Protein AF-A0A0R3WJV8-F1 (afdb_monomer)

Foldseek 3Di:
DDDDDPDDPDDDDDDDDDDPDDDDDDAAAEEEEEDAAACVQPVLSVLFDLVVQLVQQLVVLCVVPPDPGDHDHDPPPDDPRQDDNAPVPPVNLVVVVVVVVVQLVVLQPHNHAAEYEDDHHLRCQVSVVVDLVVPDPPDQQRSGYAYEYLQDDDDDDDPPPVVVVPPDDDDDDDDFHRYAYDFADPLQVLLVVQQVCQALQWAEEEEEAEPSCVVPPCVVCNLVRDDPAPLPDDSVRGRDHPYYHYDDQPDLLCVVCVVCLVPGQEYEYAAALLSLLSNLQNCLPPPCLLQQAYAYEYEDRRAQAPLSRLLSNLVNLLVDFFSASSQLRYKYKHKAFAPFDDDLPDPCNVNSHDQSSLQSSQLLSQLSVVQCVVVVNDHDSRDRSCVVQAPQAWRWGDRHVRGIWTWHDDDPSHTDTFIKMWMKGFDNVSRNDNHNCSSVDRSVNTIDTAWIQHPVGHHTDGDDQRQHRNPRPHHANCAHSVGGDPDDDDDDDDVCCVVPFVKPQPQPPPLPDPVDDQDPVLLLQALLLVLVQQLVVCPDPLNHQLQDASSQWIAGLLRHTDGHNGPVLVVCVVVVHDDDDDLLSCLLFALVCLVPVVCSSSHHQLRNLSSSLQNSQCSQVSARRLGDDPDDSVVLSVQQNDDDPDHDHRDDDPDDDDPLVVVLSVQSNDNDSVSHDGSVVVSVSSCVVCVPPPDPVVVVSVVVVVVVVVVVVVVVVVVVVVVVVVVVVVLVVLVVQDPPVVSVCVVVVHFWDKDKFFKKKKKKKAWVCLVVVPVVDDPVLNVVQLVVLVVLLVVLLVVFQKDWADDPDRMTMIMHCPPPHPDLCNLVRNLLSLQVSQLSQQPDARPVCRPDRTWMWMFMFMGMWMWHWDDDVRTGTDIDDVRVVNSVQQRVPTATQWYKYFPRSVVSDVVVDFWDKAWDAWDADPPGDTGTIIITDDGPPDDRDGDDGDDDDD

InterPro domains:
  IPR000719 Protein kinase domain [PS50011] (330-703)
  IPR001054 Adenylyl cyclase class-3/4/guanylyl cyclase [PF00211] (753-937)
  IPR001054 Adenylyl cyclase class-3/4/guanylyl cyclase [PS50125] (761-891)
  IPR001054 Adenylyl cyclase class-3/4/guanylyl cyclase [SM00044] (725-919)
  IPR001054 Adenylyl cyclase class-3/4/guanylyl cyclase [cd07302] (759-936)
  IPR001245 Serine-threonine/tyrosine-protein kinase, catalytic domain [PF07714] (512-685)
  IPR011009 Protein kinase-like domain superfamily [SSF56112] (509-723)
  IPR018297 Adenylyl cyclase class-4/guanylyl cyclase, conserved site [PS00452] (868-891)
  IPR029787 Nucleotide cyclase [G3DSA:3.30.70.1230] (722-942)
  IPR029787 Nucleotide cyclase [SSF55073] (752-936)
  IPR050401 Cyclic nucleotide synthase [PTHR11920] (508-938)

Radius of gyration: 40.06 Å; Cα contacts (8 Å, |Δi|>4): 1511; chains: 1; bounding box: 96×92×106 Å

Nearest PDB structures (foldseek):
  9bcs-assembly1_A  TM=6.941E-01  e=1.576E-44  Homo sapiens
  9bcs-assembly1_B  TM=5.396E-01  e=2.782E-42  Homo sapiens
  9bco-assembly1_B  TM=7.063E-01  e=3.572E-37  Homo sapiens
  9bcv-assembly1_B  TM=9.566E-01  e=1.132E-26  Homo sapiens
  9bco-assembly1_A  TM=6.384E-01  e=2.987E-36  Homo sapiens

Structure (mmCIF, N/CA/C/O backbone):
data_AF-A0A0R3WJV8-F1
#
_entry.id   AF-A0A0R3WJV8-F1
#
loop_
_atom_site.group_PDB
_atom_site.id
_atom_site.type_symbol
_atom_site.label_atom_id
_atom_site.label_alt_id
_atom_site.label_comp_id
_atom_site.label_asym_id
_atom_site.label_entity_id
_atom_site.label_seq_id
_atom_site.pdbx_PDB_ins_code
_atom_site.Cartn_x
_atom_site.Cartn_y
_atom_site.Cartn_z
_atom_site.occupancy
_atom_site.B_iso_or_equiv
_atom_site.auth_seq_id
_atom_site.auth_comp_id
_atom_site.auth_asym_id
_atom_site.auth_atom_id
_atom_site.pdbx_PDB_model_num
ATOM 1 N N . MET A 1 1 ? -9.798 -47.936 -21.748 1.00 31.20 1 MET A N 1
ATOM 2 C CA . MET A 1 1 ? -8.328 -48.061 -21.693 1.00 31.20 1 MET A CA 1
ATOM 3 C C . MET A 1 1 ? -7.711 -46.895 -22.441 1.00 31.20 1 MET A C 1
ATOM 5 O O . MET A 1 1 ? -8.164 -46.606 -23.536 1.00 31.20 1 MET A O 1
ATOM 9 N N . LEU A 1 2 ? -6.711 -46.282 -21.803 1.00 27.52 2 LEU A N 1
ATOM 10 C CA . LEU A 1 2 ? -5.778 -45.260 -22.287 1.00 27.52 2 LEU A CA 1
ATOM 11 C C . LEU A 1 2 ? -6.362 -43.937 -22.802 1.00 27.52 2 LEU A C 1
ATOM 13 O O . LEU A 1 2 ? -6.534 -43.683 -23.988 1.00 27.52 2 LEU A O 1
ATOM 17 N N . VAL A 1 3 ? -6.581 -43.080 -21.810 1.00 24.00 3 VAL A N 1
ATOM 18 C CA . VAL A 1 3 ? -6.751 -41.633 -21.867 1.00 24.00 3 VAL A CA 1
ATOM 19 C C . VAL A 1 3 ? -5.356 -40.984 -21.853 1.00 24.00 3 VAL A C 1
ATOM 21 O O . VAL A 1 3 ? -4.519 -41.363 -21.040 1.00 24.00 3 VAL A O 1
ATOM 24 N N . VAL A 1 4 ? -5.167 -39.984 -22.722 1.00 26.41 4 VAL A N 1
ATOM 25 C CA . VAL A 1 4 ? -4.189 -38.877 -22.625 1.00 26.41 4 VAL A CA 1
ATOM 26 C C . VAL A 1 4 ? -2.710 -39.244 -22.821 1.00 26.41 4 VAL A C 1
ATOM 28 O O . VAL A 1 4 ? -1.949 -39.463 -21.886 1.00 26.41 4 VAL A O 1
ATOM 31 N N . ALA A 1 5 ? -2.283 -39.175 -24.082 1.00 25.95 5 ALA A N 1
ATOM 32 C CA . ALA A 1 5 ? -0.920 -38.821 -24.464 1.00 25.95 5 ALA A CA 1
ATOM 33 C C . ALA A 1 5 ? -0.981 -37.485 -25.226 1.00 25.95 5 ALA A C 1
ATOM 35 O O . ALA A 1 5 ? -1.914 -37.271 -25.996 1.00 25.95 5 ALA A O 1
ATOM 36 N N . ILE A 1 6 ? 0.031 -36.630 -25.033 1.00 29.41 6 ILE A N 1
ATOM 37 C CA . ILE A 1 6 ? 0.200 -35.251 -25.548 1.00 29.41 6 ILE A CA 1
ATOM 38 C C . ILE A 1 6 ? -0.327 -34.154 -24.599 1.00 29.41 6 ILE A C 1
ATOM 40 O O . ILE A 1 6 ? -1.149 -33.329 -24.984 1.00 29.41 6 ILE A O 1
ATOM 44 N N . TRP A 1 7 ? 0.174 -34.105 -23.355 1.00 25.28 7 TRP A N 1
ATOM 45 C CA . TRP A 1 7 ? 0.180 -32.857 -22.566 1.00 25.28 7 TRP A CA 1
ATOM 46 C C . TRP A 1 7 ? 1.158 -32.861 -21.379 1.00 25.28 7 TRP A C 1
ATOM 48 O O . TRP A 1 7 ? 0.717 -32.641 -20.266 1.00 25.28 7 TRP A O 1
ATOM 58 N N . LEU A 1 8 ? 2.462 -33.120 -21.574 1.00 24.89 8 LEU A N 1
ATOM 59 C CA . LEU A 1 8 ? 3.520 -32.759 -20.601 1.00 24.89 8 LEU A CA 1
ATOM 60 C C . LEU A 1 8 ? 4.921 -32.944 -21.226 1.00 24.89 8 LEU A C 1
ATOM 62 O O . LEU A 1 8 ? 5.546 -33.993 -21.122 1.00 24.89 8 LEU A O 1
ATOM 66 N N . LEU A 1 9 ? 5.400 -31.890 -21.891 1.00 23.98 9 LEU A N 1
ATOM 67 C CA . LEU A 1 9 ? 6.792 -31.682 -22.324 1.00 23.98 9 LEU A CA 1
ATOM 68 C C . LEU A 1 9 ? 7.518 -30.736 -21.339 1.00 23.98 9 LEU A C 1
ATOM 70 O O . LEU A 1 9 ? 8.238 -29.828 -21.738 1.00 23.98 9 LEU A O 1
ATOM 74 N N . PHE A 1 10 ? 7.303 -30.930 -20.035 1.00 26.19 10 PHE A N 1
ATOM 75 C CA . PHE A 1 10 ? 8.025 -30.225 -18.971 1.00 26.19 10 PHE A CA 1
ATOM 76 C C . PHE A 1 10 ? 8.564 -31.237 -17.960 1.00 26.19 10 PHE A C 1
ATOM 78 O O . PHE A 1 10 ? 7.897 -31.589 -16.992 1.00 26.19 10 PHE A O 1
ATOM 85 N N . THR A 1 11 ? 9.796 -31.686 -18.185 1.00 24.20 11 THR A N 1
ATOM 86 C CA . THR A 1 11 ? 10.622 -32.348 -17.173 1.00 24.20 11 THR A CA 1
ATOM 87 C C . THR A 1 11 ? 12.037 -31.783 -17.257 1.00 24.20 11 THR A C 1
ATOM 89 O O . THR A 1 11 ? 12.700 -31.974 -18.268 1.00 24.20 11 THR A O 1
ATOM 92 N N . ALA A 1 12 ? 12.418 -31.069 -16.190 1.00 23.67 12 ALA A N 1
ATOM 93 C CA . ALA A 1 12 ? 13.756 -30.833 -15.632 1.00 23.67 12 ALA A CA 1
ATOM 94 C C . ALA A 1 12 ? 14.940 -30.496 -16.573 1.00 23.67 12 ALA A C 1
ATOM 96 O O . ALA A 1 12 ? 15.314 -31.313 -17.409 1.00 23.67 12 ALA A O 1
ATOM 97 N N . PRO A 1 13 ? 15.678 -29.388 -16.345 1.00 27.94 13 PRO A N 1
ATOM 98 C CA . PRO A 1 13 ? 17.094 -29.375 -16.666 1.00 27.94 13 PRO A CA 1
ATOM 99 C C . PRO A 1 13 ? 17.849 -30.144 -15.575 1.00 27.94 13 PRO A C 1
ATOM 101 O O . PRO A 1 13 ? 17.808 -29.791 -14.395 1.00 27.94 13 PRO A O 1
ATOM 104 N N . GLU A 1 14 ? 18.528 -31.207 -15.991 1.00 26.42 14 GLU A N 1
ATOM 105 C CA . GLU A 1 14 ? 19.542 -31.922 -15.222 1.00 26.42 14 GLU A CA 1
ATOM 106 C C . GLU A 1 14 ? 20.586 -30.943 -14.672 1.00 26.42 14 GLU A C 1
ATOM 108 O O . GLU A 1 14 ? 21.331 -30.317 -15.426 1.00 26.42 14 GLU A O 1
ATOM 113 N N . ILE A 1 15 ? 20.670 -30.821 -13.349 1.00 29.11 15 ILE A N 1
ATOM 114 C CA . ILE A 1 15 ? 21.858 -30.298 -12.675 1.00 29.11 15 ILE A CA 1
ATOM 115 C C . ILE A 1 15 ? 22.065 -31.144 -11.422 1.00 29.11 15 ILE A C 1
ATOM 117 O O . ILE A 1 15 ? 21.542 -30.804 -10.369 1.00 29.11 15 ILE A O 1
ATOM 121 N N . TYR A 1 16 ? 22.814 -32.243 -11.528 1.00 27.23 16 TYR A N 1
ATOM 122 C CA . TYR A 1 16 ? 23.621 -32.744 -10.412 1.00 27.23 16 TYR A CA 1
ATOM 123 C C . TYR A 1 16 ? 24.761 -33.650 -10.895 1.00 27.23 16 TYR A C 1
ATOM 125 O O . TYR A 1 16 ? 24.560 -34.527 -11.726 1.00 27.23 16 TYR A O 1
ATOM 133 N N . ASN A 1 17 ? 25.909 -33.462 -10.238 1.00 26.52 17 ASN A N 1
ATOM 134 C CA . ASN A 1 17 ? 27.094 -34.322 -10.165 1.00 26.52 17 ASN A CA 1
ATOM 135 C C . ASN A 1 17 ? 28.020 -34.392 -11.387 1.00 26.52 17 ASN A C 1
ATOM 137 O O . ASN A 1 17 ? 27.991 -35.358 -12.136 1.00 26.52 17 ASN A O 1
ATOM 141 N N . GLU A 1 18 ? 28.988 -33.475 -11.435 1.00 24.81 18 GLU A N 1
ATOM 142 C CA . GLU A 1 18 ? 30.341 -33.830 -11.875 1.00 24.81 18 GLU A CA 1
ATOM 143 C C . GLU A 1 18 ? 31.377 -33.366 -10.848 1.00 24.81 18 GLU A C 1
ATOM 145 O O . GLU A 1 18 ? 31.204 -32.384 -10.120 1.00 24.81 18 GLU A O 1
ATOM 150 N N . GLU A 1 19 ? 32.415 -34.181 -10.738 1.00 24.66 19 GLU A N 1
ATOM 151 C CA . GLU A 1 19 ? 33.497 -34.115 -9.777 1.00 24.66 19 GLU A CA 1
ATOM 152 C C . GLU A 1 19 ? 34.251 -32.781 -9.851 1.00 24.66 19 GLU A C 1
ATOM 154 O O . GLU A 1 19 ? 34.460 -32.193 -10.909 1.00 24.66 19 GLU A O 1
ATOM 159 N N . VAL A 1 20 ? 34.669 -32.287 -8.684 1.00 31.44 20 VAL A N 1
ATOM 160 C CA . VAL A 1 20 ? 35.496 -31.084 -8.564 1.00 31.44 20 VAL A CA 1
ATOM 161 C C . VAL A 1 20 ? 36.914 -31.442 -9.000 1.00 31.44 20 VAL A C 1
ATOM 163 O O . VAL A 1 20 ? 37.762 -31.778 -8.176 1.00 31.44 20 VAL A O 1
ATOM 166 N N . THR A 1 21 ? 37.163 -31.354 -10.299 1.00 26.62 21 THR A N 1
ATOM 167 C CA . THR A 1 21 ? 38.501 -31.249 -10.882 1.00 26.62 21 THR A CA 1
ATOM 168 C C . THR A 1 21 ? 38.537 -30.014 -11.775 1.00 26.62 21 THR A C 1
ATOM 170 O O . THR A 1 21 ? 37.779 -29.910 -12.731 1.00 26.62 21 THR A O 1
ATOM 173 N N . GLU A 1 22 ? 39.382 -29.057 -11.382 1.00 32.59 22 GLU A N 1
ATOM 174 C CA . GLU A 1 22 ? 39.945 -27.969 -12.192 1.00 32.59 22 GLU A CA 1
ATOM 175 C C . GLU A 1 22 ? 39.042 -27.342 -13.272 1.00 32.59 22 GLU A C 1
ATOM 177 O O . GLU A 1 22 ? 39.134 -27.664 -14.451 1.00 32.59 22 GLU A O 1
ATOM 182 N N . TYR A 1 23 ? 38.267 -26.315 -12.904 1.00 30.50 23 TYR A N 1
ATOM 183 C CA . TYR A 1 23 ? 37.776 -25.337 -13.881 1.00 30.50 23 TYR A CA 1
ATOM 184 C C . TYR A 1 23 ? 38.364 -23.947 -13.620 1.00 30.50 23 TYR A C 1
ATOM 186 O O . TYR A 1 23 ? 37.882 -23.170 -12.800 1.00 30.50 23 TYR A O 1
ATOM 194 N N . SER A 1 24 ? 39.448 -23.688 -14.354 1.00 30.11 24 SER A N 1
ATOM 195 C CA . SER A 1 24 ? 39.758 -22.468 -15.111 1.00 30.11 24 SER A CA 1
ATOM 196 C C . SER A 1 24 ? 38.863 -21.237 -14.867 1.00 30.11 24 SER A C 1
ATOM 198 O O . SER A 1 24 ? 37.653 -21.260 -15.099 1.00 30.11 24 SER A O 1
ATOM 200 N N . HIS A 1 25 ? 39.522 -20.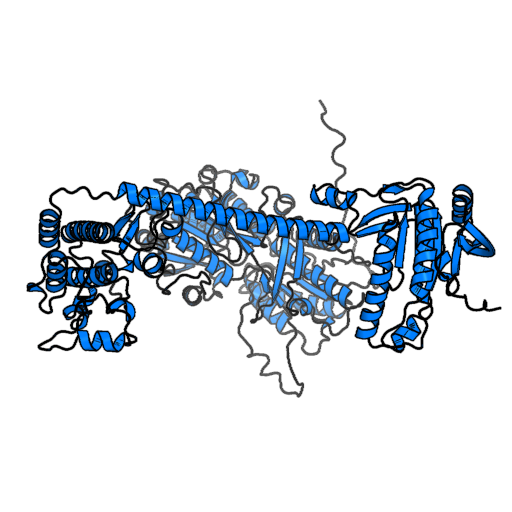144 -14.469 1.00 37.16 25 HIS A N 1
ATOM 201 C CA . HIS A 1 25 ? 39.100 -18.739 -14.426 1.00 37.16 25 HIS A CA 1
ATOM 202 C C . HIS A 1 25 ? 37.824 -18.372 -15.219 1.00 37.16 25 HIS A C 1
ATOM 204 O O . HIS A 1 25 ? 37.886 -17.831 -16.325 1.00 37.16 25 HIS A O 1
ATOM 210 N N . ARG A 1 26 ? 36.641 -18.562 -14.622 1.00 45.19 26 ARG A N 1
ATOM 211 C CA . ARG A 1 26 ? 35.406 -17.883 -15.049 1.00 45.19 26 ARG A CA 1
ATOM 212 C C . ARG A 1 26 ? 35.152 -16.694 -14.123 1.00 45.19 26 ARG A C 1
ATOM 214 O O . ARG A 1 26 ? 35.121 -16.839 -12.908 1.00 45.19 26 ARG A O 1
ATOM 221 N N . HIS A 1 27 ? 35.003 -15.506 -14.704 1.00 53.50 27 HIS A N 1
ATOM 222 C CA . HIS A 1 27 ? 34.738 -14.264 -13.976 1.00 53.50 27 HIS A CA 1
ATOM 223 C C . HIS A 1 27 ? 33.297 -14.284 -13.443 1.00 53.50 27 HIS A C 1
ATOM 225 O O . HIS A 1 27 ? 32.350 -14.111 -14.211 1.00 53.50 27 HIS A O 1
ATOM 231 N N . PHE A 1 28 ? 33.114 -14.517 -12.142 1.00 62.72 28 PHE A N 1
ATOM 232 C CA . PHE A 1 28 ? 31.793 -14.513 -11.503 1.00 62.72 28 PHE A CA 1
ATOM 233 C C . PHE A 1 28 ? 31.465 -13.128 -10.935 1.00 62.72 28 PHE A C 1
ATOM 235 O O . PHE A 1 28 ? 32.331 -12.472 -10.354 1.00 62.72 28 PHE A O 1
ATOM 242 N N . HIS A 1 29 ? 30.207 -12.697 -11.090 1.00 72.38 29 HIS A N 1
ATOM 243 C CA . HIS A 1 29 ? 29.714 -11.411 -10.575 1.00 72.38 29 HIS A CA 1
ATOM 244 C C . HIS A 1 29 ? 29.066 -11.519 -9.179 1.00 72.38 29 HIS A C 1
ATOM 246 O O . HIS A 1 29 ? 29.106 -10.548 -8.425 1.00 72.38 29 HIS A O 1
ATOM 252 N N . LEU A 1 30 ? 28.510 -12.684 -8.816 1.00 79.25 30 LEU A N 1
ATOM 253 C CA . LEU A 1 30 ? 27.850 -12.946 -7.530 1.00 79.25 30 LEU A CA 1
ATOM 254 C C . LEU A 1 30 ? 28.030 -14.412 -7.115 1.00 79.25 30 LEU A C 1
ATOM 256 O O . LEU A 1 30 ? 27.765 -15.302 -7.921 1.00 79.25 30 LEU A O 1
ATOM 260 N N . ALA A 1 31 ? 28.411 -14.645 -5.861 1.00 79.50 31 ALA A N 1
ATOM 261 C CA . ALA A 1 31 ? 28.405 -15.943 -5.194 1.00 79.50 31 ALA A CA 1
ATOM 262 C C . ALA A 1 31 ? 27.452 -15.897 -3.988 1.00 79.50 31 ALA A C 1
ATOM 264 O O . ALA A 1 31 ? 27.556 -15.006 -3.142 1.00 79.50 31 ALA A O 1
ATOM 265 N N . ILE A 1 32 ? 26.521 -16.853 -3.918 1.00 81.12 32 ILE A N 1
ATOM 266 C CA . ILE A 1 32 ? 25.543 -16.978 -2.831 1.00 81.12 32 ILE A CA 1
ATOM 267 C C . ILE A 1 32 ? 25.849 -18.251 -2.047 1.00 81.12 32 ILE A C 1
ATOM 269 O O . ILE A 1 32 ? 25.822 -19.343 -2.604 1.00 81.12 32 ILE A O 1
ATOM 273 N N . TYR A 1 33 ? 26.077 -18.104 -0.748 1.00 81.12 33 TYR A N 1
ATOM 274 C CA . TYR A 1 33 ? 26.259 -19.199 0.195 1.00 81.12 33 TYR A CA 1
ATOM 275 C C . TYR A 1 33 ? 25.007 -19.315 1.058 1.00 81.12 33 TYR A C 1
ATOM 277 O O . TYR A 1 33 ? 24.530 -18.314 1.586 1.00 81.12 33 TYR A O 1
ATOM 285 N N . ALA A 1 34 ? 24.480 -20.519 1.239 1.00 77.88 34 ALA A N 1
ATOM 286 C CA . ALA A 1 34 ? 23.366 -20.776 2.144 1.00 77.88 34 ALA A CA 1
ATOM 287 C C . ALA A 1 34 ? 23.714 -21.948 3.058 1.00 77.88 34 ALA A C 1
ATOM 289 O O . ALA A 1 34 ? 24.343 -22.917 2.638 1.00 77.88 34 ALA A O 1
ATOM 290 N N . LEU A 1 35 ? 23.305 -21.854 4.320 1.00 75.44 35 LEU A N 1
ATOM 291 C CA . LEU A 1 35 ? 23.458 -22.932 5.292 1.00 75.44 35 LEU A CA 1
ATOM 292 C C . LEU A 1 35 ? 22.090 -23.546 5.573 1.00 75.44 35 LEU A C 1
ATOM 294 O O . LEU A 1 35 ? 21.107 -22.821 5.711 1.00 75.44 35 LEU A O 1
ATOM 298 N N . THR A 1 36 ? 22.043 -24.869 5.715 1.00 70.94 36 THR A N 1
ATOM 299 C CA . THR A 1 36 ? 20.831 -25.608 6.092 1.00 70.94 36 THR A CA 1
ATOM 300 C C . THR A 1 36 ? 20.997 -26.239 7.477 1.00 70.94 36 THR A C 1
ATOM 302 O O . THR A 1 36 ? 22.059 -26.813 7.759 1.00 70.94 36 THR A O 1
ATOM 305 N N . PRO A 1 37 ? 19.979 -26.177 8.351 1.00 69.62 37 PRO A N 1
ATOM 306 C CA . PRO A 1 37 ? 20.027 -26.842 9.647 1.00 69.62 37 PRO A CA 1
ATOM 307 C C . PRO A 1 37 ? 19.930 -28.368 9.501 1.00 69.62 37 PRO A C 1
ATOM 309 O O . PRO A 1 37 ? 19.541 -28.891 8.458 1.00 69.62 37 PRO A O 1
ATOM 312 N N . ASP A 1 38 ? 20.309 -29.098 10.550 1.00 70.75 38 ASP A N 1
ATOM 313 C CA . ASP A 1 38 ? 20.157 -30.553 10.583 1.00 70.75 38 ASP A CA 1
ATOM 314 C C . ASP A 1 38 ? 18.669 -30.925 10.784 1.00 70.75 38 ASP A C 1
ATOM 316 O O . ASP A 1 38 ? 18.072 -30.484 11.777 1.00 70.75 38 ASP A O 1
ATOM 320 N N . PRO A 1 39 ? 18.064 -31.734 9.886 1.00 69.31 39 PRO A N 1
ATOM 321 C CA . PRO A 1 39 ? 16.660 -32.144 9.965 1.00 69.31 39 PRO A CA 1
ATOM 322 C C . PRO A 1 39 ? 16.238 -32.735 11.311 1.00 69.31 39 PRO A C 1
ATOM 324 O O . PRO A 1 39 ? 15.079 -32.604 11.695 1.00 69.31 39 PRO A O 1
ATOM 327 N N . LEU A 1 40 ? 17.167 -33.366 12.039 1.00 69.38 40 LEU A N 1
ATOM 328 C CA . LEU A 1 40 ? 16.875 -33.992 13.329 1.00 69.38 40 LEU A CA 1
ATOM 329 C C . LEU A 1 40 ? 16.473 -32.971 14.405 1.00 69.38 40 LEU A C 1
ATOM 331 O O . LEU A 1 40 ? 15.688 -33.289 15.293 1.00 69.38 40 LEU A O 1
ATOM 335 N N . PHE A 1 41 ? 16.984 -31.740 14.314 1.00 66.12 41 PHE A N 1
ATOM 336 C CA . PHE A 1 41 ? 16.745 -30.683 15.302 1.00 66.12 41 PHE A CA 1
ATOM 337 C C . PHE A 1 41 ? 15.782 -29.597 14.806 1.00 66.12 41 PHE A C 1
ATOM 339 O O . PHE A 1 41 ? 15.303 -28.790 15.599 1.00 66.12 41 PHE A O 1
ATOM 346 N N . SER A 1 42 ? 15.500 -29.535 13.503 1.00 71.69 42 SER A N 1
ATOM 347 C CA . SER A 1 42 ? 14.549 -28.578 12.916 1.00 71.69 42 SER A CA 1
ATOM 348 C C . SER A 1 42 ? 13.766 -29.230 11.772 1.00 71.69 42 SER A C 1
ATOM 350 O O . SER A 1 42 ? 13.965 -28.892 10.606 1.00 71.69 42 SER A O 1
ATOM 352 N N . PRO A 1 43 ? 12.881 -30.189 12.089 1.00 76.06 43 PRO A N 1
ATOM 353 C CA . PRO A 1 43 ? 12.210 -31.022 11.092 1.00 76.06 43 PRO A CA 1
ATOM 354 C C . PRO A 1 43 ? 11.283 -30.227 10.164 1.00 76.06 43 PRO A C 1
ATOM 356 O O . PRO A 1 43 ? 11.163 -30.559 8.992 1.00 76.06 43 PRO A O 1
ATOM 359 N N . GLU A 1 44 ? 10.697 -29.131 10.639 1.00 77.06 44 GLU A N 1
ATOM 360 C CA . GLU A 1 44 ? 9.883 -28.204 9.836 1.00 77.06 44 GLU A CA 1
ATOM 361 C C . GLU A 1 44 ? 10.653 -27.548 8.676 1.00 77.06 44 GLU A C 1
ATOM 363 O O . GLU A 1 44 ? 10.051 -27.115 7.702 1.00 77.06 44 GLU A O 1
ATOM 368 N N . MET A 1 45 ? 11.987 -27.518 8.727 1.00 78.25 45 MET A N 1
ATOM 369 C CA . MET A 1 45 ? 12.812 -27.010 7.626 1.00 78.25 45 MET A CA 1
ATOM 370 C C . MET A 1 45 ? 12.861 -27.984 6.442 1.00 78.25 45 MET A C 1
ATOM 372 O O . MET A 1 45 ? 13.158 -27.570 5.330 1.00 78.25 45 MET A O 1
ATOM 376 N N . THR A 1 46 ? 12.528 -29.265 6.646 1.00 82.81 46 THR A N 1
ATOM 377 C CA . THR A 1 46 ? 12.436 -30.251 5.551 1.00 82.81 46 THR A CA 1
ATOM 378 C C . THR A 1 46 ? 11.239 -30.028 4.631 1.00 82.81 46 THR A C 1
ATOM 380 O O . THR A 1 46 ? 11.202 -30.602 3.548 1.00 82.81 46 THR A O 1
ATOM 383 N N . LEU A 1 47 ? 10.289 -29.178 5.039 1.00 85.25 47 LEU A N 1
ATOM 384 C CA . LEU A 1 47 ? 9.151 -28.770 4.214 1.00 85.25 47 LEU A CA 1
ATOM 385 C C . LEU A 1 47 ? 9.572 -27.990 2.972 1.00 85.25 47 LEU A C 1
ATOM 387 O O . LEU A 1 47 ? 8.823 -27.951 2.003 1.00 85.25 47 LEU A O 1
ATOM 391 N N . PHE A 1 48 ? 10.747 -27.362 3.017 1.00 87.88 48 PHE A N 1
ATOM 392 C CA . PHE A 1 48 ? 11.207 -26.460 1.979 1.00 87.88 48 PHE A CA 1
ATOM 393 C C . PHE A 1 48 ? 12.459 -26.992 1.299 1.00 87.88 48 PHE A C 1
ATOM 395 O O . PHE A 1 48 ? 13.409 -27.444 1.945 1.00 87.88 48 PHE A O 1
ATOM 402 N N . ASN A 1 49 ? 12.509 -26.842 -0.020 1.00 87.38 49 ASN A N 1
ATOM 403 C CA . ASN A 1 49 ? 13.725 -27.083 -0.777 1.00 87.38 49 ASN A CA 1
ATOM 404 C C . ASN A 1 49 ? 14.509 -25.769 -0.896 1.00 87.38 49 ASN A C 1
ATOM 406 O O . ASN A 1 49 ? 14.287 -24.980 -1.812 1.00 87.38 49 ASN A O 1
ATOM 410 N N . PHE A 1 50 ? 15.420 -25.511 0.048 1.00 82.25 50 PHE A N 1
ATOM 411 C CA . PHE A 1 50 ? 16.198 -24.264 0.100 1.00 82.25 50 PHE A CA 1
ATOM 412 C C . PHE A 1 50 ? 17.022 -24.016 -1.169 1.00 82.25 50 PHE A C 1
ATOM 414 O O . PHE A 1 50 ? 17.071 -22.887 -1.655 1.00 82.25 50 PHE A O 1
ATOM 421 N N . THR A 1 51 ? 17.631 -25.062 -1.732 1.00 81.75 51 THR A N 1
ATOM 422 C CA . THR A 1 51 ? 18.417 -24.958 -2.969 1.00 81.75 51 THR A CA 1
ATOM 423 C C . THR A 1 51 ? 17.529 -24.543 -4.136 1.00 81.75 51 THR A C 1
ATOM 425 O O . THR A 1 51 ? 17.849 -23.593 -4.850 1.00 81.75 51 THR A O 1
ATOM 428 N N . HIS A 1 52 ? 16.377 -25.203 -4.287 1.00 85.62 52 HIS A N 1
ATOM 429 C CA . HIS A 1 52 ? 15.392 -24.853 -5.311 1.00 85.62 52 HIS A CA 1
ATOM 430 C C . HIS A 1 52 ? 14.813 -23.451 -5.096 1.00 85.62 52 HIS A C 1
ATOM 432 O O . HIS A 1 52 ? 14.703 -22.684 -6.042 1.00 85.62 52 HIS A O 1
ATOM 438 N N . SER A 1 53 ? 14.544 -23.067 -3.846 1.00 88.31 53 SER A N 1
ATOM 439 C CA . SER A 1 53 ? 14.030 -21.738 -3.481 1.00 88.31 53 SER A CA 1
ATOM 440 C C . SER A 1 53 ? 14.960 -20.617 -3.949 1.00 88.31 53 SER A C 1
ATOM 442 O O . SER A 1 53 ? 14.513 -19.622 -4.522 1.00 88.31 53 SER A O 1
ATOM 444 N N . VAL A 1 54 ? 16.270 -20.788 -3.737 1.00 86.00 54 VAL A N 1
ATOM 445 C CA . VAL A 1 54 ? 17.294 -19.845 -4.207 1.00 86.00 54 VAL A CA 1
ATOM 446 C C . VAL A 1 54 ? 17.374 -19.854 -5.734 1.00 86.00 54 VAL A C 1
ATOM 448 O O . VAL A 1 54 ? 17.364 -18.787 -6.350 1.00 86.00 54 VAL A O 1
ATOM 451 N N . ALA A 1 55 ? 17.417 -21.036 -6.355 1.00 84.38 55 ALA A N 1
ATOM 452 C CA . ALA A 1 55 ? 17.523 -21.173 -7.806 1.00 84.38 55 ALA A CA 1
ATOM 453 C C . ALA A 1 55 ? 16.323 -20.553 -8.544 1.00 84.38 55 ALA A C 1
ATOM 455 O O . ALA A 1 55 ? 16.520 -19.802 -9.500 1.00 84.38 55 ALA A O 1
ATOM 456 N N . ALA A 1 56 ? 15.099 -20.805 -8.075 1.00 86.19 56 ALA A N 1
ATOM 457 C CA . ALA A 1 56 ? 13.868 -20.259 -8.636 1.00 86.19 56 ALA A CA 1
ATOM 458 C C . ALA A 1 56 ? 13.851 -18.724 -8.568 1.00 86.19 56 ALA A C 1
ATOM 460 O O . ALA A 1 56 ? 13.602 -18.063 -9.579 1.00 86.19 56 ALA A O 1
ATOM 461 N N . ALA A 1 57 ? 14.203 -18.151 -7.412 1.00 87.44 57 ALA A N 1
ATOM 462 C CA . ALA A 1 57 ? 14.245 -16.703 -7.221 1.00 87.44 57 ALA A CA 1
ATOM 463 C C . ALA A 1 57 ? 15.299 -16.020 -8.107 1.00 87.44 57 ALA A C 1
ATOM 465 O O . ALA A 1 57 ? 15.022 -15.005 -8.750 1.00 87.44 57 ALA A O 1
ATOM 466 N N . VAL A 1 58 ? 16.506 -16.592 -8.186 1.00 84.81 58 VAL A N 1
ATOM 467 C CA . VAL A 1 58 ? 17.588 -16.070 -9.038 1.00 84.81 58 VAL A CA 1
ATOM 468 C C . VAL A 1 58 ? 17.231 -16.202 -10.518 1.00 84.81 58 VAL A C 1
ATOM 470 O O . VAL A 1 58 ? 17.432 -15.253 -11.275 1.00 84.81 58 VAL A O 1
ATOM 473 N N . SER A 1 59 ? 16.673 -17.343 -10.931 1.00 84.19 59 SER A N 1
ATOM 474 C CA . SER A 1 59 ? 16.225 -17.580 -12.307 1.00 84.19 59 SER A CA 1
ATOM 475 C C . SER A 1 59 ? 15.166 -16.560 -12.727 1.00 84.19 59 SER A C 1
ATOM 477 O O . SER A 1 59 ? 15.307 -15.907 -13.764 1.00 84.19 59 SER A O 1
ATOM 479 N N . TYR A 1 60 ? 14.159 -16.338 -11.879 1.00 85.88 60 TYR A N 1
ATOM 480 C CA . TYR A 1 60 ? 13.112 -15.355 -12.134 1.00 85.88 60 TYR A CA 1
ATOM 481 C C . TYR A 1 60 ? 13.667 -13.926 -12.203 1.00 85.88 60 TYR A C 1
ATOM 483 O O . TYR A 1 60 ? 13.438 -13.225 -13.192 1.00 85.88 60 TYR A O 1
ATOM 491 N N . ALA A 1 61 ? 14.477 -13.508 -11.226 1.00 83.75 61 ALA A N 1
ATOM 492 C CA . ALA A 1 61 ? 15.102 -12.184 -11.227 1.00 83.75 61 ALA A CA 1
ATOM 493 C C . ALA A 1 61 ? 16.022 -11.955 -12.446 1.00 83.75 61 ALA A C 1
ATOM 495 O O . ALA A 1 61 ? 16.091 -10.840 -12.973 1.00 83.75 61 ALA A O 1
ATOM 496 N N . ASN A 1 62 ? 16.708 -13.000 -12.922 1.00 80.12 62 ASN A N 1
ATOM 497 C CA . ASN A 1 62 ? 17.544 -12.944 -14.123 1.00 80.12 62 ASN A CA 1
ATOM 498 C C . ASN A 1 62 ? 16.713 -12.912 -15.416 1.00 80.12 62 ASN A C 1
ATOM 500 O O . ASN A 1 62 ? 17.103 -12.243 -16.367 1.00 80.12 62 ASN A O 1
ATOM 504 N N . SER A 1 63 ? 15.558 -13.585 -15.456 1.00 83.38 63 SER A N 1
ATOM 505 C CA . SER A 1 63 ? 14.671 -13.580 -16.632 1.00 83.38 63 SER A CA 1
ATOM 506 C C . SER A 1 63 ? 14.165 -12.176 -16.986 1.00 83.38 63 SER A C 1
ATOM 508 O O . SER A 1 63 ? 14.018 -11.846 -18.160 1.00 83.38 63 SER A O 1
ATOM 510 N N . LEU A 1 64 ? 13.964 -11.324 -15.975 1.00 81.88 64 LEU A N 1
ATOM 511 C CA . LEU A 1 64 ? 13.508 -9.944 -16.150 1.00 81.88 64 LEU A CA 1
ATOM 512 C C . LEU A 1 64 ? 14.626 -9.004 -16.624 1.00 81.88 64 LEU A C 1
ATOM 514 O O . LEU A 1 64 ? 14.354 -8.025 -17.316 1.00 81.88 64 LEU A O 1
ATOM 518 N N . MET A 1 65 ? 15.874 -9.280 -16.240 1.00 72.94 65 MET A N 1
ATOM 519 C CA . MET A 1 65 ? 17.057 -8.486 -16.587 1.00 72.94 65 MET A CA 1
ATOM 520 C C . MET A 1 65 ? 18.263 -9.415 -16.793 1.00 72.94 65 MET A C 1
ATOM 522 O O . MET A 1 65 ? 19.001 -9.679 -15.836 1.00 72.94 65 MET A O 1
ATOM 526 N N . PRO A 1 66 ? 18.471 -9.912 -18.027 1.00 65.81 66 PRO A N 1
ATOM 527 C CA . PRO A 1 66 ? 19.491 -10.913 -18.304 1.00 65.81 66 PRO A CA 1
ATOM 528 C C . PRO A 1 66 ? 20.901 -10.327 -18.181 1.00 65.81 66 PRO A C 1
ATOM 530 O O . PRO A 1 66 ? 21.235 -9.322 -18.814 1.00 65.81 66 PRO A O 1
ATOM 533 N N . ILE A 1 67 ? 21.758 -10.989 -17.403 1.00 63.72 67 ILE A N 1
ATOM 534 C CA . ILE A 1 67 ? 23.193 -10.679 -17.337 1.00 63.72 67 ILE A CA 1
ATOM 535 C C . ILE A 1 67 ? 23.937 -11.536 -18.377 1.00 63.72 67 ILE A C 1
ATOM 537 O O . ILE A 1 67 ? 23.778 -12.753 -18.414 1.00 63.72 67 ILE A O 1
ATOM 541 N N . LYS A 1 68 ? 24.746 -10.898 -19.243 1.00 53.38 68 LYS A N 1
ATOM 542 C CA . LYS A 1 68 ? 25.445 -11.543 -20.381 1.00 53.38 68 LYS A CA 1
ATOM 543 C C . LYS A 1 68 ? 26.355 -12.719 -19.980 1.00 53.38 68 LYS A C 1
ATOM 545 O O . LYS A 1 68 ? 26.548 -13.626 -20.783 1.00 53.38 68 LYS A O 1
ATOM 550 N N . ASN A 1 69 ? 26.888 -12.721 -18.756 1.00 52.56 69 ASN A N 1
ATOM 551 C CA . ASN A 1 69 ? 27.698 -13.808 -18.205 1.00 52.56 69 ASN A CA 1
ATOM 552 C C . ASN A 1 69 ? 26.863 -14.642 -17.224 1.00 52.56 69 ASN A C 1
ATOM 554 O O . ASN A 1 69 ? 26.238 -14.085 -16.323 1.00 52.56 69 ASN A O 1
ATOM 558 N N . LYS A 1 70 ? 26.874 -15.977 -17.373 1.00 49.38 70 LYS A N 1
ATOM 559 C CA . LYS A 1 70 ? 26.180 -16.907 -16.464 1.00 49.38 70 LYS A CA 1
ATOM 560 C C . LYS A 1 70 ? 26.624 -16.646 -15.020 1.00 49.38 70 LYS A C 1
ATOM 562 O O . LYS A 1 70 ? 27.778 -16.891 -14.674 1.00 49.38 70 LYS A O 1
ATOM 567 N N . ILE A 1 71 ? 25.708 -16.170 -14.180 1.00 51.34 71 ILE A N 1
ATOM 568 C CA . ILE A 1 71 ? 25.902 -16.173 -12.730 1.00 51.34 71 ILE A CA 1
ATOM 569 C C . ILE A 1 71 ? 25.946 -17.629 -12.302 1.00 51.34 71 ILE A C 1
ATOM 571 O O . ILE A 1 71 ? 24.997 -18.380 -12.525 1.00 51.34 71 ILE A O 1
ATOM 575 N N . VAL A 1 72 ? 27.076 -18.038 -11.741 1.00 45.28 72 VAL A N 1
ATOM 576 C CA . VAL A 1 72 ? 27.233 -19.385 -11.215 1.00 45.28 72 VAL A CA 1
ATOM 577 C C . VAL A 1 72 ? 26.871 -19.346 -9.745 1.00 45.28 72 VAL A C 1
ATOM 579 O O . VAL A 1 72 ? 27.545 -18.717 -8.934 1.00 45.28 72 VAL A O 1
ATOM 582 N N . PHE A 1 73 ? 25.781 -20.036 -9.423 1.00 46.06 73 PHE A N 1
ATOM 583 C CA . PHE A 1 73 ? 25.492 -20.458 -8.068 1.00 46.06 73 PHE A CA 1
ATOM 584 C C . PHE A 1 73 ? 26.562 -21.473 -7.670 1.00 46.06 73 PHE A C 1
ATOM 586 O O . PHE A 1 73 ? 26.542 -22.621 -8.111 1.00 46.06 73 PHE A O 1
ATOM 593 N N . LEU A 1 74 ? 27.552 -21.022 -6.907 1.00 42.91 74 LEU A N 1
ATOM 594 C CA . LEU A 1 74 ? 28.549 -21.911 -6.343 1.00 42.91 74 LEU A CA 1
ATOM 595 C C . LEU A 1 74 ? 27.997 -22.431 -5.011 1.00 42.91 74 LEU A C 1
ATOM 597 O O . LEU A 1 74 ? 28.196 -21.815 -3.965 1.00 42.91 74 LEU A O 1
ATOM 601 N N . ASP A 1 75 ? 27.296 -23.566 -5.051 1.00 43.19 75 ASP A N 1
ATOM 602 C CA . ASP A 1 75 ? 27.128 -24.377 -3.846 1.00 43.19 75 ASP A CA 1
ATOM 603 C C . ASP A 1 75 ? 28.504 -24.909 -3.442 1.00 43.19 75 ASP A C 1
ATOM 605 O O . ASP A 1 75 ? 28.978 -25.944 -3.915 1.00 43.19 75 ASP A O 1
ATOM 609 N N . VAL A 1 76 ? 29.175 -24.168 -2.567 1.00 36.12 76 VAL A N 1
ATOM 610 C CA . VAL A 1 76 ? 30.277 -24.710 -1.776 1.00 36.12 76 VAL A CA 1
ATOM 611 C C . VAL A 1 76 ? 29.917 -24.564 -0.310 1.00 36.12 76 VAL A C 1
ATOM 613 O O . VAL A 1 76 ? 30.591 -23.911 0.480 1.00 36.12 76 VAL A O 1
ATOM 616 N N . SER A 1 77 ? 28.869 -25.278 0.087 1.00 35.47 77 SER A N 1
ATOM 617 C CA . SER A 1 77 ? 29.080 -26.227 1.170 1.00 35.47 77 SER A CA 1
ATOM 618 C C . SER A 1 77 ? 28.221 -27.460 0.939 1.00 35.47 77 SER A C 1
ATOM 620 O O . SER A 1 77 ? 27.119 -27.564 1.471 1.00 35.47 77 SER A O 1
ATOM 622 N N . LYS A 1 78 ? 28.788 -28.441 0.216 1.00 36.25 78 LYS A N 1
ATOM 623 C CA . LYS A 1 78 ? 28.434 -29.863 0.352 1.00 36.25 78 LYS A CA 1
ATOM 624 C C . LYS A 1 78 ? 28.039 -30.125 1.804 1.00 36.25 78 LYS A C 1
ATOM 626 O O . LYS A 1 78 ? 28.909 -30.064 2.672 1.00 36.25 78 LYS A O 1
ATOM 631 N N . HIS A 1 79 ? 26.749 -30.348 2.051 1.00 40.53 79 HIS A N 1
ATOM 632 C CA . HIS A 1 79 ? 26.167 -30.869 3.289 1.00 40.53 79 HIS A CA 1
ATOM 633 C C . HIS A 1 79 ? 27.092 -30.822 4.520 1.00 40.53 79 HIS A C 1
ATOM 635 O O . HIS A 1 79 ? 27.547 -31.853 5.014 1.00 40.53 79 HIS A O 1
ATOM 641 N N . ARG A 1 80 ? 27.345 -29.643 5.090 1.00 51.78 80 ARG A N 1
ATOM 642 C CA . ARG A 1 80 ? 27.680 -29.600 6.515 1.00 51.78 80 ARG A CA 1
ATOM 643 C C . ARG A 1 80 ? 26.395 -29.311 7.246 1.00 51.78 80 ARG A C 1
ATOM 645 O O . ARG A 1 80 ? 26.168 -28.191 7.684 1.00 51.78 80 ARG A O 1
ATOM 652 N N . ARG A 1 81 ? 25.560 -30.351 7.380 1.00 58.75 81 ARG A N 1
ATOM 653 C CA . ARG A 1 81 ? 24.571 -30.381 8.461 1.00 58.75 81 ARG A CA 1
ATOM 654 C C . ARG A 1 81 ? 25.339 -30.009 9.716 1.00 58.75 81 ARG A C 1
ATOM 656 O O . ARG A 1 81 ? 26.326 -30.662 10.059 1.00 58.75 81 ARG A O 1
ATOM 663 N N . ILE A 1 82 ? 24.972 -28.892 10.321 1.00 63.38 82 ILE A N 1
ATOM 664 C CA . ILE A 1 82 ? 25.556 -28.486 11.586 1.00 63.38 82 ILE A CA 1
ATOM 665 C C . ILE A 1 82 ? 24.684 -29.183 12.633 1.00 63.38 82 ILE A C 1
ATOM 667 O O . ILE A 1 82 ? 23.543 -28.752 12.813 1.00 63.38 82 ILE A O 1
ATOM 671 N N . PRO A 1 83 ? 25.148 -30.276 13.268 1.00 59.47 83 PRO A N 1
ATOM 672 C CA . PRO A 1 83 ? 24.359 -30.961 14.278 1.00 59.47 83 PRO A CA 1
ATOM 673 C C . PRO A 1 83 ? 24.270 -30.108 15.544 1.00 59.47 83 PRO A C 1
ATOM 675 O O . PRO A 1 83 ? 25.141 -29.276 15.823 1.00 59.47 83 PRO A O 1
ATOM 678 N N . GLY A 1 84 ? 23.231 -30.364 16.330 1.00 61.47 84 GLY A N 1
ATOM 679 C CA . GLY A 1 84 ? 22.937 -29.658 17.571 1.00 61.47 84 GLY A CA 1
ATOM 680 C C . GLY A 1 84 ? 21.887 -28.568 17.380 1.00 61.47 84 GLY A C 1
ATOM 681 O O . GLY A 1 84 ? 21.877 -27.867 16.369 1.00 61.47 84 GLY A O 1
ATOM 682 N N . SER A 1 85 ? 21.021 -28.428 18.378 1.00 63.75 85 SER A N 1
ATOM 683 C CA . SER A 1 85 ? 19.872 -27.516 18.399 1.00 63.75 85 SER A CA 1
ATOM 684 C C . SER A 1 85 ? 20.213 -26.077 18.787 1.00 63.75 85 SER A C 1
ATOM 686 O O . SER A 1 85 ? 19.409 -25.183 18.549 1.00 63.75 85 SER A O 1
ATOM 688 N N . SER A 1 86 ? 21.378 -25.841 19.400 1.00 67.06 86 SER A N 1
ATOM 689 C CA . SER A 1 86 ? 21.782 -24.518 19.881 1.00 67.06 86 SER A CA 1
ATOM 690 C C . SER A 1 86 ? 23.301 -24.353 19.934 1.00 67.06 86 SER A C 1
ATOM 692 O O . SER A 1 86 ? 24.045 -25.325 20.082 1.00 67.06 86 SER A O 1
ATOM 694 N N . VAL A 1 87 ? 23.767 -23.104 19.837 1.00 63.19 87 VAL A N 1
ATOM 695 C CA . VAL A 1 87 ? 25.175 -22.696 20.008 1.00 63.19 87 VAL A CA 1
ATOM 696 C C . VAL A 1 87 ? 25.693 -23.007 21.417 1.00 63.19 87 VAL A C 1
ATOM 698 O O . VAL A 1 87 ? 26.896 -23.192 21.588 1.00 63.19 87 VAL A O 1
ATOM 701 N N . SER A 1 88 ? 24.800 -23.142 22.407 1.00 58.47 88 SER A N 1
ATOM 702 C CA . SER A 1 88 ? 25.148 -23.574 23.769 1.00 58.47 88 SER A CA 1
ATOM 703 C C . SER A 1 88 ? 25.661 -25.019 23.841 1.00 58.47 88 SER A C 1
ATOM 705 O O . SER A 1 88 ? 26.331 -25.385 24.805 1.00 58.47 88 SER A O 1
ATOM 707 N N . VAL A 1 89 ? 25.403 -25.841 22.817 1.00 61.03 89 VAL A N 1
ATOM 708 C CA . VAL A 1 89 ? 25.943 -27.200 22.715 1.00 61.03 89 VAL A CA 1
ATOM 709 C C . VAL A 1 89 ? 27.368 -27.127 22.159 1.00 61.03 89 VAL A C 1
ATOM 711 O O . VAL A 1 89 ? 27.595 -26.658 21.040 1.00 61.03 89 VAL A O 1
ATOM 714 N N . SER A 1 90 ? 28.334 -27.637 22.927 1.00 54.22 90 SER A N 1
ATOM 715 C CA . SER A 1 90 ? 29.772 -27.305 22.896 1.00 54.22 90 SER A CA 1
ATOM 716 C C . SER A 1 90 ? 30.496 -27.435 21.544 1.00 54.22 90 SER A C 1
ATOM 718 O O . SER A 1 90 ? 31.600 -26.920 21.391 1.00 54.22 90 SER A O 1
ATOM 720 N N . SER A 1 91 ? 29.910 -28.098 20.540 1.00 67.88 91 SER A N 1
ATOM 721 C CA . SER A 1 91 ? 30.532 -28.282 19.219 1.00 67.88 91 SER A CA 1
ATOM 722 C C . SER A 1 91 ? 29.906 -27.465 18.079 1.00 67.88 91 SER A C 1
ATOM 724 O O . SER A 1 91 ? 30.542 -27.343 17.027 1.00 67.88 91 SER A O 1
ATOM 726 N N . ARG A 1 92 ? 28.711 -26.872 18.254 1.00 77.50 92 ARG A N 1
ATOM 727 C CA . ARG A 1 92 ? 28.012 -26.129 17.184 1.00 77.50 92 ARG A CA 1
ATOM 728 C C . ARG A 1 92 ? 28.715 -24.810 16.852 1.00 77.50 92 ARG A C 1
ATOM 730 O O . ARG A 1 92 ? 29.037 -24.569 15.689 1.00 77.50 92 ARG A O 1
ATOM 737 N N . ALA A 1 93 ? 29.032 -24.012 17.875 1.00 72.69 93 ALA A N 1
ATOM 738 C CA . ALA A 1 93 ? 29.720 -22.724 17.736 1.00 72.69 93 ALA A CA 1
ATOM 739 C C . ALA A 1 93 ? 31.048 -22.850 16.965 1.00 72.69 93 ALA A C 1
ATOM 741 O O . ALA A 1 93 ? 31.302 -22.125 16.004 1.00 72.69 93 ALA A O 1
ATOM 742 N N . CYS A 1 94 ? 31.868 -23.839 17.340 1.00 73.38 94 CYS A N 1
ATOM 743 C CA . CYS A 1 94 ? 33.164 -24.104 16.713 1.00 73.38 94 CYS A CA 1
ATOM 744 C C . CYS A 1 94 ? 33.026 -24.500 15.231 1.00 73.38 94 CYS A C 1
ATOM 746 O O . CYS A 1 94 ? 33.835 -24.089 14.397 1.00 73.38 94 CYS A O 1
ATOM 748 N N . ARG A 1 95 ? 31.994 -25.277 14.873 1.00 76.06 95 ARG A N 1
ATOM 749 C CA . ARG A 1 95 ? 31.734 -25.669 13.476 1.00 76.06 95 ARG A CA 1
ATOM 750 C C . ARG A 1 95 ? 31.303 -24.481 12.623 1.00 76.06 95 ARG A C 1
ATOM 752 O O . ARG A 1 95 ? 31.849 -24.323 11.535 1.00 76.06 95 ARG A O 1
ATOM 759 N N . ILE A 1 96 ? 30.380 -23.656 13.124 1.00 77.38 96 ILE A N 1
ATOM 760 C CA . ILE A 1 96 ? 29.948 -22.417 12.456 1.00 77.38 96 ILE A CA 1
ATOM 761 C C . ILE A 1 96 ? 31.160 -21.524 12.202 1.00 77.38 96 ILE A C 1
ATOM 763 O O . ILE A 1 96 ? 31.399 -21.122 11.068 1.00 77.38 96 ILE A O 1
ATOM 767 N N . TYR A 1 97 ? 31.983 -21.307 13.227 1.00 78.50 97 TYR A N 1
ATOM 768 C CA . TYR A 1 97 ? 33.197 -20.505 13.116 1.00 78.50 97 TYR A CA 1
ATOM 769 C C . TYR A 1 97 ? 34.161 -21.031 12.036 1.00 78.50 97 TYR A C 1
ATOM 771 O O . TYR A 1 97 ? 34.604 -20.269 11.180 1.00 78.50 97 TYR A O 1
ATOM 779 N N . LYS A 1 98 ? 34.431 -22.345 12.001 1.00 77.31 98 LYS A N 1
ATOM 780 C CA . LYS A 1 98 ? 35.277 -22.967 10.961 1.00 77.31 98 LYS A CA 1
ATOM 781 C C . LYS A 1 98 ? 34.704 -22.806 9.548 1.00 77.31 98 LYS A C 1
ATOM 783 O O . LYS A 1 98 ? 35.470 -22.656 8.599 1.00 77.31 98 LYS A O 1
ATOM 788 N N . ILE A 1 99 ? 33.379 -22.876 9.399 1.00 79.12 99 ILE A N 1
ATOM 789 C CA . ILE A 1 99 ? 32.703 -22.664 8.111 1.00 79.12 99 ILE A CA 1
ATOM 790 C C . ILE A 1 99 ? 32.874 -21.210 7.669 1.00 79.12 99 ILE A C 1
ATOM 792 O O . ILE A 1 99 ? 33.317 -20.973 6.550 1.00 79.12 99 ILE A O 1
ATOM 796 N N . LEU A 1 100 ? 32.607 -20.250 8.555 1.00 79.12 100 LEU A N 1
ATOM 797 C CA . LEU A 1 100 ? 32.761 -18.825 8.264 1.00 79.12 100 LEU A CA 1
ATOM 798 C C . LEU A 1 100 ? 34.201 -18.470 7.856 1.00 79.12 100 LEU A C 1
ATOM 800 O O . LEU A 1 100 ? 34.403 -17.820 6.832 1.00 79.12 100 LEU A O 1
ATOM 804 N N . GLN A 1 101 ? 35.206 -18.992 8.568 1.00 78.19 101 GLN A N 1
ATOM 805 C CA . GLN A 1 101 ? 36.619 -18.827 8.195 1.00 78.19 101 GLN A CA 1
ATOM 806 C C . GLN A 1 101 ? 36.933 -19.364 6.791 1.00 78.19 101 GLN A C 1
ATOM 808 O O . GLN A 1 101 ? 37.713 -18.766 6.050 1.00 78.19 101 GLN A O 1
ATOM 813 N N . HIS A 1 102 ? 36.351 -20.504 6.415 1.00 78.50 102 HIS A N 1
ATOM 814 C CA . HIS A 1 102 ? 36.533 -21.068 5.080 1.00 78.50 102 HIS A CA 1
ATOM 815 C C . HIS A 1 102 ? 35.858 -20.211 3.997 1.00 78.50 102 HIS A C 1
ATOM 817 O O . HIS A 1 102 ? 36.458 -19.967 2.948 1.00 78.50 102 HIS A O 1
ATOM 823 N N . LEU A 1 103 ? 34.655 -19.698 4.270 1.00 78.12 103 LEU A N 1
ATOM 824 C CA . LEU A 1 103 ? 33.930 -18.806 3.362 1.00 78.12 103 LEU A CA 1
ATOM 825 C C . LEU A 1 103 ? 34.683 -17.494 3.128 1.00 78.12 103 LEU A C 1
ATOM 827 O O . LEU A 1 103 ? 34.814 -17.075 1.984 1.00 78.12 103 LEU A O 1
ATOM 831 N N . GLN A 1 104 ? 35.255 -16.886 4.169 1.00 76.81 104 GLN A N 1
ATOM 832 C CA . GLN A 1 104 ? 36.059 -15.666 4.023 1.00 76.81 104 GLN A CA 1
ATOM 833 C C . GLN A 1 104 ? 37.334 -15.896 3.204 1.00 76.81 104 GLN A C 1
ATOM 835 O O . GLN A 1 104 ? 37.658 -15.081 2.343 1.00 76.81 104 GLN A O 1
ATOM 840 N N . LYS A 1 105 ? 38.025 -17.030 3.387 1.00 75.94 105 LYS A N 1
ATOM 841 C CA . LYS A 1 105 ? 39.167 -17.396 2.526 1.00 75.94 105 LYS A CA 1
ATOM 842 C C . LYS A 1 105 ? 38.758 -17.570 1.062 1.00 75.94 105 LYS A C 1
ATOM 844 O O . LYS A 1 105 ? 39.523 -17.226 0.167 1.00 75.94 105 LYS A O 1
ATOM 849 N N . THR A 1 106 ? 37.563 -18.102 0.819 1.00 74.50 106 THR A N 1
ATOM 850 C CA . THR A 1 106 ? 37.028 -18.300 -0.536 1.00 74.50 106 THR A CA 1
ATOM 851 C C . THR A 1 106 ? 36.626 -16.968 -1.169 1.00 74.50 106 THR A C 1
ATOM 853 O O . THR A 1 106 ? 36.986 -16.705 -2.315 1.00 74.50 106 THR A O 1
ATOM 856 N N . ALA A 1 107 ? 35.982 -16.086 -0.398 1.00 74.44 107 ALA A N 1
ATOM 857 C CA . ALA A 1 107 ? 35.648 -14.728 -0.818 1.00 74.44 107 ALA A CA 1
ATOM 858 C C . ALA A 1 107 ? 36.898 -13.942 -1.256 1.00 74.44 107 ALA A C 1
ATOM 860 O O . ALA A 1 107 ? 36.839 -13.239 -2.267 1.00 74.44 107 ALA A O 1
ATOM 861 N N . PHE A 1 108 ? 38.043 -14.162 -0.587 1.00 71.69 108 PHE A N 1
ATOM 862 C CA . PHE A 1 108 ? 39.320 -13.515 -0.913 1.00 71.69 108 PHE A CA 1
ATOM 863 C C . PHE A 1 108 ? 39.804 -13.718 -2.353 1.00 71.69 108 PHE A C 1
ATOM 865 O O . PHE A 1 108 ? 40.416 -12.832 -2.943 1.00 71.69 108 PHE A O 1
ATOM 872 N N . HIS A 1 109 ? 39.499 -14.873 -2.937 1.00 71.12 109 HIS A N 1
ATOM 873 C CA . HIS A 1 109 ? 39.973 -15.257 -4.267 1.00 71.12 109 HIS A CA 1
ATOM 874 C C . HIS A 1 109 ? 38.939 -15.001 -5.376 1.00 71.12 109 HIS A C 1
ATOM 876 O O . HIS A 1 109 ? 39.169 -15.351 -6.533 1.00 71.12 109 HIS A O 1
ATOM 882 N N . SER A 1 110 ? 37.786 -14.421 -5.039 1.00 70.12 110 SER A N 1
ATOM 883 C CA . SER A 1 110 ? 36.674 -14.230 -5.973 1.00 70.12 110 SER A CA 1
ATOM 884 C C . SER A 1 110 ? 36.696 -12.850 -6.650 1.00 70.12 110 SER A C 1
ATOM 886 O O . SER A 1 110 ? 37.154 -11.860 -6.086 1.00 70.12 110 SER A O 1
ATOM 888 N N . THR A 1 111 ? 36.168 -12.766 -7.875 1.00 69.81 111 THR A N 1
ATOM 889 C CA . THR A 1 111 ? 36.117 -11.521 -8.671 1.00 69.81 111 THR A CA 1
ATOM 890 C C . THR A 1 111 ? 34.819 -10.716 -8.497 1.00 69.81 111 THR A C 1
ATOM 892 O O . THR A 1 111 ? 34.677 -9.643 -9.095 1.00 69.81 111 THR A O 1
ATOM 895 N N . GLY A 1 112 ? 33.858 -11.218 -7.718 1.00 76.44 112 GLY A N 1
ATOM 896 C CA . GLY A 1 112 ? 32.501 -10.674 -7.568 1.00 76.44 112 GLY A CA 1
ATOM 897 C C . GLY A 1 112 ? 32.069 -10.541 -6.107 1.00 76.44 112 GLY A C 1
ATOM 898 O O . GLY A 1 112 ? 32.882 -10.707 -5.203 1.00 76.44 112 GLY A O 1
ATOM 899 N N . PHE A 1 113 ? 30.790 -10.239 -5.871 1.00 82.00 113 PHE A N 1
ATOM 900 C CA . PHE A 1 113 ? 30.256 -10.130 -4.508 1.00 82.00 113 PHE A CA 1
ATOM 901 C C . PHE A 1 113 ? 30.007 -11.506 -3.882 1.00 82.00 113 PHE A C 1
ATOM 903 O O . PHE A 1 113 ? 29.551 -12.424 -4.562 1.00 82.00 113 PHE A O 1
ATOM 910 N N . ASN A 1 114 ? 30.248 -11.631 -2.575 1.00 82.19 114 ASN A N 1
ATOM 911 C CA . ASN A 1 114 ? 30.029 -12.855 -1.801 1.00 82.19 114 ASN A CA 1
ATOM 912 C C . ASN A 1 114 ? 28.954 -12.611 -0.750 1.00 82.19 114 ASN A C 1
ATOM 914 O O . ASN A 1 114 ? 29.142 -11.772 0.131 1.00 82.19 114 ASN A O 1
ATOM 918 N N . VAL A 1 115 ? 27.848 -13.349 -0.821 1.00 85.25 115 VAL A N 1
ATOM 919 C CA . VAL A 1 115 ? 26.699 -13.158 0.069 1.00 85.25 115 VAL A CA 1
ATOM 920 C C . VAL A 1 115 ? 26.372 -14.454 0.797 1.00 85.25 115 VAL A C 1
ATOM 922 O O . VAL A 1 115 ? 26.078 -15.464 0.168 1.00 85.25 115 VAL A O 1
ATOM 925 N N . LEU A 1 116 ? 26.374 -14.419 2.126 1.00 86.19 116 LEU A N 1
ATOM 926 C CA . LEU A 1 116 ? 25.835 -15.470 2.980 1.00 86.19 116 LEU A CA 1
ATOM 927 C C . LEU A 1 116 ? 24.354 -15.197 3.281 1.00 86.19 116 LEU A C 1
ATOM 929 O O . LEU A 1 116 ? 24.015 -14.207 3.933 1.00 86.19 116 LEU A O 1
ATOM 933 N N . LEU A 1 117 ? 23.480 -16.109 2.863 1.00 85.81 117 LEU A N 1
ATOM 934 C CA . LEU A 1 117 ? 22.095 -16.196 3.308 1.00 85.81 117 LEU A CA 1
ATOM 935 C C . LEU A 1 117 ? 22.048 -17.017 4.602 1.00 85.81 117 LEU A C 1
ATOM 937 O O . LEU A 1 117 ? 22.320 -18.220 4.595 1.00 85.81 117 LEU A O 1
ATOM 941 N N . GLY A 1 118 ? 21.675 -16.392 5.718 1.00 75.06 118 GLY A N 1
ATOM 942 C CA . GLY A 1 118 ? 21.524 -17.094 6.998 1.00 75.06 118 GLY A CA 1
ATOM 943 C C . GLY A 1 118 ? 21.858 -16.233 8.214 1.00 75.06 118 GLY A C 1
ATOM 944 O O . GLY A 1 118 ? 21.943 -15.004 8.095 1.00 75.06 118 GLY A O 1
ATOM 945 N N . PRO A 1 119 ? 22.056 -16.831 9.402 1.00 72.19 119 PRO A N 1
ATOM 946 C CA . PRO A 1 119 ? 22.272 -18.262 9.682 1.00 72.19 119 PRO A CA 1
ATOM 947 C C . PRO A 1 119 ? 21.033 -19.186 9.637 1.00 72.19 119 PRO A C 1
ATOM 949 O O . PRO A 1 119 ? 19.917 -18.685 9.548 1.00 72.19 119 PRO A O 1
ATOM 952 N N . PRO A 1 120 ? 21.231 -20.527 9.703 1.00 65.88 120 PRO A N 1
ATOM 953 C CA . PRO A 1 120 ? 20.166 -21.528 9.551 1.00 65.88 120 PRO A CA 1
ATOM 954 C C . PRO A 1 120 ? 19.304 -21.751 10.799 1.00 65.88 120 PRO A C 1
ATOM 956 O O . PRO A 1 120 ? 18.192 -22.253 10.677 1.00 65.88 120 PRO A O 1
ATOM 959 N N . LEU A 1 121 ? 19.829 -21.455 11.993 1.00 72.50 121 LEU A N 1
ATOM 960 C CA . LEU A 1 121 ? 19.095 -21.529 13.256 1.00 72.50 121 LEU A CA 1
ATOM 961 C C . LEU A 1 121 ? 19.173 -20.196 13.986 1.00 72.50 121 LEU A C 1
ATOM 963 O O . LEU A 1 121 ? 20.188 -19.501 13.946 1.00 72.50 121 LEU A O 1
ATOM 967 N N . ASP A 1 122 ? 18.136 -19.903 14.758 1.00 69.50 122 ASP A N 1
ATOM 968 C CA . ASP A 1 122 ? 18.040 -18.640 15.487 1.00 69.50 122 ASP A CA 1
ATOM 969 C C . ASP A 1 122 ? 19.126 -18.475 16.555 1.00 69.50 122 ASP A C 1
ATOM 971 O O . ASP A 1 122 ? 19.597 -17.369 16.810 1.00 69.50 122 ASP A O 1
ATOM 975 N N . SER A 1 123 ? 19.561 -19.576 17.176 1.00 70.75 123 SER A N 1
ATOM 976 C CA . SER A 1 123 ? 20.649 -19.557 18.163 1.00 70.75 123 SER A CA 1
ATOM 977 C C . SER A 1 123 ? 21.961 -19.038 17.580 1.00 70.75 123 SER A C 1
ATOM 979 O O . SER A 1 123 ? 22.821 -18.550 18.310 1.00 70.75 123 SER A O 1
ATOM 981 N N . ASP A 1 124 ? 22.126 -19.156 16.264 1.00 76.38 124 ASP A N 1
ATOM 982 C CA . ASP A 1 124 ? 23.356 -18.821 15.560 1.00 76.38 124 ASP A CA 1
ATOM 983 C C . ASP A 1 124 ? 23.411 -17.331 15.189 1.00 76.38 124 ASP A C 1
ATOM 985 O O . ASP A 1 124 ? 24.486 -16.828 14.859 1.00 76.38 124 ASP A O 1
ATOM 989 N N . CYS A 1 125 ? 22.273 -16.622 15.252 1.00 76.06 125 CYS A N 1
ATOM 990 C CA . CYS A 1 125 ? 22.113 -15.239 14.796 1.00 76.06 125 CYS A CA 1
ATOM 991 C C . CYS A 1 125 ? 23.196 -14.308 15.341 1.00 76.06 125 CYS A C 1
ATOM 993 O O . CYS A 1 125 ? 23.876 -13.642 14.564 1.00 76.06 125 CYS A O 1
ATOM 995 N N . ASN A 1 126 ? 23.389 -14.291 16.663 1.00 72.94 126 ASN A N 1
ATOM 996 C CA . ASN A 1 126 ? 24.354 -13.397 17.304 1.00 72.94 126 ASN A CA 1
ATOM 997 C C . ASN A 1 126 ? 25.798 -13.751 16.924 1.00 72.94 126 ASN A C 1
ATOM 999 O O . ASN A 1 126 ? 26.567 -12.865 16.568 1.00 72.94 126 ASN A O 1
ATOM 1003 N N . LEU A 1 127 ? 26.152 -15.042 16.936 1.00 75.31 127 LEU A N 1
ATOM 1004 C CA . LEU A 1 127 ? 27.501 -15.507 16.602 1.00 75.31 127 LEU A CA 1
ATOM 1005 C C . LEU A 1 127 ? 27.886 -15.136 15.164 1.00 75.31 127 LEU A C 1
ATOM 1007 O O . LEU A 1 127 ? 28.955 -14.576 14.938 1.00 75.31 127 LEU A O 1
ATOM 1011 N N . VAL A 1 128 ? 27.018 -15.446 14.196 1.00 77.75 128 VAL A N 1
ATOM 1012 C CA . VAL A 1 128 ? 27.293 -15.198 12.772 1.00 77.75 128 VAL A CA 1
ATOM 1013 C C . VAL A 1 128 ? 27.304 -13.704 12.465 1.00 77.75 128 VAL A C 1
ATOM 1015 O O . VAL A 1 128 ? 28.192 -13.238 11.753 1.00 77.75 128 VAL A O 1
ATOM 1018 N N . ARG A 1 129 ? 26.373 -12.947 13.056 1.00 75.00 129 ARG A N 1
ATOM 1019 C CA . ARG A 1 129 ? 26.302 -11.491 12.906 1.00 75.00 129 ARG A CA 1
ATOM 1020 C C . ARG A 1 129 ? 27.577 -10.805 13.383 1.00 75.00 129 ARG A C 1
ATOM 1022 O O . ARG A 1 129 ? 28.156 -10.022 12.634 1.00 75.00 129 ARG A O 1
ATOM 1029 N N . GLU A 1 130 ? 27.993 -11.067 14.623 1.00 70.06 130 GLU A N 1
ATOM 1030 C CA . GLU A 1 130 ? 29.187 -10.422 15.180 1.00 70.06 130 GLU A CA 1
ATOM 1031 C C . GLU A 1 130 ? 30.436 -10.821 14.397 1.00 70.06 130 GLU A C 1
ATOM 1033 O O . GLU A 1 130 ? 31.270 -9.971 14.114 1.00 70.06 130 GLU A O 1
ATOM 1038 N N . TRP A 1 131 ? 30.536 -12.078 13.961 1.00 74.38 131 TRP A N 1
ATOM 1039 C CA . TRP A 1 131 ? 31.673 -12.533 13.167 1.00 74.38 131 TRP A CA 1
ATOM 1040 C C . TRP A 1 131 ? 31.786 -11.814 11.815 1.00 74.38 131 TRP A C 1
ATOM 1042 O O . TRP A 1 131 ? 32.868 -11.356 11.458 1.00 74.38 131 TRP A O 1
ATOM 1052 N N . ILE A 1 132 ? 30.679 -11.672 11.075 1.00 75.12 132 ILE A N 1
ATOM 1053 C CA . ILE A 1 132 ? 30.674 -10.976 9.774 1.00 75.12 132 ILE A CA 1
ATOM 1054 C C . ILE A 1 132 ? 30.935 -9.476 9.952 1.00 75.12 132 ILE A C 1
ATOM 1056 O O . ILE A 1 132 ? 31.629 -8.862 9.139 1.00 75.12 132 ILE A O 1
ATOM 1060 N N . ARG A 1 133 ? 30.423 -8.887 11.039 1.00 67.12 133 ARG A N 1
ATOM 1061 C CA . ARG A 1 133 ? 30.656 -7.481 11.388 1.00 67.12 133 ARG A CA 1
ATOM 1062 C C . ARG A 1 133 ? 32.112 -7.203 11.776 1.00 67.12 133 ARG A C 1
ATOM 1064 O O . ARG A 1 133 ? 32.634 -6.164 11.388 1.00 67.12 133 ARG A O 1
ATOM 1071 N N . LEU A 1 134 ? 32.743 -8.104 12.528 1.00 62.00 134 LEU A N 1
ATOM 1072 C CA . LEU A 1 134 ? 34.143 -8.033 12.971 1.00 62.00 134 LEU A CA 1
ATOM 1073 C C . LEU A 1 134 ? 35.144 -8.477 11.890 1.00 62.00 134 LEU A C 1
ATOM 1075 O O . LEU A 1 134 ? 36.292 -8.756 12.225 1.00 62.00 134 LEU A O 1
ATOM 1079 N N . GLY A 1 135 ? 34.713 -8.590 10.626 1.00 59.50 135 GLY A N 1
ATOM 1080 C CA . GLY A 1 135 ? 35.549 -9.016 9.503 1.00 59.50 135 GLY A CA 1
ATOM 1081 C C . GLY A 1 135 ? 36.879 -8.256 9.384 1.00 59.50 135 GLY A C 1
ATOM 1082 O O . GLY A 1 135 ? 37.118 -7.268 10.069 1.00 59.50 135 GLY A O 1
ATOM 1083 N N . ASP A 1 136 ? 37.756 -8.733 8.501 1.00 53.56 136 ASP A N 1
ATOM 1084 C CA . ASP A 1 136 ? 39.136 -8.244 8.385 1.00 53.56 136 ASP A CA 1
ATOM 1085 C C . ASP A 1 136 ? 39.204 -6.716 8.130 1.00 53.56 136 ASP A C 1
ATOM 1087 O O . ASP A 1 136 ? 38.771 -6.267 7.061 1.00 53.56 136 ASP A O 1
ATOM 1091 N N . PRO A 1 137 ? 39.718 -5.907 9.081 1.00 50.03 137 PRO A N 1
ATOM 1092 C CA . PRO A 1 137 ? 39.760 -4.449 8.962 1.00 50.03 137 PRO A CA 1
ATOM 1093 C C . PRO A 1 137 ? 40.710 -3.950 7.861 1.00 50.03 137 PRO A C 1
ATOM 1095 O O . PRO A 1 137 ? 40.618 -2.783 7.475 1.00 50.03 137 PRO A O 1
ATOM 1098 N N . GLU A 1 138 ? 41.595 -4.808 7.339 1.00 44.66 138 GLU A N 1
ATOM 1099 C CA . GLU A 1 138 ? 42.585 -4.462 6.307 1.00 44.66 138 GLU A CA 1
ATOM 1100 C C . GLU A 1 138 ? 42.162 -4.871 4.877 1.00 44.66 138 GLU A C 1
ATOM 1102 O O . GLU A 1 138 ? 42.846 -4.548 3.902 1.00 44.66 138 GLU A O 1
ATOM 1107 N N . GLY A 1 139 ? 41.018 -5.549 4.715 1.00 52.00 139 GLY A N 1
ATOM 1108 C CA . GLY A 1 139 ? 40.528 -6.033 3.420 1.00 52.00 139 GLY A CA 1
ATOM 1109 C C . GLY A 1 139 ? 39.939 -4.940 2.511 1.00 52.00 139 GLY A C 1
ATOM 1110 O O . GLY A 1 139 ? 39.267 -4.012 2.958 1.00 52.00 139 GLY A O 1
ATOM 1111 N N . THR A 1 140 ? 40.129 -5.061 1.191 1.00 53.28 140 THR A N 1
ATOM 1112 C CA . THR A 1 140 ? 39.417 -4.216 0.209 1.00 53.28 140 THR A CA 1
ATOM 1113 C C . THR A 1 140 ? 37.912 -4.537 0.207 1.00 53.28 140 THR A C 1
ATOM 1115 O O . THR A 1 140 ? 37.526 -5.703 0.236 1.00 53.28 140 THR A O 1
ATOM 1118 N N . GLN A 1 141 ? 37.043 -3.514 0.150 1.00 55.53 141 GLN A N 1
ATOM 1119 C CA . GLN A 1 141 ? 35.580 -3.647 0.334 1.00 55.53 141 GLN A CA 1
ATOM 1120 C C . GLN A 1 141 ? 34.911 -4.680 -0.594 1.00 55.53 141 GLN A C 1
ATOM 1122 O O . GLN A 1 141 ? 33.988 -5.371 -0.177 1.00 55.53 141 GLN A O 1
ATOM 1127 N N . ARG A 1 142 ? 35.404 -4.858 -1.828 1.00 51.34 142 ARG A N 1
ATOM 1128 C CA . ARG A 1 142 ? 34.879 -5.854 -2.785 1.00 51.34 142 ARG A CA 1
ATOM 1129 C C . ARG A 1 142 ? 35.089 -7.314 -2.359 1.00 51.34 142 ARG A C 1
ATOM 1131 O O . ARG A 1 142 ? 34.407 -8.199 -2.865 1.00 51.34 142 ARG A O 1
ATOM 1138 N N . VAL A 1 143 ? 36.026 -7.565 -1.451 1.00 56.72 143 VAL A N 1
ATOM 1139 C CA . VAL A 1 143 ? 36.496 -8.902 -1.062 1.00 56.72 143 VAL A CA 1
ATOM 1140 C C . VAL A 1 143 ? 35.834 -9.384 0.246 1.00 56.72 143 VAL A C 1
ATOM 1142 O O . VAL A 1 143 ? 36.066 -10.495 0.725 1.00 56.72 143 VAL A O 1
ATOM 1145 N N . GLN A 1 144 ? 34.958 -8.555 0.819 1.00 71.31 144 GLN A N 1
ATOM 1146 C CA . GLN A 1 144 ? 34.254 -8.833 2.064 1.00 71.31 144 GLN A CA 1
ATOM 1147 C C . GLN A 1 144 ? 33.091 -9.823 1.864 1.00 71.31 144 GLN A C 1
ATOM 1149 O O . GLN A 1 144 ? 32.414 -9.838 0.834 1.00 71.31 144 GLN A O 1
ATOM 1154 N N . LEU A 1 145 ? 32.847 -10.658 2.879 1.00 77.62 145 LEU A N 1
ATOM 1155 C CA . LEU A 1 145 ? 31.654 -11.498 2.962 1.00 77.62 145 LEU A CA 1
ATOM 1156 C C . LEU A 1 145 ? 30.484 -10.658 3.491 1.00 77.62 145 LEU A C 1
ATOM 1158 O O . LEU A 1 145 ? 30.539 -10.178 4.622 1.00 77.62 145 LEU A O 1
ATOM 1162 N N . TYR A 1 146 ? 29.426 -10.513 2.697 1.00 82.81 146 TYR A N 1
ATOM 1163 C CA . TYR A 1 146 ? 28.193 -9.832 3.094 1.00 82.81 146 TYR A CA 1
ATOM 1164 C C . TYR A 1 146 ? 27.163 -10.827 3.628 1.00 82.81 146 TYR A C 1
ATOM 1166 O O . TYR A 1 146 ? 27.138 -11.985 3.216 1.00 82.81 146 TYR A O 1
ATOM 1174 N N . GLN A 1 147 ? 26.271 -10.378 4.507 1.00 83.75 147 GLN A N 1
ATOM 1175 C CA . GLN A 1 147 ? 25.191 -11.199 5.052 1.00 83.75 147 GLN A CA 1
ATOM 1176 C C . GLN A 1 147 ? 23.817 -10.630 4.701 1.00 83.75 147 GLN A C 1
ATOM 1178 O O . GLN A 1 147 ? 23.533 -9.457 4.951 1.00 83.75 147 GLN A O 1
ATOM 1183 N N . ILE A 1 148 ? 22.927 -11.488 4.210 1.00 84.75 148 ILE A N 1
ATOM 1184 C CA . ILE A 1 148 ? 21.490 -11.210 4.168 1.00 84.75 148 ILE A CA 1
ATOM 1185 C C . ILE A 1 148 ? 20.809 -12.231 5.074 1.00 84.75 148 ILE A C 1
ATOM 1187 O O . ILE A 1 148 ? 20.740 -13.424 4.774 1.00 84.75 148 ILE A O 1
ATOM 1191 N N . SER A 1 149 ? 20.333 -11.763 6.221 1.00 80.88 149 SER A N 1
ATOM 1192 C CA . SER A 1 149 ? 19.660 -12.606 7.193 1.00 80.88 149 SER A CA 1
ATOM 1193 C C . SER A 1 149 ? 18.173 -12.713 6.894 1.00 80.88 149 SER A C 1
ATOM 1195 O O . SER A 1 149 ? 17.485 -11.700 6.771 1.00 80.88 149 SER A O 1
ATOM 1197 N N . TYR A 1 150 ? 17.688 -13.949 6.798 1.00 78.69 150 TYR A N 1
ATOM 1198 C CA . TYR A 1 150 ? 16.289 -14.241 6.510 1.00 78.69 150 TYR A CA 1
ATOM 1199 C C . TYR A 1 150 ? 15.505 -14.747 7.731 1.00 78.69 150 TYR A C 1
ATOM 1201 O O . TYR A 1 150 ? 14.325 -14.457 7.807 1.00 78.69 150 TYR A O 1
ATOM 1209 N N . PHE A 1 151 ? 16.154 -15.355 8.735 1.00 71.62 151 PHE A N 1
ATOM 1210 C CA . PHE A 1 151 ? 15.514 -15.773 10.000 1.00 71.62 151 PHE A CA 1
ATOM 1211 C C . PHE A 1 151 ? 15.879 -14.914 11.226 1.00 71.62 151 PHE A C 1
ATOM 1213 O O . PHE A 1 151 ? 15.272 -15.065 12.287 1.00 71.62 151 PHE A O 1
ATOM 1220 N N . CYS A 1 152 ? 16.853 -13.999 11.121 1.00 70.44 152 CYS A N 1
ATOM 1221 C CA . CYS A 1 152 ? 17.297 -13.189 12.260 1.00 70.44 152 CYS A CA 1
ATOM 1222 C C . CYS A 1 152 ? 16.901 -11.725 12.115 1.00 70.44 152 CYS A C 1
ATOM 1224 O O . CYS A 1 152 ? 17.190 -11.084 11.103 1.00 70.44 152 CYS A O 1
ATOM 1226 N N . GLN A 1 153 ? 16.343 -11.155 13.182 1.00 66.81 153 GLN A N 1
ATOM 1227 C CA . GLN A 1 153 ? 16.220 -9.708 13.317 1.00 66.81 153 GLN A CA 1
ATOM 1228 C C . GLN A 1 153 ? 17.572 -9.113 13.742 1.00 66.81 153 GLN A C 1
ATOM 1230 O O . GLN A 1 153 ? 18.241 -9.622 14.644 1.00 66.81 153 GLN A O 1
ATOM 1235 N N . MET A 1 154 ? 17.987 -8.033 13.082 1.00 59.06 154 MET A N 1
ATOM 1236 C CA . MET A 1 154 ? 19.202 -7.292 13.428 1.00 59.06 154 MET A CA 1
ATOM 1237 C C . MET A 1 154 ? 18.826 -6.188 14.426 1.00 59.06 154 MET A C 1
ATOM 1239 O O . MET A 1 154 ? 18.113 -5.257 14.063 1.00 59.06 154 MET A O 1
ATOM 1243 N N . PHE A 1 155 ? 19.263 -6.304 15.683 1.00 53.53 155 PHE A N 1
ATOM 1244 C CA . PHE A 1 155 ? 18.986 -5.322 16.741 1.00 53.53 155 PHE A CA 1
ATOM 1245 C C . PHE A 1 155 ? 20.127 -4.308 16.888 1.00 53.53 155 PHE A C 1
ATOM 1247 O O . PHE A 1 155 ? 21.299 -4.660 16.746 1.00 53.53 155 PHE A O 1
ATOM 1254 N N . GLY A 1 156 ? 19.782 -3.056 17.197 1.00 42.16 156 GLY A N 1
ATOM 1255 C CA . GLY A 1 156 ? 20.735 -1.983 17.460 1.00 42.16 156 GLY A CA 1
ATOM 1256 C C . GLY A 1 156 ? 20.990 -1.789 18.952 1.00 42.16 156 GLY A C 1
ATOM 1257 O O . GLY A 1 156 ? 20.125 -1.293 19.653 1.00 42.16 156 GLY A O 1
ATOM 1258 N N . PHE A 1 157 ? 22.191 -2.136 19.407 1.00 30.31 157 PHE A N 1
ATOM 1259 C CA . PHE A 1 157 ? 23.155 -1.199 19.991 1.00 30.31 157 PHE A CA 1
ATOM 1260 C C . PHE A 1 157 ? 24.539 -1.843 19.856 1.00 30.31 157 PHE A C 1
ATOM 1262 O O . PHE A 1 157 ? 24.707 -3.025 20.120 1.00 30.31 157 PHE A O 1
ATOM 1269 N N . PHE A 1 158 ? 25.505 -1.097 19.320 1.00 40.03 158 PHE A N 1
ATOM 1270 C CA . PHE A 1 158 ? 26.760 -0.762 19.997 1.00 40.03 158 PHE A CA 1
ATOM 1271 C C . PHE A 1 158 ? 27.711 -0.112 18.994 1.00 40.03 158 PHE A C 1
ATOM 1273 O O . PHE A 1 158 ? 28.391 -0.769 18.203 1.00 40.03 158 PHE A O 1
ATOM 1280 N N . ALA A 1 159 ? 27.792 1.209 19.125 1.00 30.42 159 ALA A N 1
ATOM 1281 C CA . ALA A 1 159 ? 28.935 2.037 18.770 1.00 30.42 159 ALA A CA 1
ATOM 1282 C C . ALA A 1 159 ? 30.150 1.803 19.704 1.00 30.42 159 ALA A C 1
ATOM 1284 O O . ALA A 1 159 ? 31.098 2.576 19.683 1.00 30.42 159 ALA A O 1
ATOM 1285 N N . TYR A 1 160 ? 30.155 0.751 20.534 1.00 32.25 160 TYR A N 1
ATOM 1286 C CA . TYR A 1 160 ? 31.182 0.574 21.566 1.00 32.25 160 TYR A CA 1
ATOM 1287 C C . TYR A 1 160 ? 32.460 -0.121 21.067 1.00 32.25 160 TYR A C 1
ATOM 1289 O O . TYR A 1 160 ? 33.529 0.135 21.600 1.00 32.25 160 TYR A O 1
ATOM 1297 N N . PHE A 1 161 ? 32.395 -0.941 20.010 1.00 31.83 161 PHE A N 1
ATOM 1298 C CA . PHE A 1 161 ? 33.577 -1.680 19.532 1.00 31.83 161 PHE A CA 1
ATOM 1299 C C . PHE A 1 161 ? 34.412 -0.921 18.481 1.00 31.83 161 PHE A C 1
ATOM 1301 O O . PHE A 1 161 ? 35.577 -1.232 18.273 1.00 31.83 161 PHE A O 1
ATOM 1308 N N . VAL A 1 162 ? 33.847 0.113 17.843 1.00 33.50 162 VAL A N 1
ATOM 1309 C CA . VAL A 1 162 ? 34.563 0.940 16.845 1.00 33.50 162 VAL A CA 1
ATOM 1310 C C . VAL A 1 162 ? 35.306 2.111 17.504 1.00 33.50 162 VAL A C 1
ATOM 1312 O O . VAL A 1 162 ? 36.333 2.553 16.997 1.00 33.50 162 VAL A O 1
ATOM 1315 N N . ASN A 1 163 ? 34.880 2.547 18.694 1.00 30.88 163 ASN A N 1
ATOM 1316 C CA . ASN A 1 163 ? 35.557 3.613 19.442 1.00 30.88 163 ASN A CA 1
ATOM 1317 C C . ASN A 1 163 ? 36.904 3.194 20.061 1.00 30.88 163 ASN A C 1
ATOM 1319 O O . ASN A 1 163 ? 37.552 4.026 20.686 1.00 30.88 163 ASN A O 1
ATOM 1323 N N . HIS A 1 164 ? 37.335 1.935 19.934 1.00 35.47 164 HIS A N 1
ATOM 1324 C CA . HIS A 1 164 ? 38.636 1.462 20.441 1.00 35.47 164 HIS A CA 1
ATOM 1325 C C . HIS A 1 164 ? 39.609 1.009 19.342 1.00 35.47 164 HIS A C 1
ATOM 1327 O O . HIS A 1 164 ? 40.685 0.512 19.652 1.00 35.47 164 HIS A O 1
ATOM 1333 N N . LEU A 1 165 ? 39.269 1.223 18.065 1.00 37.41 165 LEU A N 1
ATOM 1334 C CA . LEU A 1 165 ? 40.201 1.057 16.938 1.00 37.41 165 LEU A CA 1
ATOM 1335 C C . LEU A 1 165 ? 40.449 2.363 16.167 1.00 37.41 165 LEU A C 1
ATOM 1337 O O . LEU A 1 165 ? 41.299 2.404 15.284 1.00 37.41 165 LEU A O 1
ATOM 1341 N N . ALA A 1 166 ? 39.746 3.445 16.512 1.00 35.16 166 ALA A N 1
ATOM 1342 C CA . ALA A 1 166 ? 39.950 4.765 15.929 1.00 35.16 166 ALA A CA 1
ATOM 1343 C C . ALA A 1 166 ? 41.103 5.513 16.617 1.00 35.16 166 ALA A C 1
ATOM 1345 O O . ALA A 1 166 ? 40.920 6.614 17.127 1.00 35.16 166 ALA A O 1
ATOM 1346 N N . ASP A 1 167 ? 42.291 4.916 16.597 1.00 36.84 167 ASP A N 1
ATOM 1347 C CA . ASP A 1 167 ? 43.539 5.661 16.737 1.00 36.84 167 ASP A CA 1
ATOM 1348 C C . ASP A 1 167 ? 44.233 5.640 15.370 1.00 36.84 167 ASP A C 1
ATOM 1350 O O . ASP A 1 167 ? 45.085 4.806 15.080 1.00 36.84 167 ASP A O 1
ATOM 1354 N N . SER A 1 168 ? 43.722 6.463 14.448 1.00 33.38 168 SER A N 1
ATOM 1355 C CA . SER A 1 168 ? 44.433 6.986 13.266 1.00 33.38 168 SER A CA 1
ATOM 1356 C C . SER A 1 168 ? 43.473 7.741 12.338 1.00 33.38 168 SER A C 1
ATOM 1358 O O . SER A 1 168 ? 42.748 7.177 11.524 1.00 33.38 168 SER A O 1
ATOM 1360 N N . SER A 1 169 ? 43.462 9.067 12.479 1.00 38.75 169 SER A N 1
ATOM 1361 C CA . SER A 1 169 ? 43.599 10.007 11.353 1.00 38.75 169 SER A CA 1
ATOM 1362 C C . SER A 1 169 ? 43.000 9.625 9.978 1.00 38.75 169 SER A C 1
ATOM 1364 O O . SER A 1 169 ? 43.679 9.718 8.954 1.00 38.75 169 SER A O 1
ATOM 1366 N N . ARG A 1 170 ? 41.702 9.306 9.890 1.00 35.38 170 ARG A N 1
ATOM 1367 C CA . ARG A 1 170 ? 40.948 9.376 8.621 1.00 35.38 170 ARG A CA 1
ATOM 1368 C C . ARG A 1 170 ? 39.606 10.070 8.824 1.00 35.38 170 ARG A C 1
ATOM 1370 O O . ARG A 1 170 ? 38.764 9.636 9.602 1.00 35.38 170 ARG A O 1
ATOM 1377 N N . GLY A 1 171 ? 39.444 11.198 8.137 1.00 32.00 171 GLY A N 1
ATOM 1378 C CA . GLY A 1 171 ? 38.255 12.036 8.202 1.00 32.00 171 GLY A CA 1
ATOM 1379 C C . GLY A 1 171 ? 37.007 11.371 7.614 1.00 32.00 171 GLY A C 1
ATOM 1380 O O . GLY A 1 171 ? 37.069 10.685 6.603 1.00 32.00 171 GLY A O 1
ATOM 1381 N N . SER A 1 172 ? 35.872 11.676 8.245 1.00 33.91 172 SER A N 1
ATOM 1382 C CA . SER A 1 172 ? 34.524 11.734 7.666 1.00 33.91 172 SER A CA 1
ATOM 1383 C C . SER A 1 172 ? 33.933 10.472 6.998 1.00 33.91 172 SER A C 1
ATOM 1385 O O . SER A 1 172 ? 33.972 10.310 5.784 1.00 33.91 172 SER A O 1
ATOM 1387 N N . LEU A 1 173 ? 33.164 9.756 7.831 1.00 41.41 173 LEU A N 1
ATOM 1388 C CA . LEU A 1 173 ? 31.781 9.284 7.614 1.00 41.41 173 LEU A CA 1
ATOM 1389 C C . LEU A 1 173 ? 31.490 7.956 6.861 1.00 41.41 173 LEU A C 1
ATOM 1391 O O . LEU A 1 173 ? 31.533 7.843 5.641 1.00 41.41 173 LEU A O 1
ATOM 1395 N N . THR A 1 174 ? 30.934 7.035 7.664 1.00 43.91 174 THR A N 1
ATOM 1396 C CA . THR A 1 174 ? 30.194 5.784 7.384 1.00 43.91 174 THR A CA 1
ATOM 1397 C C . THR A 1 174 ? 31.021 4.510 7.201 1.00 43.91 174 THR A C 1
ATOM 1399 O O . THR A 1 174 ? 31.697 4.296 6.202 1.00 43.91 174 THR A O 1
ATOM 1402 N N . THR A 1 175 ? 30.915 3.608 8.177 1.00 50.78 175 THR A N 1
ATOM 1403 C CA . THR A 1 175 ? 31.336 2.214 8.033 1.00 50.78 175 THR A CA 1
ATOM 1404 C C . THR A 1 175 ? 30.455 1.511 6.983 1.00 50.78 175 THR A C 1
ATOM 1406 O O . THR A 1 175 ? 29.244 1.770 6.921 1.00 50.78 175 THR A O 1
ATOM 1409 N N . PRO A 1 176 ? 31.019 0.644 6.122 1.00 57.03 176 PRO A N 1
ATOM 1410 C CA . PRO A 1 176 ? 30.225 -0.154 5.192 1.00 57.03 176 PRO A CA 1
ATOM 1411 C C . PRO A 1 176 ? 29.331 -1.123 5.976 1.00 57.03 176 PRO A C 1
ATOM 1413 O O . PRO A 1 176 ? 29.736 -1.690 6.993 1.00 57.03 176 PRO A O 1
ATOM 1416 N N . ILE A 1 177 ? 28.087 -1.286 5.525 1.00 64.31 177 ILE A N 1
ATOM 1417 C CA . ILE A 1 177 ? 27.154 -2.231 6.140 1.00 64.31 177 ILE A CA 1
ATOM 1418 C C . ILE A 1 177 ? 27.569 -3.626 5.674 1.00 64.31 177 ILE A C 1
ATOM 1420 O O . ILE A 1 177 ? 27.595 -3.895 4.481 1.00 64.31 177 ILE A O 1
ATOM 1424 N N . ALA A 1 178 ? 27.890 -4.522 6.603 1.00 70.31 178 ALA A N 1
ATOM 1425 C CA . ALA A 1 178 ? 28.271 -5.896 6.268 1.00 70.31 178 ALA A CA 1
ATOM 1426 C C . ALA A 1 178 ? 27.078 -6.869 6.287 1.00 70.31 178 ALA A C 1
ATOM 1428 O O . ALA A 1 178 ? 27.154 -7.956 5.720 1.00 70.31 178 ALA A O 1
ATOM 1429 N N . ALA A 1 179 ? 25.965 -6.494 6.929 1.00 74.69 179 ALA A N 1
ATOM 1430 C CA . ALA A 1 179 ? 24.830 -7.380 7.161 1.00 74.69 179 ALA A CA 1
ATOM 1431 C C . ALA A 1 179 ? 23.490 -6.633 7.159 1.00 74.69 179 ALA A C 1
ATOM 1433 O O . ALA A 1 179 ? 23.370 -5.570 7.770 1.00 74.69 179 ALA A O 1
ATOM 1434 N N . VAL A 1 180 ? 22.470 -7.225 6.535 1.00 75.69 180 VAL A N 1
ATOM 1435 C CA . VAL A 1 180 ? 21.083 -6.728 6.540 1.00 75.69 180 VAL A CA 1
ATOM 1436 C C . VAL A 1 180 ? 20.097 -7.848 6.858 1.00 75.69 180 VAL A C 1
ATOM 1438 O O . VAL A 1 180 ? 20.424 -9.022 6.706 1.00 75.69 180 VAL A O 1
ATOM 1441 N N . SER A 1 181 ? 18.883 -7.500 7.287 1.00 77.62 181 SER A N 1
ATOM 1442 C CA . SER A 1 181 ? 17.806 -8.463 7.539 1.00 77.62 181 SER A CA 1
ATOM 1443 C C . SER A 1 181 ? 16.577 -8.160 6.686 1.00 77.62 181 SER A C 1
ATOM 1445 O O . SER A 1 181 ? 16.229 -6.991 6.508 1.00 77.62 181 SER A O 1
ATOM 1447 N N . VAL A 1 182 ? 15.940 -9.210 6.158 1.00 77.12 182 VAL A N 1
ATOM 1448 C CA . VAL A 1 182 ? 14.747 -9.118 5.291 1.00 77.12 182 VAL A CA 1
ATOM 1449 C C . VAL A 1 182 ? 13.435 -9.484 5.999 1.00 77.12 182 VAL A C 1
ATOM 1451 O O . VAL A 1 182 ? 12.377 -9.474 5.371 1.00 77.12 182 VAL A O 1
ATOM 1454 N N . VAL A 1 183 ? 13.481 -9.778 7.300 1.00 77.25 183 VAL A N 1
ATOM 1455 C CA . VAL A 1 183 ? 12.296 -10.091 8.119 1.00 77.25 183 VAL A CA 1
ATOM 1456 C C . VAL A 1 183 ? 11.369 -8.889 8.315 1.00 77.25 183 VAL A C 1
ATOM 1458 O O . VAL A 1 183 ? 11.780 -7.725 8.267 1.00 77.25 183 VAL A O 1
ATOM 1461 N N . VAL A 1 184 ? 10.094 -9.172 8.598 1.00 78.62 184 VAL A N 1
ATOM 1462 C CA . VAL A 1 184 ? 9.115 -8.133 8.930 1.00 78.62 184 VAL A CA 1
ATOM 1463 C C . VAL A 1 184 ? 9.527 -7.428 10.221 1.00 78.62 184 VAL A C 1
ATOM 1465 O O . VAL A 1 184 ? 9.789 -8.051 11.248 1.00 78.62 184 VAL A O 1
ATOM 1468 N N . GLN A 1 185 ? 9.567 -6.098 10.178 1.00 74.94 185 GLN A N 1
ATOM 1469 C CA . GLN A 1 185 ? 9.983 -5.301 11.323 1.00 74.94 185 GLN A CA 1
ATOM 1470 C C . GLN A 1 185 ? 9.020 -5.459 12.498 1.00 74.94 185 GLN A C 1
ATOM 1472 O O . GLN A 1 185 ? 7.808 -5.288 12.368 1.00 74.94 185 GLN A O 1
ATOM 1477 N N . ARG A 1 186 ? 9.587 -5.612 13.691 1.00 75.31 186 ARG A N 1
ATOM 1478 C CA . ARG A 1 186 ? 8.869 -5.650 14.967 1.00 75.31 186 ARG A CA 1
ATOM 1479 C C . ARG A 1 186 ? 7.826 -4.543 15.141 1.00 75.31 186 ARG A C 1
ATOM 1481 O O . ARG A 1 186 ? 6.723 -4.807 15.602 1.00 75.31 186 ARG A O 1
ATOM 1488 N N . LYS A 1 187 ? 8.154 -3.304 14.759 1.00 73.81 187 LYS A N 1
ATOM 1489 C CA . LYS A 1 187 ? 7.229 -2.164 14.852 1.00 73.81 187 LYS A CA 1
ATOM 1490 C C . LYS A 1 187 ? 5.967 -2.387 14.014 1.00 73.81 187 LYS A C 1
ATOM 1492 O O . LYS A 1 187 ? 4.882 -2.068 14.481 1.00 73.81 187 LYS A O 1
ATOM 1497 N N . VAL A 1 188 ? 6.108 -2.968 12.821 1.00 77.25 188 VAL A N 1
ATOM 1498 C CA . VAL A 1 188 ? 4.984 -3.305 11.932 1.00 77.25 188 VAL A CA 1
ATOM 1499 C C . VAL A 1 188 ? 4.130 -4.411 12.553 1.00 77.25 188 VAL A C 1
ATOM 1501 O O . VAL A 1 188 ? 2.909 -4.283 12.578 1.00 77.25 188 VAL A O 1
ATOM 1504 N N . ILE A 1 189 ? 4.766 -5.439 13.127 1.00 81.94 189 ILE A N 1
ATOM 1505 C CA . ILE A 1 189 ? 4.078 -6.536 13.828 1.00 81.94 189 ILE A CA 1
ATOM 1506 C C . ILE A 1 189 ? 3.248 -5.988 14.996 1.00 81.94 189 ILE A C 1
ATOM 1508 O O . ILE A 1 189 ? 2.039 -6.205 15.058 1.00 81.94 189 ILE A O 1
ATOM 1512 N N . LEU A 1 190 ? 3.876 -5.218 15.891 1.00 80.06 190 LEU A N 1
ATOM 1513 C CA . LEU A 1 190 ? 3.211 -4.657 17.069 1.00 80.06 190 LEU A CA 1
ATOM 1514 C C . LEU A 1 190 ? 2.102 -3.668 16.692 1.00 80.06 190 LEU A C 1
ATOM 1516 O O . LEU A 1 190 ? 1.018 -3.732 17.265 1.00 80.06 190 LEU A O 1
ATOM 1520 N N . GLN A 1 191 ? 2.326 -2.796 15.702 1.00 78.12 191 GLN A N 1
ATOM 1521 C CA . GLN A 1 191 ? 1.281 -1.901 15.187 1.00 78.12 191 GLN A CA 1
ATOM 1522 C C . GLN A 1 191 ? 0.088 -2.689 14.640 1.00 78.12 191 GLN A C 1
ATOM 1524 O O . GLN A 1 191 ? -1.052 -2.342 14.937 1.00 78.12 191 GLN A O 1
ATOM 1529 N N . GLY A 1 192 ? 0.347 -3.758 13.885 1.00 81.06 192 GLY A N 1
ATOM 1530 C CA . GLY A 1 192 ? -0.676 -4.654 13.357 1.00 81.06 192 GLY A CA 1
ATOM 1531 C C . GLY A 1 192 ? -1.529 -5.300 14.439 1.00 81.06 192 GLY A C 1
ATOM 1532 O O . GLY A 1 192 ? -2.756 -5.204 14.391 1.00 81.06 192 GLY A O 1
ATOM 1533 N N . ILE A 1 193 ? -0.878 -5.900 15.442 1.00 86.31 193 ILE A N 1
ATOM 1534 C CA . ILE A 1 193 ? -1.556 -6.522 16.585 1.00 86.31 193 ILE A CA 1
ATOM 1535 C C . ILE A 1 193 ? -2.391 -5.475 17.323 1.00 86.31 193 ILE A C 1
ATOM 1537 O O . ILE A 1 193 ? -3.585 -5.682 17.515 1.00 86.31 193 ILE A O 1
ATOM 1541 N N . VAL A 1 194 ? -1.807 -4.332 17.692 1.00 82.62 194 VAL A N 1
ATOM 1542 C CA . VAL A 1 194 ? -2.519 -3.284 18.438 1.00 82.62 194 VAL A CA 1
ATOM 1543 C C . VAL A 1 194 ? -3.733 -2.776 17.656 1.00 82.62 194 VAL A C 1
ATOM 1545 O O . VAL A 1 194 ? -4.813 -2.666 18.229 1.00 82.62 194 VAL A O 1
ATOM 1548 N N . ILE A 1 195 ? -3.600 -2.521 16.351 1.00 79.75 195 ILE A N 1
ATOM 1549 C CA . ILE A 1 195 ? -4.719 -2.089 15.494 1.00 79.75 195 ILE A CA 1
ATOM 1550 C C . ILE A 1 195 ? -5.807 -3.163 15.420 1.00 79.75 195 ILE A C 1
ATOM 1552 O O . ILE A 1 195 ? -6.995 -2.840 15.489 1.00 79.75 195 ILE A O 1
ATOM 1556 N N . TYR A 1 196 ? -5.424 -4.435 15.321 1.00 86.25 196 TYR A N 1
ATOM 1557 C CA . TYR A 1 196 ? -6.379 -5.534 15.301 1.00 86.25 196 TYR A CA 1
ATOM 1558 C C . TYR A 1 196 ? -7.127 -5.672 16.636 1.00 86.25 196 TYR A C 1
ATOM 1560 O O . TYR A 1 196 ? -8.356 -5.732 16.642 1.00 86.25 196 TYR A O 1
ATOM 1568 N N . LEU A 1 197 ? -6.416 -5.630 17.767 1.00 85.69 197 LEU A N 1
ATOM 1569 C CA . LEU A 1 197 ? -7.000 -5.670 19.113 1.00 85.69 197 LEU A CA 1
ATOM 1570 C C . LEU A 1 197 ? -7.950 -4.492 19.365 1.00 85.69 197 LEU A C 1
ATOM 1572 O O . LEU A 1 197 ? -9.063 -4.694 19.852 1.00 85.69 197 LEU A O 1
ATOM 1576 N N . LEU A 1 198 ? -7.544 -3.282 18.967 1.00 78.62 198 LEU A N 1
ATOM 1577 C CA . LEU A 1 198 ? -8.366 -2.070 19.014 1.00 78.62 198 LEU A CA 1
ATOM 1578 C C . LEU A 1 198 ? -9.658 -2.223 18.207 1.00 78.62 198 LEU A C 1
ATOM 1580 O O . LEU A 1 198 ? -10.735 -1.874 18.688 1.00 78.62 198 LEU A O 1
ATOM 1584 N N . ASN A 1 199 ? -9.561 -2.765 16.991 1.00 79.44 199 ASN A N 1
ATOM 1585 C CA . ASN A 1 199 ? -10.715 -2.991 16.123 1.00 79.44 199 ASN A CA 1
ATOM 1586 C C . ASN A 1 199 ? -11.664 -4.065 16.679 1.00 79.44 199 ASN A C 1
ATOM 1588 O O . ASN A 1 199 ? -12.881 -3.951 16.533 1.00 79.44 199 ASN A O 1
ATOM 1592 N N . ARG A 1 200 ? -11.124 -5.107 17.326 1.00 83.19 200 ARG A N 1
ATOM 1593 C CA . ARG A 1 200 ? -11.925 -6.166 17.961 1.00 83.19 200 ARG A CA 1
ATOM 1594 C C . ARG A 1 200 ? -12.455 -5.784 19.340 1.00 83.19 200 ARG A C 1
ATOM 1596 O O . ARG A 1 200 ? -13.405 -6.411 19.799 1.00 83.19 200 ARG A O 1
ATOM 1603 N N . GLY A 1 201 ? -11.908 -4.743 19.963 1.00 76.56 201 GLY A N 1
ATOM 1604 C CA . GLY A 1 201 ? -12.352 -4.268 21.268 1.00 76.56 201 GLY A CA 1
ATOM 1605 C C . GLY A 1 201 ? -11.817 -5.075 22.451 1.00 76.56 201 GLY A C 1
ATOM 1606 O O . GLY A 1 201 ? -12.463 -5.158 23.500 1.00 76.56 201 GLY A O 1
ATOM 1607 N N . TRP A 1 202 ? -10.662 -5.714 22.279 1.00 86.44 202 TRP A N 1
ATOM 1608 C CA . TRP A 1 202 ? -10.045 -6.586 23.281 1.00 86.44 202 TRP A CA 1
ATOM 1609 C C . TRP A 1 202 ? -8.914 -5.862 24.006 1.00 86.44 202 TRP A C 1
ATOM 1611 O O . TRP A 1 202 ? -8.003 -5.335 23.354 1.00 86.44 202 TRP A O 1
ATOM 1621 N N . LYS A 1 203 ? -9.019 -5.716 25.338 1.00 82.88 203 LYS A N 1
ATOM 1622 C CA . LYS A 1 203 ? -8.142 -4.813 26.118 1.00 82.88 203 LYS A CA 1
ATOM 1623 C C . LYS A 1 203 ? -7.103 -5.586 26.876 1.00 82.88 203 LYS A C 1
ATOM 1625 O O . LYS A 1 203 ? -5.973 -5.133 26.954 1.00 82.88 203 LYS A O 1
ATOM 1630 N N . ARG A 1 204 ? -7.509 -6.704 27.460 1.00 87.19 204 ARG A N 1
ATOM 1631 C CA . ARG A 1 204 ? -6.717 -7.459 28.417 1.00 87.19 204 ARG A CA 1
ATOM 1632 C C . ARG A 1 204 ? -5.948 -8.518 27.648 1.00 87.19 204 ARG A C 1
ATOM 1634 O O . ARG A 1 204 ? -6.492 -9.577 27.323 1.00 87.19 204 ARG A O 1
ATOM 1641 N N . ALA A 1 205 ? -4.709 -8.195 27.305 1.00 88.06 205 ALA A N 1
ATOM 1642 C CA . ALA A 1 205 ? -3.815 -9.103 26.607 1.00 88.06 205 ALA A CA 1
ATOM 1643 C C . ALA A 1 205 ? -2.837 -9.746 27.599 1.00 88.06 205 ALA A C 1
ATOM 1645 O O . ALA A 1 205 ? -2.262 -9.064 28.448 1.00 88.06 205 ALA A O 1
ATOM 1646 N N . ALA A 1 206 ? -2.618 -11.051 27.466 1.00 88.31 206 ALA A N 1
ATOM 1647 C CA . ALA A 1 206 ? -1.461 -11.734 28.039 1.00 88.31 206 ALA A CA 1
ATOM 1648 C C . ALA A 1 206 ? -0.496 -12.099 26.914 1.00 88.31 206 ALA A C 1
ATOM 1650 O O . ALA A 1 206 ? -0.921 -12.612 25.878 1.00 88.31 206 ALA A O 1
ATOM 1651 N N . LEU A 1 207 ? 0.791 -11.828 27.109 1.00 87.19 207 LEU A N 1
ATOM 1652 C CA . LEU A 1 207 ? 1.835 -12.149 26.145 1.00 87.19 207 LEU A CA 1
ATOM 1653 C C . LEU A 1 207 ? 2.566 -13.417 26.574 1.00 87.19 207 LEU A C 1
ATOM 1655 O O . LEU A 1 207 ? 3.122 -13.475 27.664 1.00 87.19 207 LEU A O 1
ATOM 1659 N N . PHE A 1 208 ? 2.620 -14.392 25.681 1.00 85.81 208 PHE A N 1
ATOM 1660 C CA . PHE A 1 208 ? 3.413 -15.604 25.793 1.00 85.81 208 PHE A CA 1
ATOM 1661 C C . PHE A 1 208 ? 4.454 -15.575 24.682 1.00 85.81 208 PHE A C 1
ATOM 1663 O O . PHE A 1 208 ? 4.094 -15.490 23.510 1.00 85.81 208 PHE A O 1
ATOM 1670 N N . TYR A 1 209 ? 5.734 -15.592 25.027 1.00 82.88 209 TYR A N 1
ATOM 1671 C CA . TYR A 1 209 ? 6.816 -15.471 24.051 1.00 82.88 209 TYR A CA 1
ATOM 1672 C C . TYR A 1 209 ? 7.911 -16.502 24.314 1.00 82.88 209 TYR A C 1
ATOM 1674 O O . TYR A 1 209 ? 8.190 -16.840 25.458 1.00 82.88 209 TYR A O 1
ATOM 1682 N N . ASP A 1 210 ? 8.520 -17.029 23.259 1.00 76.69 210 ASP A N 1
ATOM 1683 C CA . ASP A 1 210 ? 9.596 -18.023 23.379 1.00 76.69 210 ASP A CA 1
ATOM 1684 C C . ASP A 1 210 ? 10.908 -17.356 23.848 1.00 76.69 210 ASP A C 1
ATOM 1686 O O . ASP A 1 210 ? 11.221 -16.240 23.425 1.00 76.69 210 ASP A O 1
ATOM 1690 N N . VAL A 1 211 ? 11.717 -18.031 24.676 1.00 62.09 211 VAL A N 1
ATOM 1691 C CA . VAL A 1 211 ? 13.079 -17.601 25.060 1.00 62.09 211 VAL A CA 1
ATOM 1692 C C . VAL A 1 211 ? 13.905 -17.192 23.841 1.00 62.09 211 VAL A C 1
ATOM 1694 O O . VAL A 1 211 ? 14.647 -16.213 23.879 1.00 62.09 211 VAL A O 1
ATOM 1697 N N . SER A 1 212 ? 13.752 -17.886 22.715 1.00 58.31 212 SER A N 1
ATOM 1698 C CA . SER A 1 212 ? 14.456 -17.560 21.471 1.00 58.31 212 SER A CA 1
ATOM 1699 C C . SER A 1 212 ? 14.056 -16.199 20.865 1.00 58.31 212 SER A C 1
ATOM 1701 O O . SER A 1 212 ? 14.701 -15.726 19.924 1.00 58.31 212 SER A O 1
ATOM 1703 N N . THR A 1 213 ? 12.998 -15.572 21.385 1.00 54.66 213 THR A N 1
ATOM 1704 C CA . THR A 1 213 ? 12.460 -14.260 20.996 1.00 54.66 213 THR A CA 1
ATOM 1705 C C . THR A 1 213 ? 12.770 -13.155 22.026 1.00 54.66 213 THR A C 1
ATOM 1707 O O . THR A 1 213 ? 12.451 -11.994 21.781 1.00 54.66 213 THR A O 1
ATOM 1710 N N . THR A 1 214 ? 13.463 -13.479 23.130 1.00 45.88 214 THR A N 1
ATOM 1711 C CA . THR A 1 214 ? 13.804 -12.584 24.268 1.00 45.88 214 THR A CA 1
ATOM 1712 C C . THR A 1 214 ? 14.579 -11.310 23.941 1.00 45.88 214 THR A C 1
ATOM 1714 O O . THR A 1 214 ? 14.534 -10.381 24.734 1.00 45.88 214 THR A O 1
ATOM 1717 N N . ASN A 1 215 ? 15.238 -11.205 22.784 1.00 52.34 215 ASN A N 1
ATOM 1718 C CA . ASN A 1 215 ? 15.906 -9.957 22.371 1.00 52.34 215 ASN A CA 1
ATOM 1719 C C . ASN A 1 215 ? 14.919 -8.862 21.924 1.00 52.34 215 ASN A C 1
ATOM 1721 O O . ASN A 1 215 ? 15.321 -7.796 21.461 1.00 52.34 215 ASN A O 1
ATOM 1725 N N . LEU A 1 216 ? 13.620 -9.142 21.984 1.00 52.56 216 LEU A N 1
ATOM 1726 C CA . LEU A 1 216 ? 12.573 -8.178 21.738 1.00 52.56 216 LEU A CA 1
ATOM 1727 C C . LEU A 1 216 ? 12.184 -7.576 23.100 1.00 52.56 216 LEU A C 1
ATOM 1729 O O . LEU A 1 216 ? 11.532 -8.255 23.887 1.00 52.56 216 LEU A O 1
ATOM 1733 N N . ASP A 1 217 ? 12.486 -6.302 23.362 1.00 59.75 217 ASP A N 1
ATOM 1734 C CA . ASP A 1 217 ? 11.990 -5.568 24.548 1.00 59.75 217 ASP A CA 1
ATOM 1735 C C . ASP A 1 217 ? 10.464 -5.318 24.450 1.00 59.75 217 ASP A C 1
ATOM 1737 O O . ASP A 1 217 ? 9.999 -4.175 24.407 1.00 59.75 217 ASP A O 1
ATOM 1741 N N . ILE A 1 218 ? 9.653 -6.356 24.172 1.00 61.69 218 ILE A N 1
ATOM 1742 C CA . ILE A 1 218 ? 8.218 -6.279 23.799 1.00 61.69 218 ILE A CA 1
ATOM 1743 C C . ILE A 1 218 ? 7.409 -5.575 24.857 1.00 61.69 218 ILE A C 1
ATOM 1745 O O . ILE A 1 218 ? 6.706 -4.642 24.470 1.00 61.69 218 ILE A O 1
ATOM 1749 N N . PRO A 1 219 ? 7.552 -5.915 26.145 1.00 61.22 219 PRO A N 1
ATOM 1750 C CA . PRO A 1 219 ? 6.863 -5.181 27.193 1.00 61.22 219 PRO A CA 1
ATOM 1751 C C . PRO A 1 219 ? 7.182 -3.677 27.153 1.00 61.22 219 PRO A C 1
ATOM 1753 O O . PRO A 1 219 ? 6.269 -2.855 27.179 1.00 61.22 219 PRO A O 1
ATOM 1756 N N . GLU A 1 220 ? 8.454 -3.303 26.976 1.00 61.81 220 GLU A N 1
ATOM 1757 C CA . GLU A 1 220 ? 8.891 -1.897 26.970 1.00 61.81 220 GLU A CA 1
ATOM 1758 C C . GLU A 1 220 ? 8.447 -1.140 25.709 1.00 61.81 220 GLU A C 1
ATOM 1760 O O . GLU A 1 220 ? 8.098 0.040 25.751 1.00 61.81 220 GLU A O 1
ATOM 1765 N N . THR A 1 221 ? 8.423 -1.822 24.562 1.00 59.75 221 THR A N 1
ATOM 1766 C CA . THR A 1 221 ? 8.064 -1.206 23.276 1.00 59.75 221 THR A CA 1
ATOM 1767 C C . THR A 1 221 ? 6.558 -1.192 23.029 1.00 59.75 221 THR A C 1
ATOM 1769 O O . THR A 1 221 ? 6.080 -0.360 22.263 1.00 59.75 221 THR A O 1
ATOM 1772 N N . TRP A 1 222 ? 5.788 -2.064 23.691 1.00 66.75 222 TRP A N 1
ATOM 1773 C CA . TRP A 1 222 ? 4.325 -2.113 23.591 1.00 66.75 222 TRP A CA 1
ATOM 1774 C C . TRP A 1 222 ? 3.686 -0.762 23.943 1.00 66.75 222 TRP A C 1
ATOM 1776 O O . TRP A 1 222 ? 2.818 -0.272 23.221 1.00 66.75 222 TRP A O 1
ATOM 1786 N N . GLY A 1 223 ? 4.181 -0.107 24.999 1.00 57.00 223 GLY A N 1
ATOM 1787 C CA . GLY A 1 223 ? 3.722 1.221 25.420 1.00 57.00 223 GLY A CA 1
ATOM 1788 C C . GLY A 1 223 ? 4.229 2.386 24.556 1.00 57.00 223 GLY A C 1
ATOM 1789 O O . GLY A 1 223 ? 3.677 3.487 24.631 1.00 57.00 223 GLY A O 1
ATOM 1790 N N . SER A 1 224 ? 5.260 2.169 23.731 1.00 54.88 224 SER A N 1
ATOM 1791 C CA . SER A 1 224 ? 5.890 3.204 22.898 1.00 54.88 224 SER A CA 1
ATOM 1792 C C . SER A 1 224 ? 5.522 3.120 21.414 1.00 54.88 224 SER A C 1
ATOM 1794 O O . SER A 1 224 ? 5.968 3.966 20.635 1.00 54.88 224 SER A O 1
ATOM 1796 N N . VAL A 1 225 ? 4.674 2.161 21.011 1.00 56.44 225 VAL A N 1
ATOM 1797 C CA . VAL A 1 225 ? 4.212 2.010 19.623 1.00 56.44 225 VAL A CA 1
ATOM 1798 C C . VAL A 1 225 ? 3.527 3.303 19.148 1.00 56.44 225 VAL A C 1
ATOM 1800 O O . VAL A 1 225 ? 2.448 3.650 19.636 1.00 56.44 225 VAL A O 1
ATOM 1803 N N . PRO A 1 226 ? 4.097 4.033 18.167 1.00 47.94 226 PRO A N 1
ATOM 1804 C CA . PRO A 1 226 ? 3.461 5.227 17.640 1.00 47.94 226 PRO A CA 1
ATOM 1805 C C . PRO A 1 226 ? 2.275 4.805 16.771 1.00 47.94 226 PRO A C 1
ATOM 1807 O O . PRO A 1 226 ? 2.443 4.231 15.692 1.00 47.94 226 PRO A O 1
ATOM 1810 N N . LEU A 1 227 ? 1.065 5.075 17.250 1.00 50.31 227 LEU A N 1
ATOM 1811 C CA . LEU A 1 227 ? -0.157 4.938 16.469 1.00 50.31 227 LEU A CA 1
ATOM 1812 C C . LEU A 1 227 ? -0.292 6.190 15.593 1.00 50.31 227 LEU A C 1
ATOM 1814 O O . LEU A 1 227 ? -0.787 7.217 16.040 1.00 50.31 227 LEU A O 1
ATOM 1818 N N . ASN A 1 228 ? 0.154 6.109 14.336 1.00 40.12 228 ASN A N 1
ATOM 1819 C CA . ASN A 1 228 ? -0.023 7.178 13.336 1.00 40.12 228 ASN A CA 1
ATOM 1820 C C . ASN A 1 228 ? -1.479 7.326 12.854 1.00 40.12 228 ASN A C 1
ATOM 1822 O O . ASN A 1 228 ? -1.775 8.134 11.974 1.00 40.12 228 ASN A O 1
ATOM 1826 N N . VAL A 1 229 ? -2.409 6.564 13.428 1.00 39.53 229 VAL A N 1
ATOM 1827 C CA . VAL A 1 229 ? -3.837 6.815 13.274 1.00 39.53 229 VAL A CA 1
ATOM 1828 C C . VAL A 1 229 ? -4.116 8.143 13.977 1.00 39.53 229 VAL A C 1
ATOM 1830 O O . VAL A 1 229 ? -3.762 8.291 15.144 1.00 39.53 229 VAL A O 1
ATOM 1833 N N . ARG A 1 230 ? -4.724 9.123 13.290 1.00 34.62 230 ARG A N 1
ATOM 1834 C CA . ARG A 1 230 ? -5.213 10.389 13.880 1.00 34.62 230 ARG A CA 1
ATOM 1835 C C . ARG A 1 230 ? -6.332 10.106 14.901 1.00 34.62 230 ARG A C 1
ATOM 1837 O O . ARG A 1 230 ? -7.480 10.496 14.718 1.00 34.62 230 ARG A O 1
ATOM 1844 N N . LEU A 1 231 ? -6.011 9.400 15.979 1.00 37.28 231 LEU A N 1
ATOM 1845 C CA . LEU A 1 231 ? -6.860 9.194 17.135 1.00 37.28 231 LEU A CA 1
ATOM 1846 C C . LEU A 1 231 ? -6.756 10.470 17.958 1.00 37.28 231 LEU A C 1
ATOM 1848 O O . LEU A 1 231 ? -5.806 10.711 18.702 1.00 37.28 231 LEU A O 1
ATOM 1852 N N . SER A 1 232 ? -7.729 11.349 17.761 1.00 34.44 232 SER A N 1
ATOM 1853 C CA . SER A 1 232 ? -7.919 12.517 18.605 1.00 34.44 232 SER A CA 1
ATOM 1854 C C . SER A 1 232 ? -8.047 12.083 20.076 1.00 34.44 232 SER A C 1
ATOM 1856 O O . SER A 1 232 ? -9.066 11.515 20.460 1.00 34.44 232 SER A O 1
ATOM 1858 N N . ARG A 1 233 ? -7.029 12.445 20.869 1.00 36.53 233 ARG A N 1
ATOM 1859 C CA . ARG A 1 233 ? -6.897 12.388 22.342 1.00 36.53 233 ARG A CA 1
ATOM 1860 C C . ARG A 1 233 ? -6.611 11.007 22.988 1.00 36.53 233 ARG A C 1
ATOM 1862 O O . ARG A 1 233 ? -7.455 10.126 23.022 1.00 36.53 233 ARG A O 1
ATOM 1869 N N . LYS A 1 234 ? -5.450 10.990 23.670 1.00 37.97 234 LYS A N 1
ATOM 1870 C CA . LYS A 1 234 ? -4.930 10.129 24.760 1.00 37.97 234 LYS A CA 1
ATOM 1871 C C . LYS A 1 234 ? -4.443 8.706 24.422 1.00 37.97 234 LYS A C 1
ATOM 1873 O O . LYS A 1 234 ? -5.181 7.861 23.939 1.00 37.97 234 LYS A O 1
ATOM 1878 N N . ARG A 1 235 ? -3.211 8.418 24.876 1.00 41.22 235 ARG A N 1
ATOM 1879 C CA . ARG A 1 235 ? -2.554 7.096 25.004 1.00 41.22 235 ARG A CA 1
ATOM 1880 C C . ARG A 1 235 ? -3.330 6.062 25.865 1.00 41.22 235 ARG A C 1
ATOM 1882 O O . ARG A 1 235 ? -2.815 4.982 26.099 1.00 41.22 235 ARG A O 1
ATOM 1889 N N . GLN A 1 236 ? -4.548 6.367 26.334 1.00 45.06 236 GLN A N 1
ATOM 1890 C CA . GLN A 1 236 ? -5.342 5.533 27.260 1.00 45.06 236 GLN A CA 1
ATOM 1891 C C . GLN A 1 236 ? -6.061 4.341 26.599 1.00 45.06 236 GLN A C 1
ATOM 1893 O O . GLN A 1 236 ? -6.636 3.524 27.310 1.00 45.06 236 GLN A O 1
ATOM 1898 N N . ASN A 1 237 ? -6.027 4.228 25.268 1.00 54.41 237 ASN A N 1
ATOM 1899 C CA . ASN A 1 237 ? -6.761 3.189 24.538 1.00 54.41 237 ASN A CA 1
ATOM 1900 C C . ASN A 1 237 ? -5.876 2.051 24.013 1.00 54.41 237 ASN A C 1
ATOM 1902 O O . ASN A 1 237 ? -6.394 1.166 23.346 1.00 54.41 237 ASN A O 1
ATOM 1906 N N . VAL A 1 238 ? -4.564 2.051 24.271 1.00 63.91 238 VAL A N 1
ATOM 1907 C CA . VAL A 1 238 ? -3.717 0.909 23.887 1.00 63.91 238 VAL A CA 1
ATOM 1908 C C . VAL A 1 238 ? -4.151 -0.309 24.720 1.00 63.91 238 VAL A C 1
ATOM 1910 O O . VAL A 1 238 ? -4.340 -0.145 25.928 1.00 63.91 238 VAL A O 1
ATOM 1913 N N . PRO A 1 239 ? -4.339 -1.503 24.119 1.00 73.12 239 PRO A N 1
ATOM 1914 C CA . PRO A 1 239 ? -4.606 -2.724 24.872 1.00 73.12 239 PRO A CA 1
ATOM 1915 C C . PRO A 1 239 ? -3.565 -2.905 25.978 1.00 73.12 239 PRO A C 1
ATOM 1917 O O . PRO A 1 239 ? -2.366 -2.739 25.751 1.00 73.12 239 PRO A O 1
ATOM 1920 N N . GLU A 1 240 ? -4.036 -3.202 27.179 1.00 79.44 240 GLU A N 1
ATOM 1921 C CA . GLU A 1 240 ? -3.209 -3.368 28.359 1.00 79.44 240 GLU A CA 1
ATOM 1922 C C . GLU A 1 240 ? -2.591 -4.763 28.360 1.00 79.44 240 GLU A C 1
ATOM 1924 O O . GLU A 1 240 ? -3.285 -5.777 28.233 1.00 79.44 240 GLU A O 1
ATOM 1929 N N . LEU A 1 241 ? -1.270 -4.801 28.507 1.00 80.56 241 LEU A N 1
ATOM 1930 C CA . LEU A 1 241 ? -0.549 -6.044 28.683 1.00 80.56 241 LEU A CA 1
ATOM 1931 C C . LEU A 1 241 ? -0.533 -6.396 30.174 1.00 80.56 241 LEU A C 1
ATOM 1933 O O . LEU A 1 241 ? 0.237 -5.814 30.931 1.00 80.56 241 LEU A O 1
ATOM 1937 N N . LEU A 1 242 ? -1.394 -7.328 30.589 1.00 81.56 242 LEU A N 1
ATOM 1938 C CA . LEU A 1 242 ? -1.546 -7.715 31.999 1.00 81.56 242 LEU A CA 1
ATOM 1939 C C . LEU A 1 242 ? -0.368 -8.546 32.512 1.00 81.56 242 LEU A C 1
ATOM 1941 O O . LEU A 1 242 ? -0.025 -8.495 33.689 1.00 81.56 242 LEU A O 1
ATOM 1945 N N . THR A 1 243 ? 0.222 -9.352 31.633 1.00 79.81 243 THR A N 1
ATOM 1946 C CA . THR A 1 243 ? 1.367 -10.198 31.957 1.00 79.81 243 THR A CA 1
ATOM 1947 C C . THR A 1 243 ? 2.165 -10.515 30.701 1.00 79.81 243 THR A C 1
ATOM 1949 O O . THR A 1 243 ? 1.627 -10.533 29.588 1.00 79.81 243 THR A O 1
ATOM 1952 N N . SER A 1 244 ? 3.449 -10.793 30.891 1.00 79.25 244 SER A N 1
ATOM 1953 C CA . SER A 1 244 ? 4.337 -11.336 29.874 1.00 79.25 244 SER A CA 1
ATOM 1954 C C . SER A 1 244 ? 5.051 -12.555 30.445 1.00 79.25 244 SER A C 1
ATOM 1956 O O . SER A 1 244 ? 5.737 -12.444 31.461 1.00 79.25 244 SER A O 1
ATOM 1958 N N . VAL A 1 245 ? 4.891 -13.704 29.798 1.00 78.44 245 VAL A N 1
ATOM 1959 C CA . VAL A 1 245 ? 5.411 -14.994 30.249 1.00 78.44 245 VAL A CA 1
ATOM 1960 C C . VAL A 1 245 ? 6.302 -15.585 29.168 1.00 78.44 245 VAL A C 1
ATOM 1962 O O . VAL A 1 245 ? 5.923 -15.666 28.000 1.00 78.44 245 VAL A O 1
ATOM 1965 N N . CYS A 1 246 ? 7.484 -16.021 29.583 1.00 76.31 246 CYS A N 1
ATOM 1966 C CA . CYS A 1 246 ? 8.389 -16.764 28.727 1.00 76.31 246 CYS A CA 1
ATOM 1967 C C . CYS A 1 246 ? 7.947 -18.236 28.653 1.00 76.31 246 CYS A C 1
ATOM 1969 O O . CYS A 1 246 ? 7.674 -18.839 29.693 1.00 76.31 246 CYS A O 1
ATOM 1971 N N . ILE A 1 247 ? 7.861 -18.806 27.451 1.00 77.06 247 ILE A N 1
ATOM 1972 C CA . ILE A 1 247 ? 7.401 -20.180 27.203 1.00 77.06 247 ILE A CA 1
ATOM 1973 C C . ILE A 1 247 ? 8.477 -21.041 26.531 1.00 77.06 247 ILE A C 1
ATOM 1975 O O . ILE A 1 247 ? 9.216 -20.570 25.670 1.00 77.06 247 ILE A O 1
ATOM 1979 N N . GLU A 1 248 ? 8.523 -22.324 26.899 1.00 71.06 248 GLU A N 1
ATOM 1980 C CA . GLU A 1 248 ? 9.397 -23.355 26.313 1.00 71.06 248 GLU A CA 1
ATOM 1981 C C . GLU A 1 248 ? 8.584 -24.631 26.023 1.00 71.06 248 GLU A C 1
ATOM 1983 O O . GLU A 1 248 ? 7.563 -24.869 26.667 1.00 71.06 248 GLU A O 1
ATOM 1988 N N . SER A 1 249 ? 9.036 -25.503 25.116 1.00 63.47 249 SER A N 1
ATOM 1989 C CA . SER A 1 249 ? 8.299 -26.723 24.713 1.00 63.47 249 SER A CA 1
ATOM 1990 C C . SER A 1 249 ? 8.034 -27.735 25.844 1.00 63.47 249 SER A C 1
ATOM 1992 O O . SER A 1 249 ? 7.243 -28.658 25.691 1.00 63.47 249 SER A O 1
ATOM 1994 N N . VAL A 1 250 ? 8.667 -27.575 27.012 1.00 61.53 250 VAL A N 1
ATOM 1995 C CA . VAL A 1 250 ? 8.485 -28.454 28.187 1.00 61.53 250 VAL A CA 1
ATOM 1996 C C . VAL A 1 250 ? 7.604 -27.804 29.267 1.00 61.53 250 VAL A C 1
ATOM 1998 O O . VAL A 1 250 ? 7.371 -28.383 30.329 1.00 61.53 250 VAL A O 1
ATOM 2001 N N . THR A 1 251 ? 7.095 -26.588 29.040 1.00 68.88 251 THR A N 1
ATOM 2002 C CA . THR A 1 251 ? 6.264 -25.911 30.046 1.00 68.88 251 THR A CA 1
ATOM 2003 C C . THR A 1 251 ? 4.864 -26.520 30.141 1.00 68.88 251 THR A C 1
ATOM 2005 O O . THR A 1 251 ? 4.193 -26.768 29.144 1.00 68.88 251 THR A O 1
ATOM 2008 N N . ASN A 1 252 ? 4.374 -26.734 31.369 1.00 76.06 252 ASN A N 1
ATOM 2009 C CA . ASN A 1 252 ? 2.981 -27.121 31.596 1.00 76.06 252 ASN A CA 1
ATOM 2010 C C . ASN A 1 252 ? 2.064 -25.902 31.416 1.00 76.06 252 ASN A C 1
ATOM 2012 O O . ASN A 1 252 ? 1.638 -25.258 32.380 1.00 76.06 252 ASN A O 1
ATOM 2016 N N . PHE A 1 253 ? 1.771 -25.577 30.162 1.00 80.81 253 PHE A N 1
ATOM 2017 C CA . PHE A 1 253 ? 0.972 -24.414 29.780 1.00 80.81 253 PHE A CA 1
ATOM 2018 C C . PHE A 1 253 ? -0.394 -24.368 30.481 1.00 80.81 253 PHE A C 1
ATOM 2020 O O . PHE A 1 253 ? -0.850 -23.294 30.864 1.00 80.81 253 PHE A O 1
ATOM 2027 N N . SER A 1 254 ? -1.023 -25.525 30.728 1.00 77.38 254 SER A N 1
ATOM 2028 C CA . SER A 1 254 ? -2.344 -25.593 31.365 1.00 77.38 254 SER A CA 1
ATOM 2029 C C . SER A 1 254 ? -2.336 -25.037 32.796 1.00 77.38 254 SER A C 1
ATOM 2031 O O . SER A 1 254 ? -3.228 -24.272 33.163 1.00 77.38 254 SER A O 1
ATOM 2033 N N . SER A 1 255 ? -1.312 -25.349 33.600 1.00 75.94 255 SER A N 1
ATOM 2034 C CA . SER A 1 255 ? -1.180 -24.809 34.960 1.00 75.94 255 SER A CA 1
ATOM 2035 C C . SER A 1 255 ? -0.807 -23.330 34.968 1.00 75.94 255 SER A C 1
ATOM 2037 O O . SER A 1 255 ? -1.245 -22.606 35.856 1.00 75.94 255 SER A O 1
ATOM 2039 N N . PHE A 1 256 ? -0.040 -22.874 33.972 1.00 76.44 256 PHE A N 1
ATOM 2040 C CA . PHE A 1 256 ? 0.364 -21.471 33.856 1.00 76.44 256 PHE A CA 1
ATOM 2041 C C . PHE A 1 256 ? -0.756 -20.563 33.355 1.00 76.44 256 PHE A C 1
ATOM 2043 O O . PHE A 1 256 ? -0.802 -19.396 33.728 1.00 76.44 256 PHE A O 1
ATOM 2050 N N . PHE A 1 257 ? -1.658 -21.082 32.523 1.00 81.94 257 PHE A N 1
ATOM 2051 C CA . PHE A 1 257 ? -2.741 -20.299 31.938 1.00 81.94 257 PHE A CA 1
ATOM 2052 C C . PHE A 1 257 ? -3.939 -20.135 32.883 1.00 81.94 257 PHE A C 1
ATOM 2054 O O . PHE A 1 257 ? -4.568 -19.077 32.893 1.00 81.94 257 PHE A O 1
ATOM 2061 N N . ARG A 1 258 ? -4.225 -21.146 33.718 1.00 81.50 258 ARG A N 1
ATOM 2062 C CA . ARG A 1 258 ? -5.362 -21.159 34.662 1.00 81.50 258 ARG A CA 1
ATOM 2063 C C . ARG A 1 258 ? -5.528 -19.883 35.506 1.00 81.50 258 ARG A C 1
ATOM 2065 O O . ARG A 1 258 ? -6.653 -19.406 35.588 1.00 81.50 258 ARG A O 1
ATOM 2072 N N . PRO A 1 259 ? -4.476 -19.285 36.104 1.00 81.75 259 PRO A N 1
ATOM 2073 C CA . PRO A 1 259 ? -4.618 -18.057 36.896 1.00 81.75 259 PRO A CA 1
ATOM 2074 C C . PRO A 1 259 ? -5.148 -16.854 36.099 1.00 81.75 259 PRO A C 1
ATOM 2076 O O . PRO A 1 259 ? -5.741 -15.935 36.665 1.00 81.75 259 PRO A O 1
ATOM 2079 N N . PHE A 1 260 ? -4.930 -16.846 34.783 1.00 80.56 260 PHE A N 1
ATOM 2080 C CA . PHE A 1 260 ? -5.237 -15.712 33.913 1.00 80.56 260 PHE A CA 1
ATOM 2081 C C . PHE A 1 260 ? -6.516 -15.907 33.094 1.00 80.56 260 PHE A C 1
ATOM 2083 O O . PHE A 1 260 ? -7.015 -14.933 32.537 1.00 80.56 260 PHE A O 1
ATOM 2090 N N . GLU A 1 261 ? -7.065 -17.123 33.048 1.00 81.00 261 GLU A N 1
ATOM 2091 C CA . GLU A 1 261 ? -8.194 -17.516 32.193 1.00 81.00 261 GLU A CA 1
ATOM 2092 C C . GLU A 1 261 ? -9.430 -16.600 32.348 1.00 81.00 261 GLU A C 1
ATOM 2094 O O . GLU A 1 261 ? -10.104 -16.269 31.371 1.00 81.00 261 GLU A O 1
ATOM 2099 N N . ASP A 1 262 ? -9.698 -16.102 33.556 1.00 82.50 262 ASP A N 1
ATOM 2100 C CA . ASP A 1 262 ? -10.829 -15.198 33.815 1.00 82.50 262 ASP A CA 1
ATOM 2101 C C . ASP A 1 262 ? -10.522 -13.717 33.543 1.00 82.50 262 ASP A C 1
ATOM 2103 O O . ASP A 1 262 ? -11.427 -12.901 33.319 1.00 82.50 262 ASP A O 1
ATOM 2107 N N . HIS A 1 263 ? -9.240 -13.366 33.484 1.00 83.62 263 HIS A N 1
ATOM 2108 C CA . HIS A 1 263 ? -8.759 -11.987 33.469 1.00 83.62 263 HIS A CA 1
ATOM 2109 C C . HIS A 1 263 ? -8.332 -11.492 32.085 1.00 83.62 263 HIS A C 1
ATOM 2111 O O . HIS A 1 263 ? -8.117 -10.292 31.931 1.00 83.62 263 HIS A O 1
ATOM 2117 N N . ILE A 1 264 ? -8.240 -12.367 31.083 1.00 88.94 264 ILE A N 1
ATOM 2118 C CA . ILE A 1 264 ? -7.761 -12.017 29.739 1.00 88.94 264 ILE A CA 1
ATOM 2119 C C . ILE A 1 264 ? -8.858 -12.143 28.682 1.00 88.94 264 ILE A C 1
ATOM 2121 O O . ILE A 1 264 ? -9.764 -12.967 28.793 1.00 88.94 264 ILE A O 1
ATOM 2125 N N . ASP A 1 265 ? -8.745 -11.331 27.634 1.00 88.88 265 ASP A N 1
ATOM 2126 C CA . ASP A 1 265 ? -9.571 -11.431 26.423 1.00 88.88 265 ASP A CA 1
ATOM 2127 C C . ASP A 1 265 ? -8.789 -12.120 25.299 1.00 88.88 265 ASP A C 1
ATOM 2129 O O . ASP A 1 265 ? -9.363 -12.785 24.433 1.00 88.88 265 ASP A O 1
ATOM 2133 N N . VAL A 1 266 ? -7.461 -11.943 25.309 1.00 92.50 266 VAL A N 1
ATOM 2134 C CA . VAL A 1 266 ? -6.554 -12.423 24.268 1.00 92.50 266 VAL A CA 1
ATOM 2135 C C . VAL A 1 266 ? -5.267 -12.960 24.875 1.00 92.50 266 VAL A C 1
ATOM 2137 O O . VAL A 1 266 ? -4.636 -12.301 25.704 1.00 92.50 266 VAL A O 1
ATOM 2140 N N . ALA A 1 267 ? -4.840 -14.121 24.390 1.00 92.75 267 ALA A N 1
ATOM 2141 C CA . ALA A 1 267 ? -3.491 -14.633 24.560 1.00 92.75 267 ALA A CA 1
ATOM 2142 C C . ALA A 1 267 ? -2.695 -14.387 23.270 1.00 92.75 267 ALA A C 1
ATOM 2144 O O . ALA A 1 267 ? -3.013 -14.940 22.215 1.00 92.75 267 ALA A O 1
ATOM 2145 N N . LEU A 1 268 ? -1.683 -13.527 23.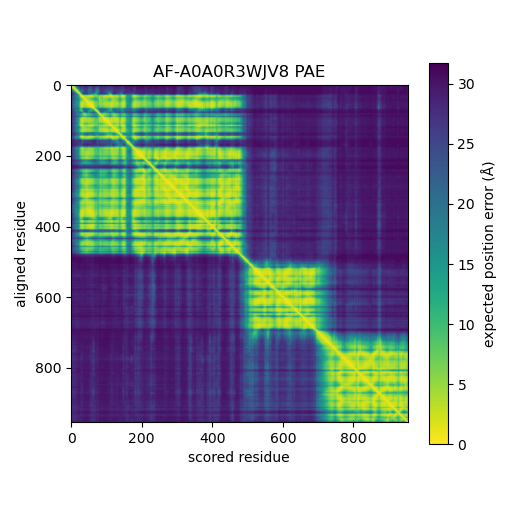345 1.00 91.88 268 LEU A N 1
ATOM 2146 C CA . LEU A 1 268 ? -0.736 -13.272 22.264 1.00 91.88 268 LEU A CA 1
ATOM 2147 C C . LEU A 1 268 ? 0.400 -14.289 22.372 1.00 91.88 268 LEU A C 1
ATOM 2149 O O . LEU A 1 268 ? 1.112 -14.293 23.369 1.00 91.88 268 LEU A O 1
ATOM 2153 N N . ILE A 1 269 ? 0.575 -15.131 21.360 1.00 91.75 269 ILE A N 1
ATOM 2154 C CA . ILE A 1 269 ? 1.581 -16.194 21.319 1.00 91.75 269 ILE A CA 1
ATOM 2155 C C . ILE A 1 269 ? 2.649 -15.793 20.297 1.00 91.75 269 ILE A C 1
ATOM 2157 O O . ILE A 1 269 ? 2.478 -15.980 19.093 1.00 91.75 269 ILE A O 1
ATOM 2161 N N . LEU A 1 270 ? 3.748 -15.214 20.776 1.00 89.12 270 LEU A N 1
ATOM 2162 C CA . LEU A 1 270 ? 4.914 -14.843 19.974 1.00 89.12 270 LEU A CA 1
ATOM 2163 C C . LEU A 1 270 ? 5.944 -15.971 19.995 1.00 89.12 270 LEU A C 1
ATOM 2165 O O . LEU A 1 270 ? 6.961 -15.913 20.687 1.00 89.12 270 LEU A O 1
ATOM 2169 N N . ALA A 1 271 ? 5.640 -17.029 19.256 1.00 86.75 271 ALA A N 1
ATOM 2170 C CA . ALA A 1 271 ? 6.458 -18.229 19.190 1.00 86.75 271 ALA A CA 1
ATOM 2171 C C . ALA A 1 271 ? 6.308 -18.913 17.831 1.00 86.75 271 ALA A C 1
ATOM 2173 O O . ALA A 1 271 ? 5.366 -18.642 17.078 1.00 86.75 271 ALA A O 1
ATOM 2174 N N . LYS A 1 272 ? 7.229 -19.832 17.537 1.00 85.81 272 LYS A N 1
ATOM 2175 C CA . LYS A 1 272 ? 7.146 -20.685 16.349 1.00 85.81 272 LYS A CA 1
ATOM 2176 C C . LYS A 1 272 ? 5.887 -21.557 16.389 1.00 85.81 272 LYS A C 1
ATOM 2178 O O . LYS A 1 272 ? 5.445 -21.919 17.486 1.00 85.81 272 LYS A O 1
ATOM 2183 N N . PRO A 1 273 ? 5.355 -21.972 15.225 1.00 89.50 273 PRO A N 1
ATOM 2184 C CA . PRO A 1 273 ? 4.197 -22.861 15.159 1.00 89.50 273 PRO A CA 1
ATOM 2185 C C . PRO A 1 273 ? 4.338 -24.128 16.013 1.00 89.50 273 PRO A C 1
ATOM 2187 O O . PRO A 1 273 ? 3.356 -24.526 16.622 1.00 89.50 273 PRO A O 1
ATOM 2190 N N . SER A 1 274 ? 5.549 -24.692 16.135 1.00 85.38 274 SER A N 1
ATOM 2191 C CA . SER A 1 274 ? 5.863 -25.873 16.959 1.00 85.38 274 SER A CA 1
ATOM 2192 C C . SER A 1 274 ? 5.534 -25.714 18.445 1.00 85.38 274 SER A C 1
ATOM 2194 O O . SER A 1 274 ? 4.937 -26.601 19.040 1.00 85.38 274 SER A O 1
ATOM 2196 N N . VAL A 1 275 ? 5.874 -24.574 19.046 1.00 86.56 275 VAL A N 1
ATOM 2197 C CA . VAL A 1 275 ? 5.563 -24.294 20.459 1.00 86.56 275 VAL A CA 1
ATOM 2198 C C . VAL A 1 275 ? 4.107 -23.847 20.600 1.00 86.56 275 VAL A C 1
ATOM 2200 O O . VAL A 1 275 ? 3.414 -24.206 21.551 1.00 86.56 275 VAL A O 1
ATOM 2203 N N . ALA A 1 276 ? 3.610 -23.072 19.634 1.00 90.44 276 ALA A N 1
ATOM 2204 C CA . ALA A 1 276 ? 2.251 -22.552 19.673 1.00 90.44 276 ALA A CA 1
ATOM 2205 C C . ALA A 1 276 ? 1.187 -23.654 19.590 1.00 90.44 276 ALA A C 1
ATOM 2207 O O . ALA A 1 276 ? 0.165 -23.561 20.265 1.00 90.44 276 ALA A O 1
ATOM 2208 N N . ILE A 1 277 ? 1.412 -24.702 18.796 1.00 89.31 277 ILE A N 1
ATOM 2209 C CA . ILE A 1 277 ? 0.476 -25.825 18.698 1.00 89.31 277 ILE A CA 1
ATOM 2210 C C . ILE A 1 277 ? 0.425 -26.640 20.002 1.00 89.31 277 ILE A C 1
ATOM 2212 O O . ILE A 1 277 ? -0.662 -27.034 20.418 1.00 89.31 277 ILE A O 1
ATOM 2216 N N . GLU A 1 278 ? 1.553 -26.829 20.698 1.00 88.25 278 GLU A N 1
ATOM 2217 C CA . GLU A 1 278 ? 1.602 -27.479 22.020 1.00 88.25 278 GLU A CA 1
ATOM 2218 C C . GLU A 1 278 ? 0.854 -26.642 23.070 1.00 88.25 278 GLU A C 1
ATOM 2220 O O . GLU A 1 278 ? 0.061 -27.163 23.866 1.00 88.25 278 GLU A O 1
ATOM 2225 N N . PHE A 1 279 ? 1.028 -25.318 23.017 1.00 89.06 279 PHE A N 1
ATOM 2226 C CA . PHE A 1 279 ? 0.266 -24.375 23.832 1.00 89.06 279 PHE A CA 1
ATOM 2227 C C . PHE A 1 279 ? -1.239 -24.488 23.557 1.00 89.06 279 PHE A C 1
ATOM 2229 O O . PHE A 1 279 ? -2.022 -24.666 24.485 1.00 89.06 279 PHE A O 1
ATOM 2236 N N . VAL A 1 280 ? -1.661 -24.456 22.289 1.00 90.69 280 VAL A N 1
ATOM 2237 C CA . VAL A 1 280 ? -3.074 -24.611 21.897 1.00 90.69 280 VAL A CA 1
ATOM 2238 C C . VAL A 1 280 ? -3.617 -25.964 22.359 1.00 90.69 280 VAL A C 1
ATOM 2240 O O . VAL A 1 280 ? -4.744 -26.032 22.850 1.00 90.69 280 VAL A O 1
ATOM 2243 N N . ALA A 1 281 ? -2.826 -27.034 22.246 1.00 87.88 281 ALA A N 1
ATOM 2244 C CA . ALA A 1 281 ? -3.254 -28.383 22.588 1.00 87.88 281 ALA A CA 1
ATOM 2245 C C . ALA A 1 281 ? -3.441 -28.613 24.094 1.00 87.88 281 ALA A C 1
ATOM 2247 O O . ALA A 1 281 ? -4.379 -29.280 24.529 1.00 87.88 281 ALA A O 1
ATOM 2248 N N . SER A 1 282 ? -2.585 -28.014 24.907 1.00 87.88 282 SER A N 1
ATOM 2249 C CA . SER A 1 282 ? -2.631 -28.150 26.366 1.00 87.88 282 SER A CA 1
ATOM 2250 C C . SER A 1 282 ? -3.780 -27.379 27.034 1.00 87.88 282 SER A C 1
ATOM 2252 O O . SER A 1 282 ? -4.209 -27.755 28.127 1.00 87.88 282 SER A O 1
ATOM 2254 N N . ILE A 1 283 ? -4.313 -26.331 26.393 1.00 88.44 283 ILE A N 1
ATOM 2255 C CA . ILE A 1 283 ? -5.395 -25.494 26.946 1.00 88.44 283 ILE A CA 1
ATOM 2256 C C . ILE A 1 283 ? -6.797 -25.857 26.432 1.00 88.44 283 ILE A C 1
ATOM 2258 O O . ILE A 1 283 ? -7.777 -25.218 26.813 1.00 88.44 283 ILE A O 1
ATOM 2262 N N . GLN A 1 284 ? -6.924 -26.894 25.598 1.00 83.81 284 GLN A N 1
ATOM 2263 C CA . GLN A 1 284 ? -8.193 -27.299 24.971 1.00 83.81 284 GLN A CA 1
ATOM 2264 C C . GLN A 1 284 ? -9.332 -27.564 25.965 1.00 83.81 284 GLN A C 1
ATOM 2266 O O . GLN A 1 284 ? -10.497 -27.315 25.654 1.00 83.81 284 GLN A O 1
ATOM 2271 N N . ASN A 1 285 ? -8.996 -28.069 27.155 1.00 83.50 285 ASN A N 1
ATOM 2272 C CA . ASN A 1 285 ? -9.966 -28.464 28.178 1.00 83.50 285 ASN A CA 1
ATOM 2273 C C . ASN A 1 285 ? -10.373 -27.325 29.123 1.00 83.50 285 ASN A C 1
ATOM 2275 O O . ASN A 1 285 ? -11.210 -27.545 29.998 1.00 83.50 285 ASN A O 1
ATOM 2279 N N . LEU A 1 286 ? -9.800 -26.130 28.966 1.00 86.94 286 LEU A N 1
ATOM 2280 C CA . LEU A 1 286 ? -10.137 -24.979 29.798 1.00 86.94 286 LEU A CA 1
ATOM 2281 C C . LEU A 1 286 ? -11.538 -24.449 29.468 1.00 86.94 286 LEU A C 1
ATOM 2283 O O . LEU A 1 286 ? -11.943 -24.378 28.303 1.00 86.94 286 LEU A O 1
ATOM 2287 N N . THR A 1 287 ? -12.296 -24.092 30.503 1.00 87.12 287 THR A N 1
ATOM 2288 C CA . THR A 1 287 ? -13.727 -23.778 30.406 1.00 87.12 287 THR A CA 1
ATOM 2289 C C . THR A 1 287 ? -13.979 -22.583 29.487 1.00 87.12 287 THR A C 1
ATOM 2291 O O . THR A 1 287 ? -14.777 -22.674 28.553 1.00 87.12 287 THR A O 1
ATOM 2294 N N . ARG A 1 288 ? -13.235 -21.489 29.663 1.00 87.44 288 ARG A N 1
ATOM 2295 C CA . ARG A 1 288 ? -13.391 -20.243 28.892 1.00 87.44 288 ARG A CA 1
ATOM 2296 C C . ARG A 1 288 ? -12.926 -20.406 27.446 1.00 87.44 288 ARG A C 1
ATOM 2298 O O . ARG A 1 288 ? -13.460 -19.744 26.558 1.00 87.44 288 ARG A O 1
ATOM 2305 N N . ILE A 1 289 ? -11.986 -21.319 27.184 1.00 89.25 289 ILE A N 1
ATOM 2306 C CA . ILE A 1 289 ? -11.577 -21.700 25.822 1.00 89.25 289 ILE A CA 1
ATOM 2307 C C . ILE A 1 289 ? -12.690 -22.491 25.127 1.00 89.25 289 ILE A C 1
ATOM 2309 O O . ILE A 1 289 ? -13.029 -22.184 23.983 1.00 89.25 289 ILE A O 1
ATOM 2313 N N . ARG A 1 290 ? -13.316 -23.453 25.821 1.00 88.44 290 ARG A N 1
ATOM 2314 C CA . ARG A 1 290 ? -14.470 -24.215 25.302 1.00 88.44 290 ARG A CA 1
ATOM 2315 C C . ARG A 1 290 ? -15.673 -23.328 24.992 1.00 88.44 290 ARG A C 1
ATOM 2317 O O . ARG A 1 290 ? -16.363 -23.565 24.002 1.00 88.44 290 ARG A O 1
ATOM 2324 N N . GLU A 1 291 ? -15.888 -22.297 25.799 1.00 87.88 291 GLU A N 1
ATOM 2325 C CA . GLU A 1 291 ? -16.916 -21.274 25.579 1.00 87.88 291 GLU A CA 1
ATOM 2326 C C . GLU A 1 291 ? -16.553 -20.255 24.484 1.00 87.88 291 GLU A C 1
ATOM 2328 O O . GLU A 1 291 ? -17.387 -19.421 24.138 1.00 87.88 291 GLU A O 1
ATOM 2333 N N . GLY A 1 292 ? -15.325 -20.281 23.953 1.00 87.25 292 GLY A N 1
ATOM 2334 C CA . GLY A 1 292 ? -14.867 -19.334 22.933 1.00 87.25 292 GLY A CA 1
ATOM 2335 C C . GLY A 1 292 ? -14.611 -17.920 23.465 1.00 87.25 292 GLY A C 1
ATOM 2336 O O . GLY A 1 292 ? -14.650 -16.967 22.697 1.00 87.25 292 GLY A O 1
ATOM 2337 N N . ARG A 1 293 ? -14.362 -17.747 24.768 1.00 89.69 293 ARG A N 1
ATOM 2338 C CA . ARG A 1 293 ? -14.246 -16.428 25.422 1.00 89.69 293 ARG A CA 1
ATOM 2339 C C . ARG A 1 293 ? -12.852 -15.810 25.395 1.00 89.69 293 ARG A C 1
ATOM 2341 O O . ARG A 1 293 ? -12.718 -14.672 25.834 1.00 89.69 293 ARG A O 1
ATOM 2348 N N . ILE A 1 294 ? -11.848 -16.525 24.891 1.00 91.38 294 ILE A N 1
ATOM 2349 C CA . ILE A 1 294 ? -10.465 -16.045 24.775 1.00 91.38 294 ILE A CA 1
ATOM 2350 C C . ILE A 1 294 ? -9.983 -16.260 23.338 1.00 91.38 294 ILE A C 1
ATOM 2352 O O . ILE A 1 294 ? -10.107 -17.365 22.808 1.00 91.38 294 ILE A O 1
ATOM 2356 N N . ALA A 1 295 ? -9.432 -15.216 22.714 1.00 93.75 295 ALA A N 1
ATOM 2357 C CA . ALA A 1 295 ? -8.786 -15.328 21.407 1.00 93.75 295 ALA A CA 1
ATOM 2358 C C . ALA A 1 295 ? -7.318 -15.718 21.573 1.00 93.75 295 ALA A C 1
ATOM 2360 O O . ALA A 1 295 ? -6.616 -15.162 22.419 1.00 93.75 295 ALA A O 1
ATOM 2361 N N . LEU A 1 296 ? -6.833 -16.627 20.733 1.00 94.94 296 LEU A N 1
ATOM 2362 C CA . LEU A 1 296 ? -5.427 -17.017 20.694 1.00 94.94 296 LEU A CA 1
ATOM 2363 C C . LEU A 1 296 ? -4.823 -16.419 19.426 1.00 94.94 296 LEU A C 1
ATOM 2365 O O . LEU A 1 296 ? -5.133 -16.886 18.337 1.00 94.94 296 LEU A O 1
ATOM 2369 N N . ILE A 1 297 ? -4.010 -15.370 19.532 1.00 95.50 297 ILE A N 1
ATOM 2370 C CA . ILE A 1 297 ? -3.353 -14.769 18.363 1.00 95.50 297 ILE A CA 1
ATOM 2371 C C . ILE A 1 297 ? -1.914 -15.252 18.332 1.00 95.50 297 ILE A C 1
ATOM 2373 O O . ILE A 1 297 ? -1.115 -14.838 19.170 1.00 95.50 297 ILE A O 1
ATOM 2377 N N . GLN A 1 298 ? -1.576 -16.091 17.359 1.00 95.00 298 GLN A N 1
ATOM 2378 C CA . GLN A 1 298 ? -0.208 -16.525 17.135 1.00 95.00 298 GLN A CA 1
ATOM 2379 C C . GLN A 1 298 ? 0.470 -15.688 16.052 1.00 95.00 298 GLN A C 1
ATOM 2381 O O . GLN A 1 298 ? -0.109 -15.405 15.000 1.00 95.00 298 GLN A O 1
ATOM 2386 N N . VAL A 1 299 ? 1.719 -15.313 16.330 1.00 92.00 299 VAL A N 1
ATOM 2387 C CA . VAL A 1 299 ? 2.625 -14.665 15.382 1.00 92.00 299 VAL A CA 1
ATOM 2388 C C . VAL A 1 299 ? 4.015 -15.259 15.563 1.00 92.00 299 VAL A C 1
ATOM 2390 O O . VAL A 1 299 ? 4.515 -15.315 16.685 1.00 92.00 299 VAL A O 1
ATOM 2393 N N . ASP A 1 300 ? 4.671 -15.658 14.477 1.00 88.19 300 ASP A N 1
ATOM 2394 C CA . ASP A 1 300 ? 6.098 -15.974 14.515 1.00 88.19 300 ASP A CA 1
ATOM 2395 C C . ASP A 1 300 ? 6.882 -14.701 14.139 1.00 88.19 300 ASP A C 1
ATOM 2397 O O . ASP A 1 300 ? 6.838 -14.267 12.984 1.00 88.19 300 ASP A O 1
ATOM 2401 N N . PRO A 1 301 ? 7.581 -14.048 15.090 1.00 81.12 301 PRO A N 1
ATOM 2402 C CA . PRO A 1 301 ? 8.301 -12.805 14.816 1.00 81.12 301 PRO A CA 1
ATOM 2403 C C . PRO A 1 301 ? 9.506 -13.000 13.883 1.00 81.12 301 PRO A C 1
ATOM 2405 O O . PRO A 1 301 ? 10.059 -12.014 13.387 1.00 81.12 301 PRO A O 1
ATOM 2408 N N . LYS A 1 302 ? 9.943 -14.243 13.670 1.00 78.44 302 LYS A N 1
ATOM 2409 C CA . LYS A 1 302 ? 11.075 -14.593 12.805 1.00 78.44 302 LYS A CA 1
ATOM 2410 C C . LYS A 1 302 ? 10.600 -14.986 11.420 1.00 78.44 302 LYS A C 1
ATOM 2412 O O . LYS A 1 302 ? 11.283 -14.682 10.446 1.00 78.44 302 LYS A O 1
ATOM 2417 N N . ASP A 1 303 ? 9.424 -15.604 11.331 1.00 85.00 303 ASP A N 1
ATOM 2418 C CA . ASP A 1 303 ? 8.819 -15.949 10.057 1.00 85.00 303 ASP A CA 1
ATOM 2419 C C . ASP A 1 303 ? 7.321 -15.716 9.952 1.00 85.00 303 ASP A C 1
ATOM 2421 O O . ASP A 1 303 ? 6.494 -16.576 10.232 1.00 85.00 303 ASP A O 1
ATOM 2425 N N . MET A 1 304 ? 6.999 -14.521 9.465 1.00 88.62 304 MET A N 1
ATOM 2426 C CA . MET A 1 304 ? 5.632 -14.064 9.294 1.00 88.62 304 MET A CA 1
ATOM 2427 C C . MET A 1 304 ? 5.149 -14.161 7.843 1.00 88.62 304 MET A C 1
ATOM 2429 O O . MET A 1 304 ? 4.017 -13.767 7.575 1.00 88.62 304 MET A O 1
ATOM 2433 N N . LEU A 1 305 ? 5.967 -14.627 6.889 1.00 92.06 305 LEU A N 1
ATOM 2434 C CA . LEU A 1 305 ? 5.536 -14.688 5.490 1.00 92.06 305 LEU A CA 1
ATOM 2435 C C . LEU A 1 305 ? 4.432 -15.734 5.335 1.00 92.06 305 LEU A C 1
ATOM 2437 O O . LEU A 1 305 ? 4.599 -16.875 5.750 1.00 92.06 305 LEU A O 1
ATOM 2441 N N . ALA A 1 306 ? 3.297 -15.339 4.747 1.00 93.94 306 ALA A N 1
ATOM 2442 C CA . ALA A 1 306 ? 2.082 -16.158 4.758 1.00 93.94 306 ALA A CA 1
ATOM 2443 C C . ALA A 1 306 ? 2.298 -17.578 4.211 1.00 93.94 306 ALA A C 1
ATOM 2445 O O . ALA A 1 306 ? 1.887 -18.536 4.853 1.00 93.94 306 ALA A O 1
ATOM 2446 N N . TYR A 1 307 ? 2.991 -17.720 3.079 1.00 93.19 307 TYR A N 1
ATOM 2447 C CA . TYR A 1 307 ? 3.267 -19.027 2.478 1.00 93.19 307 TYR A CA 1
ATOM 2448 C C . TYR A 1 307 ? 4.073 -19.935 3.426 1.00 93.19 307 TYR A C 1
ATOM 2450 O O . TYR A 1 307 ? 3.636 -21.041 3.737 1.00 93.19 307 TYR A O 1
ATOM 2458 N N . ASP A 1 308 ? 5.174 -19.424 3.983 1.00 91.88 308 ASP A N 1
ATOM 2459 C CA . ASP A 1 308 ? 6.068 -20.184 4.864 1.00 91.88 308 ASP A CA 1
ATOM 2460 C C . ASP A 1 308 ? 5.393 -20.538 6.204 1.00 91.88 308 ASP A C 1
ATOM 2462 O O . ASP A 1 308 ? 5.490 -21.668 6.697 1.00 91.88 308 ASP A O 1
ATOM 2466 N N . ALA A 1 309 ? 4.673 -19.580 6.796 1.00 92.19 309 ALA A N 1
ATOM 2467 C CA . ALA A 1 309 ? 3.987 -19.750 8.073 1.00 92.19 309 ALA A CA 1
ATOM 2468 C C . ALA A 1 309 ? 2.838 -20.769 7.985 1.00 92.19 309 ALA A C 1
ATOM 2470 O O . ALA A 1 309 ? 2.693 -21.612 8.877 1.00 92.19 309 ALA A O 1
ATOM 2471 N N . LEU A 1 310 ? 2.032 -20.718 6.919 1.00 93.44 310 LEU A N 1
ATOM 2472 C CA . LEU A 1 310 ? 0.900 -21.628 6.731 1.00 93.44 310 LEU A CA 1
ATOM 2473 C C . LEU A 1 310 ? 1.358 -23.062 6.433 1.00 93.44 310 LEU A C 1
ATOM 2475 O O . LEU A 1 310 ? 0.747 -24.004 6.942 1.00 93.44 310 LEU A O 1
ATOM 2479 N N . ASP A 1 311 ? 2.453 -23.245 5.687 1.00 91.25 311 ASP A N 1
ATOM 2480 C CA . ASP A 1 311 ? 3.046 -24.570 5.459 1.00 91.25 311 ASP A CA 1
ATOM 2481 C C . ASP A 1 311 ? 3.505 -25.227 6.767 1.00 91.25 311 ASP A C 1
ATOM 2483 O O . ASP A 1 311 ? 3.161 -26.383 7.049 1.00 91.25 311 ASP A O 1
ATOM 2487 N N . LYS A 1 312 ? 4.204 -24.465 7.619 1.00 90.50 312 LYS A N 1
ATOM 2488 C CA . LYS A 1 312 ? 4.607 -24.924 8.956 1.00 90.50 312 LYS A CA 1
ATOM 2489 C C . LYS A 1 312 ? 3.394 -25.300 9.805 1.00 90.50 312 LYS A C 1
ATOM 2491 O O . LYS A 1 312 ? 3.384 -26.369 10.415 1.00 90.50 312 LYS A O 1
ATOM 2496 N N . TRP A 1 313 ? 2.359 -24.458 9.833 1.00 91.56 313 TRP A N 1
ATOM 2497 C CA . TRP A 1 313 ? 1.134 -24.739 10.586 1.00 91.56 313 TRP A CA 1
ATOM 2498 C C . TRP A 1 313 ? 0.418 -25.998 10.101 1.00 91.56 313 TRP A C 1
ATOM 2500 O O . TRP A 1 313 ? 0.045 -26.827 10.929 1.00 91.56 313 TRP A O 1
ATOM 2510 N N . ARG A 1 314 ? 0.265 -26.183 8.785 1.00 89.81 314 ARG A N 1
ATOM 2511 C CA . ARG A 1 314 ? -0.367 -27.380 8.205 1.00 89.81 314 ARG A CA 1
ATOM 2512 C C . ARG A 1 314 ? 0.369 -28.655 8.615 1.00 89.81 314 ARG A C 1
ATOM 2514 O O . ARG A 1 314 ? -0.260 -29.637 9.003 1.00 89.81 314 ARG A O 1
ATOM 2521 N N . TRP A 1 315 ? 1.700 -28.629 8.588 1.00 88.69 315 TRP A N 1
ATOM 2522 C CA . TRP A 1 315 ? 2.514 -29.762 9.022 1.00 88.69 315 TRP A CA 1
ATOM 2523 C C . TRP A 1 315 ? 2.356 -30.064 10.515 1.00 88.69 315 TRP A C 1
ATOM 2525 O O . TRP A 1 315 ? 2.126 -31.213 10.886 1.00 88.69 315 TRP A O 1
ATOM 2535 N N . HIS A 1 316 ? 2.421 -29.048 11.375 1.00 88.06 316 HIS A N 1
ATOM 2536 C CA . HIS A 1 316 ? 2.254 -29.228 12.822 1.00 88.06 316 HIS A CA 1
ATOM 2537 C C . HIS A 1 316 ? 0.845 -29.709 13.196 1.00 88.06 316 HIS A C 1
ATOM 2539 O O . HIS A 1 316 ? 0.708 -30.600 14.034 1.00 88.06 316 HIS A O 1
ATOM 2545 N N . LEU A 1 317 ? -0.190 -29.209 12.514 1.00 87.94 317 LEU A N 1
ATOM 2546 C CA . LEU A 1 317 ? -1.571 -29.681 12.665 1.00 87.94 317 LEU A CA 1
ATOM 2547 C C . LEU A 1 317 ? -1.750 -31.143 12.244 1.00 87.94 317 LEU A C 1
ATOM 2549 O O . LEU A 1 317 ? -2.569 -31.830 12.834 1.00 87.94 317 LEU A O 1
ATOM 2553 N N . SER A 1 318 ? -0.979 -31.638 11.269 1.00 85.06 318 SER A N 1
ATOM 2554 C CA . SER A 1 318 ? -1.025 -33.057 10.873 1.00 85.06 318 SER A CA 1
ATOM 2555 C C . SER A 1 318 ? -0.365 -34.006 11.883 1.00 85.06 318 SER A C 1
ATOM 2557 O O . SER A 1 318 ? -0.581 -35.215 11.835 1.00 85.06 318 SER A O 1
ATOM 2559 N N . LYS A 1 319 ? 0.473 -33.472 12.782 1.00 82.12 319 LYS A N 1
ATOM 2560 C CA . LYS A 1 319 ? 1.236 -34.255 13.765 1.00 82.12 319 LYS A CA 1
ATOM 2561 C C . LYS A 1 319 ? 0.590 -34.304 15.136 1.00 82.12 319 LYS A C 1
ATOM 2563 O O . LYS A 1 319 ? 0.744 -35.291 15.851 1.00 82.12 319 LYS A O 1
ATOM 2568 N N . ILE A 1 320 ? -0.060 -33.216 15.521 1.00 76.50 320 ILE A N 1
ATOM 2569 C CA . ILE A 1 320 ? -0.754 -33.102 16.797 1.00 76.50 320 ILE A CA 1
ATOM 2570 C C . ILE A 1 320 ? -2.216 -33.486 16.604 1.00 76.50 320 ILE A C 1
ATOM 2572 O O . ILE A 1 320 ? -2.798 -33.260 15.551 1.00 76.50 320 ILE A O 1
ATOM 2576 N N . GLY A 1 321 ? -2.794 -34.117 17.627 1.00 71.56 321 GLY A N 1
ATOM 2577 C CA . GLY A 1 321 ? -4.195 -34.522 17.625 1.00 71.56 321 GLY A CA 1
ATOM 2578 C C . GLY A 1 321 ? -5.181 -33.342 17.534 1.00 71.56 321 GLY A C 1
ATOM 2579 O O . GLY A 1 321 ? -4.787 -32.181 17.396 1.00 71.56 321 GLY A O 1
ATOM 2580 N N . PRO A 1 322 ? -6.487 -33.620 17.652 1.00 79.94 322 PRO A N 1
ATOM 2581 C CA . PRO A 1 322 ? -7.531 -32.631 17.412 1.00 79.94 322 PRO A CA 1
ATOM 2582 C C . PRO A 1 322 ? -7.386 -31.440 18.365 1.00 79.94 322 PRO A C 1
ATOM 2584 O O . PRO A 1 322 ? -7.180 -31.612 19.565 1.00 79.94 322 PRO A O 1
ATOM 2587 N N . THR A 1 323 ? -7.482 -30.223 17.824 1.00 85.75 323 THR A N 1
ATOM 2588 C CA . THR A 1 323 ? -7.320 -28.956 18.562 1.00 85.75 323 THR A CA 1
ATOM 2589 C C . THR A 1 323 ? -8.621 -28.399 19.141 1.00 85.75 323 THR A C 1
ATOM 2591 O O . THR A 1 323 ? -8.600 -27.470 19.955 1.00 85.75 323 THR A O 1
ATOM 2594 N N . PHE A 1 324 ? -9.759 -28.966 18.741 1.00 88.38 324 PHE A N 1
ATOM 2595 C CA . PHE A 1 324 ? -11.112 -28.658 19.202 1.00 88.38 324 PHE A CA 1
ATOM 2596 C C . PHE A 1 324 ? -11.388 -27.149 19.342 1.00 88.38 324 PHE A C 1
ATOM 2598 O O . PHE A 1 324 ? -11.239 -26.381 18.387 1.00 88.38 324 PHE A O 1
ATOM 2605 N N . ALA A 1 325 ? -11.849 -26.721 20.521 1.00 87.25 325 ALA A N 1
ATOM 2606 C CA . ALA A 1 325 ? -12.227 -25.344 20.796 1.00 87.25 325 ALA A CA 1
ATOM 2607 C C . ALA A 1 325 ? -11.021 -24.396 20.789 1.00 87.25 325 ALA A C 1
ATOM 2609 O O . ALA A 1 325 ? -11.132 -23.294 20.262 1.00 87.25 325 ALA A O 1
ATOM 2610 N N . ALA A 1 326 ? -9.859 -24.833 21.290 1.00 89.12 326 ALA A N 1
ATOM 2611 C CA . ALA A 1 326 ? -8.650 -24.011 21.268 1.00 89.12 326 ALA A CA 1
ATOM 2612 C C . ALA A 1 326 ? -8.205 -23.711 19.830 1.00 89.12 326 ALA A C 1
ATOM 2614 O O . ALA A 1 326 ? -7.905 -22.564 19.511 1.00 89.12 326 ALA A O 1
ATOM 2615 N N . GLY A 1 327 ? -8.262 -24.704 18.935 1.00 90.38 327 GLY A N 1
ATOM 2616 C CA . GLY A 1 327 ? -7.986 -24.508 17.509 1.00 90.38 327 GLY A CA 1
ATOM 2617 C C . GLY A 1 327 ? -8.977 -23.564 16.825 1.00 90.38 327 GLY A C 1
ATOM 2618 O O . GLY A 1 327 ? -8.584 -22.737 16.011 1.00 90.38 327 GLY A O 1
ATOM 2619 N N . ARG A 1 328 ? -10.262 -23.621 17.195 1.00 90.94 328 ARG A N 1
ATOM 2620 C CA . ARG A 1 328 ? -11.293 -22.697 16.678 1.00 90.94 328 ARG A CA 1
ATOM 2621 C C . ARG A 1 328 ? -11.155 -21.267 17.206 1.00 90.94 328 ARG A C 1
ATOM 2623 O O . ARG A 1 328 ? -11.687 -20.352 16.587 1.00 90.94 328 ARG A O 1
ATOM 2630 N N . SER A 1 329 ? -10.451 -21.071 18.318 1.00 93.00 329 SER A N 1
ATOM 2631 C CA . SER A 1 329 ? -10.104 -19.752 18.863 1.00 93.00 329 SER A CA 1
ATOM 2632 C C . SER A 1 329 ? -8.755 -19.219 18.362 1.00 93.00 329 SER A C 1
ATOM 2634 O O . SER A 1 329 ? -8.375 -18.104 18.729 1.00 93.00 329 SER A O 1
ATOM 2636 N N . LEU A 1 330 ? -8.032 -19.995 17.543 1.00 95.00 330 LEU A N 1
ATOM 2637 C CA . LEU A 1 330 ? -6.724 -19.637 17.003 1.00 95.00 330 LEU A CA 1
ATOM 2638 C C . LEU A 1 330 ? -6.839 -18.694 15.801 1.00 95.00 330 LEU A C 1
ATOM 2640 O O . LEU A 1 330 ? -7.548 -18.955 14.828 1.00 95.00 330 LEU A O 1
ATOM 2644 N N . ILE A 1 331 ? -6.071 -17.615 15.874 1.00 95.75 331 ILE A N 1
ATOM 2645 C CA . ILE A 1 331 ? -5.878 -16.595 14.855 1.00 95.75 331 ILE A CA 1
ATOM 2646 C C . ILE A 1 331 ? -4.391 -16.582 14.511 1.00 95.75 331 ILE A C 1
ATOM 2648 O O . ILE A 1 331 ? -3.554 -16.345 15.379 1.00 95.75 331 ILE A O 1
ATOM 2652 N N . ILE A 1 332 ? -4.062 -16.810 13.246 1.00 96.12 332 ILE A N 1
ATOM 2653 C CA . ILE A 1 332 ? -2.688 -16.836 12.742 1.00 96.12 332 ILE A CA 1
ATOM 2654 C C . ILE A 1 332 ? -2.448 -15.526 11.992 1.00 96.12 332 ILE A C 1
ATOM 2656 O O . ILE A 1 332 ? -3.067 -15.268 10.955 1.00 96.12 332 ILE A O 1
ATOM 2660 N N . LEU A 1 333 ? -1.575 -14.675 12.531 1.00 95.38 333 LEU A N 1
ATOM 2661 C CA . LEU A 1 333 ? -1.195 -13.414 11.898 1.00 95.38 333 LEU A CA 1
ATOM 2662 C C . LEU A 1 333 ? 0.031 -13.632 11.009 1.00 95.38 333 LEU A C 1
ATOM 2664 O O . LEU A 1 333 ? 1.089 -14.052 11.474 1.00 95.38 333 LEU A O 1
ATOM 2668 N N . THR A 1 334 ? -0.107 -13.285 9.736 1.00 95.19 334 THR A N 1
ATOM 2669 C CA . THR A 1 334 ? 0.938 -13.406 8.715 1.00 95.19 334 THR A CA 1
ATOM 2670 C C . THR A 1 334 ? 1.072 -12.102 7.920 1.00 95.19 334 THR A C 1
ATOM 2672 O O . THR A 1 334 ? 0.332 -11.141 8.147 1.00 95.19 334 THR A O 1
ATOM 2675 N N . ALA A 1 335 ? 2.015 -12.040 6.984 1.00 93.12 335 ALA A N 1
ATOM 2676 C CA . ALA A 1 335 ? 2.261 -10.901 6.114 1.00 93.12 335 ALA A CA 1
ATOM 2677 C C . ALA A 1 335 ? 2.640 -11.314 4.693 1.00 93.12 335 ALA A C 1
ATOM 2679 O O . ALA A 1 335 ? 3.261 -12.353 4.463 1.00 93.12 335 ALA A O 1
ATOM 2680 N N . LEU A 1 336 ? 2.337 -10.424 3.750 1.00 92.94 336 LEU A N 1
ATOM 2681 C CA . LEU A 1 336 ? 2.865 -10.441 2.388 1.00 92.94 336 LEU A CA 1
ATOM 2682 C C . LEU A 1 336 ? 3.343 -9.041 1.981 1.00 92.94 336 LEU A C 1
ATOM 2684 O O . LEU A 1 336 ? 2.899 -8.047 2.563 1.00 92.94 336 LEU A O 1
ATOM 2688 N N . PRO A 1 337 ? 4.255 -8.924 0.996 1.00 90.19 337 PRO A N 1
ATOM 2689 C CA . PRO A 1 337 ? 4.679 -7.624 0.487 1.00 90.19 337 PRO A CA 1
ATOM 2690 C C . PRO A 1 337 ? 3.483 -6.799 0.007 1.00 90.19 337 PRO A C 1
ATOM 2692 O O . PRO A 1 337 ? 2.558 -7.330 -0.611 1.00 90.19 337 PRO A O 1
ATOM 2695 N N . LYS A 1 338 ? 3.506 -5.493 0.273 1.00 86.56 338 LYS A N 1
ATOM 2696 C CA . LYS A 1 338 ? 2.421 -4.566 -0.068 1.00 86.56 338 LYS A CA 1
ATOM 2697 C C . LYS A 1 338 ? 1.986 -4.719 -1.528 1.00 86.56 338 LYS A C 1
ATOM 2699 O O . LYS A 1 338 ? 2.814 -4.607 -2.431 1.00 86.56 338 LYS A O 1
ATOM 2704 N N . GLY A 1 339 ? 0.677 -4.865 -1.743 1.00 81.50 339 GLY A N 1
ATOM 2705 C CA . GLY A 1 339 ? 0.090 -4.997 -3.081 1.00 81.50 339 GLY A CA 1
ATOM 2706 C C . GLY A 1 339 ? 0.142 -6.413 -3.661 1.00 81.50 339 GLY A C 1
ATOM 2707 O O . GLY A 1 339 ? -0.318 -6.612 -4.781 1.00 81.50 339 GLY A O 1
ATOM 2708 N N . THR A 1 340 ? 0.659 -7.386 -2.906 1.00 87.25 340 THR A N 1
ATOM 2709 C CA . THR A 1 340 ? 0.585 -8.809 -3.259 1.00 87.25 340 THR A CA 1
ATOM 2710 C C . THR A 1 340 ? -0.775 -9.360 -2.850 1.00 87.25 340 THR A C 1
ATOM 2712 O O . THR A 1 340 ? -1.220 -9.158 -1.718 1.00 87.25 340 THR A O 1
ATOM 2715 N N . VAL A 1 341 ? -1.428 -10.085 -3.754 1.00 87.44 341 VAL A N 1
ATOM 2716 C CA . VAL A 1 341 ? -2.646 -10.840 -3.446 1.00 87.44 341 VAL A CA 1
ATOM 2717 C C . VAL A 1 341 ? -2.237 -12.249 -3.022 1.00 87.44 341 VAL A C 1
ATOM 2719 O O . VAL A 1 341 ? -1.367 -12.856 -3.639 1.00 87.44 341 VAL A O 1
ATOM 2722 N N . TYR A 1 342 ? -2.829 -12.761 -1.943 1.00 90.69 342 TYR A N 1
ATOM 2723 C CA . TYR A 1 342 ? -2.621 -14.151 -1.546 1.00 90.69 342 TYR A CA 1
ATOM 2724 C C . TYR A 1 342 ? -3.335 -15.081 -2.527 1.00 90.69 342 TYR A C 1
ATOM 2726 O O . TYR A 1 342 ? -4.539 -14.943 -2.747 1.00 90.69 342 TYR A O 1
ATOM 2734 N N . GLU A 1 343 ? -2.588 -16.024 -3.096 1.00 89.19 343 GLU A N 1
ATOM 2735 C CA . GLU A 1 343 ? -3.085 -17.003 -4.054 1.00 89.19 343 GLU A CA 1
ATOM 2736 C C . GLU A 1 343 ? -2.914 -18.410 -3.480 1.00 89.19 343 GLU A C 1
ATOM 2738 O O . GLU A 1 343 ? -1.808 -18.847 -3.169 1.00 89.19 343 GLU A O 1
ATOM 2743 N N . GLU A 1 344 ? -4.012 -19.154 -3.380 1.00 81.88 344 GLU A N 1
ATOM 2744 C CA . GLU A 1 344 ? -4.019 -20.507 -2.806 1.00 81.88 344 GLU A CA 1
ATOM 2745 C C . GLU A 1 344 ? -3.160 -21.493 -3.612 1.00 81.88 344 GLU A C 1
ATOM 2747 O O . GLU A 1 344 ? -2.528 -22.381 -3.048 1.00 81.88 344 GLU A O 1
ATOM 2752 N N . LYS A 1 345 ? -3.126 -21.324 -4.940 1.00 85.00 345 LYS A N 1
ATOM 2753 C CA . LYS A 1 345 ? -2.354 -22.149 -5.883 1.00 85.00 345 LYS A CA 1
ATOM 2754 C C . LYS A 1 345 ? -1.079 -21.441 -6.336 1.00 85.00 345 LYS A C 1
ATOM 2756 O O . LYS A 1 345 ? -0.750 -21.435 -7.520 1.00 85.00 345 LYS A O 1
ATOM 2761 N N . SER A 1 346 ? -0.383 -20.820 -5.391 1.00 88.12 346 SER A N 1
ATOM 2762 C CA . SER A 1 346 ? 0.899 -20.178 -5.657 1.00 88.12 346 SER A CA 1
ATOM 2763 C C . SER A 1 346 ? 1.990 -21.209 -5.953 1.00 88.12 346 SER A C 1
ATOM 2765 O O . SER A 1 346 ? 2.035 -22.293 -5.366 1.00 88.12 346 SER A O 1
ATOM 2767 N N . ILE A 1 347 ? 2.932 -20.821 -6.814 1.00 86.88 347 ILE A N 1
ATOM 2768 C CA . ILE A 1 347 ? 4.177 -21.559 -7.069 1.00 86.88 347 ILE A CA 1
ATOM 2769 C C . ILE A 1 347 ? 4.929 -21.810 -5.755 1.00 86.88 347 ILE A C 1
ATOM 2771 O O . ILE A 1 347 ? 5.547 -22.859 -5.598 1.00 86.88 347 ILE A O 1
ATOM 2775 N N . ALA A 1 348 ? 4.809 -20.895 -4.784 1.00 87.62 348 ALA A N 1
ATOM 2776 C CA . ALA A 1 348 ? 5.457 -21.035 -3.487 1.00 87.62 348 ALA A CA 1
ATOM 2777 C C . ALA A 1 348 ? 5.067 -22.339 -2.767 1.00 87.62 348 ALA A C 1
ATOM 2779 O O . ALA A 1 348 ? 5.939 -23.066 -2.297 1.00 87.62 348 ALA A O 1
ATOM 2780 N N . HIS A 1 349 ? 3.774 -22.673 -2.760 1.00 88.06 349 HIS A N 1
ATOM 2781 C CA . HIS A 1 349 ? 3.272 -23.908 -2.160 1.00 88.06 349 HIS A CA 1
ATOM 2782 C C . HIS A 1 349 ? 3.559 -25.141 -3.027 1.00 88.06 349 HIS A C 1
ATOM 2784 O O . HIS A 1 349 ? 3.957 -26.181 -2.505 1.00 88.06 349 HIS A O 1
ATOM 2790 N N . ASN A 1 350 ? 3.373 -25.036 -4.348 1.00 85.88 350 ASN A N 1
ATOM 2791 C CA . ASN A 1 350 ? 3.513 -26.176 -5.262 1.00 85.88 350 ASN A CA 1
ATOM 2792 C C . ASN A 1 350 ? 4.961 -26.678 -5.372 1.00 85.88 350 ASN A C 1
ATOM 2794 O O . ASN A 1 350 ? 5.188 -27.878 -5.498 1.00 85.88 350 ASN A O 1
ATOM 2798 N N . GLU A 1 351 ? 5.934 -25.766 -5.326 1.00 87.25 351 GLU A N 1
ATOM 2799 C CA . GLU A 1 351 ? 7.358 -26.074 -5.495 1.00 87.25 351 GLU A CA 1
ATOM 2800 C C . GLU A 1 351 ? 8.142 -26.084 -4.171 1.00 87.25 351 GLU A C 1
ATOM 2802 O O . GLU A 1 351 ? 9.373 -26.111 -4.189 1.00 87.25 351 GLU A O 1
ATOM 2807 N N . GLN A 1 352 ? 7.455 -26.073 -3.019 1.00 88.62 352 GLN A N 1
ATOM 2808 C CA . GLN A 1 352 ? 8.084 -26.093 -1.687 1.00 88.62 352 GLN A CA 1
ATOM 2809 C C . GLN A 1 352 ? 9.122 -24.971 -1.504 1.00 88.62 352 GLN A C 1
ATOM 2811 O O . GLN A 1 352 ? 10.218 -25.178 -0.964 1.00 88.62 352 GLN A O 1
ATOM 2816 N N . ILE A 1 353 ? 8.793 -23.776 -1.996 1.00 90.12 353 ILE A N 1
ATOM 2817 C CA . ILE A 1 353 ? 9.692 -22.625 -1.951 1.00 90.12 353 ILE A CA 1
ATOM 2818 C C . ILE A 1 353 ? 9.563 -21.957 -0.590 1.00 90.12 353 ILE A C 1
ATOM 2820 O O . ILE A 1 353 ? 8.487 -21.501 -0.218 1.00 90.12 353 ILE A O 1
ATOM 2824 N N . ASN A 1 354 ? 10.685 -21.823 0.113 1.00 90.44 354 ASN A N 1
ATOM 2825 C CA . ASN A 1 354 ? 10.768 -20.937 1.263 1.00 90.44 354 ASN A CA 1
ATOM 2826 C C . ASN A 1 354 ? 10.886 -19.491 0.763 1.00 90.44 354 ASN A C 1
ATOM 2828 O O . ASN A 1 354 ? 11.892 -19.097 0.158 1.00 90.44 354 ASN A O 1
ATOM 2832 N N . LEU A 1 355 ? 9.845 -18.694 0.985 1.00 91.38 355 LEU A N 1
ATOM 2833 C CA . LEU A 1 355 ? 9.764 -17.339 0.460 1.00 91.38 355 LEU A CA 1
ATOM 2834 C C . LEU A 1 355 ? 10.789 -16.408 1.119 1.00 91.38 355 LEU A C 1
ATOM 2836 O O . LEU A 1 355 ? 11.304 -15.501 0.457 1.00 91.38 355 LEU A O 1
ATOM 2840 N N . GLN A 1 356 ? 11.136 -16.638 2.386 1.00 87.81 356 GLN A N 1
ATOM 2841 C CA . GLN A 1 356 ? 12.157 -15.849 3.074 1.00 87.81 356 GLN A CA 1
ATOM 2842 C C . GLN A 1 356 ? 13.537 -15.955 2.420 1.00 87.81 356 GLN A C 1
ATOM 2844 O O . GLN A 1 356 ? 14.115 -14.926 2.051 1.00 87.81 356 GLN A O 1
ATOM 2849 N N . ILE A 1 357 ? 14.065 -17.171 2.236 1.00 87.31 357 ILE A N 1
ATOM 2850 C CA . ILE A 1 357 ? 15.376 -17.358 1.596 1.00 87.31 357 ILE A CA 1
ATOM 2851 C C . ILE A 1 357 ? 15.342 -16.915 0.130 1.00 87.31 357 ILE A C 1
ATOM 2853 O O . ILE A 1 357 ? 16.291 -16.280 -0.336 1.00 87.31 357 ILE A O 1
ATOM 2857 N N . ALA A 1 358 ? 14.231 -17.172 -0.573 1.00 90.19 358 ALA A N 1
ATOM 2858 C CA . ALA A 1 358 ? 14.018 -16.710 -1.940 1.00 90.19 358 ALA A CA 1
ATOM 2859 C C . ALA A 1 358 ? 14.110 -15.177 -2.023 1.00 90.19 358 ALA A C 1
ATOM 2861 O O . ALA A 1 358 ? 14.793 -14.644 -2.897 1.00 90.19 358 ALA A O 1
ATOM 2862 N N . SER A 1 359 ? 13.499 -14.456 -1.073 1.00 90.12 359 SER A N 1
ATOM 2863 C CA . SER A 1 359 ? 13.561 -12.990 -1.015 1.00 90.12 359 SER A CA 1
ATOM 2864 C C . SER A 1 359 ? 14.984 -12.469 -0.783 1.00 90.12 359 SER A C 1
ATOM 2866 O O . SER A 1 359 ? 15.401 -11.508 -1.433 1.00 90.12 359 SER A O 1
ATOM 2868 N N . GLY A 1 360 ? 15.766 -13.143 0.069 1.00 88.31 360 GLY A N 1
ATOM 2869 C CA . GLY A 1 360 ? 17.170 -12.805 0.304 1.00 88.31 360 GLY A CA 1
ATOM 2870 C C . GLY A 1 360 ? 18.043 -13.030 -0.934 1.00 88.31 360 GLY A C 1
ATOM 2871 O O . GLY A 1 360 ? 18.852 -12.169 -1.287 1.00 88.31 360 GLY A O 1
ATOM 2872 N N . ALA A 1 361 ? 17.838 -14.146 -1.637 1.00 88.50 361 ALA A N 1
ATOM 2873 C CA . ALA A 1 361 ? 18.537 -14.453 -2.884 1.00 88.50 361 ALA A CA 1
ATOM 2874 C C . ALA A 1 361 ? 18.195 -13.457 -4.005 1.00 88.50 361 ALA A C 1
ATOM 2876 O O . ALA A 1 361 ? 19.094 -12.942 -4.676 1.00 88.50 361 ALA A O 1
ATOM 2877 N N . ALA A 1 362 ? 16.909 -13.136 -4.174 1.00 89.50 362 ALA A N 1
ATOM 2878 C CA . ALA A 1 362 ? 16.449 -12.153 -5.150 1.00 89.50 362 ALA A CA 1
ATOM 2879 C C . ALA A 1 362 ? 16.995 -10.749 -4.849 1.00 89.50 362 ALA A C 1
ATOM 2881 O O . ALA A 1 362 ? 17.400 -10.039 -5.772 1.00 89.50 362 ALA A O 1
ATOM 2882 N N . LEU A 1 363 ? 17.067 -10.351 -3.571 1.00 89.12 363 LEU A N 1
ATOM 2883 C CA . LEU A 1 363 ? 17.662 -9.074 -3.168 1.00 89.12 363 LEU A CA 1
ATOM 2884 C C . LEU A 1 363 ? 19.146 -9.022 -3.540 1.00 89.12 363 LEU A C 1
ATOM 2886 O O . LEU A 1 363 ? 19.580 -8.043 -4.147 1.00 89.12 363 LEU A O 1
ATOM 2890 N N . ALA A 1 364 ? 19.907 -10.078 -3.236 1.00 87.50 364 ALA A N 1
ATOM 2891 C CA . ALA A 1 364 ? 21.321 -10.140 -3.594 1.00 87.50 364 ALA A CA 1
ATOM 2892 C C . ALA A 1 364 ? 21.529 -9.978 -5.105 1.00 87.50 364 ALA A C 1
ATOM 2894 O O . ALA A 1 364 ? 22.322 -9.147 -5.550 1.00 87.50 364 ALA A O 1
ATOM 2895 N N . MET A 1 365 ? 20.753 -10.725 -5.889 1.00 86.94 365 MET A N 1
ATOM 2896 C CA . MET A 1 365 ? 20.758 -10.657 -7.347 1.00 86.94 365 MET A CA 1
ATOM 2897 C C . MET A 1 365 ? 20.432 -9.247 -7.858 1.00 86.94 365 MET A C 1
ATOM 2899 O O . MET A 1 365 ? 21.139 -8.702 -8.710 1.00 86.94 365 MET A O 1
ATOM 2903 N N . ARG A 1 366 ? 19.385 -8.625 -7.306 1.00 87.81 366 ARG A N 1
ATOM 2904 C CA . ARG A 1 366 ? 18.940 -7.293 -7.717 1.00 87.81 366 ARG A CA 1
ATOM 2905 C C . ARG A 1 366 ? 19.982 -6.218 -7.427 1.00 87.81 366 ARG A C 1
ATOM 2907 O O . ARG A 1 366 ? 20.183 -5.336 -8.260 1.00 87.81 366 ARG A O 1
ATOM 2914 N N . LEU A 1 367 ? 20.659 -6.294 -6.283 1.00 87.00 367 LEU A N 1
ATOM 2915 C CA . LEU A 1 367 ? 21.727 -5.357 -5.938 1.00 87.00 367 LEU A CA 1
ATOM 2916 C C . LEU A 1 367 ? 22.890 -5.459 -6.924 1.00 87.00 367 LEU A C 1
ATOM 2918 O O . LEU A 1 367 ? 23.362 -4.429 -7.400 1.00 87.00 367 LEU A O 1
ATOM 2922 N N . VAL A 1 368 ? 23.303 -6.669 -7.310 1.00 84.75 368 VAL A N 1
ATOM 2923 C CA . VAL A 1 368 ? 24.355 -6.840 -8.328 1.00 84.75 368 VAL A CA 1
ATOM 2924 C C . VAL A 1 368 ? 23.937 -6.268 -9.679 1.00 84.75 368 VAL A C 1
ATOM 2926 O O . VAL A 1 368 ? 24.735 -5.582 -10.316 1.00 84.75 368 VAL A O 1
ATOM 2929 N N . GLN A 1 369 ? 22.687 -6.480 -10.101 1.00 84.56 369 GLN A N 1
ATOM 2930 C CA . GLN A 1 369 ? 22.165 -5.877 -11.333 1.00 84.56 369 GLN A CA 1
ATOM 2931 C C . GLN A 1 369 ? 22.263 -4.345 -11.308 1.00 84.56 369 GLN A C 1
ATOM 2933 O O . GLN A 1 369 ? 22.681 -3.758 -12.302 1.00 84.56 369 GLN A O 1
ATOM 2938 N N . ILE A 1 370 ? 21.921 -3.706 -10.184 1.00 86.00 370 ILE A N 1
ATOM 2939 C CA . ILE A 1 370 ? 22.005 -2.244 -10.043 1.00 86.00 370 ILE A CA 1
ATOM 2940 C C . ILE A 1 370 ? 23.461 -1.772 -10.138 1.00 86.00 370 ILE A C 1
ATOM 2942 O O . ILE A 1 370 ? 23.754 -0.878 -10.925 1.00 86.00 370 ILE A O 1
ATOM 2946 N N . HIS A 1 371 ? 24.392 -2.427 -9.440 1.00 84.00 371 HIS A N 1
ATOM 2947 C CA . HIS A 1 371 ? 25.814 -2.069 -9.516 1.00 84.00 371 HIS A CA 1
ATOM 2948 C C . HIS A 1 371 ? 26.386 -2.219 -10.927 1.00 84.00 371 HIS A C 1
ATOM 2950 O O . HIS A 1 371 ? 27.167 -1.382 -11.372 1.00 84.00 371 HIS A O 1
ATOM 2956 N N . LEU A 1 372 ? 26.001 -3.274 -11.651 1.00 79.69 372 LEU A N 1
ATOM 2957 C CA . LEU A 1 372 ? 26.427 -3.463 -13.037 1.00 79.69 372 LEU A CA 1
ATOM 2958 C C . LEU A 1 372 ? 25.840 -2.390 -13.963 1.00 79.69 372 LEU A C 1
ATOM 2960 O O . LEU A 1 372 ? 26.523 -1.960 -14.890 1.00 79.69 372 LEU A O 1
ATOM 2964 N N . GLN A 1 373 ? 24.604 -1.948 -13.720 1.00 81.62 373 GLN A N 1
ATOM 2965 C CA . GLN A 1 373 ? 23.976 -0.861 -14.477 1.00 81.62 373 GLN A CA 1
ATOM 2966 C C . GLN A 1 373 ? 24.671 0.483 -14.217 1.00 81.62 373 GLN A C 1
ATOM 2968 O O . GLN A 1 373 ? 24.969 1.202 -15.168 1.00 81.62 373 GLN A O 1
ATOM 2973 N N . GLU A 1 374 ? 24.979 0.797 -12.958 1.00 80.94 374 GLU A N 1
ATOM 2974 C CA . GLU A 1 374 ? 25.659 2.039 -12.563 1.00 80.94 374 GLU A CA 1
ATOM 2975 C C . GLU A 1 374 ? 27.133 2.073 -13.003 1.00 80.94 374 GLU A C 1
ATOM 2977 O O . GLU A 1 374 ? 27.638 3.117 -13.410 1.00 80.94 374 GLU A O 1
ATOM 2982 N N . GLY A 1 375 ? 27.819 0.927 -12.971 1.00 72.00 375 GLY A N 1
ATOM 2983 C CA . GLY A 1 375 ? 29.231 0.782 -13.340 1.00 72.00 375 GLY A CA 1
ATOM 2984 C C . GLY A 1 375 ? 29.502 0.496 -14.823 1.00 72.00 375 GLY A C 1
ATOM 2985 O O . GLY A 1 375 ? 30.618 0.109 -15.171 1.00 72.00 375 GLY A O 1
ATOM 2986 N N . GLY A 1 376 ? 28.499 0.609 -15.705 1.00 68.12 376 GLY A N 1
ATOM 2987 C CA . GLY A 1 376 ? 28.664 0.358 -17.146 1.00 68.12 376 GLY A CA 1
ATOM 2988 C C . GLY A 1 376 ? 29.079 -1.081 -17.493 1.00 68.12 376 GLY A C 1
ATOM 2989 O O . GLY A 1 376 ? 29.770 -1.307 -18.484 1.00 68.12 376 GLY A O 1
ATOM 2990 N N . GLY A 1 377 ? 28.691 -2.056 -16.666 1.00 65.81 377 GLY A N 1
ATOM 2991 C CA . GLY A 1 377 ? 29.040 -3.475 -16.796 1.00 65.81 377 GLY A CA 1
ATOM 2992 C C . GLY A 1 377 ? 30.265 -3.920 -15.990 1.00 65.81 377 GLY A C 1
ATOM 2993 O O . GLY A 1 377 ? 30.507 -5.123 -15.897 1.00 65.81 377 GLY A O 1
ATOM 2994 N N . ASN A 1 378 ? 30.995 -2.992 -15.361 1.00 68.25 378 ASN A N 1
ATOM 2995 C CA . ASN A 1 378 ? 32.147 -3.296 -14.513 1.00 68.25 378 ASN A CA 1
ATOM 2996 C C . ASN A 1 378 ? 31.864 -2.984 -13.040 1.00 68.25 378 ASN A C 1
ATOM 2998 O O . ASN A 1 378 ? 31.327 -1.939 -12.691 1.00 68.25 378 ASN A O 1
ATOM 3002 N N . LEU A 1 379 ? 32.285 -3.890 -12.157 1.00 70.88 379 LEU A N 1
ATOM 3003 C CA . LEU A 1 379 ? 32.270 -3.674 -10.710 1.00 70.88 379 LEU A CA 1
ATOM 3004 C C . LEU A 1 379 ? 33.599 -3.023 -10.298 1.00 70.88 379 LEU A C 1
ATOM 3006 O O . LEU A 1 379 ? 34.659 -3.529 -10.681 1.00 70.88 379 LEU A O 1
ATOM 3010 N N . SER A 1 380 ? 33.576 -1.930 -9.530 1.00 65.56 380 SER A N 1
ATOM 3011 C CA . SER A 1 380 ? 34.795 -1.314 -8.979 1.00 65.56 380 SER A CA 1
ATOM 3012 C C . SER A 1 380 ? 35.222 -2.013 -7.678 1.00 65.56 380 SER A C 1
ATOM 3014 O O . SER A 1 380 ? 34.442 -2.725 -7.054 1.00 65.56 380 SER A O 1
ATOM 3016 N N . SER A 1 381 ? 36.486 -1.885 -7.267 1.00 61.06 381 SER A N 1
ATOM 3017 C CA . SER A 1 381 ? 37.013 -2.521 -6.042 1.00 61.06 381 SER A CA 1
ATOM 3018 C C . SER A 1 381 ? 36.546 -1.868 -4.731 1.00 61.06 381 SER A C 1
ATOM 3020 O O . SER A 1 381 ? 36.740 -2.450 -3.664 1.00 61.06 381 SER A O 1
ATOM 3022 N N . SER A 1 382 ? 35.921 -0.691 -4.807 1.00 63.19 382 SER A N 1
ATOM 3023 C CA . SER A 1 382 ? 35.527 0.146 -3.667 1.00 63.19 382 SER A CA 1
ATOM 3024 C C . SER A 1 382 ? 34.009 0.346 -3.539 1.00 63.19 382 SER A C 1
ATOM 3026 O O . SER A 1 382 ? 33.575 1.287 -2.880 1.00 63.19 382 SER A O 1
ATOM 3028 N N . THR A 1 383 ? 33.186 -0.456 -4.223 1.00 70.25 383 THR A N 1
ATOM 3029 C CA . THR A 1 383 ? 31.717 -0.364 -4.134 1.00 70.25 383 THR A CA 1
ATOM 3030 C C . THR A 1 383 ? 31.174 -1.114 -2.921 1.00 70.25 383 THR A C 1
ATOM 3032 O O . THR A 1 383 ? 31.407 -2.315 -2.789 1.00 70.25 383 THR A O 1
ATOM 3035 N N . ASP A 1 384 ? 30.397 -0.421 -2.084 1.00 75.44 384 ASP A N 1
ATOM 3036 C CA . ASP A 1 384 ? 29.597 -1.015 -1.005 1.00 75.44 384 ASP A CA 1
ATOM 3037 C C . ASP A 1 384 ? 28.394 -1.770 -1.592 1.00 75.44 384 ASP A C 1
ATOM 3039 O O . ASP A 1 384 ? 27.508 -1.149 -2.176 1.00 75.44 384 ASP A O 1
ATOM 3043 N N . PHE A 1 385 ? 28.328 -3.090 -1.386 1.00 79.31 385 PHE A N 1
ATOM 3044 C CA . PHE A 1 385 ? 27.255 -3.957 -1.891 1.00 79.31 385 PHE A CA 1
ATOM 3045 C C . PHE A 1 385 ? 25.836 -3.498 -1.515 1.00 79.31 385 PHE A C 1
ATOM 3047 O O . PHE A 1 385 ? 24.892 -3.701 -2.281 1.00 79.31 385 PHE A O 1
ATOM 3054 N N . PHE A 1 386 ? 25.656 -2.861 -0.355 1.00 81.00 386 PHE A N 1
ATOM 3055 C CA . PHE A 1 386 ? 24.350 -2.342 0.071 1.00 81.00 386 PHE A CA 1
ATOM 3056 C C . PHE A 1 386 ? 24.150 -0.853 -0.255 1.00 81.00 386 PHE A C 1
ATOM 3058 O O . PHE A 1 386 ? 23.112 -0.280 0.091 1.00 81.00 386 PHE A O 1
ATOM 3065 N N . GLY A 1 387 ? 25.101 -0.234 -0.960 1.00 77.19 387 GLY A N 1
ATOM 3066 C CA . GLY A 1 387 ? 25.082 1.168 -1.378 1.00 77.19 387 GLY A CA 1
ATOM 3067 C C . GLY A 1 387 ? 23.774 1.615 -2.047 1.00 77.19 387 GLY A C 1
ATOM 3068 O O . GLY A 1 387 ? 23.195 2.604 -1.584 1.00 77.19 387 GLY A O 1
ATOM 3069 N N . PRO A 1 388 ? 23.227 0.876 -3.038 1.00 79.62 388 PRO A N 1
ATOM 3070 C CA . PRO A 1 388 ? 21.989 1.247 -3.729 1.00 79.62 388 PRO A CA 1
ATOM 3071 C C . PRO A 1 388 ? 20.761 1.386 -2.828 1.00 79.62 388 PRO A C 1
ATOM 3073 O O . PRO A 1 388 ? 19.808 2.076 -3.175 1.00 79.62 388 PRO A O 1
ATOM 3076 N N . MET A 1 389 ? 20.752 0.756 -1.650 1.00 74.25 389 MET A N 1
ATOM 3077 C CA . MET A 1 389 ? 19.629 0.903 -0.722 1.00 74.25 389 MET A CA 1
ATOM 3078 C C . MET A 1 389 ? 19.659 2.237 0.034 1.00 74.25 389 MET A C 1
ATOM 3080 O O . MET A 1 389 ? 18.622 2.649 0.546 1.00 74.25 389 MET A O 1
ATOM 3084 N N . ARG A 1 390 ? 20.812 2.925 0.104 1.00 70.62 390 ARG A N 1
ATOM 3085 C CA . ARG A 1 390 ? 20.974 4.202 0.829 1.00 70.62 390 ARG A CA 1
ATOM 3086 C C . ARG A 1 390 ? 20.477 5.412 0.034 1.00 70.62 390 ARG A C 1
ATOM 3088 O O . ARG A 1 390 ? 20.142 6.443 0.616 1.00 70.62 390 ARG A O 1
ATOM 3095 N N . THR A 1 391 ? 20.429 5.317 -1.292 1.00 62.69 391 THR A N 1
ATOM 3096 C CA . THR A 1 391 ? 19.865 6.366 -2.147 1.00 62.69 391 THR A CA 1
ATOM 3097 C C . THR A 1 391 ? 18.346 6.346 -1.983 1.00 62.69 391 THR A C 1
ATOM 3099 O O . THR A 1 391 ? 17.750 5.312 -2.229 1.00 62.69 391 THR A O 1
ATOM 3102 N N . LYS A 1 392 ? 17.717 7.448 -1.544 1.00 52.66 392 LYS A N 1
ATOM 3103 C CA . LYS A 1 392 ? 16.317 7.580 -1.048 1.00 52.66 392 LYS A CA 1
ATOM 3104 C C . LYS A 1 392 ? 15.173 6.896 -1.845 1.00 52.66 392 LYS A C 1
ATOM 3106 O O . LYS A 1 392 ? 14.031 6.932 -1.384 1.00 52.66 392 LYS A O 1
ATOM 3111 N N . ALA A 1 393 ? 15.425 6.309 -3.014 1.00 69.69 393 ALA A N 1
ATOM 3112 C CA . ALA A 1 393 ? 14.469 5.517 -3.778 1.00 69.69 393 ALA A CA 1
ATOM 3113 C C . ALA A 1 393 ? 14.383 4.058 -3.267 1.00 69.69 393 ALA A C 1
ATOM 3115 O O . ALA A 1 393 ? 15.391 3.456 -2.910 1.00 69.69 393 ALA A O 1
ATOM 3116 N N . PRO A 1 394 ? 13.184 3.456 -3.239 1.00 78.88 394 PRO A N 1
ATOM 3117 C CA . PRO A 1 394 ? 13.013 2.061 -2.845 1.00 78.88 394 PRO A CA 1
ATOM 3118 C C . PRO A 1 394 ? 13.561 1.092 -3.906 1.00 78.88 394 PRO A C 1
ATOM 3120 O O . PRO A 1 394 ? 13.274 1.233 -5.097 1.00 78.88 394 PRO A O 1
ATOM 3123 N N . VAL A 1 395 ? 14.260 0.045 -3.470 1.00 84.88 395 VAL A N 1
ATOM 3124 C CA . VAL A 1 395 ? 14.708 -1.059 -4.326 1.00 84.88 395 VAL A CA 1
ATOM 3125 C C . VAL A 1 395 ? 13.575 -2.074 -4.472 1.00 84.88 395 VAL A C 1
ATOM 3127 O O . VAL A 1 395 ? 13.139 -2.693 -3.499 1.00 84.88 395 VAL A O 1
ATOM 3130 N N . LEU A 1 396 ? 13.087 -2.236 -5.701 1.00 88.62 396 LEU A N 1
ATOM 3131 C CA . LEU A 1 396 ? 12.095 -3.251 -6.057 1.00 88.62 396 LEU A CA 1
ATOM 3132 C C . LEU A 1 396 ? 12.797 -4.564 -6.406 1.00 88.62 396 LEU A C 1
ATOM 3134 O O . LEU A 1 396 ? 13.658 -4.595 -7.292 1.00 88.62 396 LEU A O 1
ATOM 3138 N N . VAL A 1 397 ? 12.404 -5.629 -5.715 1.00 89.50 397 VAL A N 1
ATOM 3139 C CA . VAL A 1 397 ? 12.988 -6.968 -5.804 1.00 89.50 397 VAL A CA 1
ATOM 3140 C C . VAL A 1 397 ? 11.896 -7.960 -6.209 1.00 89.50 397 VAL A C 1
ATOM 3142 O O . VAL A 1 397 ? 11.112 -8.389 -5.360 1.00 89.50 397 VAL A O 1
ATOM 3145 N N . PRO A 1 398 ? 11.792 -8.294 -7.504 1.00 90.12 398 PRO A N 1
ATOM 3146 C CA . PRO A 1 398 ? 10.886 -9.335 -7.972 1.00 90.12 398 PRO A CA 1
ATOM 3147 C C . PRO A 1 398 ? 11.435 -10.706 -7.553 1.00 90.12 398 PRO A C 1
ATOM 3149 O O . PRO A 1 398 ? 12.500 -11.110 -8.015 1.00 90.12 398 PRO A O 1
ATOM 3152 N N . THR A 1 399 ? 10.724 -11.404 -6.666 1.00 90.25 399 THR A N 1
ATOM 3153 C CA . THR A 1 399 ? 11.197 -12.667 -6.069 1.00 90.25 399 THR A CA 1
ATOM 3154 C C . THR A 1 399 ? 10.580 -13.884 -6.749 1.00 90.25 399 THR A C 1
ATOM 3156 O O . THR A 1 399 ? 11.291 -14.824 -7.080 1.00 90.25 399 THR A O 1
ATOM 3159 N N . LEU A 1 400 ? 9.267 -13.857 -6.980 1.00 90.44 400 LEU A N 1
ATOM 3160 C CA . LEU A 1 400 ? 8.502 -14.887 -7.692 1.00 90.44 400 LEU A CA 1
ATOM 3161 C C . LEU A 1 400 ? 7.455 -14.200 -8.587 1.00 90.44 400 LEU A C 1
ATOM 3163 O O . LEU A 1 400 ? 7.207 -12.998 -8.412 1.00 90.44 400 LEU A O 1
ATOM 3167 N N . PRO A 1 401 ? 6.801 -14.924 -9.516 1.00 88.31 401 PRO A N 1
ATOM 3168 C CA . PRO A 1 401 ? 5.632 -14.403 -10.218 1.00 88.31 401 PRO A CA 1
ATOM 3169 C C . PRO A 1 401 ? 4.609 -13.838 -9.223 1.00 88.31 401 PRO A C 1
ATOM 3171 O O . PRO A 1 401 ? 4.317 -14.462 -8.208 1.00 88.31 401 PRO A O 1
ATOM 3174 N N . ASN A 1 402 ? 4.125 -12.622 -9.479 1.00 85.62 402 ASN A N 1
ATOM 3175 C CA . ASN A 1 402 ? 3.200 -11.866 -8.620 1.00 85.62 402 ASN A CA 1
ATOM 3176 C C . ASN A 1 402 ? 3.703 -11.493 -7.207 1.00 85.62 402 ASN A C 1
ATOM 3178 O O . ASN A 1 402 ? 2.964 -10.843 -6.470 1.00 85.62 402 ASN A O 1
ATOM 3182 N N . ILE A 1 403 ? 4.953 -11.802 -6.827 1.00 91.06 403 ILE A N 1
ATOM 3183 C CA . ILE A 1 403 ? 5.526 -11.427 -5.521 1.00 91.06 403 ILE A CA 1
ATOM 3184 C C . ILE A 1 403 ? 6.748 -10.530 -5.718 1.00 91.06 403 ILE A C 1
ATOM 3186 O O . ILE A 1 403 ? 7.824 -10.972 -6.131 1.00 91.06 403 ILE A O 1
ATOM 3190 N N . THR A 1 404 ? 6.593 -9.251 -5.379 1.00 90.75 404 THR A N 1
ATOM 3191 C CA . THR A 1 404 ? 7.668 -8.252 -5.454 1.00 90.75 404 THR A CA 1
ATOM 3192 C C . THR A 1 404 ? 7.854 -7.579 -4.104 1.00 90.75 404 THR A C 1
ATOM 3194 O O . THR A 1 404 ? 6.944 -6.941 -3.576 1.00 90.75 404 THR A O 1
ATOM 3197 N N . PHE A 1 405 ? 9.058 -7.692 -3.552 1.00 89.25 405 PHE A N 1
ATOM 3198 C CA . PHE A 1 405 ? 9.440 -7.004 -2.329 1.00 89.25 405 PHE A CA 1
ATOM 3199 C C . PHE A 1 405 ? 9.896 -5.580 -2.637 1.00 89.25 405 PHE A C 1
ATOM 3201 O O . PHE A 1 405 ? 10.484 -5.290 -3.680 1.00 89.25 405 PHE A O 1
ATOM 3208 N N . ARG A 1 406 ? 9.631 -4.675 -1.698 1.00 86.56 406 ARG A N 1
ATOM 3209 C CA . ARG A 1 406 ? 10.071 -3.282 -1.756 1.00 86.56 406 ARG A CA 1
ATOM 3210 C C . ARG A 1 406 ? 10.932 -3.001 -0.536 1.00 86.56 406 ARG A C 1
ATOM 3212 O O . ARG A 1 406 ? 10.394 -2.933 0.565 1.00 86.56 406 ARG A O 1
ATOM 3219 N N . TYR A 1 407 ? 12.230 -2.819 -0.743 1.00 81.38 407 TYR A N 1
ATOM 3220 C CA . TYR A 1 407 ? 13.196 -2.547 0.320 1.00 81.38 407 TYR A CA 1
ATOM 3221 C C . TYR A 1 407 ? 13.634 -1.082 0.285 1.00 81.38 407 TYR A C 1
ATOM 3223 O O . TYR A 1 407 ? 13.929 -0.540 -0.778 1.00 81.38 407 TYR A O 1
ATOM 3231 N N . GLN A 1 408 ? 13.667 -0.420 1.440 1.00 71.88 408 GLN A N 1
ATOM 3232 C CA . GLN A 1 408 ? 14.100 0.973 1.564 1.00 71.88 408 GLN A CA 1
ATOM 3233 C C . GLN A 1 408 ? 14.798 1.195 2.908 1.00 71.88 408 GLN A C 1
ATOM 3235 O O . GLN A 1 408 ? 14.355 0.655 3.920 1.00 71.88 408 GLN A O 1
ATOM 3240 N N . PHE A 1 409 ? 15.864 1.996 2.928 1.00 66.06 409 PHE A N 1
ATOM 3241 C CA . PHE A 1 409 ? 16.537 2.409 4.162 1.00 66.06 409 PHE A CA 1
ATOM 3242 C C . PHE A 1 409 ? 15.797 3.587 4.814 1.00 66.06 409 PHE A C 1
ATOM 3244 O O . PHE A 1 409 ? 15.464 4.555 4.128 1.00 66.06 409 PHE A O 1
ATOM 3251 N N . HIS A 1 410 ? 15.548 3.521 6.124 1.00 53.56 410 HIS A N 1
ATOM 3252 C CA . HIS A 1 410 ? 14.921 4.606 6.888 1.00 53.56 410 HIS A CA 1
ATOM 3253 C C . HIS A 1 410 ? 15.713 4.845 8.180 1.00 53.56 410 HIS A C 1
ATOM 3255 O O . HIS A 1 410 ? 15.859 3.894 8.937 1.00 53.56 410 HIS A O 1
ATOM 3261 N N . ASP A 1 411 ? 16.224 6.074 8.360 1.00 47.75 411 ASP A N 1
ATOM 3262 C CA . ASP A 1 411 ? 16.972 6.748 9.459 1.00 47.75 411 ASP A CA 1
ATOM 3263 C C . ASP A 1 411 ? 17.622 5.997 10.657 1.00 47.75 411 ASP A C 1
ATOM 3265 O O . ASP A 1 411 ? 18.209 6.666 11.490 1.00 47.75 411 ASP A O 1
ATOM 3269 N N . ASP A 1 412 ? 17.653 4.663 10.743 1.00 46.50 412 ASP A N 1
ATOM 3270 C CA . ASP A 1 412 ? 18.252 3.893 11.850 1.00 46.50 412 ASP A CA 1
ATOM 3271 C C . ASP A 1 412 ? 18.682 2.465 11.423 1.00 46.50 412 ASP A C 1
ATOM 3273 O O . ASP A 1 412 ? 18.318 1.473 12.047 1.00 46.50 412 ASP A O 1
ATOM 3277 N N . ASN A 1 413 ? 19.457 2.298 10.344 1.00 44.22 413 ASN A N 1
ATOM 3278 C CA . ASN A 1 413 ? 19.991 0.987 9.897 1.00 44.22 413 ASN A CA 1
ATOM 3279 C C . ASN A 1 413 ? 18.959 -0.111 9.549 1.00 44.22 413 ASN A C 1
ATOM 3281 O O . ASN A 1 413 ? 19.356 -1.241 9.251 1.00 44.22 413 ASN A O 1
ATOM 3285 N N . VAL A 1 414 ? 17.654 0.180 9.556 1.00 49.03 414 VAL A N 1
ATOM 3286 C CA . VAL A 1 414 ? 16.613 -0.827 9.311 1.00 49.03 414 VAL A CA 1
ATOM 3287 C C . VAL A 1 414 ? 16.053 -0.698 7.898 1.00 49.03 414 VAL A C 1
ATOM 3289 O O . VAL A 1 414 ? 15.548 0.351 7.495 1.00 49.03 414 VAL A O 1
ATOM 3292 N N . ILE A 1 415 ? 16.087 -1.804 7.155 1.00 51.97 415 ILE A N 1
ATOM 3293 C CA . ILE A 1 415 ? 15.376 -1.930 5.885 1.00 51.97 415 ILE A CA 1
ATOM 3294 C C . ILE A 1 415 ? 13.878 -2.053 6.186 1.00 51.97 415 ILE A C 1
ATOM 3296 O O . ILE A 1 415 ? 13.449 -2.972 6.886 1.00 51.97 415 ILE A O 1
ATOM 3300 N N . GLN A 1 416 ? 13.065 -1.127 5.680 1.00 56.59 416 GLN A N 1
ATOM 3301 C CA . GLN A 1 416 ? 11.610 -1.182 5.792 1.00 56.59 416 GLN A CA 1
ATOM 3302 C C . GLN A 1 416 ? 11.010 -1.841 4.554 1.00 56.59 416 GLN A C 1
ATOM 3304 O O . GLN A 1 416 ? 10.876 -1.220 3.501 1.00 56.59 416 GLN A O 1
ATOM 3309 N N . GLY A 1 417 ? 10.612 -3.104 4.703 1.00 62.31 417 GLY A N 1
ATOM 3310 C CA . GLY A 1 417 ? 9.624 -3.705 3.818 1.00 62.31 417 GLY A CA 1
ATOM 3311 C C . GLY A 1 417 ? 8.239 -3.125 4.115 1.00 62.31 417 GLY A C 1
ATOM 3312 O O . GLY A 1 417 ? 7.846 -2.993 5.276 1.00 62.31 417 GLY A O 1
ATOM 3313 N N . SER A 1 418 ? 7.502 -2.736 3.075 1.00 77.44 418 SER A N 1
ATOM 3314 C CA . SER A 1 418 ? 6.072 -2.429 3.206 1.00 77.44 418 SER A CA 1
ATOM 3315 C C . SER A 1 418 ? 5.293 -3.738 3.106 1.00 77.44 418 SER A C 1
ATOM 3317 O O . SER A 1 418 ? 5.388 -4.401 2.074 1.00 77.44 418 SER A O 1
ATOM 3319 N N . PHE A 1 419 ? 4.535 -4.100 4.142 1.00 86.12 419 PHE A N 1
ATOM 3320 C CA . PHE A 1 419 ? 3.809 -5.372 4.217 1.00 86.12 419 PHE A CA 1
ATOM 3321 C C . PHE A 1 419 ? 2.331 -5.157 4.522 1.00 86.12 419 PHE A C 1
ATOM 3323 O O . PHE A 1 419 ? 2.000 -4.381 5.419 1.00 86.12 419 PHE A O 1
ATOM 3330 N N . ASP A 1 420 ? 1.474 -5.889 3.819 1.00 89.81 420 ASP A N 1
ATOM 3331 C CA . ASP A 1 420 ? 0.075 -6.062 4.196 1.00 89.81 420 ASP A CA 1
ATOM 3332 C C . ASP A 1 420 ? -0.011 -7.259 5.156 1.00 89.81 420 ASP A C 1
ATOM 3334 O O . ASP A 1 420 ? 0.653 -8.277 4.944 1.00 89.81 420 ASP A O 1
ATOM 3338 N N . LEU A 1 421 ? -0.791 -7.137 6.232 1.00 91.94 421 LEU A N 1
ATOM 3339 C CA . LEU A 1 421 ? -0.977 -8.212 7.209 1.00 91.94 421 LEU A CA 1
ATOM 3340 C C . LEU A 1 421 ? -2.213 -9.027 6.848 1.00 91.94 421 LEU A C 1
ATOM 3342 O O . LEU A 1 421 ? -3.286 -8.462 6.627 1.00 91.94 421 LEU A O 1
ATOM 3346 N N . LEU A 1 422 ? -2.064 -10.345 6.824 1.00 94.62 422 LEU A N 1
ATOM 3347 C CA . LEU A 1 422 ? -3.130 -11.290 6.527 1.00 94.62 422 LEU A CA 1
ATOM 3348 C C . LEU A 1 422 ? -3.431 -12.107 7.776 1.00 94.62 422 LEU A C 1
ATOM 3350 O O . LEU A 1 422 ? -2.528 -12.663 8.405 1.00 94.62 422 LEU A O 1
ATOM 3354 N N . ILE A 1 423 ? -4.707 -12.168 8.133 1.00 95.31 423 ILE A N 1
ATOM 3355 C CA . ILE A 1 423 ? -5.172 -12.803 9.359 1.00 95.31 423 ILE A CA 1
ATOM 3356 C C . ILE A 1 423 ? -5.974 -14.040 8.979 1.00 95.31 423 ILE A C 1
ATOM 3358 O O . ILE A 1 423 ? -7.016 -13.926 8.331 1.00 95.31 423 ILE A O 1
ATOM 3362 N N . PHE A 1 424 ? -5.501 -15.209 9.397 1.00 95.81 424 PHE A N 1
ATOM 3363 C CA . PHE A 1 424 ? -6.131 -16.494 9.115 1.00 95.81 424 PHE A CA 1
ATOM 3364 C C . PHE A 1 424 ? -6.742 -17.108 10.377 1.00 95.81 424 PHE A C 1
ATOM 3366 O O . PHE A 1 424 ? -6.255 -16.897 11.486 1.00 95.81 424 PHE A O 1
ATOM 3373 N N . ALA A 1 425 ? -7.792 -17.900 10.198 1.00 94.69 425 ALA A N 1
ATOM 3374 C CA . ALA A 1 425 ? -8.355 -18.788 11.210 1.00 94.69 425 ALA A CA 1
ATOM 3375 C C . ALA A 1 425 ? -8.391 -20.225 10.673 1.00 94.69 425 ALA A C 1
ATOM 3377 O O . ALA A 1 425 ? -8.428 -20.435 9.458 1.00 94.69 425 ALA A O 1
ATOM 3378 N N . LEU A 1 426 ? -8.403 -21.219 11.562 1.00 92.19 426 LEU A N 1
ATOM 3379 C CA . LEU A 1 426 ? -8.611 -22.612 11.161 1.00 92.19 426 LEU A CA 1
ATOM 3380 C C . LEU A 1 426 ? -10.075 -22.854 10.799 1.00 92.19 426 LEU A C 1
ATOM 3382 O O . LEU A 1 426 ? -10.986 -22.342 11.460 1.00 92.19 426 LEU A O 1
ATOM 3386 N N . ARG A 1 427 ? -10.318 -23.663 9.767 1.00 89.56 427 ARG A N 1
ATOM 3387 C CA . ARG A 1 427 ? -11.680 -24.085 9.446 1.00 89.56 427 ARG A CA 1
ATOM 3388 C C . ARG A 1 427 ? -12.206 -25.099 10.479 1.00 89.56 427 ARG A C 1
ATOM 3390 O O . ARG A 1 427 ? -11.440 -25.923 10.978 1.00 89.56 427 ARG A O 1
ATOM 3397 N N . PRO A 1 428 ? -13.516 -25.087 10.804 1.00 84.19 428 PRO A N 1
ATOM 3398 C CA . PRO A 1 428 ? -14.074 -25.955 11.849 1.00 84.19 428 PRO A CA 1
ATOM 3399 C C . PRO A 1 428 ? -13.937 -27.460 11.584 1.00 84.19 428 PRO A C 1
ATOM 3401 O O . PRO A 1 428 ? -13.880 -28.239 12.528 1.00 84.19 428 PRO A O 1
ATOM 3404 N N . ASN A 1 429 ? -13.896 -27.868 10.314 1.00 81.50 429 ASN A N 1
ATOM 3405 C CA . ASN A 1 429 ? -13.685 -29.258 9.899 1.00 81.50 429 ASN A CA 1
ATOM 3406 C C . ASN A 1 429 ? -12.292 -29.778 10.285 1.00 81.50 429 ASN A C 1
ATOM 3408 O O . ASN A 1 429 ? -12.151 -30.965 10.530 1.00 81.50 429 ASN A O 1
ATOM 3412 N N . VAL A 1 430 ? -11.282 -28.914 10.386 1.00 83.62 430 VAL A N 1
ATOM 3413 C CA . VAL A 1 430 ? -9.894 -29.309 10.680 1.00 83.62 430 VAL A CA 1
ATOM 3414 C C . VAL A 1 430 ? -9.692 -29.586 12.164 1.00 83.62 430 VAL A C 1
ATOM 3416 O O . VAL A 1 430 ? -8.935 -30.473 12.541 1.00 83.62 430 VAL A O 1
ATOM 3419 N N . THR A 1 431 ? -10.364 -28.836 13.037 1.00 80.12 431 THR A N 1
ATOM 3420 C CA . THR A 1 431 ? -10.032 -28.844 14.468 1.00 80.12 431 THR A CA 1
ATOM 3421 C C . THR A 1 431 ? -10.481 -30.111 15.200 1.00 80.12 431 THR A C 1
ATOM 3423 O O . THR A 1 431 ? -9.998 -30.369 16.300 1.00 80.12 431 THR A O 1
ATOM 3426 N N . GLY A 1 432 ? -11.386 -30.902 14.616 1.00 71.50 432 GLY A N 1
ATOM 3427 C CA . GLY A 1 432 ? -11.872 -32.168 15.179 1.00 71.50 432 GLY A CA 1
ATOM 3428 C C . GLY A 1 432 ? -11.303 -33.429 14.524 1.00 71.50 432 GLY A C 1
ATOM 3429 O O . GLY A 1 432 ? -11.661 -34.526 14.944 1.00 71.50 432 GLY A O 1
ATOM 3430 N N . VAL A 1 433 ? -10.462 -33.289 13.499 1.00 67.69 433 VAL A N 1
ATOM 3431 C CA . VAL A 1 433 ? -9.956 -34.414 12.704 1.00 67.69 433 VAL A CA 1
ATOM 3432 C C . VAL A 1 433 ? -8.661 -34.957 13.309 1.00 67.69 433 VAL A C 1
ATOM 3434 O O . VAL A 1 433 ? -7.809 -34.200 13.770 1.00 67.69 433 VAL A O 1
ATOM 3437 N N . VAL A 1 434 ? -8.531 -36.284 13.312 1.00 58.56 434 VAL A N 1
ATOM 3438 C CA . VAL A 1 434 ? -7.350 -37.022 13.779 1.00 58.56 434 VAL A CA 1
ATOM 3439 C C . VAL A 1 434 ? -6.714 -37.704 12.570 1.00 58.56 434 VAL A C 1
ATOM 3441 O O . VAL A 1 434 ? -6.657 -38.925 12.521 1.00 58.56 434 VAL A O 1
ATOM 3444 N N . ASP A 1 435 ? -6.315 -36.938 11.551 1.00 57.44 435 ASP A N 1
ATOM 3445 C CA . ASP A 1 435 ? -5.799 -37.536 10.316 1.00 57.44 435 ASP A CA 1
ATOM 3446 C C . ASP A 1 435 ? -4.466 -36.976 9.844 1.00 57.44 435 ASP A C 1
ATOM 3448 O O . ASP A 1 435 ? -4.254 -35.772 9.686 1.00 57.44 435 ASP A O 1
ATOM 3452 N N . SER A 1 436 ? -3.610 -37.931 9.485 1.00 56.91 436 SER A N 1
ATOM 3453 C CA . SER A 1 436 ? -2.368 -37.745 8.735 1.00 56.91 436 SER A CA 1
ATOM 3454 C C . SER A 1 436 ? -2.575 -37.198 7.307 1.00 56.91 436 SER A C 1
ATOM 3456 O O . SER A 1 436 ? -1.613 -36.765 6.673 1.00 56.91 436 SER A O 1
ATOM 3458 N N . GLU A 1 437 ? -3.821 -37.131 6.819 1.00 62.50 437 GLU A N 1
ATOM 3459 C CA . GLU A 1 437 ? -4.186 -36.584 5.501 1.00 62.50 437 GLU A CA 1
ATOM 3460 C C . GLU A 1 437 ? -4.119 -35.045 5.426 1.00 62.50 437 GLU A C 1
ATOM 3462 O O . GLU A 1 437 ? -3.986 -34.481 4.338 1.00 62.50 437 GLU A O 1
ATOM 3467 N N . LEU A 1 438 ? -4.114 -34.340 6.568 1.00 74.94 438 LEU A N 1
ATOM 3468 C CA . LEU A 1 438 ? -4.002 -32.871 6.617 1.00 74.94 438 LEU A CA 1
ATOM 3469 C C . LEU A 1 438 ? -2.713 -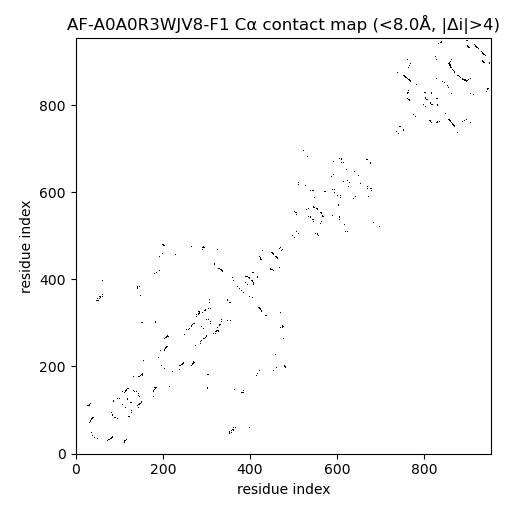32.337 5.975 1.00 74.94 438 LEU A C 1
ATOM 3471 O O . LEU A 1 438 ? -2.679 -31.196 5.515 1.00 74.94 438 LEU A O 1
ATOM 3475 N N . HIS A 1 439 ? -1.661 -33.157 5.904 1.00 70.56 439 HIS A N 1
ATOM 3476 C CA . HIS A 1 439 ? -0.416 -32.778 5.241 1.00 70.56 439 HIS A CA 1
ATOM 3477 C C . HIS A 1 439 ? -0.591 -32.575 3.723 1.00 70.56 439 HIS A C 1
ATOM 3479 O O . HIS A 1 439 ? 0.104 -31.746 3.137 1.00 70.56 439 HIS A O 1
ATOM 3485 N N . GLN A 1 440 ? -1.535 -33.291 3.099 1.00 72.25 440 GLN A N 1
ATOM 3486 C CA . GLN A 1 440 ? -1.821 -33.232 1.658 1.00 72.25 440 GLN A CA 1
ATOM 3487 C C . GLN A 1 440 ? -3.052 -32.377 1.318 1.00 72.25 440 GLN A C 1
ATOM 3489 O O . GLN A 1 440 ? -3.317 -32.125 0.144 1.00 72.25 440 GLN A O 1
ATOM 3494 N N . ALA A 1 441 ? -3.792 -31.907 2.326 1.00 80.25 441 ALA A N 1
ATOM 3495 C CA . ALA A 1 441 ? -4.959 -31.055 2.130 1.00 80.25 441 ALA A CA 1
ATOM 3496 C C . ALA A 1 441 ? -4.587 -29.713 1.474 1.00 80.25 441 ALA A C 1
ATOM 3498 O O . ALA A 1 441 ? -3.508 -29.150 1.721 1.00 80.25 441 ALA A O 1
ATOM 3499 N N . ASN A 1 442 ? -5.504 -29.169 0.666 1.00 85.00 442 ASN A N 1
ATOM 3500 C CA . ASN A 1 442 ? -5.331 -27.833 0.106 1.00 85.00 442 ASN A CA 1
ATOM 3501 C C . ASN A 1 442 ? -5.413 -26.787 1.222 1.00 85.00 442 ASN A C 1
ATOM 3503 O O . ASN A 1 442 ? -6.176 -26.923 2.176 1.00 85.00 442 ASN A O 1
ATOM 3507 N N . PHE A 1 443 ? -4.688 -25.681 1.069 1.00 86.88 443 PHE A N 1
ATOM 3508 C CA . PHE A 1 443 ? -4.671 -24.615 2.075 1.00 86.88 443 PHE A CA 1
ATOM 3509 C C . PHE A 1 443 ? -6.044 -24.004 2.338 1.00 86.88 443 PHE A C 1
ATOM 3511 O O . PHE A 1 443 ? -6.319 -23.629 3.471 1.00 86.88 443 PHE A O 1
ATOM 3518 N N . ASN A 1 444 ? -6.914 -23.941 1.329 1.00 86.44 444 ASN A N 1
ATOM 3519 C CA . ASN A 1 444 ? -8.273 -23.423 1.481 1.00 86.44 444 ASN A CA 1
ATOM 3520 C C . ASN A 1 444 ? -9.156 -24.334 2.342 1.00 86.44 444 ASN A C 1
ATOM 3522 O O . ASN A 1 444 ? -10.050 -23.852 3.030 1.00 86.44 444 ASN A O 1
ATOM 3526 N N . ASP A 1 445 ? -8.884 -25.640 2.353 1.00 86.75 445 ASP A N 1
ATOM 3527 C CA . ASP A 1 445 ? -9.619 -26.597 3.183 1.00 86.75 445 ASP A CA 1
ATOM 3528 C C . ASP A 1 445 ? -9.211 -26.481 4.660 1.00 86.75 445 ASP A C 1
ATOM 3530 O O . ASP A 1 445 ? -9.997 -26.821 5.546 1.00 86.75 445 ASP A O 1
ATOM 3534 N N . VAL A 1 446 ? -8.004 -25.955 4.918 1.00 88.88 446 VAL A N 1
ATOM 3535 C CA . VAL A 1 446 ? -7.405 -25.839 6.253 1.00 88.88 446 VAL A CA 1
ATOM 3536 C C . VAL A 1 446 ? -7.587 -24.446 6.863 1.00 88.88 446 VAL A C 1
ATOM 3538 O O . VAL A 1 446 ? -8.040 -24.306 8.003 1.00 88.88 446 VAL A O 1
ATOM 3541 N N . PHE A 1 447 ? -7.246 -23.407 6.104 1.00 92.81 447 PHE A N 1
ATOM 3542 C CA . PHE A 1 447 ? -7.175 -22.024 6.559 1.00 92.81 447 PHE A CA 1
ATOM 3543 C C . PHE A 1 447 ? -8.248 -21.163 5.899 1.00 92.81 447 PHE A C 1
ATOM 3545 O O . PHE A 1 447 ? -8.543 -21.281 4.712 1.00 92.81 447 PHE A O 1
ATOM 3552 N N . ASN A 1 448 ? -8.804 -20.243 6.677 1.00 93.06 448 ASN A N 1
ATOM 3553 C CA . ASN A 1 448 ? -9.758 -19.249 6.219 1.00 93.06 448 ASN A CA 1
ATOM 3554 C C . ASN A 1 448 ? -9.192 -17.843 6.450 1.00 93.06 448 ASN A C 1
ATOM 3556 O O . ASN A 1 448 ? -8.866 -17.488 7.583 1.00 93.06 448 ASN A O 1
ATOM 3560 N N . LEU A 1 449 ? -9.081 -17.041 5.390 1.00 94.31 449 LEU A N 1
ATOM 3561 C CA . LEU A 1 449 ? -8.638 -15.648 5.477 1.00 94.31 449 LEU A CA 1
ATOM 3562 C C . LEU A 1 449 ? -9.779 -14.781 6.030 1.00 94.31 449 LEU A C 1
ATOM 3564 O O . LEU A 1 449 ? -10.789 -14.572 5.354 1.00 94.31 449 LEU A O 1
ATOM 3568 N N . ILE A 1 450 ? -9.625 -14.276 7.256 1.00 93.19 450 ILE A N 1
ATOM 3569 C CA . ILE A 1 450 ? -10.683 -13.552 7.977 1.00 93.19 450 ILE A CA 1
ATOM 3570 C C . ILE A 1 450 ? -10.591 -12.037 7.809 1.00 93.19 450 ILE A C 1
ATOM 3572 O O . ILE A 1 450 ? -11.604 -11.390 7.548 1.00 93.19 450 ILE A O 1
ATOM 3576 N N . ASP A 1 451 ? -9.393 -11.464 7.896 1.00 91.88 451 ASP A N 1
ATOM 3577 C CA . ASP A 1 451 ? -9.176 -10.017 7.868 1.00 91.88 451 ASP A CA 1
ATOM 3578 C C . ASP A 1 451 ? -7.849 -9.685 7.151 1.00 91.88 451 ASP A C 1
ATOM 3580 O O . ASP A 1 451 ? -6.889 -10.457 7.207 1.00 91.88 451 ASP A O 1
ATOM 3584 N N . ILE A 1 452 ? -7.781 -8.525 6.486 1.00 90.81 452 ILE A N 1
ATOM 3585 C CA . ILE A 1 452 ? -6.552 -7.981 5.875 1.00 90.81 452 ILE A CA 1
ATOM 3586 C C . ILE A 1 452 ? -6.302 -6.561 6.389 1.00 90.81 452 ILE A C 1
ATOM 3588 O O . ILE A 1 452 ? -7.205 -5.725 6.373 1.00 90.81 452 ILE A O 1
ATOM 3592 N N . ILE A 1 453 ? -5.073 -6.253 6.803 1.00 85.12 453 ILE A N 1
ATOM 3593 C CA . ILE A 1 453 ? -4.645 -4.900 7.185 1.00 85.12 453 ILE A CA 1
ATOM 3594 C C . ILE A 1 453 ? -3.625 -4.407 6.154 1.00 85.12 453 ILE A C 1
ATOM 3596 O O . ILE A 1 453 ? -2.470 -4.826 6.170 1.00 85.12 453 ILE A O 1
ATOM 3600 N N . HIS A 1 454 ? -4.042 -3.506 5.264 1.00 83.69 454 HIS A N 1
ATOM 3601 C CA . HIS A 1 454 ? -3.158 -2.930 4.244 1.00 83.69 454 HIS A CA 1
ATOM 3602 C C . HIS A 1 454 ? -2.194 -1.886 4.816 1.00 83.69 454 HIS A C 1
ATOM 3604 O O . HIS A 1 454 ? -2.538 -1.186 5.765 1.00 83.69 454 HIS A O 1
ATOM 3610 N N . TYR A 1 455 ? -1.018 -1.727 4.203 1.00 75.62 455 TYR A N 1
ATOM 3611 C CA . TYR A 1 455 ? -0.043 -0.692 4.555 1.00 75.62 455 TYR A CA 1
ATOM 3612 C C . TYR A 1 455 ? -0.301 0.658 3.840 1.00 75.62 455 TYR A C 1
ATOM 3614 O O . TYR A 1 455 ? -0.351 0.704 2.600 1.00 75.62 455 TYR A O 1
ATOM 3622 N N . PRO A 1 456 ? -0.307 1.803 4.557 1.00 66.25 456 PRO A N 1
ATOM 3623 C CA . PRO A 1 456 ? -0.086 1.950 5.999 1.00 66.25 456 PRO A CA 1
ATOM 3624 C C . PRO A 1 456 ? -1.283 1.424 6.809 1.00 66.25 456 PRO A C 1
ATOM 3626 O O . PRO A 1 456 ? -2.416 1.592 6.361 1.00 66.25 456 PRO A O 1
ATOM 3629 N N . PRO A 1 457 ? -1.057 0.813 7.986 1.00 59.84 457 PRO A N 1
ATOM 3630 C CA . PRO A 1 457 ? -2.106 0.112 8.715 1.00 59.84 457 PRO A CA 1
ATOM 3631 C C . PRO A 1 457 ? -3.139 1.109 9.263 1.00 59.84 457 PRO A C 1
ATOM 3633 O O . PRO A 1 457 ? -2.827 1.937 10.118 1.00 59.84 457 PRO A O 1
ATOM 3636 N N . ILE A 1 458 ? -4.362 1.050 8.723 1.00 57.12 458 ILE A N 1
ATOM 3637 C CA . ILE A 1 458 ? -5.484 1.932 9.094 1.00 57.12 458 ILE A CA 1
ATOM 3638 C C . ILE A 1 458 ? -6.547 1.134 9.855 1.00 57.12 458 ILE A C 1
ATOM 3640 O O . ILE A 1 458 ? -6.675 1.283 11.066 1.00 57.12 458 ILE A O 1
ATOM 3644 N N . LEU A 1 459 ? -7.302 0.287 9.148 1.00 66.44 459 LEU A N 1
ATOM 3645 C CA . LEU A 1 459 ? -8.390 -0.529 9.688 1.00 66.44 459 LEU A CA 1
ATOM 3646 C C . LEU A 1 459 ? -8.374 -1.914 9.023 1.00 66.44 459 LEU A C 1
ATOM 3648 O O . LEU A 1 459 ? -8.195 -1.978 7.802 1.00 66.44 459 LEU A O 1
ATOM 3652 N N . PRO A 1 460 ? -8.575 -3.005 9.787 1.00 74.56 460 PRO A N 1
ATOM 3653 C CA . PRO A 1 460 ? -8.739 -4.335 9.214 1.00 74.56 460 PRO A CA 1
ATOM 3654 C C . PRO A 1 460 ? -9.963 -4.396 8.292 1.00 74.56 460 PRO A C 1
ATOM 3656 O O . PRO A 1 460 ? -11.067 -4.015 8.683 1.00 74.56 460 PRO A O 1
ATOM 3659 N N . GLN A 1 461 ? -9.765 -4.885 7.070 1.00 79.81 461 GLN A N 1
ATOM 3660 C CA . GLN A 1 461 ? -10.826 -5.192 6.118 1.00 79.81 461 GLN A CA 1
ATOM 3661 C C . GLN A 1 461 ? -11.265 -6.640 6.296 1.00 79.81 461 GLN A C 1
ATOM 3663 O O . GLN A 1 461 ? -10.486 -7.559 6.033 1.00 79.81 461 GLN A O 1
ATOM 3668 N N . ARG A 1 462 ? -12.523 -6.840 6.686 1.00 85.25 462 ARG A N 1
ATOM 3669 C CA . ARG A 1 462 ? -13.096 -8.177 6.837 1.00 85.25 462 ARG A CA 1
ATOM 3670 C C . ARG A 1 462 ? -13.266 -8.854 5.479 1.00 85.25 462 ARG A C 1
ATOM 3672 O O . ARG A 1 462 ? -13.828 -8.264 4.557 1.00 85.25 462 ARG A O 1
ATOM 3679 N N . LYS A 1 463 ? -12.790 -10.094 5.371 1.00 87.75 463 LYS A N 1
ATOM 3680 C CA . LYS A 1 463 ? -12.953 -10.974 4.202 1.00 87.75 463 LYS A CA 1
ATOM 3681 C C . LYS A 1 463 ? -13.938 -12.102 4.465 1.00 87.75 463 LYS A C 1
ATOM 3683 O O . LYS A 1 463 ? -14.745 -12.406 3.594 1.00 87.75 463 LYS A O 1
ATOM 3688 N N . SER A 1 464 ? -13.907 -12.679 5.660 1.00 86.44 464 SER A N 1
ATOM 3689 C CA . SER A 1 464 ? -14.838 -13.727 6.072 1.00 86.44 464 SER A CA 1
ATOM 3690 C C . SER A 1 464 ? -15.101 -13.661 7.576 1.00 86.44 464 SER A C 1
ATOM 3692 O O . SER A 1 464 ? -14.398 -12.971 8.320 1.00 86.44 464 SER A O 1
ATOM 3694 N N . GLU A 1 465 ? -16.148 -14.344 8.033 1.00 82.56 465 GLU A N 1
ATOM 3695 C CA . GLU A 1 465 ? -16.456 -14.441 9.458 1.00 82.56 465 GLU A CA 1
ATOM 3696 C C . GLU A 1 465 ? -15.698 -15.596 10.119 1.00 82.56 465 GLU A C 1
ATOM 3698 O O . GLU A 1 465 ? -15.528 -16.674 9.550 1.00 82.56 465 GLU A O 1
ATOM 3703 N N . MET A 1 466 ? -15.237 -15.359 11.347 1.00 86.06 466 MET A N 1
ATOM 3704 C CA . MET A 1 466 ? -14.584 -16.374 12.168 1.00 86.06 466 MET A CA 1
ATOM 3705 C C . MET A 1 466 ? -15.634 -17.164 12.953 1.00 86.06 466 MET A C 1
ATOM 3707 O O . MET A 1 466 ? -16.499 -16.576 13.598 1.00 86.06 466 MET A O 1
ATOM 3711 N N . VAL A 1 467 ? -15.524 -18.493 12.939 1.00 87.88 467 VAL A N 1
ATOM 3712 C CA . VAL A 1 467 ? -16.484 -19.401 13.580 1.00 87.88 467 VAL A CA 1
ATOM 3713 C C . VAL A 1 467 ? -15.989 -19.811 14.971 1.00 87.88 467 VAL A C 1
ATOM 3715 O O . VAL A 1 467 ? -15.313 -20.831 15.144 1.00 87.88 467 VAL A O 1
ATOM 3718 N N . TRP A 1 468 ? -16.347 -19.020 15.983 1.00 89.81 468 TRP A N 1
ATOM 3719 C CA . TRP A 1 468 ? -15.927 -19.250 17.370 1.00 89.81 468 TRP A CA 1
ATOM 3720 C C . TRP A 1 468 ? -16.543 -20.514 17.991 1.00 89.81 468 TRP A C 1
ATOM 3722 O O . TRP A 1 468 ? -17.609 -20.957 17.552 1.00 89.81 468 TRP A O 1
ATOM 3732 N N . PRO A 1 469 ? -15.899 -21.117 19.007 1.00 86.25 469 PRO A N 1
ATOM 3733 C CA . PRO A 1 469 ? -16.517 -22.124 19.874 1.00 86.25 469 PRO A CA 1
ATOM 3734 C C . PRO A 1 469 ? -17.718 -21.578 20.664 1.00 86.25 469 PRO A C 1
ATOM 3736 O O . PRO A 1 469 ? -17.974 -20.376 20.679 1.00 86.25 469 PRO A O 1
ATOM 3739 N N . GLY A 1 470 ? -18.429 -22.466 21.364 1.00 83.81 470 GLY A N 1
ATOM 3740 C CA . GLY A 1 470 ? -19.505 -22.080 22.280 1.00 83.81 470 GLY A CA 1
ATOM 3741 C C . GLY A 1 470 ? -20.700 -21.436 21.573 1.00 83.81 470 GLY A C 1
ATOM 3742 O O . GLY A 1 470 ? -21.312 -22.055 20.704 1.00 83.81 470 GLY A O 1
ATOM 3743 N N . ASP A 1 471 ? -21.026 -20.201 21.959 1.00 80.94 471 ASP A N 1
ATOM 3744 C CA . ASP A 1 471 ? -22.138 -19.406 21.411 1.00 80.94 471 ASP A CA 1
ATOM 3745 C C . ASP A 1 471 ? -21.823 -18.750 20.053 1.00 80.94 471 ASP A C 1
ATOM 3747 O O . ASP A 1 471 ? -22.670 -18.058 19.487 1.00 80.94 471 ASP A O 1
ATOM 3751 N N . GLY A 1 472 ? -20.607 -18.946 19.533 1.00 80.38 472 GLY A N 1
ATOM 3752 C CA . GLY A 1 472 ? -20.167 -18.386 18.257 1.00 80.38 472 GLY A CA 1
ATOM 3753 C C . GLY A 1 472 ? -19.809 -16.897 18.303 1.00 80.38 472 GLY A C 1
ATOM 3754 O O . GLY A 1 472 ? -19.410 -16.349 17.276 1.00 80.38 472 GLY A O 1
ATOM 3755 N N . GLN A 1 473 ? -19.896 -16.234 19.462 1.00 78.25 473 GLN A N 1
ATOM 3756 C CA . GLN A 1 473 ? -19.679 -14.783 19.568 1.00 78.25 473 GLN A CA 1
ATOM 3757 C C . GLN A 1 473 ? -18.222 -14.392 19.849 1.00 78.25 473 GLN A C 1
ATOM 3759 O O . GLN A 1 473 ? -17.841 -13.238 19.633 1.00 78.25 473 GLN A O 1
ATOM 3764 N N . GLY A 1 474 ? -17.401 -15.340 20.301 1.00 85.06 474 GLY A N 1
ATOM 3765 C CA . GLY A 1 474 ? -16.004 -15.092 20.642 1.00 85.06 474 GLY A CA 1
ATOM 3766 C C . GLY A 1 474 ? -15.817 -14.359 21.981 1.00 85.06 474 GLY A C 1
ATOM 3767 O O . GLY A 1 474 ? -16.747 -14.268 22.798 1.00 85.06 474 GLY A O 1
ATOM 3768 N N . PRO A 1 475 ? -14.610 -13.815 22.232 1.00 86.44 475 PRO A N 1
ATOM 3769 C CA . PRO A 1 475 ? -14.345 -13.002 23.410 1.00 86.44 475 PRO A CA 1
ATOM 3770 C C . PRO A 1 475 ? -15.231 -11.767 23.415 1.00 86.44 475 PRO A C 1
ATOM 3772 O O . PRO A 1 475 ? -15.328 -11.045 22.414 1.00 86.44 475 PRO A O 1
ATOM 3775 N N . LYS A 1 476 ? -15.846 -11.502 24.571 1.00 79.94 476 LYS A N 1
ATOM 3776 C CA . LYS A 1 476 ? -16.651 -10.299 24.764 1.00 79.94 476 LYS A CA 1
ATOM 3777 C C . LYS A 1 476 ? -15.790 -9.081 24.461 1.00 79.94 476 LYS A C 1
ATOM 3779 O O . LYS A 1 476 ? -14.642 -8.986 24.893 1.00 79.94 476 LYS A O 1
ATOM 3784 N N . ARG A 1 477 ? -16.357 -8.132 23.722 1.00 72.75 477 ARG A N 1
ATOM 3785 C CA . ARG A 1 477 ? -15.714 -6.835 23.538 1.00 72.75 477 ARG A CA 1
ATOM 3786 C C . ARG A 1 477 ? -15.612 -6.187 24.914 1.00 72.75 477 ARG A C 1
ATOM 3788 O O . ARG A 1 477 ? -16.621 -5.924 25.548 1.00 72.75 477 ARG A O 1
ATOM 3795 N N . THR A 1 478 ? -14.400 -5.982 25.401 1.00 58.25 478 THR A N 1
ATOM 3796 C CA . THR A 1 478 ? -14.147 -5.278 26.670 1.00 58.25 478 THR A CA 1
ATOM 3797 C C . THR A 1 478 ? -14.254 -3.765 26.536 1.00 58.25 478 THR A C 1
ATOM 3799 O O . THR A 1 478 ? -14.494 -3.064 27.513 1.00 58.25 478 THR A O 1
ATOM 3802 N N . TYR A 1 479 ? -14.092 -3.247 25.324 1.00 49.50 479 TYR A N 1
ATOM 3803 C CA . TYR A 1 479 ? -14.327 -1.852 24.974 1.00 49.50 479 TYR A CA 1
ATOM 3804 C C . TYR A 1 479 ? -14.602 -1.777 23.479 1.00 49.50 479 TYR A C 1
ATOM 3806 O O . TYR A 1 479 ? -14.108 -2.595 22.716 1.00 49.50 479 TYR A O 1
ATOM 3814 N N . CYS A 1 480 ? -15.345 -0.783 23.019 1.00 44.25 480 CYS A N 1
ATOM 3815 C CA . CYS A 1 480 ? -15.252 -0.360 21.629 1.00 44.25 480 CYS A CA 1
ATOM 3816 C C . CYS A 1 480 ? -14.314 0.848 21.559 1.00 44.25 480 CYS A C 1
ATOM 3818 O O . CYS A 1 480 ? -14.244 1.642 22.500 1.00 44.25 480 CYS A O 1
ATOM 3820 N N . LEU A 1 481 ? -13.697 1.083 20.394 1.00 44.75 481 LEU A N 1
ATOM 3821 C CA . LEU A 1 481 ? -13.083 2.377 20.035 1.00 44.75 481 LEU A CA 1
ATOM 3822 C C . LEU A 1 481 ? -14.042 3.582 20.248 1.00 44.75 481 LEU A C 1
ATOM 3824 O O . LEU A 1 481 ? -13.624 4.734 20.144 1.00 44.75 481 LEU A O 1
ATOM 3828 N N . ILE A 1 482 ? -15.328 3.312 20.529 1.00 38.38 482 ILE A N 1
ATOM 3829 C CA . ILE A 1 482 ? -16.440 4.252 20.664 1.00 38.38 482 ILE A CA 1
ATOM 3830 C C . ILE A 1 482 ? -17.295 3.992 21.955 1.00 38.38 482 ILE A C 1
ATOM 3832 O O . ILE A 1 482 ? -18.454 4.367 21.958 1.00 38.38 482 ILE A O 1
ATOM 3836 N N . ALA A 1 483 ? -16.738 3.435 23.061 1.00 28.94 483 ALA A N 1
ATOM 3837 C CA . ALA A 1 483 ? -17.329 3.271 24.440 1.00 28.94 483 ALA A CA 1
ATOM 3838 C C . ALA A 1 483 ? -17.649 1.801 24.900 1.00 28.94 483 ALA A C 1
ATOM 3840 O O . ALA A 1 483 ? -17.468 0.883 24.098 1.00 28.94 483 ALA A O 1
ATOM 3841 N N . PRO A 1 484 ? -17.978 1.514 26.194 1.00 32.75 484 PRO A N 1
ATOM 3842 C CA . PRO A 1 484 ? -17.964 0.160 26.775 1.00 32.75 484 PRO A CA 1
ATOM 3843 C C . PRO A 1 484 ? -19.200 -0.684 26.422 1.00 32.75 484 PRO A C 1
ATOM 3845 O O . PRO A 1 484 ? -20.266 -0.170 26.095 1.00 32.75 484 PRO A O 1
ATOM 3848 N N . CYS A 1 485 ? -19.018 -2.003 26.451 1.00 34.16 485 CYS A N 1
ATOM 3849 C CA . CYS A 1 485 ? -19.873 -2.983 25.789 1.00 34.16 485 CYS A CA 1
ATOM 3850 C C . CYS A 1 485 ? -20.814 -3.687 26.772 1.00 34.16 485 CYS A C 1
ATOM 3852 O O . CYS A 1 485 ? -20.448 -4.715 27.325 1.00 34.16 485 CYS A O 1
ATOM 3854 N N . ASP A 1 486 ? -22.031 -3.166 26.916 1.00 26.95 486 ASP A N 1
ATOM 3855 C CA . ASP A 1 486 ? -23.176 -3.891 27.499 1.00 26.95 486 ASP A CA 1
ATOM 3856 C C . ASP A 1 486 ? -24.439 -3.788 26.615 1.00 26.95 486 ASP A C 1
ATOM 3858 O O . ASP A 1 486 ? -25.562 -3.961 27.073 1.00 26.95 486 ASP A O 1
ATOM 3862 N N . PHE A 1 487 ? -24.272 -3.549 25.310 1.00 29.94 487 PHE A N 1
ATOM 3863 C CA . PHE A 1 487 ? -25.364 -3.597 24.334 1.00 29.94 487 PHE A CA 1
ATOM 3864 C C . PHE A 1 487 ? -25.049 -4.632 23.250 1.00 29.94 487 PHE A C 1
ATOM 3866 O O . PHE A 1 487 ? -24.236 -4.395 22.355 1.00 29.94 487 PHE A O 1
ATOM 3873 N N . VAL A 1 488 ? -25.677 -5.805 23.347 1.00 25.58 488 VAL A N 1
ATOM 3874 C CA . VAL A 1 488 ? -25.804 -6.737 22.220 1.00 25.58 488 VAL A CA 1
ATOM 3875 C C . VAL A 1 488 ? -26.920 -6.219 21.308 1.00 25.58 488 VAL A C 1
ATOM 3877 O O . VAL A 1 488 ? -27.991 -5.866 21.787 1.00 25.58 488 VAL A O 1
ATOM 3880 N N . SER A 1 489 ? -26.607 -6.192 20.008 1.00 26.30 489 SER A N 1
ATOM 3881 C CA . SER A 1 489 ? -27.480 -5.991 18.840 1.00 26.30 489 SER A CA 1
ATOM 3882 C C . SER A 1 489 ? -28.329 -4.715 18.795 1.00 26.30 489 SER A C 1
ATOM 3884 O O . SER A 1 489 ? -29.492 -4.724 19.168 1.00 26.30 489 SER A O 1
ATOM 3886 N N . GLU A 1 490 ? -27.761 -3.639 18.252 1.00 24.66 490 GLU A N 1
ATOM 3887 C CA . GLU A 1 490 ? -28.132 -3.082 16.940 1.00 24.66 490 GLU A CA 1
ATOM 3888 C C . GLU A 1 490 ? -27.250 -1.853 16.654 1.00 24.66 490 GLU A C 1
ATOM 3890 O O . GLU A 1 490 ? -27.119 -0.951 17.469 1.00 24.66 490 GLU A O 1
ATOM 3895 N N . GLU A 1 491 ? -26.619 -1.881 15.482 1.00 27.42 491 GLU A N 1
ATOM 3896 C CA . GLU A 1 491 ? -26.023 -0.756 14.759 1.00 27.42 491 GLU A CA 1
ATOM 3897 C C . GLU A 1 491 ? -24.864 0.069 15.370 1.00 27.42 491 GLU A C 1
ATOM 3899 O O . GLU A 1 491 ? -24.835 0.597 16.477 1.00 27.42 491 GLU A O 1
ATOM 3904 N N . ILE A 1 492 ? -23.861 0.226 14.511 1.00 33.09 492 ILE A N 1
ATOM 3905 C CA . ILE A 1 492 ? -22.662 1.051 14.627 1.00 33.09 492 ILE A CA 1
ATOM 3906 C C . ILE A 1 492 ? -23.070 2.527 14.733 1.00 33.09 492 ILE A C 1
ATOM 3908 O O . ILE A 1 492 ? -23.279 3.172 13.712 1.00 33.09 492 ILE A O 1
ATOM 3912 N N . PHE A 1 493 ? -23.170 3.103 15.932 1.00 29.09 493 PHE A N 1
ATOM 3913 C CA . PHE A 1 493 ? -23.743 4.449 16.050 1.00 29.09 493 PHE A CA 1
ATOM 3914 C C . PHE A 1 493 ? -23.119 5.282 17.183 1.00 29.09 493 PHE A C 1
ATOM 3916 O O . PHE A 1 493 ? -23.632 5.309 18.289 1.00 29.09 493 PHE A O 1
ATOM 3923 N N . SER A 1 494 ? -22.052 6.044 16.902 1.00 29.52 494 SER A N 1
ATOM 3924 C CA . SER A 1 494 ? -21.985 7.435 17.425 1.00 29.52 494 SER A CA 1
ATOM 3925 C C . SER A 1 494 ? -20.936 8.333 16.778 1.00 29.52 494 SER A C 1
ATOM 3927 O O . SER A 1 494 ? -21.159 9.535 16.694 1.00 29.52 494 SER A O 1
ATOM 3929 N N . ARG A 1 495 ? -19.837 7.800 16.223 1.00 29.89 495 ARG A N 1
ATOM 3930 C CA . ARG A 1 495 ? -18.836 8.647 15.531 1.00 29.89 495 ARG A CA 1
ATOM 3931 C C . ARG A 1 495 ? -18.829 8.573 14.009 1.00 29.89 495 ARG A C 1
ATOM 3933 O O . ARG A 1 495 ? -18.411 9.538 13.383 1.00 29.89 495 ARG A O 1
ATOM 3940 N N . SER A 1 496 ? -19.359 7.497 13.424 1.00 29.33 496 SER A N 1
ATOM 3941 C CA . SER A 1 496 ? -19.692 7.466 11.989 1.00 29.33 496 SER A CA 1
ATOM 3942 C C . SER A 1 496 ? -21.077 8.040 11.677 1.00 29.33 496 SER A C 1
ATOM 3944 O O . SER A 1 496 ? -21.373 8.262 10.514 1.00 29.33 496 SER A O 1
ATOM 3946 N N . ILE A 1 497 ? -21.926 8.342 12.671 1.00 31.45 497 ILE A N 1
ATOM 3947 C CA . ILE A 1 497 ? -23.290 8.847 12.415 1.00 31.45 497 ILE A CA 1
ATOM 3948 C C . ILE A 1 497 ? -23.277 10.199 11.711 1.00 31.45 497 ILE A C 1
ATOM 3950 O O . ILE A 1 497 ? -24.097 10.431 10.825 1.00 31.45 497 ILE A O 1
ATOM 3954 N N . ASN A 1 498 ? -22.329 11.074 12.050 1.00 33.78 498 ASN A N 1
ATOM 3955 C CA . ASN A 1 498 ? -22.341 12.418 11.482 1.00 33.78 498 ASN A CA 1
ATOM 3956 C C . ASN A 1 498 ? -22.081 12.409 9.967 1.00 33.78 498 ASN A C 1
ATOM 3958 O O . ASN A 1 498 ? -22.509 13.325 9.275 1.00 33.78 498 ASN A O 1
ATOM 3962 N N . SER A 1 499 ? -21.450 11.349 9.438 1.00 31.52 499 SER A N 1
ATOM 3963 C CA . SER A 1 499 ? -21.307 11.138 7.993 1.00 31.52 499 SER A CA 1
ATOM 3964 C C . SER A 1 499 ? -22.256 10.080 7.417 1.00 31.52 499 SER A C 1
ATOM 3966 O O . SER A 1 499 ? -22.548 10.141 6.230 1.00 31.52 499 SER A O 1
ATOM 3968 N N . ALA A 1 500 ? -22.722 9.109 8.213 1.00 30.78 500 ALA A N 1
ATOM 3969 C CA . ALA A 1 500 ? -23.499 7.962 7.729 1.00 30.78 500 ALA A CA 1
ATOM 3970 C C . ALA A 1 500 ? -25.026 8.127 7.854 1.00 30.78 500 ALA A C 1
ATOM 3972 O O . ALA A 1 500 ? -25.751 7.469 7.119 1.00 30.78 500 ALA A O 1
ATOM 3973 N N . PHE A 1 501 ? -25.527 9.017 8.725 1.00 31.17 501 PHE A N 1
ATOM 3974 C CA . PHE A 1 501 ? -26.974 9.218 8.953 1.00 31.17 501 PHE A CA 1
ATOM 3975 C C . PHE A 1 501 ? -27.456 10.661 8.760 1.00 31.17 501 PHE A C 1
ATOM 3977 O O . PHE A 1 501 ? -28.613 10.974 9.038 1.00 31.17 501 PHE A O 1
ATOM 3984 N N . GLY A 1 502 ? -26.588 11.545 8.259 1.00 30.88 502 GLY A N 1
ATOM 3985 C CA . GLY A 1 502 ? -26.951 12.931 7.956 1.00 30.88 502 GLY A CA 1
ATOM 3986 C C . GLY A 1 502 ? -27.286 13.771 9.192 1.00 30.88 502 GLY A C 1
ATOM 3987 O O . GLY A 1 502 ? -28.140 14.650 9.111 1.00 30.88 502 GLY A O 1
ATOM 3988 N N . PHE A 1 503 ? -26.657 13.501 10.341 1.00 34.81 503 PHE A N 1
ATOM 3989 C CA . PHE A 1 503 ? -26.805 14.329 11.543 1.00 34.81 503 PHE A CA 1
ATOM 3990 C C . PHE A 1 503 ? -25.614 15.280 11.670 1.00 34.81 503 PHE A C 1
ATOM 3992 O O . PHE A 1 503 ? -24.468 14.851 11.790 1.00 34.81 503 PHE A O 1
ATOM 3999 N N . SER A 1 504 ? -25.878 16.584 11.625 1.00 38.78 504 SER A N 1
ATOM 4000 C CA . SER A 1 504 ? -24.863 17.623 11.800 1.00 38.78 504 SER A CA 1
ATOM 4001 C C . SER A 1 504 ? -24.716 17.991 13.280 1.00 38.78 504 SER A C 1
ATOM 4003 O O . SER A 1 504 ? -25.680 17.985 14.054 1.00 38.78 504 SER A O 1
ATOM 4005 N N . ALA A 1 505 ? -23.489 18.312 13.700 1.00 43.22 505 ALA A N 1
ATOM 4006 C CA . ALA A 1 505 ? -23.238 18.867 15.026 1.00 43.22 505 ALA A CA 1
ATOM 4007 C C . ALA A 1 505 ? -23.799 20.297 15.056 1.00 43.22 505 ALA A C 1
ATOM 4009 O O . ALA A 1 505 ? -23.183 21.236 14.551 1.00 43.22 505 ALA A O 1
ATOM 4010 N N . PHE A 1 506 ? -25.000 20.447 15.612 1.00 51.69 506 PHE A N 1
ATOM 4011 C CA . PHE A 1 506 ? -25.855 21.608 15.384 1.00 51.69 506 PHE A CA 1
ATOM 4012 C C . PHE A 1 506 ? -25.186 22.979 15.626 1.00 51.69 506 PHE A C 1
ATOM 4014 O O . PHE A 1 506 ? -25.282 23.832 14.744 1.00 51.69 506 PHE A O 1
ATOM 4021 N N . PRO A 1 507 ? -24.447 23.247 16.726 1.00 48.16 507 PRO A N 1
ATOM 4022 C CA . PRO A 1 507 ? -24.053 24.624 17.003 1.00 48.16 507 PRO A CA 1
ATOM 4023 C C . PRO A 1 507 ? -22.847 25.094 16.191 1.00 48.16 507 PRO A C 1
ATOM 4025 O O . PRO A 1 507 ? -22.805 26.254 15.816 1.00 48.16 507 PRO A O 1
ATOM 4028 N N . LYS A 1 508 ? -21.853 24.253 15.872 1.00 45.72 508 LYS A N 1
ATOM 4029 C CA . LYS A 1 508 ? -20.691 24.755 15.114 1.00 45.72 508 LYS A CA 1
ATOM 4030 C C . LYS A 1 508 ? -21.004 24.968 13.643 1.00 45.72 508 LYS A C 1
ATOM 4032 O O . LYS A 1 508 ? -20.536 25.957 13.093 1.00 45.72 508 LYS A O 1
ATOM 4037 N N . ASP A 1 509 ? -21.807 24.102 13.036 1.00 48.84 509 ASP A N 1
ATOM 4038 C CA . ASP A 1 509 ? -22.008 24.114 11.584 1.00 48.84 509 ASP A CA 1
ATOM 4039 C C . ASP A 1 509 ? -23.209 24.971 11.152 1.00 48.84 509 ASP A C 1
ATOM 4041 O O . ASP A 1 509 ? -23.207 25.502 10.045 1.00 48.84 509 ASP A O 1
ATOM 4045 N N . VAL A 1 510 ? -24.209 25.173 12.023 1.00 50.16 510 VAL A N 1
ATOM 4046 C CA . VAL A 1 510 ? -25.376 26.033 11.734 1.00 50.16 510 VAL A CA 1
ATOM 4047 C C . VAL A 1 510 ? -25.168 27.466 12.236 1.00 50.16 510 VAL A C 1
ATOM 4049 O O . VAL A 1 510 ? -25.496 28.399 11.513 1.00 50.16 510 VAL A O 1
ATOM 4052 N N . ILE A 1 511 ? -24.562 27.676 13.418 1.00 50.44 511 ILE A N 1
ATOM 4053 C CA . ILE A 1 511 ? -24.305 29.036 13.951 1.00 50.44 511 ILE A CA 1
ATOM 4054 C C . ILE A 1 511 ? -23.182 29.741 13.170 1.00 50.44 511 ILE A C 1
ATOM 4056 O O . ILE A 1 511 ? -23.180 30.963 13.051 1.00 50.44 511 ILE A O 1
ATOM 4060 N N . SER A 1 512 ? -22.228 28.996 12.596 1.00 47.06 512 SER A N 1
ATOM 4061 C CA . SER A 1 512 ? -21.169 29.587 11.758 1.00 47.06 512 SER A CA 1
ATOM 4062 C C . SER A 1 512 ? -21.623 29.909 10.333 1.00 47.06 512 SER A C 1
ATOM 4064 O O . SER A 1 512 ? -20.989 30.722 9.652 1.00 47.06 512 SER A O 1
ATOM 4066 N N . ASN A 1 513 ? -22.721 29.304 9.875 1.00 51.09 513 ASN A N 1
ATOM 4067 C CA . ASN A 1 513 ? -23.195 29.453 8.512 1.00 51.09 513 ASN A CA 1
ATOM 4068 C C . ASN A 1 513 ? -24.206 30.603 8.428 1.00 51.09 513 ASN A C 1
ATOM 4070 O O . ASN A 1 513 ? -25.403 30.430 8.643 1.00 51.09 513 ASN A O 1
ATOM 4074 N N . LYS A 1 514 ? -23.714 31.794 8.062 1.00 50.41 514 LYS A N 1
ATOM 4075 C CA . LYS A 1 514 ? -24.499 33.042 7.934 1.00 50.41 514 LYS A CA 1
ATOM 4076 C C . LYS A 1 514 ? -25.697 32.963 6.968 1.00 50.41 514 LYS A C 1
ATOM 4078 O O . LYS A 1 514 ? -26.457 33.919 6.881 1.00 50.41 514 LYS A O 1
ATOM 4083 N N . SER A 1 515 ? -25.847 31.865 6.225 1.00 45.81 515 SER A N 1
ATOM 4084 C CA . SER A 1 515 ? -26.929 31.638 5.262 1.00 45.81 515 SER A CA 1
ATOM 4085 C C . SER A 1 515 ? -28.208 31.045 5.873 1.00 45.81 515 SER A C 1
ATOM 4087 O O . SER A 1 515 ? -29.248 31.087 5.219 1.00 45.81 515 SER A O 1
ATOM 4089 N N . ILE A 1 516 ? -28.169 30.523 7.109 1.00 55.19 516 ILE A N 1
ATOM 4090 C CA . ILE A 1 516 ? -29.322 29.875 7.758 1.00 55.19 516 ILE A CA 1
ATOM 4091 C C . ILE A 1 516 ? -29.854 30.765 8.891 1.00 55.19 516 ILE A C 1
ATOM 4093 O O . ILE A 1 516 ? -29.374 30.727 10.023 1.00 55.19 516 ILE A O 1
ATOM 4097 N N . THR A 1 517 ? -30.888 31.559 8.614 1.00 56.62 517 THR A N 1
ATOM 4098 C CA . THR A 1 517 ? -31.608 32.317 9.647 1.00 56.62 517 THR A CA 1
ATOM 4099 C C . THR A 1 517 ? -32.604 31.405 10.363 1.00 56.62 517 THR A C 1
ATOM 4101 O O . THR A 1 517 ? -33.662 31.093 9.824 1.00 56.62 517 THR A O 1
ATOM 4104 N N . LEU A 1 518 ? -32.272 30.956 11.577 1.00 65.12 518 LEU A N 1
ATOM 4105 C CA . LEU A 1 518 ? -33.204 30.193 12.415 1.00 65.12 518 LEU A CA 1
ATOM 4106 C C . LEU A 1 518 ? -34.322 31.113 12.926 1.00 65.12 518 LEU A C 1
ATOM 4108 O O . LEU A 1 518 ? -34.051 32.023 13.715 1.00 65.12 518 LEU A O 1
ATOM 4112 N N . ASP A 1 519 ? -35.559 30.860 12.502 1.00 71.50 519 ASP A N 1
ATOM 4113 C CA . ASP A 1 519 ? -36.732 31.574 13.011 1.00 71.50 519 ASP A CA 1
ATOM 4114 C C . ASP A 1 519 ? -37.008 31.214 14.485 1.00 71.50 519 ASP A C 1
ATOM 4116 O O . ASP A 1 519 ? -36.570 30.168 14.985 1.00 71.50 519 ASP A O 1
ATOM 4120 N N . TRP A 1 520 ? -37.723 32.081 15.202 1.00 74.94 520 TRP A N 1
ATOM 4121 C CA . TRP A 1 520 ? -38.022 31.909 16.628 1.00 74.94 520 TRP A CA 1
ATOM 4122 C C . TRP A 1 520 ? -38.746 30.604 16.908 1.00 74.94 520 TRP A C 1
ATOM 4124 O O . TRP A 1 520 ? -38.381 29.888 17.838 1.00 74.94 520 TRP A O 1
ATOM 4134 N N . ASP A 1 521 ? -39.692 30.248 16.050 1.00 74.00 521 ASP A N 1
ATOM 4135 C CA . ASP A 1 521 ? -40.445 29.011 16.170 1.00 74.00 521 ASP A CA 1
ATOM 4136 C C . ASP A 1 521 ? -39.527 27.775 16.156 1.00 74.00 521 ASP A C 1
ATOM 4138 O O . ASP A 1 521 ? -39.651 26.849 16.963 1.00 74.00 521 ASP A O 1
ATOM 4142 N N . PHE A 1 522 ? -38.514 27.797 15.296 1.00 74.06 522 PHE A N 1
ATOM 4143 C CA . PHE A 1 522 ? -37.542 26.721 15.206 1.00 74.06 522 PHE A CA 1
ATOM 4144 C C . PHE A 1 522 ? -36.599 26.680 16.420 1.00 74.06 522 PHE A C 1
ATOM 4146 O O . PHE A 1 522 ? -36.344 25.611 16.979 1.00 74.06 522 PHE A O 1
ATOM 4153 N N . LYS A 1 523 ? -36.130 27.845 16.888 1.00 79.12 523 LYS A N 1
ATOM 4154 C CA . LYS A 1 523 ? -35.309 27.955 18.109 1.00 79.12 523 LYS A CA 1
ATOM 4155 C C . LYS A 1 523 ? -36.039 27.384 19.329 1.00 79.12 523 LYS A C 1
ATOM 4157 O O . LYS A 1 523 ? -35.439 26.661 20.122 1.00 79.12 523 LYS A O 1
ATOM 4162 N N . LEU A 1 524 ? -37.332 27.676 19.465 1.00 80.00 524 LEU A N 1
ATOM 4163 C CA . LEU A 1 524 ? -38.158 27.203 20.578 1.00 80.00 524 LEU A CA 1
ATOM 4164 C C . LEU A 1 524 ? -38.413 25.688 20.525 1.00 80.00 524 LEU A C 1
ATOM 4166 O O . LEU A 1 524 ? -38.408 25.036 21.573 1.00 80.00 524 LEU A O 1
ATOM 4170 N N . SER A 1 525 ? -38.561 25.111 19.328 1.00 78.62 525 SER A N 1
ATOM 4171 C CA . SER A 1 525 ? -38.665 23.655 19.139 1.00 78.62 525 SER A CA 1
ATOM 4172 C C . SER A 1 525 ? -37.447 22.923 19.708 1.00 78.62 525 SER A C 1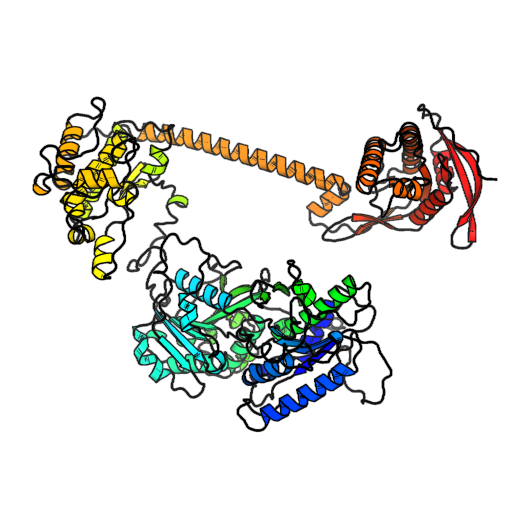
ATOM 4174 O O . SER A 1 525 ? -37.592 21.975 20.476 1.00 78.62 525 SER A O 1
ATOM 4176 N N . LEU A 1 526 ? -36.241 23.404 19.395 1.00 80.81 526 LEU A N 1
ATOM 4177 C CA . LEU A 1 526 ? -34.995 22.795 19.868 1.00 80.81 526 LEU A CA 1
ATOM 4178 C C . LEU A 1 526 ? -34.862 22.865 21.392 1.00 80.81 526 LEU A C 1
ATOM 4180 O O . LEU A 1 526 ? -34.451 21.894 22.026 1.00 80.81 526 LEU A O 1
ATOM 4184 N N . MET A 1 527 ? -35.234 24.001 21.991 1.00 86.94 527 MET A N 1
ATOM 4185 C CA . MET A 1 527 ? -35.216 24.156 23.450 1.00 86.94 527 MET A CA 1
ATOM 4186 C C . MET A 1 527 ? -36.223 23.227 24.129 1.00 86.94 527 MET A C 1
ATOM 4188 O O . MET A 1 527 ? -35.923 22.657 25.176 1.00 86.94 527 MET A O 1
ATOM 4192 N N . THR A 1 528 ? -37.386 23.019 23.512 1.00 86.19 528 THR A N 1
ATOM 4193 C CA . THR A 1 528 ? -38.412 22.101 24.022 1.00 86.19 528 THR A CA 1
ATOM 4194 C C . THR A 1 528 ? -37.928 20.650 23.990 1.00 86.19 528 THR A C 1
ATOM 4196 O O . THR A 1 528 ? -38.052 19.936 24.986 1.00 86.19 528 THR A O 1
ATOM 4199 N N . ASP A 1 529 ? -37.321 20.219 22.881 1.00 85.25 529 ASP A N 1
ATOM 4200 C CA . ASP A 1 529 ? -36.729 18.881 22.754 1.00 85.25 529 ASP A CA 1
ATOM 4201 C C . ASP A 1 529 ? -35.614 18.654 23.788 1.00 85.25 529 ASP A C 1
ATOM 4203 O O . ASP A 1 529 ? -35.547 17.598 24.423 1.00 85.25 529 ASP A O 1
ATOM 4207 N N . MET A 1 530 ? -34.776 19.670 24.017 1.00 89.50 530 MET A N 1
ATOM 4208 C CA . MET A 1 530 ? -33.702 19.619 25.008 1.00 89.50 530 MET A CA 1
ATOM 4209 C C . MET A 1 530 ? -34.235 19.495 26.441 1.00 89.50 530 MET A C 1
ATOM 4211 O O . MET A 1 530 ? -33.743 18.665 27.208 1.00 89.50 530 MET A O 1
ATOM 4215 N N . VAL A 1 531 ? -35.257 20.275 26.803 1.00 91.81 531 VAL A N 1
ATOM 4216 C CA . VAL A 1 531 ? -35.875 20.221 28.138 1.00 91.81 531 VAL A CA 1
ATOM 4217 C C . VAL A 1 531 ? -36.508 18.856 28.397 1.00 91.81 531 VAL A C 1
ATOM 4219 O O . VAL A 1 531 ? -36.275 18.277 29.456 1.00 91.81 531 VAL A O 1
ATOM 4222 N N . ARG A 1 532 ? -37.220 18.287 27.416 1.00 90.12 532 ARG A N 1
ATOM 4223 C CA . ARG A 1 532 ? -37.788 16.930 27.518 1.00 90.12 532 ARG A CA 1
ATOM 4224 C C . ARG A 1 532 ? -36.709 15.860 27.670 1.00 90.12 532 ARG A C 1
ATOM 4226 O O . ARG A 1 532 ? -36.845 14.960 28.498 1.00 90.12 532 ARG A O 1
ATOM 4233 N N . GLY A 1 533 ? -35.630 15.965 26.892 1.00 89.00 533 GLY A N 1
ATOM 4234 C CA . GLY A 1 533 ? -34.498 15.042 26.974 1.00 89.00 533 GLY A CA 1
ATOM 4235 C C . GLY A 1 533 ? -33.805 15.081 28.339 1.00 89.00 533 GLY A C 1
ATOM 4236 O O . GLY A 1 533 ? -33.500 14.031 28.905 1.00 89.00 533 GLY A O 1
ATOM 4237 N N . MET A 1 534 ? -33.600 16.278 28.894 1.00 92.69 534 MET A N 1
ATOM 4238 C CA . MET A 1 534 ? -32.977 16.450 30.209 1.00 92.69 534 MET A CA 1
ATOM 4239 C C . MET A 1 534 ? -33.897 16.059 31.369 1.00 92.69 534 MET A C 1
ATOM 4241 O O . MET A 1 534 ? -33.406 15.466 32.328 1.00 92.69 534 MET A O 1
ATOM 4245 N N . ASP A 1 535 ? -35.206 16.322 31.286 1.00 93.50 535 ASP A N 1
ATOM 4246 C CA . ASP A 1 535 ? -36.182 15.866 32.290 1.00 93.50 535 ASP A CA 1
ATOM 4247 C C . ASP A 1 535 ? -36.192 14.334 32.385 1.00 93.50 535 ASP A C 1
ATOM 4249 O O . ASP A 1 535 ? -36.028 13.765 33.469 1.00 93.50 535 ASP A O 1
ATOM 4253 N N . TYR A 1 536 ? -36.246 13.658 31.230 1.00 91.44 536 TYR A N 1
ATOM 4254 C CA . TYR A 1 536 ? -36.116 12.203 31.166 1.00 91.44 536 TYR A CA 1
ATOM 4255 C C . TYR A 1 536 ? -34.807 11.734 31.812 1.00 91.44 536 TYR A C 1
ATOM 4257 O O . TYR A 1 536 ? -34.819 10.878 32.699 1.00 91.44 536 TYR A O 1
ATOM 4265 N N . LEU A 1 537 ? -33.679 12.338 31.426 1.00 88.38 537 LEU A N 1
ATOM 4266 C CA . LEU A 1 537 ? -32.359 11.976 31.936 1.00 88.38 537 LEU A CA 1
ATOM 4267 C C . LEU A 1 537 ? -32.244 12.154 33.456 1.00 88.38 537 LEU A C 1
ATOM 4269 O O . LEU A 1 537 ? -31.707 11.278 34.140 1.00 88.38 537 LEU A O 1
ATOM 4273 N N . HIS A 1 538 ? -32.783 13.244 34.003 1.00 90.94 538 HIS A N 1
ATOM 4274 C CA . HIS A 1 538 ? -32.810 13.530 35.443 1.00 90.94 538 HIS A CA 1
ATOM 4275 C C . HIS A 1 538 ? -33.690 12.557 36.238 1.00 90.94 538 HIS A C 1
ATOM 4277 O O . HIS A 1 538 ? -33.471 12.399 37.449 1.00 90.94 538 HIS A O 1
ATOM 4283 N N . GLY A 1 539 ? -34.659 11.914 35.580 1.00 83.75 539 GLY A N 1
ATOM 4284 C CA . GLY A 1 539 ? -35.486 10.835 36.124 1.00 83.75 539 GLY A CA 1
ATOM 4285 C C . GLY A 1 539 ? -34.823 9.452 36.103 1.00 83.75 539 GLY A C 1
ATOM 4286 O O . GLY A 1 539 ? -35.265 8.557 36.822 1.00 83.75 539 GLY A O 1
ATOM 4287 N N . THR A 1 540 ? -33.750 9.265 35.329 1.00 86.12 540 THR A N 1
ATOM 4288 C CA . THR A 1 540 ? -33.011 7.991 35.273 1.00 86.12 540 THR A CA 1
ATOM 4289 C C . THR A 1 540 ? -32.036 7.807 36.446 1.00 86.12 540 THR A C 1
ATOM 4291 O O . THR A 1 540 ? -31.737 8.733 37.207 1.00 86.12 540 THR A O 1
ATOM 4294 N N . SER A 1 541 ? -31.445 6.610 36.552 1.00 78.25 541 SER A N 1
ATOM 4295 C CA . SER A 1 541 ? -30.382 6.288 37.519 1.00 78.25 541 SER A CA 1
ATOM 4296 C C . SER A 1 541 ? -29.119 7.149 37.364 1.00 78.25 541 SER A C 1
ATOM 4298 O O . SER A 1 541 ? -28.319 7.243 38.301 1.00 78.25 541 SER A O 1
ATOM 4300 N N . LEU A 1 542 ? -28.932 7.827 36.224 1.00 74.19 542 LEU A N 1
ATOM 4301 C CA . LEU A 1 542 ? -27.827 8.761 35.998 1.00 74.19 542 LEU A CA 1
ATOM 4302 C C . LEU A 1 542 ? -27.972 10.044 36.823 1.00 74.19 542 LEU A C 1
ATOM 4304 O O . LEU A 1 542 ? -26.959 10.565 37.282 1.00 74.19 542 LEU A O 1
ATOM 4308 N N . LYS A 1 543 ? -29.202 10.479 37.121 1.00 81.75 543 LYS A N 1
ATOM 4309 C CA . LYS A 1 543 ? -29.560 11.672 37.914 1.00 81.75 543 LYS A CA 1
ATOM 4310 C C . LYS A 1 543 ? -29.111 13.026 37.341 1.00 81.75 543 LYS A C 1
ATOM 4312 O O . LYS A 1 543 ? -29.847 13.981 37.535 1.00 81.75 543 LYS A O 1
ATOM 4317 N N . ALA A 1 544 ? -27.970 13.133 36.669 1.00 85.75 544 ALA A N 1
ATOM 4318 C CA . ALA A 1 544 ? -27.479 14.355 36.030 1.00 85.75 544 ALA A CA 1
ATOM 4319 C C . ALA A 1 544 ? -26.651 14.012 34.782 1.00 85.75 544 ALA A C 1
ATOM 4321 O O . ALA A 1 544 ? -26.094 12.915 34.672 1.00 85.75 544 ALA A O 1
ATOM 4322 N N . HIS A 1 545 ? -26.566 14.950 33.841 1.00 86.06 545 HIS A N 1
ATOM 4323 C CA . HIS A 1 545 ? -25.666 14.860 32.696 1.00 86.06 545 HIS A CA 1
ATOM 4324 C C . HIS A 1 545 ? -24.243 15.261 33.105 1.00 86.06 545 HIS A C 1
ATOM 4326 O O . HIS A 1 545 ? -23.279 14.623 32.672 1.00 86.06 545 HIS A O 1
ATOM 4332 N N . GLY A 1 546 ? -24.108 16.329 33.896 1.00 80.38 546 GLY A N 1
ATOM 4333 C CA . GLY A 1 546 ? -22.881 16.791 34.552 1.00 80.38 546 GLY A CA 1
ATOM 4334 C C . GLY A 1 546 ? -21.829 17.438 33.645 1.00 80.38 546 GLY A C 1
ATOM 4335 O O . GLY A 1 546 ? -20.836 17.959 34.139 1.00 80.38 546 GLY A O 1
ATOM 4336 N N . ARG A 1 547 ? -22.023 17.418 32.321 1.00 83.31 547 ARG A N 1
ATOM 4337 C CA . ARG A 1 547 ? -21.142 18.048 31.313 1.00 83.31 547 ARG A CA 1
ATOM 4338 C C . ARG A 1 547 ? -21.930 18.571 30.116 1.00 83.31 547 ARG A C 1
ATOM 4340 O O . ARG A 1 547 ? -21.477 18.453 28.977 1.00 83.31 547 ARG A O 1
ATOM 4347 N N . LEU A 1 548 ? -23.140 19.062 30.363 1.00 88.00 548 LEU A N 1
ATOM 4348 C CA . LEU A 1 548 ? -24.016 19.559 29.313 1.00 88.00 548 LEU A CA 1
ATOM 4349 C C . LEU A 1 548 ? -23.376 20.786 28.642 1.00 88.00 548 LEU A C 1
ATOM 4351 O O . LEU A 1 548 ? -22.957 21.724 29.310 1.00 88.00 548 LEU A O 1
ATOM 4355 N N . LYS A 1 549 ? -23.261 20.756 27.315 1.00 86.44 549 LYS A N 1
ATOM 4356 C CA . LYS A 1 549 ? -22.726 21.848 26.488 1.00 86.44 549 LYS A CA 1
ATOM 4357 C C . LYS A 1 549 ? -23.332 21.768 25.098 1.00 86.44 549 LYS A C 1
ATOM 4359 O O . LYS A 1 549 ? -23.836 20.714 24.700 1.00 86.44 549 LYS A O 1
ATOM 4364 N N . SER A 1 550 ? -23.249 22.852 24.335 1.00 81.00 550 SER A N 1
ATOM 4365 C CA . SER A 1 550 ? -23.879 22.914 23.015 1.00 81.00 550 SER A CA 1
ATOM 4366 C C . SER A 1 550 ? -23.367 21.827 22.060 1.00 81.00 550 SER A C 1
ATOM 4368 O O . SER A 1 550 ? -24.156 21.265 21.308 1.00 81.00 550 SER A O 1
ATOM 4370 N N . THR A 1 551 ? -22.094 21.413 22.139 1.00 78.69 551 THR A N 1
ATOM 4371 C CA . THR A 1 551 ? -21.560 20.322 21.292 1.00 78.69 551 THR A CA 1
ATOM 4372 C C . THR A 1 551 ? -22.153 18.943 21.577 1.00 78.69 551 THR A C 1
ATOM 4374 O O . THR A 1 551 ? -21.988 18.048 20.755 1.00 78.69 551 THR A O 1
ATOM 4377 N N . ASN A 1 552 ? -22.810 18.763 22.723 1.00 82.81 552 ASN A N 1
ATOM 4378 C CA . ASN A 1 552 ? -23.462 17.507 23.093 1.00 82.81 552 ASN A CA 1
ATOM 4379 C C . ASN A 1 552 ? -24.931 17.468 22.637 1.00 82.81 552 ASN A C 1
ATOM 4381 O O . ASN A 1 552 ? -25.645 16.507 22.912 1.00 82.81 552 ASN A O 1
ATOM 4385 N N . CYS A 1 553 ? -25.404 18.531 21.982 1.00 81.25 553 CYS A N 1
ATOM 4386 C CA . CYS A 1 553 ? -26.737 18.612 21.406 1.00 81.25 553 CYS A CA 1
ATOM 4387 C C . CYS A 1 553 ? -26.616 18.426 19.890 1.00 81.25 553 CYS A C 1
ATOM 4389 O O . CYS A 1 553 ? -26.105 19.297 19.181 1.00 81.25 553 CYS A O 1
ATOM 4391 N N . VAL A 1 554 ? -27.063 17.276 19.392 1.00 77.38 554 VAL A N 1
ATOM 4392 C CA . VAL A 1 554 ? -27.038 16.933 17.963 1.00 77.38 554 VAL A CA 1
ATOM 4393 C C . VAL A 1 554 ? -28.437 17.031 17.381 1.00 77.38 554 VAL A C 1
ATOM 4395 O O . VAL A 1 554 ? -29.418 16.829 18.094 1.00 77.38 554 VAL A O 1
ATOM 4398 N N . VAL A 1 555 ? -28.546 17.323 16.087 1.00 69.38 555 VAL A N 1
ATOM 4399 C CA . VAL A 1 555 ? -29.847 17.425 15.424 1.00 69.38 555 VAL A CA 1
ATOM 4400 C C . VAL A 1 555 ? -29.981 16.375 14.336 1.00 69.38 555 VAL A C 1
ATOM 4402 O O . VAL A 1 555 ? -29.073 16.135 13.542 1.00 69.38 555 VAL A O 1
ATOM 4405 N N . SER A 1 556 ? -31.135 15.716 14.352 1.00 61.47 556 SER A N 1
ATOM 4406 C CA . SER A 1 556 ? -31.494 14.678 13.398 1.00 61.47 556 SER A CA 1
ATOM 4407 C C . SER A 1 556 ? -31.760 15.255 11.997 1.00 61.47 556 SER A C 1
ATOM 4409 O O . SER A 1 556 ? -32.093 16.426 11.858 1.00 61.47 556 SER A O 1
ATOM 4411 N N . SER A 1 557 ? -31.748 14.417 10.959 1.00 55.88 557 SER A N 1
ATOM 4412 C CA . SER A 1 557 ? -32.199 14.724 9.592 1.00 55.88 557 SER A CA 1
ATOM 4413 C C . SER A 1 557 ? -33.663 15.178 9.543 1.00 55.88 557 SER A C 1
ATOM 4415 O O . SER A 1 557 ? -34.090 15.834 8.598 1.00 55.88 557 SER A O 1
ATOM 4417 N N . ARG A 1 558 ? -34.431 14.872 10.599 1.00 59.00 558 ARG A N 1
ATOM 4418 C CA . ARG A 1 558 ? -35.795 15.371 10.838 1.00 59.00 558 ARG A CA 1
ATOM 4419 C C . ARG A 1 558 ? -35.854 16.612 11.742 1.00 59.00 558 ARG A C 1
ATOM 4421 O O . ARG A 1 558 ? -36.903 16.880 12.311 1.00 59.00 558 ARG A O 1
ATOM 4428 N N . TRP A 1 559 ? -34.739 17.317 11.928 1.00 65.69 559 TRP A N 1
ATOM 4429 C CA . TRP A 1 559 ? -34.612 18.539 12.732 1.00 65.69 559 TRP A CA 1
ATOM 4430 C C . TRP A 1 559 ? -35.041 18.430 14.208 1.00 65.69 559 TRP A C 1
ATOM 4432 O O . TRP A 1 559 ? -35.440 19.414 14.820 1.00 65.69 559 TRP A O 1
ATOM 4442 N N . THR A 1 560 ? -34.919 17.238 14.797 1.00 71.69 560 THR A N 1
ATOM 4443 C CA . THR A 1 560 ? -35.156 16.996 16.234 1.00 71.69 560 THR A CA 1
ATOM 4444 C C . THR A 1 560 ? -33.846 17.020 17.008 1.00 71.69 560 THR A C 1
ATOM 4446 O O . THR A 1 560 ? -32.858 16.432 16.550 1.00 71.69 560 THR A O 1
ATOM 4449 N N . LEU A 1 561 ? -33.828 17.673 18.173 1.00 80.88 561 LEU A N 1
ATOM 4450 C CA . LEU A 1 561 ? -32.632 17.747 19.018 1.00 80.88 561 LEU A CA 1
ATOM 4451 C C . LEU A 1 561 ? -32.511 16.494 19.890 1.00 80.88 561 LEU A C 1
ATOM 4453 O O . LEU A 1 561 ? -33.459 16.074 20.550 1.00 80.88 561 LEU A O 1
ATOM 4457 N N . LYS A 1 562 ? -31.317 15.901 19.907 1.00 82.38 562 LYS A N 1
ATOM 4458 C CA . LYS A 1 562 ? -30.958 14.766 20.758 1.00 82.38 562 LYS A CA 1
ATOM 4459 C C . LYS A 1 562 ? -29.736 15.104 21.603 1.00 82.38 562 LYS A C 1
ATOM 4461 O O . LYS A 1 562 ? -28.817 15.783 21.150 1.00 82.38 562 LYS A O 1
ATOM 4466 N N . ILE A 1 563 ? -29.736 14.601 22.831 1.00 85.50 563 ILE A N 1
ATOM 4467 C CA . ILE A 1 563 ? -28.677 14.824 23.818 1.00 85.50 563 ILE A CA 1
ATOM 4468 C C . ILE A 1 563 ? -27.735 13.620 23.801 1.00 85.50 563 ILE A C 1
ATOM 4470 O O . ILE A 1 563 ? -28.193 12.477 23.848 1.00 85.50 563 ILE A O 1
ATOM 4474 N N . THR A 1 564 ? -26.430 13.867 23.720 1.00 80.31 564 THR A N 1
ATOM 4475 C CA . THR A 1 564 ? -25.373 12.844 23.664 1.00 80.31 564 THR A CA 1
ATOM 4476 C C . THR A 1 564 ? -24.336 13.063 24.768 1.00 80.31 564 THR A C 1
ATOM 4478 O O . THR A 1 564 ? -24.391 14.053 25.484 1.00 80.31 564 THR A O 1
ATOM 4481 N N . ASP A 1 565 ? -23.373 12.149 24.925 1.00 74.81 565 ASP A N 1
ATOM 4482 C CA . ASP A 1 565 ? -22.249 12.282 25.873 1.00 74.81 565 ASP A CA 1
ATOM 4483 C C . ASP A 1 565 ? -22.639 12.419 27.367 1.00 74.81 565 ASP A C 1
ATOM 4485 O O . ASP A 1 565 ? -21.879 12.943 28.187 1.00 74.81 565 ASP A O 1
ATOM 4489 N N . PHE A 1 566 ? -23.809 11.908 27.757 1.00 77.25 566 PHE A N 1
ATOM 4490 C CA . PHE A 1 566 ? -24.232 11.813 29.156 1.00 77.25 566 PHE A CA 1
ATOM 4491 C C . PHE A 1 566 ? -23.647 10.584 29.876 1.00 77.25 566 PHE A C 1
ATOM 4493 O O . PHE A 1 566 ? -23.209 9.622 29.252 1.00 77.25 566 PHE A O 1
ATOM 4500 N N . GLY A 1 567 ? -23.619 10.601 31.215 1.00 67.38 567 GLY A N 1
ATOM 4501 C CA . GLY A 1 567 ? -23.125 9.482 32.041 1.00 67.38 567 GLY A CA 1
ATOM 4502 C C . GLY A 1 567 ? -21.597 9.374 32.152 1.00 67.38 567 GLY A C 1
ATOM 4503 O O . GLY A 1 567 ? -21.091 8.684 33.034 1.00 67.38 567 GLY A O 1
ATOM 4504 N N . ILE A 1 568 ? -20.862 10.129 31.332 1.00 67.44 568 ILE A N 1
ATOM 4505 C CA . ILE A 1 568 ? -19.398 10.229 31.349 1.00 67.44 568 ILE A CA 1
ATOM 4506 C C . ILE A 1 568 ? -18.824 10.614 32.738 1.00 67.44 568 ILE A C 1
ATOM 4508 O O . ILE A 1 568 ? -17.855 9.980 33.155 1.00 67.44 568 ILE A O 1
ATOM 4512 N N . PRO A 1 569 ? -19.390 11.583 33.494 1.00 63.62 569 PRO A N 1
ATOM 4513 C CA . PRO A 1 569 ? -18.957 11.908 34.863 1.00 63.62 569 PRO A CA 1
ATOM 4514 C C . PRO A 1 569 ? -18.846 10.711 35.815 1.00 63.62 569 PRO A C 1
ATOM 4516 O O . PRO A 1 569 ? -17.818 10.526 36.460 1.00 63.62 569 PRO A O 1
ATOM 4519 N N . LYS A 1 570 ? -19.862 9.839 35.838 1.00 62.00 570 LYS A N 1
ATOM 4520 C CA . LYS A 1 570 ? -19.876 8.639 36.691 1.00 62.00 570 LYS A CA 1
ATOM 4521 C C . LYS A 1 570 ? -18.835 7.609 36.271 1.00 62.00 570 LYS A C 1
ATOM 4523 O O . LYS A 1 570 ? -18.307 6.890 37.108 1.00 62.00 570 LYS A O 1
ATOM 4528 N N . ILE A 1 571 ? -18.525 7.544 34.978 1.00 57.03 571 ILE A N 1
ATOM 4529 C CA . ILE A 1 571 ? -17.469 6.668 34.462 1.00 57.03 571 ILE A CA 1
ATOM 4530 C C . ILE A 1 571 ? -16.091 7.153 34.951 1.00 57.03 571 ILE A C 1
ATOM 4532 O O . ILE A 1 571 ? -15.235 6.328 35.264 1.00 57.03 571 ILE A O 1
ATOM 4536 N N . TYR A 1 572 ? -15.867 8.469 35.062 1.00 59.12 572 TYR A N 1
ATOM 4537 C CA . TYR A 1 572 ? -14.616 9.011 35.613 1.00 59.12 572 TYR A CA 1
ATOM 4538 C C . TYR A 1 572 ? -14.455 8.753 37.111 1.00 59.12 572 TYR A C 1
ATOM 4540 O O . TYR A 1 572 ? -13.368 8.357 37.528 1.00 59.12 572 TYR A O 1
ATOM 4548 N N . ASP A 1 573 ? -15.532 8.903 37.880 1.00 52.84 573 ASP A N 1
ATOM 4549 C CA . ASP A 1 573 ? -15.567 8.583 39.313 1.00 52.84 573 ASP A CA 1
ATOM 4550 C C . ASP A 1 573 ? -15.223 7.102 39.574 1.00 52.84 573 ASP A C 1
ATOM 4552 O O . ASP A 1 573 ? -14.312 6.785 40.334 1.00 52.84 573 ASP A O 1
ATOM 4556 N N . LEU A 1 574 ? -15.836 6.181 38.817 1.00 49.69 574 LEU A N 1
ATOM 4557 C CA . LEU A 1 574 ? -15.581 4.735 38.925 1.00 49.69 574 LEU A CA 1
ATOM 4558 C C . LEU A 1 574 ? -14.154 4.306 38.539 1.00 49.69 574 LEU A C 1
ATOM 4560 O O . LEU A 1 574 ? -13.718 3.220 38.914 1.00 49.69 574 LEU A O 1
ATOM 4564 N N . THR A 1 575 ? -13.435 5.114 37.754 1.00 44.75 575 THR A N 1
ATOM 4565 C CA . THR A 1 575 ? -12.119 4.758 37.188 1.00 44.75 575 THR A CA 1
ATOM 4566 C C . THR A 1 575 ? -10.950 5.512 37.825 1.00 44.75 575 THR A C 1
ATOM 4568 O O . THR A 1 575 ? -9.809 5.320 37.397 1.00 44.75 575 THR A O 1
ATOM 4571 N N . GLY A 1 576 ? -11.205 6.399 38.799 1.00 44.69 576 GLY A N 1
ATOM 4572 C CA . GLY A 1 576 ? -10.183 7.244 39.435 1.00 44.69 576 GLY A CA 1
ATOM 4573 C C . GLY A 1 576 ? -9.430 8.161 38.458 1.00 44.69 576 GLY A C 1
ATOM 4574 O O . GLY A 1 576 ? -8.377 8.705 38.784 1.00 44.69 576 GLY A O 1
ATOM 4575 N N . SER A 1 577 ? -9.930 8.313 37.228 1.00 47.00 577 SER A N 1
ATOM 4576 C CA . SER A 1 577 ? -9.272 9.062 36.159 1.00 47.00 577 SER A CA 1
ATOM 4577 C C . SER A 1 577 ? -9.847 10.469 36.064 1.00 47.00 577 SER A C 1
ATOM 4579 O O . SER A 1 577 ? -10.952 10.667 35.563 1.00 47.00 577 SER A O 1
ATOM 4581 N N . CYS A 1 578 ? -9.061 11.476 36.450 1.00 44.56 578 CYS A N 1
ATOM 4582 C CA . CYS A 1 578 ? -9.457 12.871 36.288 1.00 44.56 578 CYS A CA 1
ATOM 4583 C C . CYS A 1 578 ? -9.284 13.321 34.822 1.00 44.56 578 CYS A C 1
ATOM 4585 O O . CYS A 1 578 ? -8.186 13.349 34.251 1.00 44.56 578 CYS A O 1
ATOM 4587 N N . SER A 1 579 ? -10.390 13.655 34.153 1.00 49.19 579 SER A N 1
ATOM 4588 C CA . SER A 1 579 ? -10.348 14.268 32.825 1.00 49.19 579 SER A CA 1
ATOM 4589 C C . SER A 1 579 ? -10.117 15.768 32.959 1.00 49.19 579 SER A C 1
ATOM 4591 O O . SER A 1 579 ? -11.067 16.490 33.238 1.00 49.19 579 SER A O 1
ATOM 4593 N N . LEU A 1 580 ? -8.910 16.240 32.627 1.00 53.81 580 LEU A N 1
ATOM 4594 C CA . LEU A 1 580 ? -8.633 17.656 32.354 1.00 53.81 580 LEU A CA 1
ATOM 4595 C C . LEU A 1 580 ? -9.616 18.183 31.290 1.00 53.81 580 LEU A C 1
ATOM 4597 O O . LEU A 1 580 ? -9.438 17.936 30.092 1.00 53.81 580 LEU A O 1
ATOM 4601 N N . MET A 1 581 ? -10.685 18.862 31.721 1.00 62.81 581 MET A N 1
ATOM 4602 C CA . MET A 1 581 ? -11.524 19.648 30.820 1.00 62.81 581 MET A CA 1
ATOM 4603 C C . MET A 1 581 ? -10.654 20.745 30.224 1.00 62.81 581 MET A C 1
ATOM 4605 O O . MET A 1 581 ? -9.956 21.455 30.950 1.00 62.81 581 MET A O 1
ATOM 4609 N N . LYS A 1 582 ? -10.701 20.893 28.899 1.00 70.12 582 LYS A N 1
ATOM 4610 C CA . LYS A 1 582 ? -10.104 22.069 28.272 1.00 70.12 582 LYS A CA 1
ATOM 4611 C C . LYS A 1 582 ? -10.770 23.315 28.833 1.00 70.12 582 LYS A C 1
ATOM 4613 O O . LYS A 1 582 ? -11.963 23.295 29.117 1.00 70.12 582 LYS A O 1
ATOM 4618 N N . LEU A 1 583 ? -10.009 24.395 28.925 1.00 74.06 583 LEU A N 1
ATOM 4619 C CA . LEU A 1 583 ? -10.500 25.643 29.488 1.00 74.06 583 LEU A CA 1
ATOM 4620 C C . LEU A 1 583 ? -11.763 26.153 28.771 1.00 74.06 583 LEU A C 1
ATOM 4622 O O . LEU A 1 583 ? -12.732 26.522 29.418 1.00 74.06 583 LEU A O 1
ATOM 4626 N N . GLU A 1 584 ? -11.802 26.044 27.442 1.00 76.44 584 GLU A N 1
ATOM 4627 C CA . GLU A 1 584 ? -12.975 26.374 26.616 1.00 76.44 584 GLU A CA 1
ATOM 4628 C C . GLU A 1 584 ? -14.222 25.552 26.972 1.00 76.44 584 GLU A C 1
ATOM 4630 O O . GLU A 1 584 ? -15.339 26.040 26.861 1.00 76.44 584 GLU A O 1
ATOM 4635 N N . GLU A 1 585 ? -14.051 24.300 27.406 1.00 78.25 585 GLU A N 1
ATOM 4636 C CA . GLU A 1 585 ? -15.161 23.403 27.743 1.00 78.25 585 GLU A CA 1
ATOM 4637 C C . GLU A 1 585 ? -15.798 23.760 29.100 1.00 78.25 585 GLU A C 1
ATOM 4639 O O . GLU A 1 585 ? -16.912 23.317 29.367 1.00 78.25 585 GLU A O 1
ATOM 4644 N N . LYS A 1 586 ? -15.134 24.590 29.922 1.00 84.31 586 LYS A N 1
ATOM 4645 C CA . LYS A 1 586 ? -15.638 25.054 31.226 1.00 84.31 586 LYS A CA 1
ATOM 4646 C C . LYS A 1 586 ? -16.636 26.217 31.128 1.00 84.31 586 LYS A C 1
ATOM 4648 O O . LYS A 1 586 ? -17.233 26.578 32.133 1.00 84.31 586 LYS A O 1
ATOM 4653 N N . LEU A 1 587 ? -16.850 26.793 29.940 1.00 86.69 587 LEU A N 1
ATOM 4654 C CA . LEU A 1 587 ? -17.747 27.944 29.745 1.00 86.69 587 LEU A CA 1
ATOM 4655 C C . LEU A 1 587 ? -19.227 27.649 30.047 1.00 86.69 587 LEU A C 1
ATOM 4657 O O . LEU A 1 587 ? -19.987 28.571 30.310 1.00 86.69 587 LEU A O 1
ATOM 4661 N N . TRP A 1 588 ? -19.647 26.384 30.009 1.00 90.44 588 TRP A N 1
ATOM 4662 C CA . TRP A 1 588 ? -21.013 25.968 30.359 1.00 90.44 588 TRP A CA 1
ATOM 4663 C C . TRP A 1 588 ? -21.132 25.483 31.810 1.00 90.44 588 TRP A C 1
ATOM 4665 O O . TRP A 1 588 ? -22.228 25.154 32.260 1.00 90.44 588 TRP A O 1
ATOM 4675 N N . THR A 1 589 ? -20.016 25.415 32.539 1.00 88.81 589 THR A N 1
ATOM 4676 C CA . THR A 1 589 ? -19.973 24.934 33.920 1.00 88.81 589 THR A CA 1
ATOM 4677 C C . THR A 1 589 ? -20.487 26.015 34.864 1.00 88.81 589 THR A C 1
ATOM 4679 O O . THR A 1 589 ? -20.139 27.187 34.733 1.00 88.81 589 THR A O 1
ATOM 4682 N N . SER A 1 590 ? -21.322 25.623 35.824 1.00 89.94 590 SER A N 1
ATOM 4683 C CA . SER A 1 590 ? -21.919 26.547 36.781 1.00 89.94 590 SER A CA 1
ATOM 4684 C C . SER A 1 590 ? -20.904 27.082 37.806 1.00 89.94 590 SER A C 1
ATOM 4686 O O . SER A 1 590 ? -19.910 26.406 38.086 1.00 89.94 590 SER A O 1
ATOM 4688 N N . PRO A 1 591 ? -21.134 28.274 38.395 1.00 89.00 591 PRO A N 1
ATOM 4689 C CA . PRO A 1 591 ? -20.187 28.905 39.319 1.00 89.00 591 PRO A CA 1
ATOM 4690 C C . PRO A 1 591 ? -19.826 28.025 40.517 1.00 89.00 591 PRO A C 1
ATOM 4692 O O . PRO A 1 591 ? -18.658 27.940 40.886 1.00 89.00 591 PRO A O 1
ATOM 4695 N N . GLU A 1 592 ? -20.800 27.312 41.086 1.00 87.75 592 GLU A N 1
ATOM 4696 C CA . GLU A 1 592 ? -20.570 26.428 42.231 1.00 87.75 592 GLU A CA 1
ATOM 4697 C C . GLU A 1 592 ? -19.669 25.236 41.882 1.00 87.75 592 GLU A C 1
ATOM 4699 O O . GLU A 1 592 ? -18.817 24.861 42.679 1.00 87.75 592 GLU A O 1
ATOM 4704 N N . LEU A 1 593 ? -19.786 24.692 40.665 1.00 86.56 593 LEU A N 1
ATOM 4705 C CA . LEU A 1 593 ? -18.904 23.623 40.194 1.00 86.56 593 LEU A CA 1
ATOM 4706 C C . LEU A 1 593 ? -17.531 24.157 39.773 1.00 86.56 593 LEU A C 1
ATOM 4708 O O . LEU A 1 593 ? -16.557 23.421 39.762 1.00 86.56 593 LEU A O 1
ATOM 4712 N N . LEU A 1 594 ? -17.417 25.433 39.407 1.00 85.56 594 LEU A N 1
ATOM 4713 C CA . LEU A 1 594 ? -16.108 26.043 39.166 1.00 85.56 594 LEU A CA 1
ATOM 4714 C C . LEU A 1 594 ? -15.349 26.328 40.473 1.00 85.56 594 LEU A C 1
ATOM 4716 O O . LEU A 1 594 ? -14.122 26.395 40.438 1.00 85.56 594 LEU A O 1
ATOM 4720 N N . ARG A 1 595 ? -16.061 26.490 41.599 1.00 85.75 595 ARG A N 1
ATOM 4721 C CA . ARG A 1 595 ? -15.488 26.677 42.946 1.00 85.75 595 ARG A CA 1
ATOM 4722 C C . ARG A 1 595 ? -15.129 25.355 43.630 1.00 85.75 595 ARG A C 1
ATOM 4724 O O . ARG A 1 595 ? -14.186 25.329 44.414 1.00 85.75 595 ARG A O 1
ATOM 4731 N N . ASP A 1 596 ? -15.863 24.287 43.331 1.00 81.44 596 ASP A N 1
ATOM 4732 C CA . ASP A 1 596 ? -15.677 22.953 43.908 1.00 81.44 596 ASP A CA 1
ATOM 4733 C C . ASP A 1 596 ? -15.289 21.935 42.822 1.00 81.44 596 ASP A C 1
ATOM 4735 O O . ASP A 1 596 ? -16.130 21.424 42.076 1.00 81.44 596 ASP A O 1
ATOM 4739 N N . GLU A 1 597 ? -13.988 21.641 42.735 1.00 70.38 597 GLU A N 1
ATOM 4740 C CA . GLU A 1 597 ? -13.431 20.732 41.727 1.00 70.38 597 GLU A CA 1
ATOM 4741 C C . GLU A 1 597 ? -13.894 19.274 41.892 1.00 70.38 597 GLU A C 1
ATOM 4743 O O . GLU A 1 597 ? -13.968 18.550 40.892 1.00 70.38 597 GLU A O 1
ATOM 4748 N N . GLU A 1 598 ? -14.246 18.838 43.106 1.00 68.69 598 GLU A N 1
ATOM 4749 C CA . GLU A 1 598 ? -14.750 17.481 43.348 1.00 68.69 598 GLU A CA 1
ATOM 4750 C C . GLU A 1 598 ? -16.207 17.362 42.897 1.00 68.69 598 GLU A C 1
ATOM 4752 O O . GLU A 1 598 ? -16.565 16.441 42.150 1.00 68.69 598 GLU A O 1
ATOM 4757 N N . ALA A 1 599 ? -17.044 18.344 43.245 1.00 70.56 599 ALA A N 1
ATOM 4758 C CA . ALA A 1 599 ? -18.421 18.398 42.762 1.00 70.56 599 ALA A CA 1
ATOM 4759 C C . ALA A 1 599 ? -18.488 18.520 41.227 1.00 70.56 599 ALA A C 1
ATOM 4761 O O . ALA A 1 599 ? -19.386 17.949 40.592 1.00 70.56 599 ALA A O 1
ATOM 4762 N N . ALA A 1 600 ? -17.526 19.218 40.608 1.00 71.31 600 ALA A N 1
ATOM 4763 C CA . ALA A 1 600 ? -17.418 19.365 39.154 1.00 71.31 600 ALA A CA 1
ATOM 4764 C C . ALA A 1 600 ? -17.211 18.035 38.418 1.00 71.31 600 ALA A C 1
ATOM 4766 O O . ALA A 1 600 ? -17.546 17.917 37.233 1.00 71.31 600 ALA A O 1
ATOM 4767 N N . LEU A 1 601 ? -16.641 17.036 39.099 1.00 67.25 601 LEU A N 1
ATOM 4768 C CA . LEU A 1 601 ? -16.341 15.741 38.501 1.00 67.25 601 LEU A CA 1
ATOM 4769 C C . LEU A 1 601 ? -17.614 14.936 38.228 1.00 67.25 601 LEU A C 1
ATOM 4771 O O . LEU A 1 601 ? -17.699 14.301 37.175 1.00 67.25 601 LEU A O 1
ATOM 4775 N N . LEU A 1 602 ? -18.587 15.004 39.143 1.00 70.62 602 LEU A N 1
ATOM 4776 C CA . LEU A 1 602 ? -19.865 14.286 39.095 1.00 70.62 602 LEU A CA 1
ATOM 4777 C C . LEU A 1 602 ? -20.972 15.100 38.413 1.00 70.62 602 LEU A C 1
ATOM 4779 O O . LEU A 1 602 ? -21.784 14.543 37.666 1.00 70.62 602 LEU A O 1
ATOM 4783 N N . GLY A 1 603 ? -20.980 16.414 38.645 1.00 80.12 603 GLY A N 1
ATOM 4784 C CA . GLY A 1 603 ? -22.029 17.322 38.202 1.00 80.12 603 GLY A CA 1
ATOM 4785 C C . GLY A 1 603 ? -23.347 17.150 38.965 1.00 80.12 603 GLY A C 1
ATOM 4786 O O . GLY A 1 603 ? -23.628 16.122 39.582 1.00 80.12 603 GLY A O 1
ATOM 4787 N N . THR A 1 604 ? -24.186 18.184 38.934 1.00 88.88 604 THR A N 1
ATOM 4788 C CA . THR A 1 604 ? -25.442 18.228 39.696 1.00 88.88 604 THR A CA 1
ATOM 4789 C C . THR A 1 604 ? -26.621 18.615 38.805 1.00 88.88 604 THR A C 1
ATOM 4791 O O . THR A 1 604 ? -26.459 19.260 37.769 1.00 88.88 604 THR A O 1
ATOM 4794 N N . LYS A 1 605 ? -27.841 18.250 39.219 1.00 91.69 605 LYS A N 1
ATOM 4795 C CA . LYS A 1 605 ? -29.078 18.669 38.538 1.00 91.69 605 LYS A CA 1
ATOM 4796 C C . LYS A 1 605 ? -29.173 20.193 38.337 1.00 91.69 605 LYS A C 1
ATOM 4798 O O . LYS A 1 605 ? -29.425 20.599 37.205 1.00 91.69 605 LYS A O 1
ATOM 4803 N N . PRO A 1 606 ? -28.951 21.046 39.360 1.00 92.56 606 PRO A N 1
ATOM 4804 C CA . PRO A 1 606 ? -28.991 22.496 39.165 1.00 92.56 606 PRO A CA 1
ATOM 4805 C C . PRO A 1 606 ? -27.843 23.027 38.290 1.00 92.56 606 PRO A C 1
ATOM 4807 O O . PRO A 1 606 ? -27.998 24.085 37.680 1.00 92.56 606 PRO A O 1
ATOM 4810 N N . ALA A 1 607 ? -26.713 22.321 38.182 1.00 90.94 607 ALA A N 1
ATOM 4811 C CA . ALA A 1 607 ? -25.645 22.697 37.257 1.00 90.94 607 ALA A CA 1
ATOM 4812 C C . ALA A 1 607 ? -26.013 22.429 35.789 1.00 90.94 607 ALA A C 1
ATOM 4814 O O . ALA A 1 607 ? -25.719 23.252 34.925 1.00 90.94 607 ALA A O 1
ATOM 4815 N N . ASP A 1 608 ? -26.724 21.335 35.496 1.00 93.19 608 ASP A N 1
ATOM 4816 C CA . ASP A 1 608 ? -27.242 21.085 34.142 1.00 93.19 608 ASP A CA 1
ATOM 4817 C C . ASP A 1 608 ? -28.246 22.168 33.708 1.00 93.19 608 ASP A C 1
ATOM 4819 O O . ASP A 1 608 ? -28.289 22.547 32.538 1.00 93.19 608 ASP A O 1
ATOM 4823 N N . VAL A 1 609 ? -29.040 22.692 34.648 1.00 94.50 609 VAL A N 1
ATOM 4824 C CA . VAL A 1 609 ? -29.986 23.793 34.388 1.00 94.50 609 VAL A CA 1
ATOM 4825 C C . VAL A 1 609 ? -29.242 25.089 34.043 1.00 94.50 609 VAL A C 1
ATOM 4827 O O . VAL A 1 609 ? -29.637 25.799 33.118 1.00 94.50 609 VAL A O 1
ATOM 4830 N N . TYR A 1 610 ? -28.121 25.364 34.715 1.00 94.06 610 TYR A N 1
ATOM 4831 C CA . TYR A 1 610 ? -27.247 26.487 34.366 1.00 94.06 610 TYR A CA 1
ATOM 4832 C C . TYR A 1 610 ? -26.662 26.327 32.958 1.00 94.06 610 TYR A C 1
ATOM 4834 O O . TYR A 1 610 ? -26.730 27.246 32.142 1.00 94.06 610 TYR A O 1
ATOM 4842 N N . ALA A 1 611 ? -26.135 25.141 32.645 1.00 92.81 611 ALA A N 1
ATOM 4843 C CA . ALA A 1 611 ? -25.586 24.844 31.327 1.00 92.81 611 ALA A CA 1
ATOM 4844 C C . ALA A 1 611 ? -26.640 24.993 30.216 1.00 92.81 611 ALA A C 1
ATOM 4846 O O . ALA A 1 611 ? -26.348 25.538 29.150 1.00 92.81 611 ALA A O 1
ATOM 4847 N N . PHE A 1 612 ? -27.882 24.571 30.480 1.00 93.69 612 PHE A N 1
ATOM 4848 C CA . PHE A 1 612 ? -29.017 24.790 29.584 1.00 93.69 612 PHE A CA 1
ATOM 4849 C C . PHE A 1 612 ? -29.254 26.278 29.297 1.00 93.69 612 PHE A C 1
ATOM 4851 O O . PHE A 1 612 ? -29.444 26.635 28.137 1.00 93.69 612 PHE A O 1
ATOM 4858 N N . ALA A 1 613 ? -29.158 27.160 30.295 1.00 92.06 613 ALA A N 1
ATOM 4859 C CA . ALA A 1 613 ? -29.316 28.603 30.094 1.00 92.06 613 ALA A CA 1
ATOM 4860 C C . ALA A 1 613 ? -28.234 29.204 29.175 1.00 92.06 613 ALA A C 1
ATOM 4862 O O . ALA A 1 613 ? -28.534 30.049 28.329 1.00 92.06 613 ALA A O 1
ATOM 4863 N N . ILE A 1 614 ? -26.985 28.737 29.290 1.00 90.81 614 ILE A N 1
ATOM 4864 C CA . ILE A 1 614 ? -25.893 29.160 28.398 1.00 90.81 614 ILE A CA 1
ATOM 4865 C C . ILE A 1 614 ? -26.148 28.684 26.960 1.00 90.81 614 ILE A C 1
ATOM 4867 O O . ILE A 1 614 ? -25.982 29.457 26.020 1.00 90.81 614 ILE A O 1
ATOM 4871 N N . ILE A 1 615 ? -26.623 27.449 26.775 1.00 89.12 615 ILE A N 1
ATOM 4872 C CA . ILE A 1 615 ? -26.973 26.914 25.446 1.00 89.12 615 ILE A CA 1
ATOM 4873 C C . ILE A 1 615 ? -28.172 27.667 24.852 1.00 89.12 615 ILE A C 1
ATOM 4875 O O . ILE A 1 615 ? -28.189 27.978 23.661 1.00 89.12 615 ILE A O 1
ATOM 4879 N N . MET A 1 616 ? -29.157 28.010 25.681 1.00 87.81 616 MET A N 1
ATOM 4880 C CA . MET A 1 616 ? -30.315 28.812 25.288 1.00 87.81 616 MET A CA 1
ATOM 4881 C C . MET A 1 616 ? -29.886 30.205 24.809 1.00 87.81 616 MET A C 1
ATOM 4883 O O . MET A 1 616 ? -30.366 30.673 23.775 1.00 87.81 616 MET A O 1
ATOM 4887 N N . HIS A 1 617 ? -28.920 30.834 25.491 1.00 87.00 617 HIS A N 1
ATOM 4888 C CA . HIS A 1 617 ? -28.296 32.084 25.043 1.00 87.00 617 HIS A CA 1
ATOM 4889 C C . HIS A 1 617 ? -27.603 31.931 23.683 1.00 87.00 617 HIS A C 1
ATOM 4891 O O . HIS A 1 617 ? -27.869 32.732 22.783 1.00 87.00 617 HIS A O 1
ATOM 4897 N N . GLU A 1 618 ? -26.785 30.888 23.503 1.00 84.94 618 GLU A N 1
ATOM 4898 C CA . GLU A 1 618 ? -26.090 30.610 22.237 1.00 84.94 618 GLU A CA 1
ATOM 4899 C C . GLU A 1 618 ? -27.068 30.436 21.067 1.00 84.94 618 GLU A C 1
ATOM 4901 O O . GLU A 1 618 ? -26.861 31.009 19.997 1.00 84.94 618 GLU A O 1
ATOM 4906 N N . VAL A 1 619 ? -28.158 29.685 21.262 1.00 81.38 619 VAL A N 1
ATOM 4907 C CA . VAL A 1 619 ? -29.164 29.429 20.217 1.00 81.38 619 VAL A CA 1
ATOM 4908 C C . VAL A 1 619 ? -29.983 30.683 19.904 1.00 81.38 619 VAL A C 1
ATOM 4910 O O . VAL A 1 619 ? -30.268 30.971 18.736 1.00 81.38 619 VAL A O 1
ATOM 4913 N N . PHE A 1 620 ? -30.361 31.456 20.923 1.00 81.44 620 PHE A N 1
ATOM 4914 C CA . PHE A 1 620 ? -31.156 32.667 20.729 1.00 81.44 620 PHE A CA 1
ATOM 4915 C C . PHE A 1 620 ? -30.359 33.777 20.053 1.00 81.44 620 PHE A C 1
ATOM 4917 O O . PHE A 1 620 ? -30.873 34.390 19.110 1.00 81.44 620 PHE A O 1
ATOM 4924 N N . CYS A 1 621 ? -29.112 33.980 20.480 1.00 77.50 621 CYS A N 1
ATOM 4925 C CA . CYS A 1 621 ? -28.245 35.048 19.988 1.00 77.50 621 CYS A CA 1
ATOM 4926 C C . CYS A 1 621 ? -27.402 34.640 18.772 1.00 77.50 621 CYS A C 1
ATOM 4928 O O . CYS A 1 621 ? -26.858 35.519 18.114 1.00 77.50 621 CYS A O 1
ATOM 4930 N N . GLN A 1 622 ? -27.304 33.341 18.457 1.00 74.50 622 GLN A N 1
ATOM 4931 C CA . GLN A 1 622 ? -26.424 32.795 17.410 1.00 74.50 622 GLN A CA 1
ATOM 4932 C C . GLN A 1 622 ? -24.966 33.248 17.579 1.00 74.50 622 GLN A C 1
ATOM 4934 O O . GLN A 1 622 ? -24.274 33.615 16.630 1.00 74.50 622 GLN A O 1
ATOM 4939 N N . THR A 1 623 ? -24.491 33.225 18.821 1.00 74.00 623 THR A N 1
ATOM 4940 C CA . THR A 1 623 ? -23.126 33.608 19.188 1.00 74.00 623 THR A CA 1
ATOM 4941 C C . THR A 1 623 ? -22.454 32.497 19.978 1.00 74.00 623 THR A C 1
ATOM 4943 O O . THR A 1 623 ? -23.112 31.589 20.476 1.00 74.00 623 THR A O 1
ATOM 4946 N N . LYS A 1 624 ? -21.132 32.602 20.136 1.00 77.88 624 LYS A N 1
ATOM 4947 C CA . LYS A 1 624 ? -20.377 31.806 21.112 1.00 77.88 624 LYS A CA 1
ATOM 4948 C C . LYS A 1 624 ? -20.892 32.061 22.546 1.00 77.88 624 LYS A C 1
ATOM 4950 O O . LYS A 1 624 ? -21.528 33.102 22.770 1.00 77.88 624 LYS A O 1
ATOM 4955 N N . PRO A 1 625 ? -20.586 31.179 23.520 1.00 78.31 625 PRO A N 1
ATOM 4956 C CA . PRO A 1 625 ? -20.921 31.415 24.923 1.00 78.31 625 PRO A CA 1
ATOM 4957 C C . PRO A 1 625 ? -20.385 32.775 25.374 1.00 78.31 625 PRO A C 1
ATOM 4959 O O . PRO A 1 625 ? -19.260 33.130 25.032 1.00 78.31 625 PRO A O 1
ATOM 4962 N N . TYR A 1 626 ? -21.183 33.531 26.131 1.00 81.56 626 TYR A N 1
ATOM 4963 C CA . TYR A 1 626 ? -20.860 34.895 26.592 1.00 81.56 626 TYR A CA 1
ATOM 4964 C C . TYR A 1 626 ? -20.732 35.965 25.484 1.00 81.56 626 TYR A C 1
ATOM 4966 O O . TYR A 1 626 ? -20.397 37.116 25.775 1.00 81.56 626 TYR A O 1
ATOM 4974 N N . GLY A 1 627 ? -21.110 35.644 24.240 1.00 70.50 627 GLY A N 1
ATOM 4975 C CA . GLY A 1 627 ? -21.209 36.595 23.131 1.00 70.50 627 GLY A CA 1
ATOM 4976 C C . GLY A 1 627 ? -19.905 36.786 22.337 1.00 70.50 627 GLY A C 1
ATOM 4977 O O . GLY A 1 627 ? -18.936 36.057 22.528 1.00 70.50 627 GLY A O 1
ATOM 4978 N N . PRO A 1 628 ? -19.858 37.758 21.409 1.00 64.62 628 PRO A N 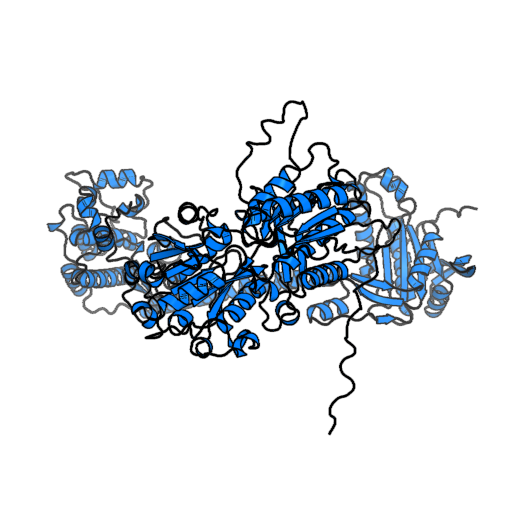1
ATOM 4979 C CA . PRO A 1 628 ? -18.741 37.957 20.479 1.00 64.62 628 PRO A CA 1
ATOM 4980 C C . PRO A 1 628 ? -17.545 38.714 21.081 1.00 64.62 628 PRO A C 1
ATOM 4982 O O . PRO A 1 628 ? -16.711 39.215 20.336 1.00 64.62 628 PRO A O 1
ATOM 4985 N N . ARG A 1 629 ? -17.471 38.877 22.406 1.00 61.50 629 ARG A N 1
ATOM 4986 C CA . ARG A 1 629 ? -16.396 39.660 23.025 1.00 61.50 629 ARG A CA 1
ATOM 4987 C C . ARG A 1 629 ? -15.068 38.908 22.900 1.00 61.50 629 ARG A C 1
ATOM 4989 O O . ARG A 1 629 ? -15.001 37.749 23.294 1.00 61.50 629 ARG A O 1
ATOM 4996 N N . ASP A 1 630 ? -14.013 39.590 22.456 1.00 63.84 630 ASP A N 1
ATOM 4997 C CA . ASP A 1 630 ? -12.624 39.091 22.447 1.00 63.84 630 ASP A CA 1
ATOM 4998 C C . ASP A 1 630 ? -12.014 39.062 23.864 1.00 63.84 630 ASP A C 1
ATOM 5000 O O . ASP A 1 630 ? -10.876 39.470 24.089 1.00 63.84 630 ASP A O 1
ATOM 5004 N N . ILE A 1 631 ? -12.795 38.632 24.858 1.00 78.19 631 ILE A N 1
ATOM 5005 C CA . ILE A 1 631 ? -12.301 38.423 26.218 1.00 78.19 631 ILE A CA 1
ATOM 5006 C C . ILE A 1 631 ? -11.739 36.995 26.269 1.00 78.19 631 ILE A C 1
ATOM 5008 O O . ILE A 1 631 ? -12.440 36.058 25.869 1.00 78.19 631 ILE A O 1
ATOM 5012 N N . PRO A 1 632 ? -10.499 36.797 26.745 1.00 81.62 632 PRO A N 1
ATOM 5013 C CA . PRO A 1 632 ? -9.924 35.468 26.893 1.00 81.62 632 PRO A CA 1
ATOM 5014 C C . PRO A 1 632 ? -10.753 34.610 27.861 1.00 81.62 632 PRO A C 1
ATOM 5016 O O . PRO A 1 632 ? -11.322 35.097 28.841 1.00 81.62 632 PRO A O 1
ATOM 5019 N N . VAL A 1 633 ? -10.824 33.308 27.583 1.00 81.94 633 VAL A N 1
ATOM 5020 C CA . VAL A 1 633 ? -11.668 32.350 28.321 1.00 81.94 633 VAL A CA 1
ATOM 5021 C C . VAL A 1 633 ? -11.290 32.304 29.805 1.00 81.94 633 VAL A C 1
ATOM 5023 O O . VAL A 1 633 ? -12.162 32.193 30.665 1.00 81.94 633 VAL A O 1
ATOM 5026 N N . GLU A 1 634 ? -10.002 32.447 30.114 1.00 84.06 634 GLU A N 1
ATOM 5027 C CA . GLU A 1 634 ? -9.448 32.524 31.468 1.00 84.06 634 GLU A CA 1
ATOM 5028 C C . GLU A 1 634 ? -10.091 33.657 32.279 1.00 84.06 634 GLU A C 1
ATOM 5030 O O . GLU A 1 634 ? -10.465 33.476 33.439 1.00 84.06 634 GLU A O 1
ATOM 5035 N N . GLU A 1 635 ? -10.238 34.829 31.660 1.00 84.38 635 GLU A N 1
ATOM 5036 C CA . GLU A 1 635 ? -10.782 36.017 32.311 1.00 84.38 635 GLU A CA 1
ATOM 5037 C C . GLU A 1 635 ? -12.294 35.903 32.510 1.00 84.38 635 GLU A C 1
ATOM 5039 O O . GLU A 1 635 ? -12.810 36.298 33.558 1.00 84.38 635 GLU A O 1
ATOM 5044 N N . ILE A 1 636 ? -13.001 35.307 31.545 1.00 84.38 636 ILE A N 1
ATOM 5045 C CA . ILE A 1 636 ? -14.431 35.002 31.671 1.00 84.38 636 ILE A CA 1
ATOM 5046 C C . ILE A 1 636 ? -14.659 34.089 32.875 1.00 84.38 636 ILE A C 1
ATOM 5048 O O . ILE A 1 636 ? -15.453 34.425 33.750 1.00 84.38 636 ILE A O 1
ATOM 5052 N N . LEU A 1 637 ? -13.936 32.970 32.958 1.00 85.44 637 LEU A N 1
ATOM 5053 C CA . LEU A 1 637 ? -14.094 32.016 34.056 1.00 85.44 637 LEU A CA 1
ATOM 5054 C C . LEU A 1 637 ? -13.762 32.649 35.410 1.00 85.44 637 LEU A C 1
ATOM 5056 O O . LEU A 1 637 ? -14.504 32.440 36.365 1.00 85.44 637 LEU A O 1
ATOM 5060 N N . LYS A 1 638 ? -12.715 33.481 35.488 1.00 84.88 638 LYS A N 1
ATOM 5061 C CA . LYS A 1 638 ? -12.366 34.192 36.726 1.00 84.88 638 LYS A CA 1
ATOM 5062 C C . LYS A 1 638 ? -13.510 35.090 37.214 1.00 84.88 638 LYS A C 1
ATOM 5064 O O . LYS A 1 638 ? -13.891 35.004 38.376 1.00 84.88 638 LYS A O 1
ATOM 5069 N N . ARG A 1 639 ? -14.118 35.876 36.318 1.00 85.62 639 ARG A N 1
ATOM 5070 C CA . ARG A 1 639 ? -15.261 36.752 36.645 1.00 85.62 639 ARG A CA 1
ATOM 5071 C C . ARG A 1 639 ? -16.539 35.984 36.997 1.00 85.62 639 ARG A C 1
ATOM 5073 O O . ARG A 1 639 ? -17.376 36.508 37.720 1.00 85.62 639 ARG A O 1
ATOM 5080 N N . VAL A 1 640 ? -16.721 34.774 36.460 1.00 85.50 640 VAL A N 1
ATOM 5081 C CA . VAL A 1 640 ? -17.858 33.896 36.805 1.00 85.50 640 VAL A CA 1
ATOM 5082 C C . VAL A 1 640 ? -17.680 33.284 38.198 1.00 85.50 640 VAL A C 1
ATOM 5084 O O . VAL A 1 640 ? -18.667 33.066 38.895 1.00 85.50 640 VAL A O 1
ATOM 5087 N N . VAL A 1 641 ? -16.437 33.017 38.609 1.00 85.06 641 VAL A N 1
ATOM 5088 C CA . VAL A 1 641 ? -16.111 32.450 39.926 1.00 85.06 641 VAL A CA 1
ATOM 5089 C C . VAL A 1 641 ? -16.218 33.490 41.045 1.00 85.06 641 VAL A C 1
ATOM 5091 O O . VAL A 1 641 ? -16.632 33.125 42.145 1.00 85.06 641 VAL A O 1
ATOM 5094 N N . GLU A 1 642 ? -15.889 34.758 40.783 1.00 82.38 642 GLU A N 1
ATOM 5095 C CA . GLU A 1 642 ? -15.946 35.856 41.762 1.00 82.38 642 GLU A CA 1
ATOM 5096 C C . GLU A 1 642 ? -17.372 36.081 42.310 1.00 82.38 642 GLU A C 1
ATOM 5098 O O . GLU A 1 642 ? -18.326 36.290 41.560 1.00 82.38 642 GLU A O 1
ATOM 5103 N N . GLU A 1 643 ? -17.525 36.046 43.639 1.00 69.56 643 GLU A N 1
ATOM 5104 C CA . GLU A 1 643 ? -18.793 36.355 44.310 1.00 69.56 643 GLU A CA 1
ATOM 5105 C C . GLU A 1 643 ? -18.984 37.874 44.418 1.00 69.56 643 GLU A C 1
ATOM 5107 O O . GLU A 1 643 ? -18.155 38.584 44.986 1.00 69.56 643 GLU A O 1
ATOM 5112 N N . GLY A 1 644 ? -20.094 38.387 43.884 1.00 64.69 644 GLY A N 1
ATOM 5113 C CA . GLY A 1 644 ? -20.435 39.808 43.933 1.00 64.69 644 GLY A CA 1
ATOM 5114 C C . GLY A 1 644 ? -21.944 40.044 43.890 1.00 64.69 644 GLY A C 1
ATOM 5115 O O . GLY A 1 644 ? -22.714 39.156 43.529 1.00 64.69 644 GLY A O 1
ATOM 5116 N N . SER A 1 645 ? -22.383 41.262 44.227 1.00 60.53 645 SER A N 1
ATOM 5117 C CA . SER A 1 645 ? -23.805 41.659 44.197 1.00 60.53 645 SER A CA 1
ATOM 5118 C C . SER A 1 645 ? -24.430 41.608 42.794 1.00 60.53 645 SER A C 1
ATOM 5120 O O . SER A 1 645 ? -25.652 41.555 42.659 1.00 60.53 645 SER A O 1
ATOM 5122 N N . HIS A 1 646 ? -23.594 41.594 41.750 1.00 75.75 646 HIS A N 1
ATOM 5123 C CA . HIS A 1 646 ? -23.983 41.461 40.350 1.00 75.75 646 HIS A CA 1
ATOM 5124 C C . HIS A 1 646 ? -23.162 40.345 39.680 1.00 75.75 646 HIS A C 1
ATOM 5126 O O . HIS A 1 646 ? -22.057 40.612 39.202 1.00 75.75 646 HIS A O 1
ATOM 5132 N N . PRO A 1 647 ? -23.665 39.096 39.649 1.00 81.75 647 PRO A N 1
ATOM 5133 C CA . PRO A 1 647 ? -22.921 37.965 39.105 1.00 81.75 647 PRO A CA 1
ATOM 5134 C C . PRO A 1 647 ? -22.707 38.119 37.593 1.00 81.75 647 PRO A C 1
ATOM 5136 O O . PRO A 1 647 ? -23.610 38.526 36.857 1.00 81.75 647 PRO A O 1
ATOM 5139 N N . PHE A 1 648 ? -21.512 37.779 37.104 1.00 86.00 648 PHE A N 1
ATOM 5140 C CA . PHE A 1 648 ? -21.184 37.916 35.685 1.00 86.00 648 PHE A CA 1
ATOM 5141 C C . PHE A 1 648 ? -21.962 36.893 34.839 1.00 86.00 648 PHE A C 1
ATOM 5143 O O . PHE A 1 648 ? -21.836 35.679 35.034 1.00 86.00 648 PHE A O 1
ATOM 5150 N N . ARG A 1 649 ? -22.781 37.380 33.898 1.00 87.38 649 ARG A N 1
ATOM 5151 C CA . ARG A 1 649 ? -23.630 36.572 33.004 1.00 87.38 649 ARG A CA 1
ATOM 5152 C C . ARG A 1 649 ? -23.582 37.082 31.557 1.00 87.38 649 ARG A C 1
ATOM 5154 O O . ARG A 1 649 ? -23.284 38.262 31.343 1.00 87.38 649 ARG A O 1
ATOM 5161 N N . PRO A 1 650 ? -23.862 36.222 30.558 1.00 85.56 650 PRO A N 1
ATOM 5162 C CA . PRO A 1 650 ? -23.996 36.646 29.167 1.00 85.56 650 PRO A CA 1
ATOM 5163 C C . PRO A 1 650 ? -24.992 37.801 28.996 1.00 85.56 650 PRO A C 1
ATOM 5165 O O . PRO A 1 650 ? -26.037 37.843 29.640 1.00 85.56 650 PRO A O 1
ATOM 5168 N N . GLN A 1 651 ? -24.691 38.743 28.102 1.00 81.25 651 GLN A N 1
ATOM 5169 C CA . GLN A 1 651 ? -25.620 39.834 27.809 1.00 81.25 651 GLN A CA 1
ATOM 5170 C C . GLN A 1 651 ? -26.771 39.342 26.936 1.00 81.25 651 GLN A C 1
ATOM 5172 O O . GLN A 1 651 ? -26.547 38.735 25.885 1.00 81.25 651 GLN A O 1
ATOM 5177 N N . LEU A 1 652 ? -27.998 39.636 27.366 1.00 78.69 652 LEU A N 1
ATOM 5178 C CA . LEU A 1 652 ? -29.205 39.358 26.600 1.00 78.69 652 LEU A CA 1
ATOM 5179 C C . LEU A 1 652 ? -29.541 40.552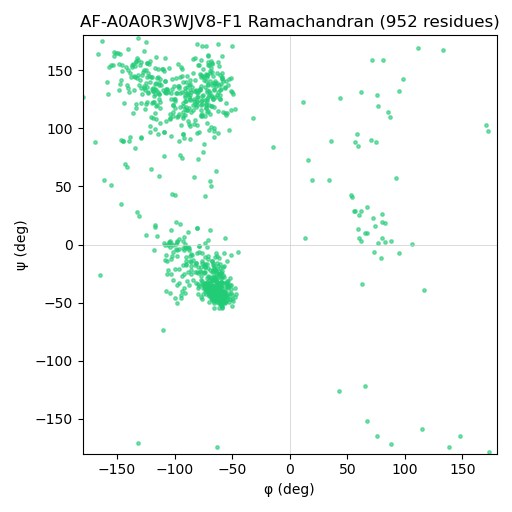 25.696 1.00 78.69 652 LEU A C 1
ATOM 5181 O O . LEU A 1 652 ? -29.495 41.693 26.163 1.00 78.69 652 LEU A O 1
ATOM 5185 N N . PRO A 1 653 ? -29.907 40.323 24.425 1.00 71.31 653 PRO A N 1
ATOM 5186 C CA . PRO A 1 653 ? -30.416 41.381 23.565 1.00 71.31 653 PRO A CA 1
ATOM 5187 C C . PRO A 1 653 ? -31.733 41.940 24.128 1.00 71.31 653 PRO A C 1
ATOM 5189 O O . PRO A 1 653 ? -32.591 41.200 24.611 1.00 71.31 653 PRO A O 1
ATOM 5192 N N . THR A 1 654 ? -31.899 43.263 24.069 1.00 61.16 654 THR A N 1
ATOM 5193 C CA . THR A 1 654 ? -33.096 43.974 24.556 1.00 61.16 654 THR A CA 1
ATOM 5194 C C . THR A 1 654 ? -34.331 43.756 23.678 1.00 61.16 654 THR A C 1
ATOM 5196 O O . THR A 1 654 ? -35.445 43.994 24.138 1.00 61.16 654 THR A O 1
ATOM 5199 N N . THR A 1 655 ? -34.160 43.270 22.445 1.00 61.53 655 THR A N 1
ATOM 5200 C CA . THR A 1 655 ? -35.233 43.005 21.480 1.00 61.53 655 THR A CA 1
ATOM 5201 C C . THR A 1 655 ? -35.088 41.604 20.873 1.00 61.53 655 THR A C 1
ATOM 5203 O O . THR A 1 655 ? -33.989 41.164 20.544 1.00 61.53 655 THR A O 1
ATOM 5206 N N . GLY A 1 656 ? -36.204 40.879 20.737 1.00 67.31 656 GLY A N 1
ATOM 5207 C CA . GLY A 1 656 ? -36.276 39.601 20.014 1.00 67.31 656 GLY A CA 1
ATOM 5208 C C . GLY A 1 656 ? -36.642 38.380 20.862 1.00 67.31 656 GLY A C 1
ATOM 5209 O O . GLY A 1 656 ? -37.431 37.566 20.399 1.00 67.31 656 GLY A O 1
ATOM 5210 N N . ILE A 1 657 ? -36.148 38.251 22.099 1.00 78.19 657 ILE A N 1
ATOM 5211 C CA . ILE A 1 657 ? -36.476 37.094 22.957 1.00 78.19 657 ILE A CA 1
ATOM 5212 C C . ILE A 1 657 ? -37.866 37.294 23.588 1.00 78.19 657 ILE A C 1
ATOM 5214 O O . ILE A 1 657 ? -38.080 38.325 24.234 1.00 78.19 657 ILE A O 1
ATOM 5218 N N . PRO A 1 658 ? -38.810 36.337 23.470 1.00 81.69 658 PRO A N 1
ATOM 5219 C CA . PRO A 1 658 ? -40.108 36.464 24.125 1.00 81.69 658 PRO A CA 1
ATOM 5220 C C . PRO A 1 658 ? -39.964 36.542 25.662 1.00 81.69 658 PRO A C 1
ATOM 5222 O O . PRO A 1 658 ? -39.212 35.744 26.231 1.00 81.69 658 PRO A O 1
ATOM 5225 N N . PRO A 1 659 ? -40.701 37.434 26.360 1.00 82.12 659 PRO A N 1
ATOM 5226 C CA . PRO A 1 659 ? -40.509 37.695 27.794 1.00 82.12 659 PRO A CA 1
ATOM 5227 C C . PRO A 1 659 ? -40.567 36.454 28.696 1.00 82.12 659 PRO A C 1
ATOM 5229 O O . PRO A 1 659 ? -39.783 36.348 29.630 1.00 82.12 659 PRO A O 1
ATOM 5232 N N . ALA A 1 660 ? -41.435 35.487 28.383 1.00 81.75 660 ALA A N 1
ATOM 5233 C CA . ALA A 1 660 ? -41.559 34.246 29.152 1.00 81.75 660 ALA A CA 1
ATOM 5234 C C . ALA A 1 660 ? -40.291 33.371 29.085 1.00 81.75 660 ALA A C 1
ATOM 5236 O O . ALA A 1 660 ? -39.846 32.831 30.090 1.00 81.75 660 ALA A O 1
ATOM 5237 N N . TYR A 1 661 ? -39.658 33.273 27.912 1.00 83.06 661 TYR A N 1
ATOM 5238 C CA . TYR A 1 661 ? -38.412 32.516 27.747 1.00 83.06 661 TYR A CA 1
ATOM 5239 C C . TYR A 1 661 ? -37.198 33.268 28.295 1.00 83.06 661 TYR A C 1
ATOM 5241 O O . TYR A 1 661 ? -36.229 32.639 28.715 1.00 83.06 661 TYR A O 1
ATOM 5249 N N . LYS A 1 662 ? -37.259 34.606 28.321 1.00 85.81 662 LYS A N 1
ATOM 5250 C CA . LYS A 1 662 ? -36.258 35.439 28.990 1.00 85.81 662 LYS A CA 1
ATOM 5251 C C . LYS A 1 662 ? -36.263 35.203 30.503 1.00 85.81 662 LYS A C 1
ATOM 5253 O O . LYS A 1 662 ? -35.198 34.994 31.070 1.00 85.81 662 LYS A O 1
ATOM 5258 N N . ASP A 1 663 ? -37.442 35.169 31.121 1.00 87.19 663 ASP A N 1
ATOM 5259 C CA . ASP A 1 663 ? -37.593 34.877 32.551 1.00 87.19 663 ASP A CA 1
ATOM 5260 C C . ASP A 1 663 ? -37.085 33.466 32.912 1.00 87.19 663 ASP A C 1
ATOM 5262 O O . ASP A 1 663 ? -36.328 33.299 33.869 1.00 87.19 663 ASP A O 1
ATOM 5266 N N . ILE A 1 664 ? -37.404 32.458 32.087 1.00 89.00 664 ILE A N 1
ATOM 5267 C CA . ILE A 1 664 ? -36.861 31.095 32.229 1.00 89.00 664 ILE A CA 1
ATOM 5268 C C . ILE A 1 664 ? -35.326 31.102 32.204 1.00 89.00 664 ILE A C 1
ATOM 5270 O O . ILE A 1 664 ? -34.693 30.492 33.068 1.00 89.00 664 ILE A O 1
ATOM 5274 N N . LEU A 1 665 ? -34.728 31.793 31.230 1.00 88.75 665 LEU A N 1
ATOM 5275 C CA . LEU A 1 665 ? -33.275 31.886 31.081 1.00 88.75 665 LEU A CA 1
ATOM 5276 C C . LEU A 1 665 ? -32.639 32.582 32.297 1.00 88.75 665 LEU A C 1
ATOM 5278 O O . LEU A 1 665 ? -31.651 32.084 32.840 1.00 88.75 665 LEU A O 1
ATOM 5282 N N . GLU A 1 666 ? -33.239 33.679 32.769 1.00 89.62 666 GLU A N 1
ATOM 5283 C CA . GLU A 1 666 ? -32.747 34.449 33.916 1.00 89.62 666 GLU A CA 1
ATOM 5284 C C . GLU A 1 666 ? -32.814 33.675 35.241 1.00 89.62 666 GLU A C 1
ATOM 5286 O O . GLU A 1 666 ? -31.894 33.767 36.059 1.00 89.62 666 GLU A O 1
ATOM 5291 N N . ARG A 1 667 ? -33.844 32.845 35.439 1.00 91.69 667 ARG A N 1
ATOM 5292 C CA . ARG A 1 667 ? -33.929 31.939 36.598 1.00 91.69 667 ARG A CA 1
ATOM 5293 C C . ARG A 1 667 ? -32.960 30.762 36.495 1.00 91.69 667 ARG A C 1
ATOM 5295 O O . ARG A 1 667 ? -32.355 30.369 37.494 1.00 91.69 667 ARG A O 1
ATOM 5302 N N . ALA A 1 668 ? -32.789 30.205 35.297 1.00 90.88 668 ALA A N 1
ATOM 5303 C CA . ALA A 1 668 ? -31.978 29.011 35.071 1.00 90.88 668 ALA A CA 1
ATOM 5304 C C . ALA A 1 668 ? -30.476 29.227 35.338 1.00 90.88 668 ALA A C 1
ATOM 5306 O O . ALA A 1 668 ? -29.815 28.311 35.827 1.00 90.88 668 ALA A O 1
ATOM 5307 N N . TRP A 1 669 ? -29.936 30.431 35.116 1.00 91.81 669 TRP A N 1
ATOM 5308 C CA . TRP A 1 669 ? -28.530 30.753 35.423 1.00 91.81 669 TRP A CA 1
ATOM 5309 C C . TRP A 1 669 ? -28.307 31.488 36.760 1.00 91.81 669 TRP A C 1
ATOM 5311 O O . TRP A 1 669 ? -27.273 32.141 36.945 1.00 91.81 669 TRP A O 1
ATOM 5321 N N . SER A 1 670 ? -29.268 31.428 37.690 1.00 90.62 670 SER A N 1
ATOM 5322 C CA . SER A 1 670 ? -29.152 32.043 39.023 1.00 90.62 670 SER A CA 1
ATOM 5323 C C . SER A 1 670 ? -27.847 31.645 39.728 1.00 90.62 670 SER A C 1
ATOM 5325 O O . SER A 1 670 ? -27.383 30.509 39.604 1.00 90.62 670 SER A O 1
ATOM 5327 N N . GLU A 1 671 ? -27.249 32.577 40.476 1.00 87.88 671 GLU A N 1
ATOM 5328 C CA . GLU A 1 671 ? -26.046 32.320 41.281 1.00 87.88 671 GLU A CA 1
ATOM 5329 C C . GLU A 1 671 ? -26.299 31.234 42.332 1.00 87.88 671 GLU A C 1
ATOM 5331 O O . GLU A 1 671 ? -25.517 30.298 42.449 1.00 87.88 671 GLU A O 1
ATOM 5336 N N . ASN A 1 672 ? -27.441 31.296 43.023 1.00 88.00 672 ASN A N 1
ATOM 5337 C CA . ASN A 1 672 ? -27.829 30.277 43.991 1.00 88.00 672 ASN A CA 1
ATOM 5338 C C . ASN A 1 672 ? -28.432 29.048 43.271 1.00 88.00 672 ASN A C 1
ATOM 5340 O O . ASN A 1 672 ? -29.477 29.204 42.622 1.00 88.00 672 ASN A O 1
ATOM 5344 N N . PRO A 1 673 ? -27.844 27.838 43.412 1.00 89.81 673 PRO A N 1
ATOM 5345 C CA . PRO A 1 673 ? -28.336 26.614 42.771 1.00 89.81 673 PRO A CA 1
ATOM 5346 C C . PRO A 1 673 ? -29.767 26.232 43.165 1.00 89.81 673 PRO A C 1
ATOM 5348 O O . PRO A 1 673 ? -30.497 25.693 42.337 1.00 89.81 673 PRO A O 1
ATOM 5351 N N . SER A 1 674 ? -30.190 26.535 44.397 1.00 89.75 674 SER A N 1
ATOM 5352 C CA . SER A 1 674 ? -31.518 26.173 44.918 1.00 89.75 674 SER A CA 1
ATOM 5353 C C . SER A 1 674 ? -32.654 27.015 44.335 1.00 89.75 674 SER A C 1
ATOM 5355 O O . SER A 1 674 ? -33.810 26.614 44.413 1.00 89.75 674 SER A O 1
ATOM 5357 N N . LEU A 1 675 ? -32.340 28.183 43.762 1.00 90.06 675 LEU A N 1
ATOM 5358 C CA . LEU A 1 675 ? -33.322 29.053 43.104 1.00 90.06 675 LEU A CA 1
ATOM 5359 C C . LEU A 1 675 ? -33.553 28.678 41.631 1.00 90.06 675 LEU A C 1
ATOM 5361 O O . LEU A 1 675 ? -34.438 29.242 40.989 1.00 90.06 675 LEU A O 1
ATOM 5365 N N . ARG A 1 676 ? -32.753 27.756 41.079 1.00 93.62 676 ARG A N 1
ATOM 5366 C CA . ARG A 1 676 ? -32.877 27.321 39.684 1.00 93.62 676 ARG A CA 1
ATOM 5367 C C . ARG A 1 676 ? -34.046 26.333 39.551 1.00 93.62 676 ARG A C 1
ATOM 5369 O O . ARG A 1 676 ? -34.135 25.404 40.355 1.00 93.62 676 ARG A O 1
ATOM 5376 N N . PRO A 1 677 ? -34.917 26.484 38.539 1.00 93.69 677 PRO A N 1
ATOM 5377 C CA . PRO A 1 677 ? -36.027 25.563 38.312 1.00 93.69 677 PRO A CA 1
ATOM 5378 C C . PRO A 1 677 ? -35.525 24.184 37.874 1.00 93.69 677 PRO A C 1
ATOM 5380 O O . PRO A 1 677 ? -34.485 24.052 37.232 1.00 93.69 677 PRO A O 1
ATOM 5383 N N . THR A 1 678 ? -36.288 23.139 38.167 1.00 93.56 678 THR A N 1
ATOM 5384 C CA . THR A 1 678 ? -36.004 21.783 37.672 1.00 93.56 678 THR A CA 1
ATOM 5385 C C . THR A 1 678 ? -36.456 21.615 36.217 1.00 93.56 678 THR A C 1
ATOM 5387 O O . THR A 1 678 ? -37.410 22.259 35.784 1.00 93.56 678 THR A O 1
ATOM 5390 N N . PHE A 1 679 ? -35.846 20.700 35.449 1.00 93.25 679 PHE A N 1
ATOM 5391 C CA . PHE A 1 679 ? -36.301 20.425 34.072 1.00 93.25 679 PHE A CA 1
ATOM 5392 C C . PHE A 1 679 ? -37.765 19.969 33.996 1.00 93.25 679 PHE A C 1
ATOM 5394 O O . PHE A 1 679 ? -38.445 20.276 33.022 1.00 93.25 679 PHE A O 1
ATOM 5401 N N . LYS A 1 680 ? -38.281 19.332 35.051 1.00 91.75 680 LYS A N 1
ATOM 5402 C CA . LYS A 1 680 ? -39.698 18.978 35.179 1.00 91.75 680 LYS A CA 1
ATOM 5403 C C . LYS A 1 680 ? -40.606 20.208 35.269 1.00 91.75 680 LYS A C 1
ATOM 5405 O O . LYS A 1 680 ? -41.664 20.253 34.642 1.00 91.75 680 LYS A O 1
ATOM 5410 N N . GLU A 1 681 ? -40.203 21.213 36.047 1.00 92.00 681 GLU A N 1
ATOM 5411 C CA . GLU A 1 681 ? -40.920 22.491 36.149 1.00 92.00 681 GLU A CA 1
ATOM 5412 C C . GLU A 1 681 ? -40.824 23.281 34.844 1.00 92.00 681 GLU A C 1
ATOM 5414 O O . GLU A 1 681 ? -41.846 23.776 34.370 1.00 92.00 681 GLU A O 1
ATOM 5419 N N . LEU A 1 682 ? -39.635 23.315 34.231 1.00 90.88 682 LEU A N 1
ATOM 5420 C CA . LEU A 1 682 ? -39.403 23.941 32.929 1.00 90.88 682 LEU A CA 1
ATOM 5421 C C . LEU A 1 682 ? -40.256 23.303 31.829 1.00 90.88 682 LEU A C 1
ATOM 5423 O O . LEU A 1 682 ? -40.862 24.025 31.042 1.00 90.88 682 LEU A O 1
ATOM 5427 N N . ASN A 1 683 ? -40.355 21.969 31.781 1.00 88.56 683 ASN A N 1
ATOM 5428 C CA . ASN A 1 683 ? -41.168 21.287 30.775 1.00 88.56 683 ASN A CA 1
ATOM 5429 C C . ASN A 1 683 ? -42.652 21.658 30.921 1.00 88.56 683 ASN A C 1
ATOM 5431 O O . ASN A 1 683 ? -43.297 22.019 29.940 1.00 88.56 683 ASN A O 1
ATOM 5435 N N . ARG A 1 684 ? -43.175 21.670 32.157 1.00 87.88 684 ARG A N 1
ATOM 5436 C CA . ARG A 1 684 ? -44.559 22.088 32.438 1.00 87.88 684 ARG A CA 1
ATOM 5437 C C . ARG A 1 684 ? -44.810 23.547 32.045 1.00 87.88 684 ARG A C 1
ATOM 5439 O O . ARG A 1 684 ? -45.868 23.861 31.507 1.00 87.88 684 ARG A O 1
ATOM 5446 N N . GLU A 1 685 ? -43.862 24.437 32.323 1.00 86.81 685 GLU A N 1
ATOM 5447 C CA . GLU A 1 685 ? -43.957 25.859 31.982 1.00 86.81 685 GLU A CA 1
ATOM 5448 C C . GLU A 1 685 ? -43.946 26.073 30.457 1.00 86.81 685 GLU A C 1
ATOM 5450 O O . GLU A 1 685 ? -44.808 26.768 29.920 1.00 86.81 685 GLU A O 1
ATOM 5455 N N . ILE A 1 686 ? -43.053 25.393 29.731 1.00 83.69 686 ILE A N 1
ATOM 5456 C CA . ILE A 1 686 ? -42.978 25.448 28.262 1.00 83.69 686 ILE A CA 1
ATOM 5457 C C . ILE A 1 686 ? -44.241 24.860 27.614 1.00 83.69 686 ILE A C 1
ATOM 5459 O O . ILE A 1 686 ? -44.758 25.425 26.645 1.00 83.69 686 ILE A O 1
ATOM 5463 N N . GLU A 1 687 ? -44.793 23.772 28.155 1.00 81.88 687 GLU A N 1
ATOM 5464 C CA . GLU A 1 687 ? -46.070 23.196 27.706 1.00 81.88 687 GLU A CA 1
ATOM 5465 C C . GLU A 1 687 ? -47.248 24.167 27.913 1.00 81.88 687 GLU A C 1
ATOM 5467 O O . GLU A 1 687 ? -48.119 24.293 27.048 1.00 81.88 687 GLU A O 1
ATOM 5472 N N . GLN A 1 688 ? -47.252 24.918 29.019 1.00 81.94 688 GLN A N 1
ATOM 5473 C CA . GLN A 1 688 ? -48.254 25.956 29.282 1.00 81.94 688 GLN A CA 1
ATOM 5474 C C . GLN A 1 688 ? -48.108 27.176 28.368 1.00 81.94 688 GLN A C 1
ATOM 5476 O O . GLN A 1 688 ? -49.121 27.769 27.996 1.00 81.94 688 GLN A O 1
ATOM 5481 N N . ILE A 1 689 ? -46.881 27.544 27.988 1.00 79.25 689 ILE A N 1
ATOM 5482 C CA . ILE A 1 689 ? -46.606 28.649 27.056 1.00 79.25 689 ILE A CA 1
ATOM 5483 C C . ILE A 1 689 ? -47.020 28.272 25.623 1.00 79.25 689 ILE A C 1
ATOM 5485 O O . ILE A 1 689 ? -47.510 29.119 24.875 1.00 79.25 689 ILE A O 1
ATOM 5489 N N . THR A 1 690 ? -46.885 27.000 25.240 1.00 71.56 690 THR A N 1
ATOM 5490 C CA . THR A 1 690 ? -47.103 26.535 23.857 1.00 71.56 690 THR A CA 1
ATOM 5491 C C . THR A 1 690 ? -48.556 26.172 23.508 1.00 71.56 690 THR A C 1
ATOM 5493 O O . THR A 1 690 ? -48.839 25.991 22.322 1.00 71.56 690 THR A O 1
ATOM 5496 N N . LYS A 1 691 ? -49.484 26.102 24.487 1.00 62.94 691 LYS A N 1
ATOM 5497 C CA . LYS A 1 691 ? -50.956 25.873 24.359 1.00 62.94 691 LYS A CA 1
ATOM 5498 C C . LYS A 1 691 ? -51.426 25.242 23.032 1.00 62.94 691 LYS A C 1
ATOM 5500 O O . LYS A 1 691 ? -52.280 25.787 22.336 1.00 62.94 691 LYS A O 1
ATOM 5505 N N . GLY A 1 692 ? -50.873 24.086 22.667 1.00 54.94 692 GLY A N 1
ATOM 5506 C CA . GLY A 1 692 ? -51.349 23.282 21.537 1.00 54.94 692 GLY A CA 1
ATOM 5507 C C . GLY A 1 692 ? -51.176 23.872 20.128 1.00 54.94 692 GLY A C 1
AT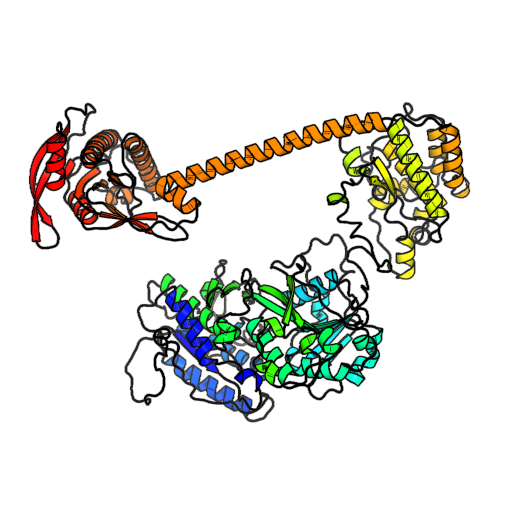OM 5508 O O . GLY A 1 692 ? -51.697 23.274 19.184 1.00 54.94 692 GLY A O 1
ATOM 5509 N N . LYS A 1 693 ? -50.441 24.977 19.925 1.00 57.34 693 LYS A N 1
ATOM 5510 C CA . LYS A 1 693 ? -50.042 25.376 18.563 1.00 57.34 693 LYS A CA 1
ATOM 5511 C C . LYS A 1 693 ? -49.036 24.348 18.038 1.00 57.34 693 LYS A C 1
ATOM 5513 O O . LYS A 1 693 ? -47.862 24.391 18.387 1.00 57.34 693 LYS A O 1
ATOM 5518 N N . LYS A 1 694 ? -49.485 23.415 17.191 1.00 52.09 694 LYS A N 1
ATOM 5519 C CA . LYS A 1 694 ? -48.579 22.637 16.333 1.00 52.09 694 LYS A CA 1
ATOM 5520 C C . LYS A 1 694 ? -47.956 23.626 15.352 1.00 52.09 694 LYS A C 1
ATOM 5522 O O . LYS A 1 694 ? -48.604 24.039 14.400 1.00 52.09 694 LYS A O 1
ATOM 5527 N N . MET A 1 695 ? -46.753 24.087 15.661 1.00 54.75 695 MET A N 1
ATOM 5528 C CA . MET A 1 695 ? -46.028 25.075 14.865 1.00 54.75 695 MET A CA 1
ATOM 5529 C C . MET A 1 695 ? -45.833 24.537 13.435 1.00 54.75 695 MET A C 1
ATOM 5531 O O . MET A 1 695 ? -45.623 23.334 13.261 1.00 54.75 695 MET A O 1
ATOM 5535 N N . ASN A 1 696 ? -45.926 25.412 12.424 1.00 53.28 696 ASN A N 1
ATOM 5536 C CA . ASN A 1 696 ? -45.838 25.113 10.980 1.00 53.28 696 ASN A CA 1
ATOM 5537 C C . ASN A 1 696 ? -44.409 24.698 10.549 1.00 53.28 696 ASN A C 1
ATOM 5539 O O . ASN A 1 696 ? -43.793 25.283 9.664 1.00 53.28 696 ASN A O 1
ATOM 5543 N N . ILE A 1 697 ? -43.849 23.687 11.210 1.00 55.66 697 ILE A N 1
ATOM 5544 C CA . ILE A 1 697 ? -42.451 23.250 11.099 1.00 55.66 697 ILE A CA 1
ATOM 5545 C C . ILE A 1 697 ? -42.215 22.485 9.792 1.00 55.66 697 ILE A C 1
ATOM 5547 O O . ILE A 1 697 ? -41.164 22.605 9.167 1.00 55.66 697 ILE A O 1
ATOM 5551 N N . VAL A 1 698 ? -43.217 21.725 9.350 1.00 58.31 698 VAL A N 1
ATOM 5552 C CA . VAL A 1 698 ? -43.123 20.848 8.178 1.00 58.31 698 VAL A CA 1
ATOM 5553 C C . VAL A 1 698 ? -42.934 21.652 6.887 1.00 58.31 698 VAL A C 1
ATOM 5555 O O . VAL A 1 698 ? -42.120 21.285 6.048 1.00 58.31 698 VAL A O 1
ATOM 5558 N N . GLU A 1 699 ? -43.620 22.784 6.747 1.00 58.53 699 GLU A N 1
ATOM 5559 C CA . GLU A 1 699 ? -43.567 23.619 5.541 1.00 58.53 699 GLU A CA 1
ATOM 5560 C C . GLU A 1 699 ? -42.217 24.340 5.392 1.00 58.53 699 GLU A C 1
ATOM 5562 O O . GLU A 1 699 ? -41.629 24.367 4.310 1.00 58.53 699 GLU A O 1
ATOM 5567 N N . HIS A 1 700 ? -41.652 24.822 6.504 1.00 60.62 700 HIS A N 1
ATOM 5568 C CA . HIS A 1 700 ? -40.299 25.379 6.515 1.00 60.62 700 HIS A CA 1
ATOM 5569 C C . HIS A 1 700 ? -39.231 24.301 6.246 1.00 60.62 700 HIS A C 1
ATOM 5571 O O . HIS A 1 700 ? -38.258 24.551 5.531 1.00 60.62 700 HIS A O 1
ATOM 5577 N N . MET A 1 701 ? -39.425 23.080 6.764 1.00 56.53 701 MET A N 1
ATOM 5578 C CA . MET A 1 701 ? -38.552 21.937 6.471 1.00 56.53 701 MET A CA 1
ATOM 5579 C C . MET A 1 701 ? -38.560 21.570 4.984 1.00 56.53 701 MET A C 1
ATOM 5581 O O . MET A 1 701 ? -37.487 21.346 4.424 1.00 56.53 701 MET A O 1
ATOM 5585 N N . PHE A 1 702 ? -39.730 21.561 4.335 1.00 63.28 702 PHE A N 1
ATOM 5586 C CA . PHE A 1 702 ? -39.836 21.290 2.898 1.00 63.28 702 PHE A CA 1
ATOM 5587 C C . PHE A 1 702 ? -39.059 22.313 2.067 1.00 63.28 702 PHE A C 1
ATOM 5589 O O . PHE A 1 702 ? -38.239 21.925 1.235 1.00 63.28 702 PHE A O 1
ATOM 5596 N N . LYS A 1 703 ? -39.217 23.606 2.367 1.00 60.75 703 LYS A N 1
ATOM 5597 C CA . LYS A 1 703 ? -38.514 24.682 1.655 1.00 60.75 703 LYS A CA 1
ATOM 5598 C C . LYS A 1 703 ? -36.989 24.614 1.819 1.00 60.75 703 LYS A C 1
ATOM 5600 O O . LYS A 1 703 ? -36.243 24.880 0.879 1.00 60.75 703 LYS A O 1
ATOM 5605 N N . MET A 1 704 ? -36.506 24.235 3.004 1.00 59.81 704 MET A N 1
ATOM 5606 C CA . MET A 1 704 ? -35.070 24.061 3.252 1.00 59.81 704 MET A CA 1
ATOM 5607 C C . MET A 1 704 ? -34.497 22.816 2.561 1.00 59.81 704 MET A C 1
ATOM 5609 O O . MET A 1 704 ? -33.384 22.875 2.036 1.00 59.81 704 MET A O 1
ATOM 5613 N N . MET A 1 705 ? -35.243 21.705 2.524 1.00 59.72 705 MET A N 1
ATOM 5614 C CA . MET A 1 705 ? -34.821 20.488 1.816 1.00 59.72 705 MET A CA 1
ATOM 5615 C C . MET A 1 705 ? -34.744 20.703 0.302 1.00 59.72 705 MET A C 1
ATOM 5617 O O . MET A 1 705 ? -33.789 20.247 -0.323 1.00 59.72 705 MET A O 1
ATOM 5621 N N . GLU A 1 706 ? -35.695 21.434 -0.276 1.00 67.88 706 GLU A N 1
ATOM 5622 C CA . GLU A 1 706 ? -35.727 21.745 -1.710 1.00 67.88 706 GLU A CA 1
ATOM 5623 C C . GLU A 1 706 ? -34.519 22.597 -2.141 1.00 67.88 706 GLU A C 1
ATOM 5625 O O . GLU A 1 706 ? -33.832 22.284 -3.119 1.00 67.88 706 GLU A O 1
ATOM 5630 N N . ASN A 1 707 ? -34.171 23.607 -1.335 1.00 64.75 707 ASN A N 1
ATOM 5631 C CA . ASN A 1 707 ? -32.981 24.430 -1.558 1.00 64.75 707 ASN A CA 1
ATOM 5632 C C . ASN A 1 707 ? -31.678 23.627 -1.415 1.00 64.75 707 ASN A C 1
ATOM 5634 O O . ASN A 1 707 ? -30.741 23.819 -2.193 1.00 64.75 707 ASN A O 1
ATOM 5638 N N . TYR A 1 708 ? -31.608 22.712 -0.442 1.00 60.66 708 TYR A N 1
ATOM 5639 C CA . TYR A 1 708 ? -30.428 21.867 -0.241 1.00 60.66 708 TYR A CA 1
ATOM 5640 C C . TYR A 1 708 ? -30.254 20.832 -1.361 1.00 60.66 708 TYR A C 1
ATOM 5642 O O . TYR A 1 708 ? -29.132 20.629 -1.827 1.00 60.66 708 TYR A O 1
ATOM 5650 N N . SER A 1 709 ? -31.351 20.236 -1.846 1.00 63.28 709 SER A N 1
ATOM 5651 C CA . SER A 1 709 ? -31.343 19.335 -3.009 1.00 63.28 709 SER A CA 1
ATOM 5652 C C . SER A 1 709 ? -30.842 20.058 -4.258 1.00 63.28 709 SER A C 1
ATOM 5654 O O . SER A 1 709 ? -29.916 19.586 -4.913 1.00 63.28 709 SER A O 1
ATOM 5656 N N . SER A 1 710 ? -31.367 21.258 -4.522 1.00 70.38 710 SER A N 1
ATOM 5657 C CA . SER A 1 710 ? -30.960 22.082 -5.668 1.00 70.38 710 SER A CA 1
ATOM 5658 C C . SER A 1 710 ? -29.472 22.459 -5.611 1.00 70.38 710 SER A C 1
ATOM 5660 O O . SER A 1 710 ? -28.758 22.414 -6.615 1.00 70.38 710 SER A O 1
ATOM 5662 N N . TRP A 1 711 ? -28.963 22.792 -4.420 1.00 70.88 711 TRP A N 1
ATOM 5663 C CA . TRP A 1 711 ? -27.543 23.091 -4.227 1.00 70.88 711 TRP A CA 1
ATOM 5664 C C . TRP A 1 711 ? -26.649 21.858 -4.425 1.00 70.88 711 TRP A C 1
ATOM 5666 O O . TRP A 1 711 ? -25.602 21.959 -5.068 1.00 70.88 711 TRP A O 1
ATOM 5676 N N . LEU A 1 712 ? -27.056 20.692 -3.912 1.00 64.06 712 LEU A N 1
ATOM 5677 C CA . LEU A 1 712 ? -26.329 19.435 -4.111 1.00 64.06 712 LEU A CA 1
ATOM 5678 C C . LEU A 1 712 ? -26.255 19.052 -5.589 1.00 64.06 712 LEU A C 1
ATOM 5680 O O . LEU A 1 712 ? -25.180 18.697 -6.071 1.00 64.06 712 LEU A O 1
ATOM 5684 N N . GLU A 1 713 ? -27.362 19.173 -6.318 1.00 73.50 713 GLU A N 1
ATOM 5685 C CA . GLU A 1 713 ? -27.397 18.941 -7.765 1.00 73.50 713 GLU A CA 1
ATOM 5686 C C . GLU A 1 713 ? -26.420 19.862 -8.501 1.00 73.50 713 GLU A C 1
ATOM 5688 O O . GLU A 1 713 ? -25.664 19.412 -9.366 1.00 73.50 713 GLU A O 1
ATOM 5693 N N . GLN A 1 714 ? -26.355 21.134 -8.102 1.00 76.25 714 GLN A N 1
ATOM 5694 C CA . GLN A 1 714 ? -25.406 22.085 -8.668 1.00 76.25 714 GLN A CA 1
ATOM 5695 C C . GLN A 1 714 ? -23.948 21.716 -8.346 1.00 76.25 714 GLN A C 1
ATOM 5697 O O . GLN A 1 714 ? -23.093 21.794 -9.227 1.00 76.25 714 GLN A O 1
ATOM 5702 N N . GLN A 1 715 ? -23.652 21.257 -7.126 1.00 67.94 715 GLN A N 1
ATOM 5703 C CA . GLN A 1 715 ? -22.310 20.785 -6.754 1.00 67.94 715 GLN A CA 1
ATOM 5704 C C . GLN A 1 715 ? -21.894 19.530 -7.533 1.00 67.94 715 GLN A C 1
ATOM 5706 O O . GLN A 1 715 ? -20.767 19.460 -8.029 1.00 67.94 715 GLN A O 1
ATOM 5711 N N . VAL A 1 716 ? -22.796 18.553 -7.674 1.00 71.81 716 VAL A N 1
ATOM 5712 C CA . VAL A 1 716 ? -22.552 17.336 -8.465 1.00 71.81 716 VAL A CA 1
ATOM 5713 C C . VAL A 1 716 ? -22.294 17.701 -9.923 1.00 71.81 716 VAL A C 1
ATOM 5715 O O . VAL A 1 716 ? -21.333 17.202 -10.510 1.00 71.81 716 VAL A O 1
ATOM 5718 N N . LYS A 1 717 ? -23.081 18.625 -10.487 1.00 77.75 717 LYS A N 1
ATOM 5719 C CA . LYS A 1 717 ? -22.895 19.110 -11.856 1.00 77.75 717 LYS A CA 1
ATOM 5720 C C . LYS A 1 717 ? -21.515 19.744 -12.057 1.00 77.75 717 LYS A C 1
ATOM 5722 O O . LYS A 1 717 ? -20.806 19.337 -12.974 1.00 77.75 717 LYS A O 1
ATOM 5727 N N . THR A 1 718 ? -21.089 20.644 -11.168 1.00 78.38 718 THR A N 1
ATOM 5728 C CA . THR A 1 718 ? -19.752 21.263 -11.237 1.00 78.38 718 THR A CA 1
ATOM 5729 C C . THR A 1 718 ? -18.639 20.217 -11.171 1.00 78.38 718 THR A C 1
ATOM 5731 O O . THR A 1 718 ? -17.724 20.230 -11.992 1.00 78.38 718 THR A O 1
ATOM 5734 N N . ARG A 1 719 ? -18.727 19.254 -10.243 1.00 70.06 719 ARG A N 1
ATOM 5735 C CA . ARG A 1 719 ? -17.734 18.169 -10.131 1.00 70.06 719 ARG A CA 1
ATOM 5736 C C . ARG A 1 719 ? -17.692 17.278 -11.371 1.00 70.06 719 ARG A C 1
ATOM 5738 O O . ARG A 1 719 ? -16.621 16.817 -11.763 1.00 70.06 719 ARG A O 1
ATOM 5745 N N . MET A 1 720 ? -18.840 17.043 -11.998 1.00 71.25 720 MET A N 1
ATOM 5746 C CA . MET A 1 720 ? -18.934 16.254 -13.223 1.00 71.25 720 MET A CA 1
ATOM 5747 C C . MET A 1 720 ? -18.337 16.999 -14.425 1.00 71.25 720 MET A C 1
ATOM 5749 O O . MET A 1 720 ? -17.656 16.387 -15.250 1.00 71.25 720 MET A O 1
ATOM 5753 N N . GLU A 1 721 ? -18.513 18.321 -14.488 1.00 85.06 721 GLU A N 1
ATOM 5754 C CA . GLU A 1 721 ? -17.865 19.190 -15.475 1.00 85.06 721 GLU A CA 1
ATOM 5755 C C . GLU A 1 721 ? -16.337 19.213 -15.293 1.00 85.06 721 GLU A C 1
ATOM 5757 O O . GLU A 1 721 ? -15.618 18.984 -16.271 1.00 85.06 721 GLU A O 1
ATOM 5762 N N . GLU A 1 722 ? -15.836 19.372 -14.061 1.00 77.06 722 GLU A N 1
ATOM 5763 C CA . GLU A 1 722 ? -14.401 19.299 -13.724 1.00 77.06 722 GLU A CA 1
ATOM 5764 C C . GLU A 1 722 ? -13.783 17.963 -14.159 1.00 77.06 722 GLU A C 1
ATOM 5766 O O . GLU A 1 722 ? -12.780 17.935 -14.879 1.00 77.06 722 GLU A O 1
ATOM 5771 N N . LEU A 1 723 ? -14.428 16.848 -13.799 1.00 73.38 723 LEU A N 1
ATOM 5772 C CA . LEU A 1 723 ? -13.981 15.509 -14.179 1.00 73.38 723 LEU A CA 1
ATOM 5773 C C . LEU A 1 723 ? -13.973 15.326 -15.704 1.00 73.38 723 LEU A C 1
ATOM 5775 O O . LEU A 1 723 ? -13.057 14.715 -16.260 1.00 73.38 723 LEU A O 1
ATOM 5779 N N . SER A 1 724 ? -14.975 15.869 -16.402 1.00 75.69 724 SER A N 1
ATOM 5780 C CA . SER A 1 724 ? -15.041 15.812 -17.866 1.00 75.69 724 SER A CA 1
ATOM 5781 C C . SER A 1 724 ? -13.912 16.613 -18.526 1.00 75.69 724 SER A C 1
ATOM 5783 O O . SER A 1 724 ? -13.338 16.163 -19.523 1.00 75.69 724 SER A O 1
ATOM 5785 N N . ALA A 1 725 ? -13.552 17.768 -17.959 1.00 78.50 725 ALA A N 1
ATOM 5786 C CA . ALA A 1 725 ? -12.462 18.605 -18.442 1.00 78.50 725 ALA A CA 1
ATOM 5787 C C . ALA A 1 725 ? -11.106 17.920 -18.226 1.00 78.50 725 ALA A C 1
ATOM 5789 O O . ALA A 1 725 ? -10.269 17.893 -19.134 1.00 78.50 725 ALA A O 1
ATOM 5790 N N . GLU A 1 726 ? -10.910 17.294 -17.066 1.00 71.75 726 GLU A N 1
ATOM 5791 C CA . GLU A 1 726 ? -9.693 16.545 -16.758 1.00 71.75 726 GLU A CA 1
ATOM 5792 C C . GLU A 1 726 ? -9.551 15.293 -17.637 1.00 71.75 726 GLU A C 1
ATOM 5794 O O . GLU A 1 726 ? -8.471 15.030 -18.178 1.00 71.75 726 GLU A O 1
ATOM 5799 N N . LYS A 1 727 ? -10.659 14.586 -17.901 1.00 75.31 727 LYS A N 1
ATOM 5800 C CA . LYS A 1 727 ? -10.692 13.468 -18.855 1.00 75.31 727 LYS A CA 1
ATOM 5801 C C . LYS A 1 727 ? -10.301 13.915 -20.266 1.00 75.31 727 LYS A C 1
ATOM 5803 O O . LYS A 1 727 ? -9.414 13.306 -20.863 1.00 75.31 727 LYS A O 1
ATOM 5808 N N . LYS A 1 728 ? -10.872 15.019 -20.769 1.00 75.12 728 LYS A N 1
ATOM 5809 C CA . LYS A 1 728 ? -10.496 15.596 -22.077 1.00 75.12 728 LYS A CA 1
ATOM 5810 C C . LYS A 1 728 ? -9.013 15.966 -22.134 1.00 75.12 728 LYS A C 1
ATOM 5812 O O . LYS A 1 728 ? -8.357 15.703 -23.141 1.00 75.12 728 LYS A O 1
ATOM 5817 N N . ARG A 1 729 ? -8.464 16.541 -21.058 1.00 75.31 729 ARG A N 1
ATOM 5818 C CA . ARG A 1 729 ? -7.038 16.894 -20.971 1.00 75.31 729 ARG A CA 1
ATOM 5819 C C . ARG A 1 729 ? -6.147 15.653 -21.036 1.00 75.31 729 ARG A C 1
ATOM 5821 O O . ARG A 1 729 ? -5.167 15.655 -21.778 1.00 75.31 729 ARG A O 1
ATOM 5828 N N . LYS A 1 730 ? -6.506 14.589 -20.311 1.00 73.69 730 LYS A N 1
ATOM 5829 C CA . LYS A 1 730 ? -5.799 13.302 -20.355 1.00 73.69 730 LYS A CA 1
ATOM 5830 C C . LYS A 1 730 ? -5.865 12.671 -21.748 1.00 73.69 730 LYS A C 1
ATOM 5832 O O . LYS A 1 730 ? -4.837 12.246 -22.267 1.00 73.69 730 LYS A O 1
ATOM 5837 N N . ASP A 1 731 ? -7.036 12.668 -22.379 1.00 73.81 731 ASP A N 1
ATOM 5838 C CA . ASP A 1 731 ? -7.218 12.104 -23.720 1.00 73.81 731 ASP A CA 1
ATOM 5839 C C . ASP A 1 731 ? -6.399 12.841 -24.787 1.00 73.81 731 ASP A C 1
ATOM 5841 O O . ASP A 1 731 ? -5.811 12.203 -25.662 1.00 73.81 731 ASP A O 1
ATOM 5845 N N . LEU A 1 732 ? -6.314 14.169 -24.687 1.00 74.88 732 LEU A N 1
ATOM 5846 C CA . LEU A 1 732 ? -5.525 14.996 -25.596 1.00 74.88 732 LEU A CA 1
ATOM 5847 C C . LEU A 1 732 ? -4.016 14.761 -25.436 1.00 74.88 732 LEU A C 1
ATOM 5849 O O . LEU A 1 732 ? -3.299 14.750 -26.432 1.00 74.88 732 LEU A O 1
ATOM 5853 N N . LEU A 1 733 ? -3.534 14.526 -24.211 1.00 74.31 733 LEU A N 1
ATOM 5854 C CA . LEU A 1 733 ? -2.130 14.177 -23.965 1.00 74.31 733 LEU A CA 1
ATOM 5855 C C . LEU A 1 733 ? -1.770 12.808 -24.553 1.00 74.31 733 LEU A C 1
ATOM 5857 O O . LEU A 1 733 ? -0.733 12.683 -25.194 1.00 74.31 733 LEU A O 1
ATOM 5861 N N . VAL A 1 734 ? -2.638 11.802 -24.411 1.00 73.06 734 VAL A N 1
ATOM 5862 C CA . VAL A 1 734 ? -2.390 10.464 -24.982 1.00 73.06 734 VAL A CA 1
ATOM 5863 C C . VAL A 1 734 ? -2.329 10.518 -26.513 1.00 73.06 734 VAL A C 1
ATOM 5865 O O . VAL A 1 734 ? -1.433 9.927 -27.108 1.00 73.06 734 VAL A O 1
ATOM 5868 N N . ARG A 1 735 ? -3.220 11.288 -27.154 1.00 68.50 735 ARG A N 1
ATOM 5869 C CA . ARG A 1 735 ? -3.227 11.484 -28.619 1.00 68.50 735 ARG A CA 1
ATOM 5870 C C . ARG A 1 735 ? -2.016 12.254 -29.155 1.00 68.50 735 ARG A C 1
ATOM 5872 O O . ARG A 1 735 ? -1.772 12.213 -30.353 1.00 68.50 735 ARG A O 1
ATOM 5879 N N . ARG A 1 736 ? -1.278 12.969 -28.298 1.00 67.19 736 ARG A N 1
ATOM 5880 C CA . ARG A 1 736 ? -0.020 13.637 -28.674 1.00 67.19 736 ARG A CA 1
ATOM 5881 C C . ARG A 1 736 ? 1.187 12.699 -28.650 1.00 67.19 736 ARG A C 1
ATOM 5883 O O . ARG A 1 736 ? 2.164 12.997 -29.319 1.00 67.19 736 ARG A O 1
ATOM 5890 N N . MET A 1 737 ? 1.121 11.606 -27.887 1.00 70.25 737 MET A N 1
ATOM 5891 C CA . MET A 1 737 ? 2.233 10.659 -27.713 1.00 70.25 737 MET A CA 1
ATOM 5892 C C . MET A 1 737 ? 2.096 9.412 -28.598 1.00 70.25 737 MET A C 1
ATOM 5894 O O . MET A 1 737 ? 3.073 8.709 -28.831 1.00 70.25 737 MET A O 1
ATOM 5898 N N . LEU A 1 738 ? 0.880 9.100 -29.055 1.00 78.88 738 LEU A N 1
ATOM 5899 C CA . LEU A 1 738 ? 0.568 7.896 -29.822 1.00 78.88 738 LEU A CA 1
ATOM 5900 C C . LEU A 1 738 ? -0.433 8.205 -30.940 1.00 78.88 738 LEU A C 1
ATOM 5902 O O . LEU A 1 738 ? -1.310 9.056 -30.746 1.00 78.88 738 LEU A O 1
ATOM 5906 N N . PRO A 1 739 ? -0.391 7.471 -32.069 1.00 79.38 739 PRO A N 1
ATOM 5907 C CA . PRO A 1 739 ? -1.403 7.613 -33.102 1.00 79.38 739 PRO A CA 1
ATOM 5908 C C . PRO A 1 739 ? -2.806 7.304 -32.548 1.00 79.38 739 PRO A C 1
ATOM 5910 O O . PRO A 1 739 ? -2.943 6.375 -31.745 1.00 79.38 739 PRO A O 1
ATOM 5913 N N . PRO A 1 740 ? -3.872 7.999 -32.994 1.00 78.25 740 PRO A N 1
ATOM 5914 C CA . PRO A 1 740 ? -5.224 7.827 -32.456 1.00 78.25 740 PRO A CA 1
ATOM 5915 C C . PRO A 1 740 ? -5.719 6.375 -32.451 1.00 78.25 740 PRO A C 1
ATOM 5917 O O . PRO A 1 740 ? -6.278 5.924 -31.457 1.00 78.25 740 PRO A O 1
ATOM 5920 N N . VAL A 1 741 ? -5.457 5.623 -33.523 1.00 79.38 741 VAL A N 1
ATOM 5921 C CA . VAL A 1 741 ? -5.870 4.213 -33.659 1.00 79.38 741 VAL A CA 1
ATOM 5922 C C . VAL A 1 741 ? -5.224 3.333 -32.580 1.00 79.38 741 VAL A C 1
ATOM 5924 O O . VAL A 1 741 ? -5.888 2.513 -31.951 1.00 79.38 741 VAL A O 1
ATOM 5927 N N . VAL A 1 742 ? -3.939 3.560 -32.309 1.00 79.06 742 VAL A N 1
ATOM 5928 C CA . VAL A 1 742 ? -3.150 2.831 -31.307 1.00 79.06 742 VAL A CA 1
ATOM 5929 C C . VAL A 1 742 ? -3.538 3.255 -29.886 1.00 79.06 742 VAL A C 1
ATOM 5931 O O . VAL A 1 742 ? -3.670 2.420 -28.994 1.00 79.06 742 VAL A O 1
ATOM 5934 N N . ALA A 1 743 ? -3.767 4.553 -29.674 1.00 80.38 743 ALA A N 1
ATOM 5935 C CA . ALA A 1 743 ? -4.181 5.111 -28.392 1.00 80.38 743 ALA A CA 1
ATOM 5936 C C . ALA A 1 743 ? -5.543 4.574 -27.928 1.00 80.38 743 ALA A C 1
ATOM 5938 O O . ALA A 1 743 ? -5.693 4.230 -26.757 1.00 80.38 743 ALA A O 1
ATOM 5939 N N . GLU A 1 744 ? -6.534 4.495 -28.820 1.00 81.38 744 GLU A N 1
ATOM 5940 C CA . GLU A 1 744 ? -7.860 3.970 -28.469 1.00 81.38 744 GLU A CA 1
ATOM 5941 C C . GLU A 1 744 ? -7.821 2.449 -28.213 1.00 81.38 744 GLU A C 1
ATOM 5943 O O . GLU A 1 744 ? -8.440 1.981 -27.257 1.00 81.38 744 GLU A O 1
ATOM 5948 N N . ALA A 1 745 ? -7.016 1.686 -28.965 1.00 77.75 745 ALA A N 1
ATOM 5949 C CA . ALA A 1 745 ? -6.803 0.258 -28.702 1.00 77.75 745 ALA A CA 1
ATOM 5950 C C . ALA A 1 745 ? -6.174 0.004 -27.316 1.00 77.75 745 ALA A C 1
ATOM 5952 O O . ALA A 1 745 ? -6.664 -0.833 -26.554 1.00 77.75 745 ALA A O 1
ATOM 5953 N N . LEU A 1 746 ? -5.158 0.790 -26.937 1.00 75.19 746 LEU A N 1
ATOM 5954 C CA . LEU A 1 746 ? -4.536 0.701 -25.610 1.00 75.19 746 LEU A CA 1
ATOM 5955 C C . LEU A 1 746 ? -5.481 1.145 -24.484 1.00 75.19 746 LEU A C 1
ATOM 5957 O O . LEU A 1 746 ? -5.490 0.530 -23.418 1.00 75.19 746 LEU A O 1
ATOM 5961 N N . LYS A 1 747 ? -6.316 2.172 -24.703 1.00 74.94 747 LYS A N 1
ATOM 5962 C CA . LYS A 1 747 ? -7.356 2.580 -23.736 1.00 74.94 747 LYS A CA 1
ATOM 5963 C C . LYS A 1 747 ? -8.412 1.496 -23.517 1.00 74.94 747 LYS A C 1
ATOM 5965 O O . LYS A 1 747 ? -8.935 1.390 -22.411 1.00 74.94 747 LYS A O 1
ATOM 5970 N N . ALA A 1 748 ? -8.708 0.701 -24.544 1.00 78.00 748 ALA A N 1
ATOM 5971 C CA . ALA A 1 748 ? -9.615 -0.441 -24.466 1.00 78.00 748 ALA A CA 1
ATOM 5972 C C . ALA A 1 748 ? -8.973 -1.692 -23.827 1.00 78.00 748 ALA A C 1
ATOM 5974 O O . ALA A 1 748 ? -9.645 -2.711 -23.688 1.00 78.00 748 ALA A O 1
ATOM 5975 N N . GLY A 1 749 ? -7.693 -1.633 -23.434 1.00 71.69 749 GLY A N 1
ATOM 5976 C CA . GLY A 1 749 ? -6.963 -2.768 -22.860 1.00 71.69 749 GLY A CA 1
ATOM 5977 C C . GLY A 1 749 ? -6.569 -3.835 -23.886 1.00 71.69 749 GLY A C 1
ATOM 5978 O O . GLY A 1 749 ? -6.226 -4.951 -23.502 1.00 71.69 749 GLY A O 1
ATOM 5979 N N . ILE A 1 750 ? -6.621 -3.511 -25.182 1.00 77.56 750 ILE A N 1
ATOM 5980 C CA . ILE A 1 750 ? -6.281 -4.422 -26.276 1.00 77.56 750 ILE A CA 1
ATOM 5981 C C . ILE A 1 750 ? -4.790 -4.266 -26.594 1.00 77.56 750 ILE A C 1
ATOM 5983 O O . ILE A 1 750 ? -4.296 -3.157 -26.801 1.00 77.56 750 ILE A O 1
ATOM 5987 N N . ALA A 1 751 ? -4.062 -5.383 -26.643 1.00 70.25 751 ALA A N 1
ATOM 5988 C CA . ALA A 1 751 ? -2.668 -5.386 -27.074 1.00 70.25 751 ALA A CA 1
ATOM 5989 C C . ALA A 1 751 ? -2.573 -5.042 -28.572 1.00 70.25 751 ALA A C 1
ATOM 5991 O O . ALA A 1 751 ? -3.235 -5.665 -29.401 1.00 70.25 751 ALA A O 1
ATOM 5992 N N . VAL A 1 752 ? -1.739 -4.059 -28.922 1.00 75.56 752 VAL A N 1
ATOM 5993 C CA . VAL A 1 752 ? -1.510 -3.649 -30.315 1.00 75.56 752 VAL A CA 1
ATOM 5994 C C . VAL A 1 752 ? -0.379 -4.496 -30.893 1.00 75.56 752 VAL A C 1
ATOM 5996 O O . VAL A 1 752 ? 0.783 -4.311 -30.530 1.00 75.56 752 VAL A O 1
ATOM 5999 N N . ALA A 1 753 ? -0.722 -5.450 -31.759 1.00 78.06 753 ALA A N 1
ATOM 6000 C CA . ALA A 1 753 ? 0.261 -6.277 -32.452 1.00 78.06 753 ALA A CA 1
ATOM 6001 C C . ALA A 1 753 ? 1.057 -5.447 -33.485 1.00 78.06 753 ALA A C 1
ATOM 6003 O O . ALA A 1 753 ? 0.504 -4.498 -34.046 1.00 78.06 753 ALA A O 1
ATOM 6004 N N . PRO A 1 754 ? 2.332 -5.785 -33.758 1.00 83.94 754 PRO A N 1
ATOM 6005 C CA . PRO A 1 754 ? 3.088 -5.174 -34.848 1.00 83.94 754 PRO A CA 1
ATOM 6006 C C . PRO A 1 754 ? 2.416 -5.421 -36.205 1.00 83.94 754 PRO A C 1
ATOM 6008 O O . PRO A 1 754 ? 1.970 -6.535 -36.480 1.00 83.94 754 PRO A O 1
ATOM 6011 N N . GLU A 1 755 ? 2.383 -4.401 -37.058 1.00 87.38 755 GLU A N 1
ATOM 6012 C CA . GLU A 1 755 ? 1.793 -4.452 -38.397 1.00 87.38 755 GLU A CA 1
ATOM 6013 C C . GLU A 1 755 ? 2.859 -4.207 -39.474 1.00 87.38 755 GLU A C 1
ATOM 6015 O O . GLU A 1 755 ? 3.726 -3.340 -39.339 1.00 87.38 755 GLU A O 1
ATOM 6020 N N . THR A 1 756 ? 2.793 -4.980 -40.557 1.00 89.25 756 THR A N 1
ATOM 6021 C CA . THR A 1 756 ? 3.610 -4.819 -41.766 1.00 89.25 756 THR A CA 1
ATOM 6022 C C . THR A 1 756 ? 2.932 -3.864 -42.753 1.00 89.25 756 THR A C 1
ATOM 6024 O O . THR A 1 756 ? 1.764 -4.048 -43.111 1.00 89.25 756 THR A O 1
ATOM 6027 N N . TYR A 1 757 ? 3.677 -2.875 -43.235 1.00 91.00 757 TYR A N 1
ATOM 6028 C CA . TYR A 1 757 ? 3.256 -1.918 -44.254 1.00 91.00 757 TYR A CA 1
ATOM 6029 C C . TYR A 1 757 ? 4.084 -2.136 -45.521 1.00 91.00 757 TYR A C 1
ATOM 6031 O O . TYR A 1 757 ? 5.314 -2.119 -45.467 1.00 91.00 757 TYR A O 1
ATOM 6039 N N . ASP A 1 758 ? 3.407 -2.340 -46.652 1.00 88.12 758 ASP A N 1
ATOM 6040 C CA . ASP A 1 758 ? 4.057 -2.681 -47.924 1.00 88.12 758 ASP A CA 1
ATOM 6041 C C . ASP A 1 758 ? 4.833 -1.499 -48.517 1.00 88.12 758 ASP A C 1
ATOM 6043 O O . ASP A 1 758 ? 5.919 -1.672 -49.066 1.00 88.12 758 ASP A O 1
ATOM 6047 N N . GLU A 1 759 ? 4.298 -0.285 -48.373 1.00 88.88 759 GLU A N 1
ATOM 6048 C CA . GLU A 1 759 ? 4.918 0.940 -48.870 1.00 88.88 759 GLU A CA 1
ATOM 6049 C C . GLU A 1 759 ? 4.671 2.104 -47.908 1.00 88.88 759 GLU A C 1
ATOM 6051 O O . GLU A 1 759 ? 3.530 2.467 -47.616 1.00 88.88 759 GLU A O 1
ATOM 6056 N N . VAL A 1 760 ? 5.763 2.692 -47.421 1.00 94.06 760 VAL A N 1
ATOM 6057 C CA . VAL A 1 760 ? 5.774 3.929 -46.634 1.00 94.06 760 VAL A CA 1
ATOM 6058 C C . VAL A 1 760 ? 6.871 4.851 -47.146 1.00 94.06 760 VAL A C 1
ATOM 6060 O O . VAL A 1 760 ? 7.882 4.374 -47.665 1.00 94.06 760 VAL A O 1
ATOM 6063 N N . SER A 1 761 ? 6.715 6.161 -46.962 1.00 95.12 761 SER A N 1
ATOM 6064 C CA . SER A 1 761 ? 7.803 7.126 -47.173 1.00 95.12 761 SER A CA 1
ATOM 6065 C C . SER A 1 761 ? 8.300 7.655 -45.842 1.00 95.12 761 SER A C 1
ATOM 6067 O O . SER A 1 761 ? 7.508 8.099 -45.012 1.00 95.12 761 SER A O 1
ATOM 6069 N N . ILE A 1 762 ? 9.617 7.628 -45.660 1.00 94.69 762 ILE A N 1
ATOM 6070 C CA . ILE A 1 762 ? 10.293 8.081 -44.448 1.00 94.69 762 ILE A CA 1
ATOM 6071 C C . ILE A 1 762 ? 11.123 9.320 -44.774 1.00 94.69 762 ILE A C 1
ATOM 6073 O O . ILE A 1 762 ? 11.925 9.316 -45.711 1.00 94.69 762 ILE A O 1
ATOM 6077 N N . TYR A 1 763 ? 10.929 10.352 -43.962 1.00 94.81 763 TYR A N 1
ATOM 6078 C CA . TYR A 1 763 ? 11.718 11.571 -43.886 1.00 94.81 763 TYR A CA 1
ATOM 6079 C C . TYR A 1 763 ? 12.646 11.504 -42.686 1.00 94.81 763 TYR A C 1
ATOM 6081 O O . TYR A 1 763 ? 12.200 11.197 -41.576 1.00 94.81 763 TYR A O 1
ATOM 6089 N N . ILE A 1 764 ? 13.910 11.855 -42.899 1.00 93.19 764 ILE A N 1
ATOM 6090 C CA . ILE A 1 764 ? 14.872 12.086 -41.824 1.00 93.19 764 ILE A CA 1
ATOM 6091 C C . ILE A 1 764 ? 15.641 13.363 -42.131 1.00 93.19 764 ILE A C 1
ATOM 6093 O O . ILE A 1 764 ? 16.120 13.547 -43.253 1.00 93.19 764 ILE A O 1
ATOM 6097 N N . SER A 1 765 ? 15.768 14.234 -41.135 1.00 90.75 765 SER A N 1
ATOM 6098 C CA . SER A 1 765 ? 16.609 15.424 -41.228 1.00 90.75 765 SER A CA 1
ATOM 6099 C C . SER A 1 765 ? 17.585 15.533 -40.078 1.00 90.75 765 SER A C 1
ATOM 6101 O O . SER A 1 765 ? 17.231 15.201 -38.949 1.00 90.75 765 SER A O 1
ATOM 6103 N N . ASP A 1 766 ? 18.738 16.122 -40.367 1.00 90.38 766 ASP A N 1
ATOM 6104 C CA . ASP A 1 766 ? 19.775 16.452 -39.395 1.00 90.38 766 ASP A CA 1
ATOM 6105 C C . ASP A 1 766 ? 20.231 17.910 -39.550 1.00 90.38 766 ASP A C 1
ATOM 6107 O O . ASP A 1 766 ? 20.129 18.507 -40.636 1.00 90.38 766 ASP A O 1
ATOM 6111 N N . ILE A 1 767 ? 20.744 18.487 -38.465 1.00 88.94 767 ILE A N 1
ATOM 6112 C CA . ILE A 1 767 ? 21.270 19.851 -38.428 1.00 88.94 767 ILE A CA 1
ATOM 6113 C C . ILE A 1 767 ? 22.756 19.817 -38.801 1.00 88.94 767 ILE A C 1
ATOM 6115 O O . ILE A 1 767 ? 23.617 19.308 -38.082 1.00 88.94 767 ILE A O 1
ATOM 6119 N N . VAL A 1 768 ? 23.097 20.445 -39.923 1.00 87.88 768 VAL A N 1
ATOM 6120 C CA . VAL A 1 768 ? 24.480 20.498 -40.402 1.00 87.88 768 VAL A CA 1
ATOM 6121 C C . VAL A 1 768 ? 25.316 21.368 -39.464 1.00 87.88 768 VAL A C 1
ATOM 6123 O O . VAL A 1 768 ? 25.072 22.565 -39.325 1.00 87.88 768 VAL A O 1
ATOM 6126 N N . GLY A 1 769 ? 26.339 20.769 -38.850 1.00 84.62 769 GLY A N 1
ATOM 6127 C CA . GLY A 1 769 ? 27.220 21.463 -37.908 1.00 84.62 769 GLY A CA 1
ATOM 6128 C C . GLY A 1 769 ? 26.642 21.600 -36.497 1.00 84.62 769 GLY A C 1
ATOM 6129 O O . GLY A 1 769 ? 27.128 22.438 -35.733 1.00 84.62 769 GLY A O 1
ATOM 6130 N N . PHE A 1 770 ? 25.644 20.783 -36.126 1.00 86.62 770 PHE A N 1
ATOM 6131 C CA . PHE A 1 770 ? 25.047 20.798 -34.786 1.00 86.62 770 PHE A CA 1
ATOM 6132 C C . PHE A 1 770 ? 26.086 20.702 -33.668 1.00 86.62 770 PHE A C 1
ATOM 6134 O O . PHE A 1 770 ? 26.022 21.463 -32.708 1.00 86.62 770 PHE A O 1
ATOM 6141 N N . THR A 1 771 ? 27.103 19.847 -33.817 1.00 85.06 771 THR A N 1
ATOM 6142 C CA . THR A 1 771 ? 28.192 19.712 -32.837 1.00 85.06 771 THR A CA 1
ATOM 6143 C C . THR A 1 771 ? 28.895 21.048 -32.580 1.00 85.06 771 THR A C 1
ATOM 6145 O O . THR A 1 771 ? 29.119 21.412 -31.428 1.00 85.06 771 THR A O 1
ATOM 6148 N N . THR A 1 772 ? 29.174 21.828 -33.626 1.00 84.19 772 THR A N 1
ATOM 6149 C CA . THR A 1 772 ? 29.804 23.151 -33.511 1.00 84.19 772 THR A CA 1
ATOM 6150 C C . THR A 1 772 ? 28.867 24.159 -32.849 1.00 84.19 772 THR A C 1
ATOM 6152 O O . THR A 1 772 ? 29.281 24.859 -31.928 1.00 84.19 772 THR A O 1
ATOM 6155 N N . ILE A 1 773 ? 27.592 24.186 -33.251 1.00 85.31 773 ILE A N 1
ATOM 6156 C CA . ILE A 1 773 ? 26.571 25.060 -32.647 1.00 85.31 773 ILE A CA 1
ATOM 6157 C C . ILE A 1 773 ? 26.401 24.730 -31.155 1.00 85.31 773 ILE A C 1
ATOM 6159 O O . ILE A 1 773 ? 26.354 25.633 -30.321 1.00 85.31 773 ILE A O 1
ATOM 6163 N N . SER A 1 774 ? 26.379 23.442 -30.802 1.00 86.50 774 SER A N 1
ATOM 6164 C CA . SER A 1 774 ? 26.266 22.967 -29.421 1.00 86.50 774 SER A CA 1
ATOM 6165 C C . SER A 1 774 ? 27.501 23.296 -28.577 1.00 86.50 774 SER A C 1
ATOM 6167 O O . SER A 1 774 ? 27.353 23.649 -27.413 1.00 86.50 774 SER A O 1
ATOM 6169 N N . ALA A 1 775 ? 28.704 23.266 -29.162 1.00 86.56 775 ALA A N 1
ATOM 6170 C CA . ALA A 1 775 ? 29.945 23.634 -28.480 1.00 86.56 775 ALA A CA 1
ATOM 6171 C C . ALA A 1 775 ? 30.039 25.144 -28.197 1.00 86.56 775 ALA A C 1
ATOM 6173 O O . ALA A 1 775 ? 30.675 25.553 -27.228 1.00 86.56 775 ALA A O 1
ATOM 6174 N N . MET A 1 776 ? 29.391 25.968 -29.026 1.00 84.75 776 MET A N 1
ATOM 6175 C CA . MET A 1 776 ? 29.322 27.426 -28.863 1.00 84.75 776 MET A CA 1
ATOM 6176 C C . MET A 1 776 ? 28.162 27.891 -27.966 1.00 84.75 776 MET A C 1
ATOM 6178 O O . MET A 1 776 ? 28.032 29.088 -27.712 1.00 84.75 776 MET A O 1
ATOM 6182 N N . SER A 1 777 ? 27.322 26.971 -27.482 1.00 88.00 777 SER A N 1
ATOM 6183 C CA . SER A 1 777 ? 26.078 27.281 -26.772 1.00 88.00 777 SER A CA 1
ATOM 6184 C C . SER A 1 777 ? 26.045 26.643 -25.387 1.00 88.00 777 SER A C 1
ATOM 6186 O O . SER A 1 777 ? 26.540 25.541 -25.171 1.00 88.00 777 SER A O 1
ATOM 6188 N N . THR A 1 778 ? 25.404 27.301 -24.421 1.00 90.38 778 THR A N 1
ATOM 6189 C CA . THR A 1 778 ? 25.134 26.663 -23.121 1.00 90.38 778 THR A CA 1
ATOM 6190 C C . THR A 1 778 ? 24.069 25.563 -23.261 1.00 90.38 778 THR A C 1
ATOM 6192 O O . THR A 1 778 ? 23.193 25.674 -24.123 1.00 90.38 778 THR A O 1
ATOM 6195 N N . PRO A 1 779 ? 24.042 24.541 -22.381 1.00 87.00 779 PRO A N 1
ATOM 6196 C CA . PRO A 1 779 ? 23.031 23.479 -22.438 1.00 87.00 779 PRO A CA 1
ATOM 6197 C C . PRO A 1 779 ? 21.582 23.994 -22.455 1.00 87.00 779 PRO A C 1
ATOM 6199 O O . PRO A 1 779 ? 20.745 23.472 -23.187 1.00 87.00 779 PRO A O 1
ATOM 6202 N N . LEU A 1 780 ? 21.283 25.068 -21.712 1.00 86.81 780 LEU A N 1
ATOM 6203 C CA . LEU A 1 780 ? 19.956 25.693 -21.707 1.00 86.81 780 LEU A CA 1
ATOM 6204 C C . LEU A 1 780 ? 19.620 26.364 -23.053 1.00 86.81 780 LEU A C 1
ATOM 6206 O O . LEU A 1 780 ? 18.484 26.283 -23.518 1.00 86.81 780 LEU A O 1
ATOM 6210 N N . GLN A 1 781 ? 20.598 27.011 -23.696 1.00 89.50 781 GLN A N 1
ATOM 6211 C CA . GLN A 1 781 ? 20.421 27.617 -25.021 1.00 89.50 781 GLN A CA 1
ATOM 6212 C C . GLN A 1 781 ? 20.216 26.561 -26.113 1.00 89.50 781 GLN A C 1
ATOM 6214 O O . GLN A 1 781 ? 19.369 26.769 -26.981 1.00 89.50 781 GLN A O 1
ATOM 6219 N N . VAL A 1 782 ? 20.912 25.420 -26.035 1.00 87.38 782 VAL A N 1
ATOM 6220 C CA . VAL A 1 782 ? 20.720 24.285 -26.958 1.00 87.38 782 VAL A CA 1
ATOM 6221 C C . VAL A 1 782 ? 19.304 23.719 -26.838 1.00 87.38 782 VAL A C 1
ATOM 6223 O O . VAL A 1 782 ? 18.637 23.522 -27.852 1.00 87.38 782 VAL A O 1
ATOM 6226 N N . VAL A 1 783 ? 18.802 23.525 -25.613 1.00 85.94 783 VAL A N 1
ATOM 6227 C CA . VAL A 1 783 ? 17.423 23.050 -25.391 1.00 85.94 783 VAL A CA 1
ATOM 6228 C C . VAL A 1 783 ? 16.397 24.035 -25.957 1.00 85.94 783 VAL A C 1
ATOM 6230 O O . VAL A 1 783 ? 15.459 23.617 -26.633 1.00 85.94 783 VAL A O 1
ATOM 6233 N N . ASN A 1 784 ? 16.583 25.340 -25.739 1.00 86.38 784 ASN A N 1
ATOM 6234 C CA . ASN A 1 784 ? 15.677 26.359 -26.276 1.00 86.38 784 ASN A CA 1
ATOM 6235 C C . ASN A 1 784 ? 15.702 26.416 -27.812 1.00 86.38 784 ASN A C 1
ATOM 6237 O O . ASN A 1 784 ? 14.646 26.539 -28.425 1.00 86.38 784 ASN A O 1
ATOM 6241 N N . LEU A 1 785 ? 16.880 26.275 -28.430 1.00 87.19 785 LEU A N 1
ATOM 6242 C CA . LEU A 1 785 ? 17.031 26.194 -29.885 1.00 87.19 785 LEU A CA 1
ATOM 6243 C C . LEU A 1 785 ? 16.284 24.995 -30.469 1.00 87.19 785 LEU A C 1
ATOM 6245 O O . LEU A 1 785 ? 15.496 25.165 -31.397 1.00 87.19 785 LEU A O 1
ATOM 6249 N N . LEU A 1 786 ? 16.507 23.801 -29.912 1.00 88.06 786 LEU A N 1
ATOM 6250 C CA . LEU A 1 786 ? 15.824 22.587 -30.360 1.00 88.06 786 LEU A CA 1
ATOM 6251 C C . LEU A 1 786 ? 14.309 22.704 -30.173 1.00 88.06 786 LEU A C 1
ATOM 6253 O O . LEU A 1 786 ? 13.555 22.325 -31.062 1.00 88.06 786 LEU A O 1
ATOM 6257 N N . ASN A 1 787 ? 13.848 23.281 -29.061 1.00 86.94 787 ASN A N 1
ATOM 6258 C CA . ASN A 1 787 ? 12.421 23.478 -28.818 1.00 86.94 787 ASN A CA 1
ATOM 6259 C C . ASN A 1 787 ? 11.788 24.477 -29.805 1.00 86.94 787 ASN A C 1
ATOM 6261 O O . ASN A 1 787 ? 10.696 24.220 -30.311 1.00 86.94 787 ASN A O 1
ATOM 6265 N N . ASP A 1 788 ? 12.465 25.587 -30.118 1.00 87.75 788 ASP A N 1
ATOM 6266 C CA . ASP A 1 788 ? 12.001 26.563 -31.113 1.00 87.75 788 ASP A CA 1
ATOM 6267 C C . ASP A 1 788 ? 11.941 25.936 -32.522 1.00 87.75 788 ASP A C 1
ATOM 6269 O O . ASP A 1 788 ? 10.947 26.109 -33.236 1.00 87.75 788 ASP A O 1
ATOM 6273 N N . LEU A 1 789 ? 12.965 25.159 -32.897 1.00 88.12 789 LEU A N 1
ATOM 6274 C CA . LEU A 1 789 ? 13.031 24.450 -34.177 1.00 88.12 789 LEU A CA 1
ATOM 6275 C C . LEU A 1 789 ? 11.948 23.369 -34.287 1.00 88.12 789 LEU A C 1
ATOM 6277 O O . LEU A 1 789 ? 11.186 23.348 -35.252 1.00 88.12 789 LEU A O 1
ATOM 6281 N N . TYR A 1 790 ? 11.820 22.504 -33.281 1.00 87.69 790 TYR A N 1
ATOM 6282 C CA . TYR A 1 790 ? 10.796 21.461 -33.272 1.00 87.69 790 TYR A CA 1
ATOM 6283 C C . TYR A 1 790 ? 9.386 22.038 -33.193 1.00 87.69 790 TYR A C 1
ATOM 6285 O O . TYR A 1 790 ? 8.478 21.468 -33.784 1.00 87.69 790 TYR A O 1
ATOM 6293 N N . THR A 1 791 ? 9.188 23.200 -32.567 1.00 87.94 791 THR A N 1
ATOM 6294 C CA . THR A 1 791 ? 7.895 23.900 -32.609 1.00 87.94 791 THR A CA 1
ATOM 6295 C C . THR A 1 791 ? 7.550 24.365 -34.026 1.00 87.94 791 THR A C 1
ATOM 6297 O O . THR A 1 791 ? 6.385 24.301 -34.421 1.00 87.94 791 THR A O 1
ATOM 6300 N N . LEU A 1 792 ? 8.531 24.839 -34.804 1.00 88.88 792 LEU A N 1
ATOM 6301 C CA . LEU A 1 792 ? 8.331 25.177 -36.218 1.00 88.88 792 LEU A CA 1
ATOM 6302 C C . LEU A 1 792 ? 7.994 23.924 -37.040 1.00 88.88 792 LEU A C 1
ATOM 6304 O O . LEU A 1 792 ? 7.062 23.949 -37.847 1.00 88.88 792 LEU A O 1
ATOM 6308 N N . PHE A 1 793 ? 8.716 22.827 -36.810 1.00 90.44 793 PHE A N 1
ATOM 6309 C CA . PHE A 1 793 ? 8.491 21.571 -37.524 1.00 90.44 793 PHE A CA 1
ATOM 6310 C C . PHE A 1 793 ? 7.121 20.980 -37.197 1.00 90.44 793 PHE A C 1
ATOM 6312 O O . PHE A 1 793 ? 6.343 20.726 -38.112 1.00 90.44 793 PHE A O 1
ATOM 6319 N N . ASP A 1 794 ? 6.774 20.891 -35.913 1.00 87.56 794 ASP A N 1
ATOM 6320 C CA . ASP A 1 794 ? 5.494 20.368 -35.426 1.00 87.56 794 ASP A CA 1
ATOM 6321 C C . ASP A 1 794 ? 4.298 21.182 -35.967 1.00 87.56 794 ASP A C 1
ATOM 6323 O O . ASP A 1 794 ? 3.254 20.615 -36.290 1.00 87.56 794 ASP A O 1
ATOM 6327 N N . LYS A 1 795 ? 4.449 22.505 -36.141 1.00 89.06 795 LYS A N 1
ATOM 6328 C CA . LYS A 1 795 ? 3.439 23.357 -36.804 1.00 89.06 795 LYS A CA 1
ATOM 6329 C C . LYS A 1 795 ? 3.294 23.064 -38.296 1.00 89.06 795 LYS A C 1
ATOM 6331 O O . LYS A 1 795 ? 2.195 23.181 -38.828 1.00 89.06 795 LYS A O 1
ATOM 6336 N N . THR A 1 796 ? 4.396 22.737 -38.963 1.00 89.69 796 THR A N 1
ATOM 6337 C CA . THR A 1 796 ? 4.426 22.506 -40.412 1.00 89.69 796 THR A CA 1
ATOM 6338 C C . THR A 1 796 ? 3.832 21.143 -40.747 1.00 89.69 796 THR A C 1
ATOM 6340 O O . THR A 1 796 ? 2.952 21.062 -41.601 1.00 89.69 796 THR A O 1
ATOM 6343 N N . ILE A 1 797 ? 4.232 20.089 -40.024 1.00 90.56 797 ILE A N 1
ATOM 6344 C CA . ILE A 1 797 ? 3.745 18.720 -40.258 1.00 90.56 797 ILE A CA 1
ATOM 6345 C C . ILE A 1 797 ? 2.244 18.556 -40.000 1.00 90.56 797 ILE A C 1
ATOM 6347 O O . ILE A 1 797 ? 1.625 17.683 -40.591 1.00 90.56 797 ILE A O 1
ATOM 6351 N N . ALA A 1 798 ? 1.636 19.408 -39.165 1.00 87.12 798 ALA A N 1
ATOM 6352 C CA . ALA A 1 798 ? 0.207 19.343 -38.853 1.00 87.12 798 ALA A CA 1
ATOM 6353 C C . ALA A 1 798 ? -0.710 19.580 -40.070 1.00 87.12 798 ALA A C 1
ATOM 6355 O O . ALA A 1 798 ? -1.897 19.268 -39.998 1.00 87.12 798 ALA A O 1
ATOM 6356 N N . ASN A 1 799 ? -0.176 20.131 -41.167 1.00 89.69 799 ASN A N 1
ATOM 6357 C CA . ASN A 1 799 ? -0.915 20.378 -42.408 1.00 89.69 799 ASN A CA 1
ATOM 6358 C C . ASN A 1 799 ? -0.830 19.219 -43.417 1.00 89.69 799 ASN A C 1
ATOM 6360 O O . ASN A 1 799 ? -1.468 19.301 -44.464 1.00 89.69 799 ASN A O 1
ATOM 6364 N N . TYR A 1 800 ? -0.048 18.178 -43.122 1.00 90.69 800 TYR A N 1
ATOM 6365 C CA . TYR A 1 800 ? 0.238 17.067 -44.032 1.00 90.69 800 TYR A CA 1
ATOM 6366 C C . TYR A 1 800 ? -0.170 15.730 -43.401 1.00 90.69 800 TYR A C 1
ATOM 6368 O O . TYR A 1 800 ? -0.211 15.596 -42.174 1.00 90.69 800 TYR A O 1
ATOM 6376 N N . ASP A 1 801 ? -0.457 14.724 -44.229 1.00 89.31 801 ASP A N 1
ATOM 6377 C CA . ASP A 1 801 ? -0.802 13.373 -43.757 1.00 89.31 801 ASP A CA 1
ATOM 6378 C C . ASP A 1 801 ? 0.463 12.584 -43.382 1.00 89.31 801 ASP A C 1
ATOM 6380 O O . ASP A 1 801 ? 0.948 11.708 -44.109 1.00 89.31 801 ASP A O 1
ATOM 6384 N N . VAL A 1 802 ? 1.048 12.964 -42.246 1.00 90.12 802 VAL A N 1
ATOM 6385 C CA . VAL A 1 802 ? 2.305 12.423 -41.735 1.00 90.12 802 VAL A CA 1
ATOM 6386 C C . VAL A 1 802 ? 2.250 12.148 -40.232 1.00 90.12 802 VAL A C 1
ATOM 6388 O O . VAL A 1 802 ? 1.547 12.808 -39.467 1.00 90.12 802 VAL A O 1
ATOM 6391 N N . TYR A 1 803 ? 3.053 11.186 -39.787 1.00 88.62 803 TYR A N 1
ATOM 6392 C CA . TYR A 1 803 ? 3.217 10.821 -38.387 1.00 88.62 803 TYR A CA 1
ATOM 6393 C C . TYR A 1 803 ? 4.658 11.056 -37.918 1.00 88.62 803 TYR A C 1
ATOM 6395 O O . TYR A 1 803 ? 5.617 10.593 -38.539 1.00 88.62 803 TYR A O 1
ATOM 6403 N N . LYS A 1 804 ? 4.807 11.758 -36.790 1.00 88.69 804 LYS A N 1
ATOM 6404 C CA . LYS A 1 804 ? 6.098 12.019 -36.140 1.00 88.69 804 LYS A CA 1
ATOM 6405 C C . LYS A 1 804 ? 6.576 10.781 -35.386 1.00 88.69 804 LYS A C 1
ATOM 6407 O O . LYS A 1 804 ? 5.889 10.294 -34.491 1.00 88.69 804 LYS A O 1
ATOM 6412 N N . VAL A 1 805 ? 7.776 10.312 -35.711 1.00 85.50 805 VAL A N 1
ATOM 6413 C CA . VAL A 1 805 ? 8.394 9.142 -35.077 1.00 85.50 805 VAL A CA 1
ATOM 6414 C C . VAL A 1 805 ? 9.377 9.613 -34.007 1.00 85.50 805 VAL A C 1
ATOM 6416 O O . VAL A 1 805 ? 10.216 10.468 -34.275 1.00 85.50 805 VAL A O 1
ATOM 6419 N N . GLU A 1 806 ? 9.292 9.066 -32.791 1.00 75.00 806 GLU A N 1
ATOM 6420 C CA . GLU A 1 806 ? 10.264 9.372 -31.734 1.00 75.00 806 GLU A CA 1
ATOM 6421 C C . GLU A 1 806 ? 11.617 8.699 -32.027 1.00 75.00 806 GLU A C 1
ATOM 6423 O O . GLU A 1 806 ? 11.720 7.471 -32.046 1.00 75.00 806 GLU A O 1
ATOM 6428 N N . THR A 1 807 ? 12.660 9.507 -32.220 1.00 62.44 807 THR A N 1
ATOM 6429 C CA . THR A 1 807 ? 14.043 9.080 -32.487 1.00 62.44 807 THR A CA 1
ATOM 6430 C C . THR A 1 807 ? 15.003 9.490 -31.371 1.00 62.44 807 THR A C 1
ATOM 6432 O O . THR A 1 807 ? 14.711 10.350 -30.541 1.00 62.44 807 THR A O 1
ATOM 6435 N N . ILE A 1 808 ? 16.167 8.839 -31.329 1.00 57.53 808 ILE A N 1
ATOM 6436 C CA . ILE A 1 808 ? 17.259 9.158 -30.403 1.00 57.53 808 ILE A CA 1
ATOM 6437 C C . ILE A 1 808 ? 18.201 10.146 -31.102 1.00 57.53 808 ILE A C 1
ATOM 6439 O O . ILE A 1 808 ? 18.750 9.807 -32.146 1.00 57.53 808 ILE A O 1
ATOM 6443 N N . GLY A 1 809 ? 18.415 11.329 -30.516 1.00 62.25 809 GLY A N 1
ATOM 6444 C CA . GLY A 1 809 ? 19.351 12.343 -31.024 1.00 62.25 809 GLY A CA 1
ATOM 6445 C C . GLY A 1 809 ? 18.680 13.641 -31.489 1.00 62.25 809 GLY A C 1
ATOM 6446 O O . GLY A 1 809 ? 17.575 13.970 -31.059 1.00 62.25 809 GLY A O 1
ATOM 6447 N N . ASP A 1 810 ? 19.382 14.388 -32.335 1.00 66.81 810 ASP A N 1
ATOM 6448 C CA . ASP A 1 810 ? 18.983 15.643 -32.995 1.00 66.81 810 ASP A CA 1
ATOM 6449 C C . ASP A 1 810 ? 18.290 15.433 -34.355 1.00 66.81 810 ASP A C 1
ATOM 6451 O O . ASP A 1 810 ? 17.812 16.388 -34.971 1.00 66.81 810 ASP A O 1
ATOM 6455 N N . ALA A 1 811 ? 18.177 14.181 -34.801 1.00 76.75 811 ALA A N 1
ATOM 6456 C CA . ALA A 1 811 ? 17.496 13.835 -36.037 1.00 76.75 811 ALA A CA 1
ATOM 6457 C C . ALA A 1 811 ? 15.966 13.888 -35.886 1.00 76.75 811 ALA A C 1
ATOM 6459 O O . ALA A 1 811 ? 15.391 13.220 -35.021 1.00 76.75 811 ALA A O 1
ATOM 6460 N N . TYR A 1 812 ? 15.293 14.618 -36.778 1.00 88.19 812 TYR A N 1
ATOM 6461 C CA . TYR A 1 812 ? 13.829 14.695 -36.839 1.00 88.19 812 TYR A CA 1
ATOM 6462 C C . TYR A 1 812 ? 13.292 13.695 -37.868 1.00 88.19 812 TYR A C 1
ATOM 6464 O O . TYR A 1 812 ? 13.624 13.782 -39.053 1.00 88.19 812 TYR A O 1
ATOM 6472 N N . MET A 1 813 ? 12.475 12.737 -37.418 1.00 90.06 813 MET A N 1
ATOM 6473 C CA . MET A 1 813 ? 11.961 11.646 -38.249 1.00 90.06 813 MET A CA 1
ATOM 6474 C C . MET A 1 813 ? 10.441 11.699 -38.388 1.00 90.06 813 MET A C 1
ATOM 6476 O O . MET A 1 813 ? 9.699 11.822 -37.410 1.00 90.06 813 MET A O 1
ATOM 6480 N N . VAL A 1 814 ? 9.977 11.552 -39.625 1.00 92.00 814 VAL A N 1
ATOM 6481 C CA . VAL A 1 814 ? 8.559 11.590 -39.985 1.00 92.00 814 VAL A CA 1
ATOM 6482 C C . VAL A 1 814 ? 8.268 10.490 -41.004 1.00 92.00 814 VAL A C 1
ATOM 6484 O O . VAL A 1 814 ? 9.105 10.194 -41.854 1.00 92.00 814 VAL A O 1
ATOM 6487 N N . ALA A 1 815 ? 7.095 9.869 -40.929 1.00 92.81 815 ALA A N 1
ATOM 6488 C CA . ALA A 1 815 ? 6.667 8.842 -41.875 1.00 92.81 815 ALA A CA 1
ATOM 6489 C C . ALA A 1 815 ? 5.246 9.106 -42.391 1.00 92.81 815 ALA A C 1
ATOM 6491 O O . ALA A 1 815 ? 4.397 9.588 -41.645 1.00 92.81 815 ALA A O 1
ATOM 6492 N N . SER A 1 816 ? 4.979 8.758 -43.649 1.00 93.56 816 SER A N 1
ATOM 6493 C CA . SER A 1 816 ? 3.631 8.736 -44.240 1.00 93.56 816 SER A CA 1
ATOM 6494 C C . SER A 1 816 ? 3.312 7.353 -44.808 1.00 93.56 816 SER A C 1
ATOM 6496 O O . SER A 1 816 ? 4.220 6.582 -45.126 1.00 93.56 816 SER A O 1
ATOM 6498 N N . GLY A 1 817 ? 2.020 7.040 -44.926 1.00 88.94 817 GLY A N 1
ATOM 6499 C CA . GLY A 1 817 ? 1.516 5.706 -45.273 1.00 88.94 817 GLY A CA 1
ATOM 6500 C C . GLY A 1 817 ? 1.315 4.785 -44.062 1.00 88.94 817 GLY A C 1
ATOM 6501 O O . GLY A 1 817 ? 0.936 3.626 -44.230 1.00 88.94 817 GLY A O 1
ATOM 6502 N N . LEU A 1 818 ? 1.543 5.301 -42.847 1.00 87.38 818 LEU A N 1
ATOM 6503 C CA . LEU A 1 818 ? 1.288 4.630 -41.573 1.00 87.38 818 LEU A CA 1
ATOM 6504 C C . LEU A 1 818 ? 0.833 5.629 -40.489 1.00 87.38 818 LEU A C 1
ATOM 6506 O O . LEU A 1 818 ? 1.162 6.811 -40.573 1.00 87.38 818 LEU A O 1
ATOM 6510 N N . PRO A 1 819 ? 0.078 5.188 -39.464 1.00 78.88 819 PRO A N 1
ATOM 6511 C CA . PRO A 1 819 ? -0.559 3.869 -39.350 1.00 78.88 819 PRO A CA 1
ATOM 6512 C C . PRO A 1 819 ? -1.744 3.683 -40.317 1.00 78.88 819 PRO A C 1
ATOM 6514 O O . PRO A 1 819 ? -2.260 2.582 -40.464 1.00 78.88 819 PRO A O 1
ATOM 6517 N N . ILE A 1 820 ? -2.193 4.752 -40.982 1.00 85.44 820 ILE A N 1
ATOM 6518 C CA . ILE A 1 820 ? -3.256 4.702 -41.990 1.00 85.44 820 ILE A CA 1
ATOM 6519 C C . ILE A 1 820 ? -2.601 4.692 -43.374 1.00 85.44 820 ILE A C 1
ATOM 6521 O O . ILE A 1 820 ? -1.831 5.588 -43.711 1.00 85.44 820 ILE A O 1
ATOM 6525 N N . ARG A 1 821 ? -2.911 3.674 -44.183 1.00 88.75 821 ARG A N 1
ATOM 6526 C CA . ARG A 1 821 ? -2.416 3.563 -45.562 1.00 88.75 821 ARG A CA 1
ATOM 6527 C C . ARG A 1 821 ? -3.103 4.614 -46.440 1.00 88.75 821 ARG A C 1
ATOM 6529 O O . ARG A 1 821 ? -4.330 4.653 -46.495 1.00 88.75 821 ARG A O 1
ATOM 6536 N N . ASN A 1 822 ? -2.331 5.420 -47.165 1.00 90.25 822 ASN A N 1
ATOM 6537 C CA . ASN A 1 822 ? -2.846 6.487 -48.037 1.00 90.25 822 ASN A CA 1
ATOM 6538 C C . ASN A 1 822 ? -2.518 6.283 -49.535 1.00 90.25 822 ASN A C 1
ATOM 6540 O O . ASN A 1 822 ? -2.660 7.213 -50.336 1.00 90.25 822 ASN A O 1
ATOM 6544 N N . GLY A 1 823 ? -2.144 5.055 -49.922 1.00 88.62 823 GLY A N 1
ATOM 6545 C CA . GLY A 1 823 ? -1.746 4.695 -51.289 1.00 88.62 823 GLY A CA 1
ATOM 6546 C C . GLY A 1 823 ? -0.435 5.373 -51.694 1.00 88.62 823 GLY A C 1
ATOM 6547 O O . GLY A 1 823 ? 0.353 5.734 -50.836 1.00 88.62 823 GLY A O 1
ATOM 6548 N N . ARG A 1 824 ? -0.219 5.637 -52.988 1.00 87.00 824 ARG A N 1
ATOM 6549 C CA . ARG A 1 824 ? 1.006 6.290 -53.509 1.00 87.00 824 ARG A CA 1
ATOM 6550 C C . ARG A 1 824 ? 1.221 7.741 -53.035 1.00 87.00 824 ARG A C 1
ATOM 6552 O O . ARG A 1 824 ? 2.272 8.323 -53.290 1.00 87.00 824 ARG A O 1
ATOM 6559 N N . ARG A 1 825 ? 0.248 8.338 -52.332 1.00 89.12 825 ARG A N 1
ATOM 6560 C CA . ARG A 1 825 ? 0.322 9.730 -51.854 1.00 89.12 825 ARG A CA 1
ATOM 6561 C C . ARG A 1 825 ? 1.355 9.938 -50.749 1.00 89.12 825 ARG A C 1
ATOM 6563 O O . ARG A 1 825 ? 1.834 11.060 -50.617 1.00 89.12 825 ARG A O 1
ATOM 6570 N N . HIS A 1 826 ? 1.757 8.889 -50.023 1.00 93.12 826 HIS A N 1
ATOM 6571 C CA . HIS A 1 826 ? 2.747 9.000 -48.944 1.00 93.12 826 HIS A CA 1
ATOM 6572 C C . HIS A 1 826 ? 4.038 9.721 -49.373 1.00 93.12 826 HIS A C 1
ATOM 6574 O O . HIS A 1 826 ? 4.594 10.502 -48.601 1.00 93.12 826 HIS A O 1
ATOM 6580 N N . ALA A 1 827 ? 4.512 9.494 -50.603 1.00 92.88 827 ALA A N 1
ATOM 6581 C CA . ALA A 1 827 ? 5.736 10.116 -51.102 1.00 92.88 827 ALA A CA 1
ATOM 6582 C C . ALA A 1 827 ? 5.535 11.603 -51.408 1.00 92.88 827 ALA A C 1
ATOM 6584 O O . ALA A 1 827 ? 6.411 12.405 -51.093 1.00 92.88 827 ALA A O 1
ATOM 6585 N N . GLY A 1 828 ? 4.378 11.972 -51.967 1.00 91.50 828 GLY A N 1
ATOM 6586 C CA . GLY A 1 828 ? 4.023 13.363 -52.250 1.00 91.50 828 GLY A CA 1
ATOM 6587 C C . GLY A 1 828 ? 3.832 14.191 -50.977 1.00 91.50 828 GLY A C 1
ATOM 6588 O O . GLY A 1 828 ? 4.369 15.293 -50.879 1.00 91.50 828 GLY A O 1
ATOM 6589 N N . GLU A 1 829 ? 3.150 13.640 -49.967 1.00 93.25 829 GLU A N 1
ATOM 6590 C CA . GLU A 1 829 ? 2.975 14.283 -48.652 1.00 93.25 829 GLU A CA 1
ATOM 6591 C C . GLU A 1 829 ? 4.332 14.595 -48.008 1.00 93.25 829 GLU A C 1
ATOM 6593 O O . GLU A 1 829 ? 4.606 15.729 -47.613 1.00 93.25 829 GLU A O 1
ATOM 6598 N N . VAL A 1 830 ? 5.229 13.605 -47.984 1.00 94.31 830 VAL A N 1
ATOM 6599 C CA . VAL A 1 830 ? 6.568 13.752 -47.402 1.00 94.31 830 VAL A CA 1
ATOM 6600 C C . VAL A 1 830 ? 7.462 14.688 -48.226 1.00 94.31 830 VAL A C 1
ATOM 6602 O O . VAL A 1 830 ? 8.214 15.473 -47.647 1.00 94.31 830 VAL A O 1
ATOM 6605 N N . ALA A 1 831 ? 7.387 14.646 -49.558 1.00 93.56 831 ALA A N 1
ATOM 6606 C CA . ALA A 1 831 ? 8.175 15.512 -50.435 1.00 93.56 831 ALA A CA 1
ATOM 6607 C C . ALA A 1 831 ? 7.751 16.986 -50.331 1.00 93.56 831 ALA A C 1
ATOM 6609 O O . ALA A 1 831 ? 8.604 17.865 -50.199 1.00 93.56 831 ALA A O 1
ATOM 6610 N N . THR A 1 832 ? 6.445 17.263 -50.323 1.00 92.88 832 THR A N 1
ATOM 6611 C CA . THR A 1 832 ? 5.914 18.625 -50.152 1.00 92.88 832 THR A CA 1
ATOM 6612 C C . THR A 1 832 ? 6.208 19.158 -48.751 1.00 92.88 832 THR A C 1
ATOM 6614 O O . THR A 1 832 ? 6.677 20.287 -48.609 1.00 92.88 832 THR A O 1
ATOM 6617 N N . MET A 1 833 ? 6.030 18.326 -47.719 1.00 94.25 833 MET A N 1
ATOM 6618 C CA . MET A 1 833 ? 6.422 18.659 -46.348 1.00 94.25 833 MET A CA 1
ATOM 6619 C C . MET A 1 833 ? 7.921 18.983 -46.259 1.00 94.25 833 MET A C 1
ATOM 6621 O O . MET A 1 833 ? 8.298 19.954 -45.606 1.00 94.25 833 MET A O 1
ATOM 6625 N N . ALA A 1 834 ? 8.786 18.213 -46.926 1.00 93.81 834 ALA A N 1
ATOM 6626 C CA . ALA A 1 834 ? 10.227 18.457 -46.927 1.00 93.81 834 ALA A CA 1
ATOM 6627 C C . ALA A 1 834 ? 10.594 19.819 -47.541 1.00 93.81 834 ALA A C 1
ATOM 6629 O O . ALA A 1 834 ? 11.450 20.513 -46.990 1.00 93.81 834 ALA A O 1
ATOM 6630 N N . LEU A 1 835 ? 9.933 20.222 -48.632 1.00 92.75 835 LEU A N 1
ATOM 6631 C CA . LEU A 1 835 ? 10.100 21.550 -49.238 1.00 92.75 835 LEU A CA 1
ATOM 6632 C C . LEU A 1 835 ? 9.629 22.669 -48.294 1.00 92.75 835 LEU A C 1
ATOM 6634 O O . LEU A 1 835 ? 10.298 23.697 -48.168 1.00 92.75 835 LEU A O 1
ATOM 6638 N N . ASP A 1 836 ? 8.518 22.457 -47.586 1.00 92.06 836 ASP A N 1
ATOM 6639 C CA . ASP A 1 836 ? 7.974 23.427 -46.630 1.00 92.06 836 ASP A CA 1
ATOM 6640 C C . ASP A 1 836 ? 8.878 23.613 -45.403 1.00 92.06 836 ASP A C 1
ATOM 6642 O O . ASP A 1 836 ? 9.207 24.738 -45.020 1.00 92.06 836 ASP A O 1
ATOM 6646 N N . LEU A 1 837 ? 9.371 22.509 -44.836 1.00 91.62 837 LEU A N 1
ATOM 6647 C CA . LEU A 1 837 ? 10.340 22.530 -43.737 1.00 91.62 837 LEU A CA 1
ATOM 6648 C C . LEU A 1 837 ? 11.650 23.209 -44.155 1.00 91.62 837 LEU A C 1
ATOM 6650 O O . LEU A 1 837 ? 12.214 23.988 -43.386 1.00 91.62 837 LEU A O 1
ATOM 6654 N N . LEU A 1 838 ? 12.109 22.964 -45.386 1.00 90.69 838 LEU A N 1
ATOM 6655 C CA . LEU A 1 838 ? 13.305 23.597 -45.933 1.00 90.69 838 LEU A CA 1
ATOM 6656 C C . LEU A 1 838 ? 13.132 25.119 -46.089 1.00 90.69 838 LEU A C 1
ATOM 6658 O O . LEU A 1 838 ? 14.034 25.879 -45.725 1.00 90.69 838 LEU A O 1
ATOM 6662 N N . SER A 1 839 ? 11.966 25.568 -46.564 1.00 89.75 839 SER A N 1
ATOM 6663 C CA . SER A 1 839 ? 11.599 26.991 -46.633 1.00 89.75 839 SER A CA 1
ATOM 6664 C C . SER A 1 839 ? 11.541 27.631 -45.239 1.00 89.75 839 SER A C 1
ATOM 6666 O O . SER A 1 839 ? 12.153 28.677 -45.005 1.00 89.75 839 SER A O 1
ATOM 6668 N N . GLY A 1 840 ? 10.891 26.960 -44.280 1.00 87.12 840 GLY A N 1
ATOM 6669 C CA . GLY A 1 840 ? 10.802 27.406 -42.889 1.00 87.12 840 GLY A CA 1
ATOM 6670 C C . GLY A 1 840 ? 12.175 27.569 -42.231 1.00 87.12 840 GLY A C 1
ATOM 6671 O O . GLY A 1 840 ? 12.452 28.616 -41.641 1.00 87.12 840 GLY A O 1
ATOM 6672 N N . CYS A 1 841 ? 13.068 26.588 -42.400 1.00 87.00 841 CYS A N 1
ATOM 6673 C CA . CYS A 1 841 ? 14.447 26.659 -41.908 1.00 87.00 841 CYS A CA 1
ATOM 6674 C C . CYS A 1 841 ? 15.250 27.810 -42.518 1.00 87.00 841 CYS A C 1
ATOM 6676 O O . CYS A 1 841 ? 16.050 28.416 -41.812 1.00 87.00 841 CYS A O 1
ATOM 6678 N N . GLY A 1 842 ? 15.025 28.147 -43.791 1.00 83.69 842 GLY A N 1
ATOM 6679 C CA . GLY A 1 842 ? 15.703 29.272 -44.444 1.00 83.69 842 GLY A CA 1
ATOM 6680 C C . GLY A 1 842 ? 15.432 30.628 -43.777 1.00 83.69 842 GLY A C 1
ATOM 6681 O O . GLY A 1 842 ? 16.272 31.521 -43.838 1.00 83.69 842 GLY A O 1
ATOM 6682 N N . THR A 1 843 ? 14.286 30.771 -43.105 1.00 83.94 843 THR A N 1
ATOM 6683 C CA . THR A 1 843 ? 13.891 31.991 -42.373 1.00 83.94 843 THR A CA 1
ATOM 6684 C C . THR A 1 843 ? 14.173 31.932 -40.869 1.00 83.94 843 THR A C 1
ATOM 6686 O O . THR A 1 843 ? 13.969 32.915 -40.156 1.00 83.94 843 THR A O 1
ATOM 6689 N N . PHE A 1 844 ? 14.632 30.785 -40.366 1.00 86.19 844 PHE A N 1
ATOM 6690 C CA . PHE A 1 844 ? 14.813 30.547 -38.941 1.00 86.19 844 PHE A CA 1
ATOM 6691 C C . PHE A 1 844 ? 16.125 31.161 -38.434 1.00 86.19 844 PHE A C 1
ATOM 6693 O O . PHE A 1 844 ? 17.211 30.815 -38.897 1.00 86.19 844 PHE A O 1
ATOM 6700 N N . THR A 1 845 ? 16.031 32.046 -37.439 1.00 85.31 845 THR A N 1
ATOM 6701 C CA . THR A 1 845 ? 17.183 32.704 -36.812 1.00 85.31 845 THR A CA 1
ATOM 6702 C C . THR A 1 845 ? 17.426 32.175 -35.401 1.00 85.31 845 THR A C 1
ATOM 6704 O O . THR A 1 845 ? 16.523 32.091 -34.566 1.00 85.31 845 THR A O 1
ATOM 6707 N N . ILE A 1 846 ? 18.678 31.819 -35.108 1.00 86.88 846 ILE A N 1
ATOM 6708 C CA . ILE A 1 846 ? 19.073 31.337 -33.784 1.00 86.88 846 ILE A CA 1
ATOM 6709 C C . ILE A 1 846 ? 19.169 32.541 -32.839 1.00 86.88 846 ILE A C 1
ATOM 6711 O O . ILE A 1 846 ? 20.070 33.364 -32.965 1.00 86.88 846 ILE A O 1
ATOM 6715 N N . LYS A 1 847 ? 18.271 32.636 -31.850 1.00 85.25 847 LYS A N 1
ATOM 6716 C CA . LYS A 1 847 ? 18.161 33.800 -30.939 1.00 85.25 847 LYS A CA 1
ATOM 6717 C C . LYS A 1 847 ? 19.475 34.219 -30.262 1.00 85.25 847 LYS A C 1
ATOM 6719 O O . LYS A 1 847 ? 19.678 35.400 -30.014 1.00 85.25 847 LYS A O 1
ATOM 6724 N N . HIS A 1 848 ? 20.336 33.259 -29.924 1.00 83.88 848 HIS A N 1
ATOM 6725 C CA . HIS A 1 848 ? 21.607 33.496 -29.230 1.00 83.88 848 HIS A CA 1
ATOM 6726 C C . HIS A 1 848 ? 22.823 33.547 -30.175 1.00 83.88 848 HIS A C 1
ATOM 6728 O O . HIS A 1 848 ? 23.899 33.936 -29.736 1.00 83.88 848 HIS A O 1
ATOM 6734 N N . LEU A 1 849 ? 22.655 33.180 -31.452 1.00 84.25 849 LEU A N 1
ATOM 6735 C CA . LEU A 1 849 ? 23.688 33.193 -32.498 1.00 84.25 849 LEU A CA 1
ATOM 6736 C C . LEU A 1 849 ? 23.068 33.665 -33.830 1.00 84.25 849 LEU A C 1
ATOM 6738 O O . LEU A 1 849 ? 22.957 32.880 -34.771 1.00 84.25 849 LEU A O 1
ATOM 6742 N N . PRO A 1 850 ? 22.632 34.934 -33.928 1.00 82.69 850 PRO A N 1
ATOM 6743 C CA . PRO A 1 850 ? 21.869 35.423 -35.080 1.00 82.69 850 PRO A CA 1
ATOM 6744 C C . PRO A 1 850 ? 22.662 35.421 -36.397 1.00 82.69 850 PRO A C 1
ATOM 6746 O O . PRO A 1 850 ? 22.062 35.400 -37.466 1.00 82.69 850 PRO A O 1
ATOM 6749 N N . GLU A 1 851 ? 23.996 35.420 -36.328 1.00 81.50 851 GLU A N 1
ATOM 6750 C CA . GLU A 1 851 ? 24.890 35.418 -37.495 1.00 81.50 851 GLU A CA 1
ATOM 6751 C C . GLU A 1 851 ? 25.145 34.015 -38.071 1.00 81.50 851 GLU A C 1
ATOM 6753 O O . GLU A 1 851 ? 25.652 33.886 -39.186 1.00 81.50 851 GLU A O 1
ATOM 6758 N N . VAL A 1 852 ? 24.794 32.950 -37.337 1.00 82.81 852 VAL A N 1
ATOM 6759 C CA . VAL A 1 852 ? 25.007 31.564 -37.773 1.00 82.81 852 VAL A CA 1
ATOM 6760 C C . VAL A 1 852 ? 23.720 31.031 -38.415 1.00 82.81 852 VAL A C 1
ATOM 6762 O O . VAL A 1 852 ? 22.725 30.842 -37.711 1.00 82.81 852 VAL A O 1
ATOM 6765 N N . PRO A 1 853 ? 23.697 30.757 -39.735 1.00 81.31 853 PRO A N 1
ATOM 6766 C CA . PRO A 1 853 ? 22.509 30.216 -40.386 1.00 81.31 853 PRO A CA 1
ATOM 6767 C C . PRO A 1 853 ? 22.285 28.754 -39.984 1.00 81.31 853 PRO A C 1
ATOM 6769 O O . PRO A 1 853 ? 23.192 27.926 -40.098 1.00 81.31 853 PRO A O 1
ATOM 6772 N N . LEU A 1 854 ? 21.058 28.415 -39.577 1.00 86.38 854 LEU A N 1
ATOM 6773 C CA . LEU A 1 854 ? 20.674 27.035 -39.292 1.00 86.38 854 LEU A CA 1
ATOM 6774 C C . LEU A 1 854 ? 20.443 26.280 -40.607 1.00 86.38 854 LEU A C 1
ATOM 6776 O O . LEU A 1 854 ? 19.483 26.535 -41.333 1.00 86.38 854 LEU A O 1
ATOM 6780 N N . ARG A 1 855 ? 21.332 25.338 -40.917 1.00 89.25 855 ARG A N 1
ATOM 6781 C CA . ARG A 1 855 ? 21.259 24.526 -42.135 1.00 89.25 855 ARG A CA 1
ATOM 6782 C C . ARG A 1 855 ? 20.807 23.120 -41.789 1.00 89.25 855 ARG A C 1
ATOM 6784 O O . ARG A 1 855 ? 21.395 22.489 -40.918 1.00 89.25 855 ARG A O 1
ATOM 6791 N N . ILE A 1 856 ? 19.823 22.614 -42.521 1.00 90.81 856 ILE A N 1
ATOM 6792 C CA . ILE A 1 856 ? 19.393 21.217 -42.421 1.00 90.81 856 ILE A CA 1
ATOM 6793 C C . ILE A 1 856 ? 19.756 20.453 -43.689 1.00 90.81 856 ILE A C 1
ATOM 6795 O O . ILE A 1 856 ? 19.825 21.032 -44.779 1.00 90.81 856 ILE A O 1
ATOM 6799 N N . ARG A 1 857 ? 19.991 19.153 -43.544 1.00 91.50 857 ARG A N 1
ATOM 6800 C CA . ARG A 1 857 ? 20.057 18.190 -44.650 1.00 91.50 857 ARG A CA 1
ATOM 6801 C C . ARG A 1 857 ? 18.913 17.198 -44.496 1.00 91.50 857 ARG A C 1
ATOM 6803 O O . ARG A 1 857 ? 18.549 16.863 -43.373 1.00 91.50 857 ARG A O 1
ATOM 6810 N N . ILE A 1 858 ? 18.325 16.777 -45.612 1.00 94.25 858 ILE A N 1
ATOM 6811 C CA . ILE A 1 858 ? 17.115 15.948 -45.622 1.00 94.25 858 ILE A CA 1
ATOM 6812 C C . ILE A 1 858 ? 17.356 14.704 -46.478 1.00 94.25 858 ILE A C 1
ATOM 6814 O O . ILE A 1 858 ? 17.855 14.813 -47.600 1.00 94.25 858 ILE A O 1
ATOM 6818 N N . GLY A 1 859 ? 16.955 13.537 -45.974 1.00 94.12 859 GLY A N 1
ATOM 6819 C CA . GLY A 1 859 ? 16.926 12.269 -46.699 1.00 94.12 859 GLY A CA 1
ATOM 6820 C C . GLY A 1 859 ? 15.519 11.678 -46.779 1.00 94.12 859 GLY A C 1
ATOM 6821 O O . GLY A 1 859 ? 14.824 11.601 -45.766 1.00 94.12 859 GLY A O 1
ATOM 6822 N N . LEU A 1 860 ? 15.120 11.232 -47.976 1.00 95.31 860 LEU A N 1
ATOM 6823 C CA . LEU A 1 860 ? 13.844 10.561 -48.235 1.00 95.31 860 LEU A CA 1
ATOM 6824 C C . LEU A 1 860 ? 14.045 9.183 -48.872 1.00 95.31 860 LEU A C 1
ATOM 6826 O O . LEU A 1 860 ? 14.686 9.041 -49.921 1.00 95.31 860 LEU A O 1
ATOM 6830 N N . HIS A 1 861 ? 13.395 8.171 -48.307 1.00 95.00 861 HIS A N 1
ATOM 6831 C CA . HIS A 1 861 ? 13.322 6.839 -48.904 1.00 95.00 861 HIS A CA 1
ATOM 6832 C C . HIS A 1 861 ? 11.921 6.246 -48.761 1.00 95.00 861 HIS A C 1
ATOM 6834 O O . HIS A 1 861 ? 11.227 6.521 -47.783 1.00 95.00 861 HIS A O 1
ATOM 6840 N N . SER A 1 862 ? 11.520 5.440 -49.745 1.00 94.81 862 SER A N 1
ATOM 6841 C CA . SER A 1 862 ? 10.227 4.759 -49.761 1.00 94.81 862 SER A CA 1
ATOM 6842 C C . SER A 1 862 ? 10.414 3.255 -49.905 1.00 94.81 862 SER A C 1
ATOM 6844 O O . SER A 1 862 ? 11.224 2.819 -50.724 1.00 94.81 862 SER A O 1
ATOM 6846 N N . GLY A 1 863 ? 9.674 2.474 -49.122 1.00 92.69 863 GLY A N 1
ATOM 6847 C CA . GLY A 1 863 ? 9.782 1.015 -49.094 1.00 92.69 863 GLY A CA 1
ATOM 6848 C C . GLY A 1 863 ? 8.946 0.375 -47.980 1.00 92.69 863 GLY A C 1
ATOM 6849 O O . GLY A 1 863 ? 8.259 1.093 -47.251 1.00 92.69 863 GLY A O 1
ATOM 6850 N N . PRO A 1 864 ? 8.997 -0.960 -47.833 1.00 92.19 864 PRO A N 1
ATOM 6851 C CA . PRO A 1 864 ? 8.241 -1.681 -46.812 1.00 92.19 864 PRO A CA 1
ATOM 6852 C C . PRO A 1 864 ? 8.820 -1.473 -45.407 1.00 92.19 864 PRO A C 1
ATOM 6854 O O . PRO A 1 864 ? 10.039 -1.370 -45.233 1.00 92.19 864 PRO A O 1
ATOM 6857 N N . CYS A 1 865 ? 7.972 -1.447 -44.380 1.00 92.50 865 CYS A N 1
ATOM 6858 C CA . CYS A 1 865 ? 8.411 -1.401 -42.983 1.00 92.50 865 CYS A CA 1
ATOM 6859 C C . CYS A 1 865 ? 7.447 -2.140 -42.047 1.00 92.50 865 CYS A C 1
ATOM 6861 O O . CYS A 1 865 ? 6.303 -2.424 -42.394 1.00 92.50 865 CYS A O 1
ATOM 6863 N N . VAL A 1 866 ? 7.908 -2.447 -40.838 1.00 90.12 866 VAL A N 1
ATOM 6864 C CA . VAL A 1 866 ? 7.071 -2.956 -39.747 1.00 90.12 866 VAL A CA 1
ATOM 6865 C C . VAL A 1 866 ? 6.934 -1.859 -38.705 1.00 90.12 866 VAL A C 1
ATOM 6867 O O . VAL A 1 866 ? 7.943 -1.296 -38.286 1.00 90.12 866 VAL A O 1
ATOM 6870 N N . ALA A 1 867 ? 5.719 -1.565 -38.253 1.00 88.94 867 ALA A N 1
ATOM 6871 C CA . ALA A 1 867 ? 5.493 -0.621 -37.164 1.00 88.94 867 ALA A CA 1
ATOM 6872 C C . ALA A 1 867 ? 4.769 -1.292 -35.992 1.00 88.94 867 ALA A C 1
ATOM 6874 O O . ALA A 1 867 ? 3.932 -2.173 -36.182 1.00 88.94 867 ALA A O 1
ATOM 6875 N N . GLY A 1 868 ? 5.105 -0.903 -34.764 1.00 85.50 868 GLY A N 1
ATOM 6876 C CA . GLY A 1 868 ? 4.520 -1.503 -33.565 1.00 85.50 868 GLY A CA 1
ATOM 6877 C C . GLY A 1 868 ? 4.799 -0.709 -32.296 1.00 85.50 868 GLY A C 1
ATOM 6878 O O . GLY A 1 868 ? 5.678 0.153 -32.260 1.00 85.50 868 GLY A O 1
ATOM 6879 N N . VAL A 1 869 ? 4.036 -1.001 -31.240 1.00 83.00 869 VAL A N 1
ATOM 6880 C CA . VAL A 1 869 ? 4.216 -0.368 -29.928 1.00 83.00 869 VAL A CA 1
ATOM 6881 C C . VAL A 1 869 ? 5.248 -1.133 -29.108 1.00 83.00 869 VAL A C 1
ATOM 6883 O O . VAL A 1 869 ? 5.095 -2.328 -28.868 1.00 83.00 869 VAL A O 1
ATOM 6886 N N . VAL A 1 870 ? 6.277 -0.434 -28.633 1.00 76.81 870 VAL A N 1
ATOM 6887 C CA . VAL A 1 870 ? 7.340 -0.985 -27.788 1.00 76.81 870 VAL A CA 1
ATOM 6888 C C . VAL A 1 870 ? 7.278 -0.350 -26.397 1.00 76.81 870 VAL A C 1
ATOM 6890 O O . VAL A 1 870 ? 7.225 0.871 -26.269 1.00 76.81 870 VAL A O 1
ATOM 6893 N N . GLY A 1 871 ? 7.320 -1.184 -25.351 1.00 66.00 871 GLY A N 1
ATOM 6894 C CA . GLY A 1 871 ? 7.305 -0.765 -23.943 1.00 66.00 871 GLY A CA 1
ATOM 6895 C C . GLY A 1 871 ? 5.907 -0.757 -23.306 1.00 66.00 871 GLY A C 1
ATOM 6896 O O . GLY A 1 871 ? 4.960 -0.220 -23.866 1.00 66.00 871 GLY A O 1
ATOM 6897 N N . LEU A 1 872 ? 5.781 -1.344 -22.106 1.00 61.47 872 LEU A N 1
ATOM 6898 C CA . LEU A 1 872 ? 4.504 -1.444 -21.371 1.00 61.47 872 LEU A CA 1
ATOM 6899 C C . LEU A 1 872 ? 4.227 -0.220 -20.479 1.00 61.47 872 LEU A C 1
ATOM 6901 O O . LEU A 1 872 ? 3.084 0.198 -20.333 1.00 61.47 872 LEU A O 1
ATOM 6905 N N . THR A 1 873 ? 5.273 0.371 -19.895 1.00 59.41 873 THR A N 1
ATOM 6906 C CA . THR A 1 873 ? 5.160 1.525 -18.980 1.00 59.41 873 THR A CA 1
ATOM 6907 C C . THR A 1 873 ? 5.216 2.869 -19.715 1.00 59.41 873 THR A C 1
ATOM 6909 O O . THR A 1 873 ? 4.598 3.838 -19.284 1.00 59.41 873 THR A O 1
ATOM 6912 N N . MET A 1 874 ? 5.957 2.931 -20.826 1.00 65.50 874 MET A N 1
ATOM 6913 C CA . MET A 1 874 ? 6.077 4.092 -21.718 1.00 65.50 874 MET A CA 1
ATOM 6914 C C . MET A 1 874 ? 5.950 3.601 -23.169 1.00 65.50 874 MET A C 1
ATOM 6916 O O . MET A 1 874 ? 6.974 3.320 -23.793 1.00 65.50 874 MET A O 1
ATOM 6920 N N . PRO A 1 875 ? 4.718 3.414 -23.676 1.00 69.62 875 PRO A N 1
ATOM 6921 C CA . PRO A 1 875 ? 4.493 2.881 -25.016 1.00 69.62 875 PRO A CA 1
ATOM 6922 C C . PRO A 1 875 ? 4.987 3.862 -26.080 1.00 69.62 875 PRO A C 1
ATOM 6924 O O . PRO A 1 875 ? 4.561 5.017 -26.103 1.00 69.62 875 PRO A O 1
ATOM 6927 N N . ARG A 1 876 ? 5.864 3.391 -26.970 1.00 77.94 876 ARG A N 1
ATOM 6928 C CA . ARG A 1 876 ? 6.370 4.145 -28.127 1.00 77.94 876 ARG A CA 1
ATOM 6929 C C . ARG A 1 876 ? 5.992 3.447 -29.419 1.00 77.94 876 ARG A C 1
ATOM 6931 O O . ARG A 1 876 ? 6.202 2.244 -29.540 1.00 77.94 876 ARG A O 1
ATOM 6938 N N . TYR A 1 877 ? 5.460 4.190 -30.382 1.00 84.62 877 TYR A N 1
ATOM 6939 C CA . TYR A 1 877 ? 5.196 3.661 -31.718 1.00 84.62 877 TYR A CA 1
ATOM 6940 C C . TYR A 1 877 ? 6.479 3.728 -32.557 1.00 84.62 877 TYR A C 1
ATOM 6942 O O . TYR A 1 877 ? 6.894 4.810 -32.974 1.00 84.62 877 TYR A O 1
ATOM 6950 N N . CYS A 1 878 ? 7.132 2.582 -32.751 1.00 84.69 878 CYS A N 1
ATOM 6951 C CA . CYS A 1 878 ? 8.435 2.466 -33.406 1.00 84.69 878 CYS A CA 1
ATOM 6952 C C . CYS A 1 878 ? 8.307 1.816 -34.789 1.00 84.69 878 CYS A C 1
ATOM 6954 O O . CYS A 1 878 ? 7.443 0.964 -35.001 1.00 84.69 878 CYS A O 1
ATOM 6956 N N . LEU A 1 879 ? 9.197 2.199 -35.708 1.00 88.12 879 LEU A N 1
ATOM 6957 C CA . LEU A 1 879 ? 9.313 1.626 -37.049 1.00 88.12 879 LEU A CA 1
ATOM 6958 C C . LEU A 1 879 ? 10.587 0.782 -37.147 1.00 88.12 879 LEU A C 1
ATOM 6960 O O . LEU A 1 879 ? 11.642 1.182 -36.657 1.00 88.12 879 LEU A O 1
ATOM 6964 N N . PHE A 1 880 ? 10.494 -0.351 -37.835 1.00 85.06 880 PHE A N 1
ATOM 6965 C CA . PHE A 1 880 ? 11.573 -1.307 -38.049 1.00 85.06 880 PHE A CA 1
ATOM 6966 C C . PHE A 1 880 ? 11.649 -1.709 -39.525 1.00 85.06 880 PHE A C 1
ATOM 6968 O O . PHE A 1 880 ? 10.626 -1.865 -40.194 1.00 85.06 880 PHE A O 1
ATOM 6975 N N . GLY A 1 881 ? 12.866 -1.908 -40.028 1.00 85.81 881 GLY A N 1
ATOM 6976 C CA . GLY A 1 881 ? 13.123 -2.429 -41.373 1.00 85.81 881 GLY A CA 1
ATOM 6977 C C . GLY A 1 881 ? 14.170 -1.636 -42.152 1.00 85.81 881 GLY A C 1
ATOM 6978 O O . GLY A 1 881 ? 14.530 -0.513 -41.788 1.00 85.81 881 GLY A O 1
ATOM 6979 N N . ASP A 1 882 ? 14.624 -2.217 -43.263 1.00 85.81 882 ASP A N 1
ATOM 6980 C CA . ASP A 1 882 ? 15.671 -1.652 -44.127 1.00 85.81 882 ASP A CA 1
ATOM 6981 C C . ASP A 1 882 ? 15.328 -0.264 -44.672 1.00 85.81 882 ASP A C 1
ATOM 6983 O O . ASP A 1 882 ? 16.223 0.541 -44.934 1.00 85.81 882 ASP A O 1
ATOM 6987 N N . THR A 1 883 ? 14.037 0.052 -44.800 1.00 90.44 883 THR A N 1
ATOM 6988 C CA . THR A 1 883 ? 13.568 1.361 -45.264 1.00 90.44 883 THR A CA 1
ATOM 6989 C C . THR A 1 883 ? 14.042 2.496 -44.348 1.00 90.44 883 THR A C 1
ATOM 6991 O O . THR A 1 883 ? 14.432 3.554 -44.845 1.00 90.44 883 THR A O 1
ATOM 6994 N N . VAL A 1 884 ? 14.109 2.269 -43.028 1.00 89.00 884 VAL A N 1
ATOM 6995 C CA . VAL A 1 884 ? 14.627 3.254 -42.057 1.00 89.00 884 VAL A CA 1
ATOM 6996 C C . VAL A 1 884 ? 16.130 3.469 -42.262 1.00 89.00 884 VAL A C 1
ATOM 6998 O O . VAL A 1 884 ? 16.586 4.605 -42.378 1.00 89.00 884 VAL A O 1
ATOM 7001 N N . ASN A 1 885 ? 16.896 2.383 -42.394 1.00 87.88 885 ASN A N 1
ATOM 7002 C CA . ASN A 1 885 ? 18.350 2.433 -42.593 1.00 87.88 885 ASN A CA 1
ATOM 7003 C C . ASN A 1 885 ? 18.725 3.119 -43.915 1.00 87.88 885 ASN A C 1
ATOM 7005 O O . ASN A 1 885 ? 19.667 3.910 -43.981 1.00 87.88 885 ASN A O 1
ATOM 7009 N N . ARG A 1 886 ? 17.956 2.869 -44.978 1.00 88.06 886 ARG A N 1
ATOM 7010 C CA . ARG A 1 886 ? 18.142 3.526 -46.277 1.00 88.06 886 ARG A CA 1
ATOM 7011 C C . ARG A 1 886 ? 17.795 5.013 -46.226 1.00 88.06 886 ARG A C 1
ATOM 7013 O O . ARG A 1 886 ? 18.536 5.802 -46.806 1.00 88.06 886 ARG A O 1
ATOM 7020 N N . ALA A 1 887 ? 16.742 5.410 -45.507 1.00 90.88 887 ALA A N 1
ATOM 7021 C CA . ALA A 1 887 ? 16.428 6.824 -45.275 1.00 90.88 887 ALA A CA 1
ATOM 7022 C C . ALA A 1 887 ? 17.555 7.538 -44.504 1.00 90.88 887 ALA A C 1
ATOM 7024 O O . ALA A 1 887 ? 17.996 8.608 -44.926 1.00 90.88 887 ALA A O 1
ATOM 7025 N N . LEU A 1 888 ? 18.099 6.903 -43.455 1.00 88.44 888 LEU A N 1
ATOM 7026 C CA . LEU A 1 888 ? 19.266 7.402 -42.707 1.00 88.44 888 LEU A CA 1
ATOM 7027 C C . LEU A 1 888 ? 20.496 7.554 -43.613 1.00 88.44 888 LEU A C 1
ATOM 7029 O O . LEU A 1 888 ? 21.261 8.514 -43.510 1.00 88.44 888 LEU A O 1
ATOM 7033 N N . LYS A 1 889 ? 20.685 6.633 -44.566 1.00 87.81 889 LYS A N 1
ATOM 7034 C CA . LYS A 1 889 ? 21.771 6.744 -45.544 1.00 87.81 889 LYS A CA 1
ATOM 7035 C C . LYS A 1 889 ? 21.567 7.909 -46.517 1.00 87.81 889 LYS A C 1
ATOM 7037 O O . LYS A 1 889 ? 22.541 8.574 -46.876 1.00 87.81 889 LYS A O 1
ATOM 7042 N N . MET A 1 890 ? 20.330 8.172 -46.945 1.00 90.75 890 MET A N 1
ATOM 7043 C CA . MET A 1 890 ? 20.009 9.338 -47.780 1.00 90.75 890 MET A CA 1
ATOM 7044 C C . MET A 1 890 ? 20.282 10.648 -47.042 1.00 90.75 890 MET A C 1
ATOM 7046 O O . MET A 1 890 ? 20.864 11.552 -47.636 1.00 90.75 890 MET A O 1
ATOM 7050 N N . GLU A 1 891 ? 19.954 10.722 -45.755 1.00 90.69 891 GLU A N 1
ATOM 7051 C CA . GLU A 1 891 ? 20.237 11.892 -44.920 1.00 90.69 891 GLU A CA 1
ATOM 7052 C C . GLU A 1 891 ? 21.751 12.097 -44.744 1.00 90.69 891 GLU A C 1
ATOM 7054 O O . GLU A 1 891 ? 22.278 13.136 -45.143 1.00 90.69 891 GLU A O 1
ATOM 7059 N N . SER A 1 892 ? 22.474 11.079 -44.270 1.00 88.06 892 SER A N 1
ATOM 7060 C CA . SER A 1 892 ? 23.910 11.191 -43.962 1.00 88.06 892 SER A CA 1
ATOM 7061 C C . SER A 1 892 ? 24.792 11.483 -45.183 1.00 88.06 892 SER A C 1
ATOM 7063 O O . SER A 1 892 ? 25.841 12.116 -45.055 1.00 88.06 892 SER A O 1
ATOM 7065 N N . SER A 1 893 ? 24.368 11.057 -46.380 1.00 87.19 893 SER A N 1
ATOM 7066 C CA . SER A 1 893 ? 25.020 11.385 -47.662 1.00 87.19 893 SER A CA 1
ATOM 7067 C C . SER A 1 893 ? 24.444 12.633 -48.352 1.00 87.19 893 SER A C 1
ATOM 7069 O O . SER A 1 893 ? 24.857 12.981 -49.467 1.00 87.19 893 SER A O 1
ATOM 7071 N N . GLY A 1 894 ? 23.487 13.297 -47.706 1.00 85.56 894 GLY A N 1
ATOM 7072 C CA . GLY A 1 894 ? 22.872 14.541 -48.144 1.00 85.56 894 GLY A CA 1
ATOM 7073 C C . GLY A 1 894 ? 23.797 15.751 -47.995 1.00 85.56 894 GLY A C 1
ATOM 7074 O O . GLY A 1 894 ? 24.875 15.689 -47.405 1.00 85.56 894 GLY A O 1
ATOM 7075 N N . ALA A 1 895 ? 23.358 16.881 -48.547 1.00 88.12 895 ALA A N 1
ATOM 7076 C CA . ALA A 1 895 ? 24.065 18.156 -48.477 1.00 88.12 895 ALA A CA 1
ATOM 7077 C C . ALA A 1 895 ? 23.181 19.224 -47.824 1.00 88.12 895 ALA A C 1
ATOM 7079 O O . ALA A 1 895 ? 21.954 19.114 -47.816 1.00 88.12 895 ALA A O 1
ATOM 7080 N N . ALA A 1 896 ? 23.813 20.266 -47.281 1.00 89.00 896 ALA A N 1
ATOM 7081 C CA . ALA A 1 896 ? 23.110 21.371 -46.641 1.00 89.00 896 ALA A CA 1
ATOM 7082 C C . ALA A 1 896 ? 22.099 22.025 -47.597 1.00 89.00 896 ALA A C 1
ATOM 7084 O O . ALA A 1 896 ? 22.419 22.309 -48.752 1.00 89.00 896 ALA A O 1
ATOM 7085 N N . PHE A 1 897 ? 20.897 22.275 -47.085 1.00 90.56 897 PHE A N 1
ATOM 7086 C CA . PHE A 1 897 ? 19.747 22.805 -47.814 1.00 90.56 897 PHE A CA 1
ATOM 7087 C C . PHE A 1 897 ? 19.320 22.007 -49.055 1.00 90.56 897 PHE A C 1
ATOM 7089 O O . PHE A 1 897 ? 18.770 22.571 -49.998 1.00 90.56 897 PHE A O 1
ATOM 7096 N N . ARG A 1 898 ? 19.557 20.691 -49.075 1.00 91.12 898 ARG A N 1
ATOM 7097 C CA . ARG A 1 898 ? 19.090 19.818 -50.159 1.00 91.12 898 ARG A CA 1
ATOM 7098 C C . ARG A 1 898 ? 18.297 18.634 -49.631 1.00 91.12 898 ARG A C 1
ATOM 7100 O O . ARG A 1 898 ? 18.557 18.130 -48.537 1.00 91.12 898 ARG A O 1
ATOM 7107 N N . ILE A 1 899 ? 17.356 18.181 -50.457 1.00 94.38 899 ILE A N 1
ATOM 7108 C CA . ILE A 1 899 ? 16.521 17.008 -50.209 1.00 94.38 899 ILE A CA 1
ATOM 7109 C C . ILE A 1 899 ? 17.046 15.864 -51.074 1.00 94.38 899 ILE A C 1
ATOM 7111 O O . ILE A 1 899 ? 16.921 15.889 -52.299 1.00 94.38 899 ILE A O 1
ATOM 7115 N N . HIS A 1 900 ? 17.670 14.879 -50.434 1.00 94.19 900 HIS A N 1
ATOM 7116 C CA . HIS A 1 900 ? 18.231 13.705 -51.089 1.00 94.19 900 HIS A CA 1
ATOM 7117 C C . HIS A 1 900 ? 17.188 12.592 -51.156 1.00 94.19 900 HIS A C 1
ATOM 7119 O O . HIS A 1 900 ? 16.675 12.167 -50.120 1.00 94.19 900 HIS A O 1
ATOM 7125 N N . ILE A 1 901 ? 16.886 12.098 -52.355 1.00 94.75 901 ILE A N 1
ATOM 7126 C CA . ILE A 1 901 ? 15.875 11.059 -52.555 1.00 94.75 901 ILE A CA 1
ATOM 7127 C C . ILE A 1 901 ? 16.463 9.825 -53.249 1.00 94.75 901 ILE A C 1
ATOM 7129 O O . ILE A 1 901 ? 17.327 9.916 -54.127 1.00 94.75 901 ILE A O 1
ATOM 7133 N N . SER A 1 902 ? 15.965 8.653 -52.864 1.00 93.00 902 SER A N 1
ATOM 7134 C CA . SER A 1 902 ? 16.287 7.380 -53.524 1.00 93.00 902 SER A CA 1
ATOM 7135 C C . SER A 1 902 ? 15.541 7.186 -54.854 1.00 93.00 902 SER A C 1
ATOM 7137 O O . SER A 1 902 ? 14.458 7.747 -55.033 1.00 93.00 902 SER A O 1
ATOM 7139 N N . GLU A 1 903 ? 16.054 6.316 -55.735 1.00 91.19 903 GLU A N 1
ATOM 7140 C CA . GLU A 1 903 ? 15.381 5.893 -56.981 1.00 91.19 903 GLU A CA 1
ATOM 7141 C C . GLU A 1 903 ? 13.935 5.433 -56.747 1.00 91.19 903 GLU A C 1
ATOM 7143 O O . GLU A 1 903 ? 13.028 5.888 -57.436 1.00 91.19 903 GLU A O 1
ATOM 7148 N N . LYS A 1 904 ? 13.689 4.649 -55.688 1.00 91.06 904 LYS A N 1
ATOM 7149 C CA . LYS A 1 904 ? 12.341 4.171 -55.353 1.00 91.06 904 LYS A CA 1
ATOM 7150 C C . LYS A 1 904 ? 11.365 5.301 -55.015 1.00 91.06 904 LYS A C 1
ATOM 7152 O O . LYS A 1 904 ? 10.212 5.254 -55.417 1.00 91.06 904 LYS A O 1
ATOM 7157 N N . THR A 1 905 ? 11.815 6.328 -54.293 1.00 93.25 905 THR A N 1
ATOM 7158 C CA . THR A 1 905 ? 10.982 7.511 -54.011 1.00 93.25 905 THR A CA 1
ATOM 7159 C C . THR A 1 905 ? 10.710 8.299 -55.290 1.00 93.25 905 THR A C 1
ATOM 7161 O O . THR A 1 905 ? 9.600 8.782 -55.476 1.00 93.25 905 THR A O 1
ATOM 7164 N N . LYS A 1 906 ? 11.704 8.407 -56.179 1.00 93.44 906 LYS A N 1
ATOM 7165 C CA . LYS A 1 906 ? 11.579 9.118 -57.455 1.00 93.44 906 LYS A CA 1
ATOM 7166 C C . LYS A 1 906 ? 10.535 8.472 -58.367 1.00 93.44 906 LYS A C 1
ATOM 7168 O O . LYS A 1 906 ? 9.703 9.191 -58.897 1.00 93.44 906 LYS A O 1
ATOM 7173 N N . GLU A 1 907 ? 10.529 7.143 -58.488 1.00 92.88 907 GLU A N 1
ATOM 7174 C CA . GLU A 1 907 ? 9.498 6.407 -59.245 1.00 92.88 907 GLU A CA 1
ATOM 7175 C C . GLU A 1 907 ? 8.080 6.767 -58.775 1.00 92.88 907 GLU A C 1
ATOM 7177 O O . GLU A 1 907 ? 7.205 7.056 -59.584 1.00 92.88 907 GLU A O 1
ATOM 7182 N N . ILE A 1 908 ? 7.868 6.825 -57.456 1.00 92.00 908 ILE A N 1
ATOM 7183 C CA . ILE A 1 908 ? 6.561 7.155 -56.874 1.00 92.00 908 ILE A CA 1
ATOM 7184 C C . ILE A 1 908 ? 6.204 8.629 -57.112 1.00 92.00 908 ILE A C 1
ATOM 7186 O O . ILE A 1 908 ? 5.049 8.949 -57.374 1.00 92.00 908 ILE A O 1
ATOM 7190 N N . LEU A 1 909 ? 7.179 9.538 -57.044 1.00 91.50 909 LEU A N 1
ATOM 7191 C CA . LEU A 1 909 ? 6.951 10.959 -57.326 1.00 91.50 909 LEU A CA 1
ATOM 7192 C C . LEU A 1 909 ? 6.650 11.223 -58.807 1.00 91.50 909 LEU A C 1
ATOM 7194 O O . LEU A 1 909 ? 5.840 12.102 -59.096 1.00 91.50 909 LEU A O 1
ATOM 7198 N N . ASP A 1 910 ? 7.238 10.456 -59.729 1.00 90.88 910 ASP A N 1
ATOM 7199 C CA . ASP A 1 910 ? 6.897 10.522 -61.155 1.00 90.88 910 ASP A CA 1
ATOM 7200 C C . ASP A 1 910 ? 5.447 10.074 -61.406 1.00 90.88 910 ASP A C 1
ATOM 7202 O O . ASP A 1 910 ? 4.757 10.671 -62.230 1.00 90.88 910 ASP A O 1
ATOM 7206 N N . GLU A 1 911 ? 4.976 9.046 -60.684 1.00 89.25 911 GLU A N 1
ATOM 7207 C CA . GLU A 1 911 ? 3.583 8.577 -60.747 1.00 89.25 911 GLU A CA 1
ATOM 7208 C C . GLU A 1 911 ? 2.592 9.619 -60.203 1.00 89.25 911 GLU A C 1
ATOM 7210 O O . GLU A 1 911 ? 1.497 9.771 -60.745 1.00 89.25 911 GLU A O 1
ATOM 7215 N N . VAL A 1 912 ? 2.962 10.335 -59.135 1.00 86.81 912 VAL A N 1
ATOM 7216 C CA . VAL A 1 912 ? 2.137 11.409 -58.551 1.00 86.81 912 VAL A CA 1
ATOM 7217 C C . VAL A 1 912 ? 2.139 12.665 -59.436 1.00 86.81 912 VAL A C 1
ATOM 7219 O O . VAL A 1 912 ? 1.102 13.316 -59.569 1.00 86.81 912 VAL A O 1
ATOM 7222 N N . GLY A 1 913 ? 3.273 12.978 -60.070 1.00 86.25 913 GLY A N 1
ATOM 7223 C CA . GLY A 1 913 ? 3.454 14.114 -60.976 1.00 86.25 913 GLY A CA 1
ATOM 7224 C C . GLY A 1 913 ? 3.704 15.458 -60.272 1.00 86.25 913 GLY A C 1
ATOM 7225 O O . GLY A 1 913 ? 3.371 15.650 -59.105 1.00 86.25 913 GLY A O 1
ATOM 7226 N N . GLY A 1 914 ? 4.304 16.414 -60.996 1.00 85.38 914 GLY A N 1
ATOM 7227 C CA . GLY A 1 914 ? 4.496 17.800 -60.532 1.00 85.38 914 GLY A CA 1
ATOM 7228 C C . GLY A 1 914 ? 5.713 18.052 -59.629 1.00 85.38 914 GLY A C 1
ATOM 7229 O O . GLY A 1 914 ? 5.744 19.061 -58.919 1.00 85.38 914 GLY A O 1
ATOM 7230 N N . TYR A 1 915 ? 6.707 17.156 -59.625 1.00 91.06 915 TYR A N 1
ATOM 7231 C CA . TYR A 1 915 ? 7.963 17.294 -58.875 1.00 91.06 915 TYR A CA 1
ATOM 7232 C C . TYR A 1 915 ? 9.170 17.322 -59.818 1.00 91.06 915 TYR A C 1
ATOM 7234 O O . TYR A 1 915 ? 9.286 16.487 -60.713 1.00 91.06 915 TYR A O 1
ATOM 7242 N N . HIS A 1 916 ? 10.098 18.251 -59.581 1.00 90.44 916 HIS A N 1
ATOM 7243 C CA . HIS A 1 916 ? 11.321 18.408 -60.371 1.00 90.44 916 HIS A CA 1
ATOM 7244 C C . HIS A 1 916 ? 12.508 17.796 -59.637 1.00 90.44 916 HIS A C 1
ATOM 7246 O O . HIS A 1 916 ? 12.848 18.214 -58.526 1.00 90.44 916 HIS A O 1
ATOM 7252 N N . VAL A 1 917 ? 13.139 16.803 -60.265 1.00 91.38 917 VAL A N 1
ATOM 7253 C CA . VAL A 1 917 ? 14.242 16.031 -59.683 1.00 91.38 917 VAL A CA 1
ATOM 7254 C C . VAL A 1 917 ? 15.483 16.061 -60.574 1.00 91.38 917 VAL A C 1
ATOM 7256 O O . VAL A 1 917 ? 15.398 15.927 -61.793 1.00 91.38 917 VAL A O 1
ATOM 7259 N N . GLU A 1 918 ? 16.655 16.189 -59.960 1.00 91.19 918 GLU A N 1
ATOM 7260 C CA . GLU A 1 918 ? 17.954 16.226 -60.637 1.00 91.19 918 GLU A CA 1
ATOM 7261 C C . GLU A 1 918 ? 18.787 14.994 -60.288 1.00 91.19 918 GLU A C 1
ATOM 7263 O O . GLU A 1 918 ? 18.842 14.562 -59.136 1.00 91.19 918 GLU A O 1
ATOM 7268 N N . TYR A 1 919 ? 19.475 14.413 -61.270 1.00 89.94 919 TYR A N 1
ATOM 7269 C CA . TYR A 1 919 ? 20.334 13.257 -61.021 1.00 89.94 919 TYR A CA 1
ATOM 7270 C C . TYR A 1 919 ? 21.596 13.661 -60.245 1.00 89.94 919 TYR A C 1
ATOM 7272 O O . TYR A 1 919 ? 22.363 14.510 -60.694 1.00 89.94 919 TYR A O 1
ATOM 7280 N N . ARG A 1 920 ? 21.831 13.022 -59.091 1.00 85.44 920 ARG A N 1
ATOM 7281 C CA . ARG A 1 920 ? 23.010 13.268 -58.243 1.00 85.44 920 ARG A CA 1
ATOM 7282 C C . ARG A 1 920 ? 24.179 12.352 -58.600 1.00 85.44 920 ARG A C 1
ATOM 7284 O O . ARG A 1 920 ? 25.324 12.790 -58.572 1.00 85.44 920 ARG A O 1
ATOM 7291 N N . GLY A 1 921 ? 23.903 11.073 -58.858 1.00 84.94 921 GLY A N 1
ATOM 7292 C CA . GLY A 1 921 ? 24.916 10.021 -58.990 1.00 84.94 921 GLY A CA 1
ATOM 7293 C C . GLY A 1 921 ? 24.499 8.719 -58.302 1.00 84.94 921 GLY A C 1
ATOM 7294 O O . GLY A 1 921 ? 23.382 8.599 -57.804 1.00 84.94 921 GLY A O 1
ATOM 7295 N N . SER A 1 922 ? 25.397 7.733 -58.260 1.00 79.25 922 SER A N 1
ATOM 7296 C CA . SER A 1 922 ? 25.170 6.481 -57.526 1.00 79.25 922 SER A CA 1
ATOM 7297 C C . SER A 1 922 ? 25.676 6.573 -56.085 1.00 79.25 922 SER A C 1
ATOM 7299 O O . SER A 1 922 ? 26.827 6.959 -55.875 1.00 79.25 922 SER A O 1
ATOM 7301 N N . ALA A 1 923 ? 24.864 6.166 -55.110 1.00 74.44 923 ALA A N 1
ATOM 7302 C CA . ALA A 1 923 ? 25.276 6.010 -53.714 1.00 74.44 923 ALA A CA 1
ATOM 7303 C C . ALA A 1 923 ? 25.505 4.525 -53.382 1.00 74.44 923 ALA A C 1
ATOM 7305 O O . ALA A 1 923 ? 24.775 3.659 -53.863 1.00 74.44 923 ALA A O 1
ATOM 7306 N N . GLU A 1 924 ? 26.524 4.234 -52.572 1.00 75.00 924 GLU A N 1
ATOM 7307 C CA . GLU A 1 924 ? 26.850 2.879 -52.116 1.00 75.00 924 GLU A CA 1
ATOM 7308 C C . GLU A 1 924 ? 26.227 2.608 -50.737 1.00 75.00 924 GLU A C 1
ATOM 7310 O O . GLU A 1 924 ? 26.346 3.420 -49.809 1.00 75.00 924 GLU A O 1
ATOM 7315 N N . PHE A 1 925 ? 25.534 1.474 -50.622 1.00 68.19 925 PHE A N 1
ATOM 7316 C CA . PHE A 1 925 ? 24.835 1.034 -49.413 1.00 68.19 925 PHE A CA 1
ATOM 7317 C C . PHE A 1 925 ? 25.569 -0.143 -48.764 1.00 68.19 925 PHE A C 1
ATOM 7319 O O . PHE A 1 925 ? 26.364 -0.828 -49.411 1.00 68.19 925 PHE A O 1
ATOM 7326 N N . GLU A 1 926 ? 25.297 -0.393 -47.483 1.00 58.09 926 GLU A N 1
ATOM 7327 C CA . GLU A 1 926 ? 25.823 -1.567 -46.780 1.00 58.09 926 GLU A CA 1
ATOM 7328 C C . GLU A 1 926 ? 25.442 -2.84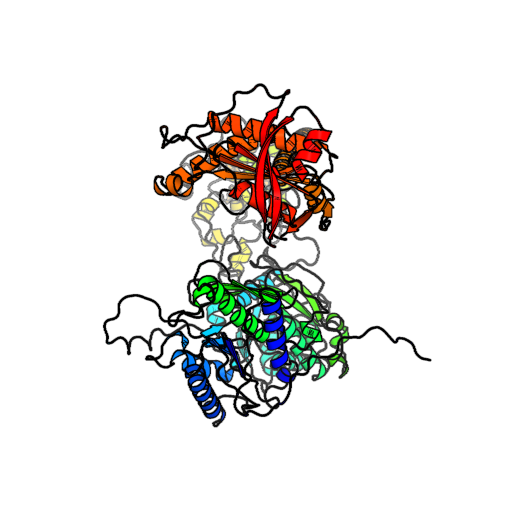6 -47.545 1.00 58.09 926 GLU A C 1
ATOM 7330 O O . GLU A 1 926 ? 24.271 -3.079 -47.841 1.00 58.09 926 GLU A O 1
ATOM 7335 N N . GLY A 1 927 ? 26.454 -3.625 -47.946 1.00 57.56 927 GLY A N 1
ATOM 7336 C CA . GLY A 1 927 ? 26.312 -4.761 -48.868 1.00 57.56 927 GLY A CA 1
ATOM 7337 C C . GLY A 1 927 ? 26.837 -4.528 -50.296 1.00 57.56 927 GLY A C 1
ATOM 7338 O O . GLY A 1 927 ? 26.755 -5.440 -51.113 1.00 57.56 927 GLY A O 1
ATOM 7339 N N . GLY A 1 928 ? 27.387 -3.347 -50.617 1.00 60.41 928 GLY A N 1
ATOM 7340 C CA . GLY A 1 928 ? 28.081 -3.072 -51.892 1.00 60.41 928 GLY A CA 1
ATOM 7341 C C . GLY A 1 928 ? 27.164 -2.778 -53.089 1.00 60.41 928 GLY A C 1
ATOM 7342 O O . GLY A 1 928 ? 27.632 -2.627 -54.219 1.00 60.41 928 GLY A O 1
ATOM 7343 N N . ALA A 1 929 ? 25.851 -2.677 -52.869 1.00 67.25 929 ALA A N 1
ATOM 7344 C CA . ALA A 1 929 ? 24.898 -2.308 -53.909 1.00 67.25 929 ALA A CA 1
ATOM 7345 C C . ALA A 1 929 ? 24.971 -0.798 -54.191 1.00 67.25 929 ALA A C 1
ATOM 7347 O O . ALA A 1 929 ? 24.794 0.023 -53.288 1.00 67.25 929 ALA A O 1
ATOM 7348 N N . LYS A 1 930 ? 25.204 -0.428 -55.455 1.00 76.06 930 LYS A N 1
ATOM 7349 C CA . LYS A 1 930 ? 25.131 0.958 -55.937 1.00 76.06 930 LYS A CA 1
ATOM 7350 C C . LYS A 1 930 ? 23.731 1.224 -56.479 1.00 76.06 930 LYS A C 1
ATOM 7352 O O . LYS A 1 930 ? 23.332 0.575 -57.443 1.00 76.06 930 LYS A O 1
ATOM 7357 N N . THR A 1 931 ? 23.001 2.175 -55.901 1.00 79.06 931 THR A N 1
ATOM 7358 C CA . THR A 1 931 ? 21.706 2.620 -56.453 1.00 79.06 931 THR A CA 1
ATOM 7359 C C . THR A 1 931 ? 21.763 4.086 -56.852 1.00 79.06 931 THR A C 1
ATOM 7361 O O . THR A 1 931 ? 22.571 4.862 -56.329 1.00 79.06 931 THR A O 1
ATOM 7364 N N . LYS A 1 932 ? 20.951 4.455 -57.843 1.00 87.62 932 LYS A N 1
ATOM 7365 C CA . LYS A 1 932 ? 20.874 5.828 -58.343 1.00 87.62 932 LYS A CA 1
ATOM 7366 C C . LYS A 1 932 ? 20.161 6.705 -57.320 1.00 87.62 932 LYS A C 1
ATOM 7368 O O . LYS A 1 932 ? 19.173 6.292 -56.711 1.00 87.62 932 LYS A O 1
ATOM 7373 N N . THR A 1 933 ? 20.645 7.927 -57.140 1.00 91.31 933 THR A N 1
ATOM 7374 C CA . THR A 1 933 ? 20.011 8.896 -56.248 1.00 91.31 933 THR A CA 1
ATOM 7375 C C . THR A 1 933 ? 19.847 10.256 -56.911 1.00 91.31 933 THR A C 1
ATOM 7377 O O . THR A 1 933 ? 20.506 10.582 -57.907 1.00 91.31 933 THR A O 1
ATOM 7380 N N . TYR A 1 934 ? 18.916 11.038 -56.370 1.00 93.12 934 TYR A N 1
ATOM 7381 C CA . TYR A 1 934 ? 18.429 12.267 -56.984 1.00 93.12 934 TYR A CA 1
ATOM 7382 C C . TYR A 1 934 ? 18.293 13.380 -55.940 1.00 93.12 934 TYR A C 1
ATOM 7384 O O . TYR A 1 934 ? 18.114 13.116 -54.749 1.00 93.12 934 TYR A O 1
ATOM 7392 N N . TRP A 1 935 ? 18.374 14.626 -56.388 1.00 92.94 935 TRP A N 1
ATOM 7393 C CA . TRP A 1 935 ? 17.988 15.801 -55.616 1.00 92.94 935 TRP A CA 1
ATOM 7394 C C . TRP A 1 935 ? 16.563 16.191 -55.981 1.00 92.94 935 TRP A C 1
ATOM 7396 O O . TRP A 1 935 ? 16.231 16.235 -57.160 1.00 92.94 935 TRP A O 1
ATOM 7406 N N . LEU A 1 936 ? 15.731 16.481 -54.985 1.00 92.06 936 LEU A N 1
ATOM 7407 C CA . LEU A 1 936 ? 14.437 17.121 -55.212 1.00 92.06 936 LEU A CA 1
ATOM 7408 C C . LEU A 1 936 ? 14.627 18.644 -55.169 1.00 92.06 936 LEU A C 1
ATOM 7410 O O . LEU A 1 936 ? 15.003 19.176 -54.122 1.00 92.06 936 LEU A O 1
ATOM 7414 N N . SER A 1 937 ? 14.388 19.319 -56.297 1.00 85.62 937 SER A N 1
ATOM 7415 C CA . SER A 1 937 ? 14.672 20.752 -56.474 1.00 85.62 937 SER A CA 1
ATOM 7416 C C . SER A 1 937 ? 13.448 21.627 -56.187 1.00 85.62 937 SER A C 1
ATOM 7418 O O . SER A 1 937 ? 13.557 22.631 -55.484 1.00 85.62 937 SER A O 1
ATOM 7420 N N . SER A 1 938 ? 12.277 21.262 -56.716 1.00 85.62 938 SER A N 1
ATOM 7421 C CA . SER A 1 938 ? 11.033 22.030 -56.560 1.00 85.62 938 SER A CA 1
ATOM 7422 C C . SER A 1 938 ? 9.793 21.195 -56.908 1.00 85.62 938 SER A C 1
ATOM 7424 O O . SER A 1 938 ? 9.897 20.051 -57.353 1.00 85.62 938 SER A O 1
ATOM 7426 N N . SER A 1 939 ? 8.604 21.766 -56.699 1.00 88.06 939 SER A N 1
ATOM 7427 C CA . SER A 1 939 ? 7.323 21.214 -57.148 1.00 88.06 939 SER A CA 1
ATOM 7428 C C . SER A 1 939 ? 6.470 22.320 -57.764 1.00 88.06 939 SER A C 1
ATOM 7430 O O . SER A 1 939 ? 6.492 23.448 -57.271 1.00 88.06 939 SER A O 1
ATOM 7432 N N . ASP A 1 940 ? 5.697 21.994 -58.801 1.00 82.81 940 ASP A N 1
ATOM 7433 C CA . ASP A 1 940 ? 4.805 22.940 -59.491 1.00 82.81 940 ASP A CA 1
ATOM 7434 C C . ASP A 1 940 ? 3.745 23.541 -58.550 1.00 82.81 940 ASP A C 1
ATOM 7436 O O . ASP A 1 940 ? 3.326 24.686 -58.721 1.00 82.81 940 ASP A O 1
ATOM 7440 N N . ASN A 1 941 ? 3.364 22.791 -57.511 1.00 77.81 941 ASN A N 1
ATOM 7441 C CA . ASN A 1 941 ? 2.355 23.176 -56.522 1.00 77.81 941 ASN A CA 1
ATOM 7442 C C . ASN A 1 941 ? 2.945 23.886 -55.284 1.00 77.81 941 ASN A C 1
ATOM 7444 O O . ASN A 1 941 ? 2.220 24.142 -54.320 1.00 77.81 941 ASN A O 1
ATOM 7448 N N . PHE A 1 942 ? 4.249 24.195 -55.270 1.00 84.12 942 PHE A N 1
ATOM 7449 C CA . PHE A 1 942 ? 4.928 24.816 -54.129 1.00 84.12 942 PHE A CA 1
ATOM 7450 C C . PHE A 1 942 ? 5.487 26.202 -54.483 1.00 84.12 942 PHE A C 1
ATOM 7452 O O . PHE A 1 942 ? 6.429 26.332 -55.258 1.00 84.12 942 PHE A O 1
ATOM 7459 N N . HIS A 1 943 ? 4.929 27.256 -53.876 1.00 83.19 943 HIS A N 1
ATOM 7460 C CA . HIS A 1 943 ? 5.253 28.653 -54.212 1.00 83.19 943 HIS A CA 1
ATOM 7461 C C . HIS A 1 943 ? 6.068 29.408 -53.146 1.00 83.19 943 HIS A C 1
ATOM 7463 O O . HIS A 1 943 ? 6.339 30.597 -53.313 1.00 83.19 943 HIS A O 1
ATOM 7469 N N . LYS A 1 944 ? 6.446 28.766 -52.031 1.00 85.12 944 LYS A N 1
ATOM 7470 C CA . LYS A 1 944 ? 7.233 29.429 -50.975 1.00 85.12 944 LYS A CA 1
ATOM 7471 C C . LYS A 1 944 ? 8.713 29.522 -51.386 1.00 85.12 944 LYS A C 1
ATOM 7473 O O . LYS A 1 944 ? 9.210 28.618 -52.057 1.00 85.12 944 LYS A O 1
ATOM 7478 N N . PRO A 1 945 ? 9.440 30.583 -50.988 1.00 84.69 945 PRO A N 1
ATOM 7479 C CA . PRO A 1 945 ? 10.847 30.736 -51.343 1.00 84.69 945 PRO A CA 1
ATOM 7480 C C . PRO A 1 945 ? 11.706 29.650 -50.679 1.00 84.69 945 PRO A C 1
ATOM 7482 O O . PRO A 1 945 ? 11.581 29.397 -49.478 1.00 84.69 945 PRO A O 1
ATOM 7485 N N . LEU A 1 946 ? 12.592 29.028 -51.457 1.00 86.06 946 LEU A N 1
ATOM 7486 C CA . LEU A 1 946 ? 13.562 28.044 -50.974 1.00 86.06 946 LEU A CA 1
ATOM 7487 C C . LEU A 1 946 ? 14.937 28.702 -50.761 1.00 86.06 946 LEU A C 1
ATOM 7489 O O . LEU A 1 946 ? 15.315 29.584 -51.536 1.00 86.06 946 LEU A O 1
ATOM 7493 N N . PRO A 1 947 ? 15.697 28.300 -49.726 1.00 84.50 947 PRO A N 1
ATOM 7494 C CA . PRO A 1 947 ? 17.032 28.834 -49.480 1.00 84.50 947 PRO A CA 1
ATOM 7495 C C . PRO A 1 947 ? 18.029 28.377 -50.555 1.00 84.50 947 PRO A C 1
ATOM 7497 O O . PRO A 1 947 ? 18.025 27.218 -50.966 1.00 84.50 947 PRO A O 1
ATOM 7500 N N . SER A 1 948 ? 18.932 29.271 -50.970 1.00 80.75 948 SER A N 1
ATOM 7501 C CA . SER A 1 948 ? 19.998 28.937 -51.922 1.00 80.75 948 SER A CA 1
ATOM 7502 C C . SER A 1 948 ? 21.007 27.967 -51.288 1.00 80.75 948 SER A C 1
ATOM 7504 O O . SER A 1 948 ? 21.641 28.324 -50.286 1.00 80.75 948 SER A O 1
ATOM 7506 N N . PRO A 1 949 ? 21.199 26.753 -51.836 1.00 82.38 949 PRO A N 1
ATOM 7507 C CA . PRO A 1 949 ? 22.124 25.786 -51.263 1.00 82.38 949 PRO A CA 1
ATOM 7508 C C . PRO A 1 949 ? 23.586 26.213 -51.491 1.00 82.38 949 PRO A C 1
ATOM 7510 O O . PRO A 1 949 ? 23.907 26.771 -52.543 1.00 82.38 949 PRO A O 1
ATOM 7513 N N . PRO A 1 950 ? 24.505 25.927 -50.549 1.00 81.19 950 PRO A N 1
ATOM 7514 C CA . PRO A 1 950 ? 25.932 26.148 -50.764 1.00 81.19 950 PRO A CA 1
ATOM 7515 C C . PRO A 1 950 ? 26.472 25.293 -51.933 1.00 81.19 950 PRO A C 1
ATOM 7517 O O . PRO A 1 950 ? 25.878 24.254 -52.269 1.00 81.19 950 PRO A O 1
ATOM 7520 N N . PRO A 1 951 ? 27.593 25.705 -52.562 1.00 76.88 951 PRO A N 1
ATOM 7521 C CA . PRO A 1 951 ? 28.254 24.901 -53.586 1.00 76.88 951 PRO A CA 1
ATOM 7522 C C . PRO A 1 951 ? 28.649 23.534 -53.012 1.00 76.88 951 PRO A C 1
ATOM 7524 O O . PRO A 1 951 ? 29.047 23.430 -51.850 1.00 76.88 951 PRO A O 1
ATOM 7527 N N . LEU A 1 952 ? 28.497 22.479 -53.819 1.00 75.19 952 LEU A N 1
ATOM 7528 C CA . LEU A 1 952 ? 28.910 21.137 -53.413 1.00 75.19 952 LEU A CA 1
ATOM 7529 C C . LEU A 1 952 ? 30.435 21.110 -53.234 1.00 75.19 952 LEU A C 1
ATOM 7531 O O . LEU A 1 952 ? 31.135 21.688 -54.069 1.00 75.19 952 LEU A O 1
ATOM 7535 N N . PRO A 1 953 ? 30.957 20.451 -52.186 1.00 58.91 953 PRO A N 1
ATOM 7536 C CA . PRO A 1 953 ? 32.385 20.179 -52.102 1.00 58.91 953 PRO A CA 1
ATOM 7537 C C . PRO A 1 953 ? 32.793 19.320 -53.309 1.00 58.91 953 PRO A C 1
ATOM 7539 O O . PRO A 1 953 ? 32.159 18.297 -53.571 1.00 58.91 953 PRO A O 1
ATOM 7542 N N . THR A 1 954 ? 33.784 19.799 -54.065 1.00 38.84 954 THR A N 1
ATOM 7543 C CA . THR A 1 954 ? 34.393 19.120 -55.224 1.00 38.84 954 THR A CA 1
ATOM 7544 C C . THR A 1 954 ? 35.135 17.860 -54.834 1.00 38.84 954 THR A C 1
ATOM 7546 O O . THR A 1 954 ? 35.828 17.919 -53.790 1.00 38.84 954 THR A O 1
#

Solvent-accessible surface area (backbone atoms only — not comparable to full-atom values): 54356 Å² total; per-residue (Å²): 136,88,81,88,85,92,87,81,96,79,77,80,86,89,82,82,88,79,79,97,67,90,79,77,95,71,88,37,65,46,38,55,42,72,59,59,60,28,53,92,69,41,56,74,59,69,66,36,42,63,70,57,14,34,50,51,6,41,50,50,42,34,72,79,56,74,65,97,64,79,69,51,79,52,82,80,63,80,83,65,57,51,62,72,81,35,48,87,44,90,62,30,49,59,52,52,50,56,49,53,57,50,51,48,60,52,28,63,77,48,82,26,46,32,36,36,43,34,55,57,47,74,64,39,33,65,60,55,51,51,52,48,66,67,45,73,90,85,60,58,62,36,41,48,57,31,36,38,16,35,53,40,85,81,79,91,84,76,80,68,73,60,73,77,68,74,85,68,101,71,84,84,87,80,82,79,79,40,66,49,42,75,42,75,53,66,70,60,52,52,52,50,52,51,52,49,31,45,73,64,10,41,39,34,30,33,39,36,32,27,65,96,52,60,91,53,64,51,80,72,45,65,82,64,63,81,70,85,62,90,69,83,77,74,88,82,72,64,59,45,72,78,44,77,44,81,47,58,92,83,57,66,51,45,74,68,44,58,85,44,60,87,71,37,30,32,41,38,35,43,34,51,59,76,51,46,50,54,48,37,52,55,41,33,83,39,68,50,32,40,47,9,37,37,37,34,39,36,32,28,79,47,52,34,44,43,71,51,41,49,53,47,42,39,48,50,56,31,72,44,69,54,27,43,30,28,35,34,26,31,32,44,49,26,30,43,39,52,92,47,76,90,58,89,86,32,65,48,71,77,65,26,31,36,57,52,56,11,42,43,38,10,43,54,52,46,42,50,54,50,47,29,64,77,43,78,71,43,82,64,65,77,52,57,82,60,49,74,40,69,48,94,57,67,45,74,28,51,26,50,91,83,37,50,42,46,40,27,63,52,103,72,95,42,55,48,65,53,49,22,36,41,31,31,30,52,34,78,77,52,21,70,42,83,46,72,59,47,62,75,51,56,60,73,70,44,43,39,64,26,34,38,30,50,68,77,76,79,66,73,44,78,70,46,86,76,72,29,21,64,86,45,73,37,37,68,44,66,29,44,94,87,53,73,64,86,75,83,87,78,80,92,73,75,82,59,30,54,79,74,63,60,25,50,61,40,55,69,64,46,53,68,36,90,85,60,84,79,49,69,72,59,54,51,50,42,53,50,37,45,32,53,54,49,30,53,45,45,71,40,96,66,42,27,48,33,70,51,44,54,88,35,38,35,29,43,75,82,74,44,48,45,83,51,85,57,51,53,27,59,56,30,66,78,62,78,49,83,76,84,71,54,74,80,71,50,74,34,56,31,50,68,39,71,74,32,70,71,58,39,50,50,34,40,57,49,37,38,33,22,10,48,27,45,41,50,47,23,66,75,68,54,39,56,77,68,42,90,63,94,66,56,64,70,59,53,53,52,48,42,56,49,88,59,100,71,67,64,69,63,82,76,72,94,69,86,72,57,68,70,61,48,52,52,38,59,37,23,53,40,90,55,56,86,69,28,66,51,45,64,57,50,42,54,51,52,54,65,73,47,69,84,66,80,70,78,55,67,64,56,50,50,57,52,50,52,53,50,52,55,50,49,52,50,51,54,50,52,53,50,51,53,51,50,50,51,49,53,53,52,54,54,53,47,51,72,65,32,59,62,74,59,40,53,36,50,74,70,72,44,86,68,73,70,45,81,39,77,58,30,21,36,42,30,32,41,55,64,60,46,71,60,55,48,73,78,40,55,73,70,54,45,52,52,50,52,50,55,51,50,51,52,48,58,62,56,48,73,80,43,76,59,37,81,42,89,64,87,77,81,49,51,37,37,33,11,26,48,97,60,76,58,68,77,49,16,47,53,39,52,51,54,49,50,54,51,52,47,26,52,39,61,72,47,70,40,92,92,44,70,88,52,81,60,37,42,18,25,4,32,24,44,34,43,37,36,38,31,64,47,60,91,91,64,63,36,66,45,80,47,52,69,37,60,58,52,8,52,49,28,23,76,72,33,46,57,59,37,39,21,33,33,51,63,34,48,56,45,36,63,74,72,53,61,64,42,70,43,85,70,49,72,47,78,44,96,88,75,52,71,44,56,29,29,35,57,77,52,38,82,89,59,86,75,70,70,55,85,53,72,83,77,86,128

Sequence (954 aa):
MLVVAIWLLFTAPEIYNEEVTEYSHRHFHLAIYALTPDPLFSPEMTLFNFTHSVAAAVSYANSLMPIKNKIVFLDVSKHRRIPGSSVSVSSRACRIYKILQHLQKTAFHSTGFNVLLGPPLDSDCNLVREWIR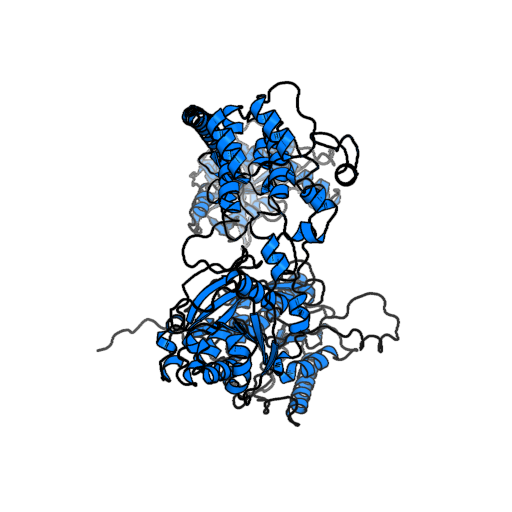LGDPEGTQRVQLYQISYFCQMFGFFAYFVNHLADSSRGSLTTPIAAVSVVVQRKVILQGIVIYLLNRGWKRAALFYDVSTTNLDIPETWGSVPLNVRLSRKRQNVPELLTSVCIESVTNFSSFFRPFEDHIDVALILAKPSVAIEFVASIQNLTRIREGRIALIQVDPKDMLAYDALDKWRWHLSKIGPTFAAGRSLIILTALPKGTVYEEKSIAHNEQINLQIASGAALAMRLVQIHLQEGGGNLSSSTDFFGPMRTKAPVLVPTLPNITFRYQFHDDNVIQGSFDLLIFALRPNVTGVVDSELHQANFNDVFNLIDIIHYPPILPQRKSEMVWPGDGQGPKRTYCLIAPCDFVSEEIFSRSINSAFGFSAFPKDVISNKSITLDWDFKLSLMTDMVRGMDYLHGTSLKAHGRLKSTNCVVSSRWTLKITDFGIPKIYDLTGSCSLMKLEEKLWTSPELLRDEEAALLGTKPADVYAFAIIMHEVFCQTKPYGPRDIPVEEILKRVVEEGSHPFRPQLPTTGIPPAYKDILERAWSENPSLRPTFKELNREIEQITKGKKMNIVEHMFKMMENYSSWLEQQVKTRMEELSAEKKRKDLLVRRMLPPVVAEALKAGIAVAPETYDEVSIYISDIVGFTTISAMSTPLQVVNLLNDLYTLFDKTIANYDVYKVETIGDAYMVASGLPIRNGRRHAGEVATMALDLLSGCGTFTIKHLPEVPLRIRIGLHSGPCVAGVVGLTMPRYCLFGDTVNRALKMESSGAAFRIHISEKTKEILDEVGGYHVEYRGSAEFEGGAKTKTYWLSSSDNFHKPLPSPPPLPT

Secondary structure (DSSP, 8-state):
-----S----------------------SEEEEE--B-TTT-GGGGGS-HHHHHHHHHHHHHHHS--SS--------TT--B-SSSTTSTTHHHHHHHHHHHHHHHHHT-SSEEEEE--SSGGGHHHHHHHHHT--TTS-GGGSEEEEESS-------TTTTTTT--S---S--PPP-EEE-SPPHHHHHHHHHHHHHHHT--EEEEEEEGGGTTS-HHHHHTT----S---S-GGGSPEEEEEEEE-TTS-HHHHHGGGTTT-SEEEEES-HHHHHHHHHHTTT-HHHHTT-SEEEEE-SS--BHHHHHHHHHHHHHHS---HHHHHTEEEEEEEETTPPP-TT-HHHHTT--HHHHHHHHHHHHHHHHHHHHTTT---TT--TTGGGTSSSPEEEEEETTEEEEE-EETTTEE---EEEEEEEE-TTTTT---GGGGTS-HHHHEEEEEEEPTTT--PEE-S----STTS--S--S-BTTB-----SS---SSSHHHHS--B-HHHHHHS-TT----HHHHHHHHHHHHHHHHHHHHSTT---SS--GGGEEE-TTS-EEE-S-SHHHHHHHHT------GGGGGGS-HHHHH-TTHHHH--HHHHHHHHHHHHHHHHHTSSTT-S----HHHHHHHHHS--SS---PPPPSSSS-HHHHHHHHHHT-SSGGGSPPHHHHHHHHHHHHTT---SHHHHHHHHHHHHHHHHHHHHHHHHHHHHHHHHHHHHHHHHHS-HHHHHHHHTT-----EEEEEEEEEEEEETTHHHHHHTS-HHHHHHHHHHHHHHHHHHHTTSS-EEEP-SSS-EEEEES-SS--TTHHHHHHHHHHHHHHHHHHT---TT-TTS---EEEEEEEEEEEEEEE-SSS-EEEEESHHHHHHHHHHHT--TT-EEEEHHHHHHHHHH--EEEEEEEEEE-TTS-EEEEEEEEEETT--SPPPPPPPPP-

pLDDT: mean 74.88, std 17.77, range [23.67, 96.12]

Organism: Hydatigena taeniaeformis (NCBI:txid6205)

Mean predicted aligned error: 21.34 Å